Protein AF-0000000082896058 (afdb_homodimer)

Foldseek 3Di:
DDPPPPPVPPDPPPPDVCPDDPVSVVVCVVVVVVVVVVPPPPPDPVNVVVQVVCCPPVNNWAWAACPDCPLVFFGIWIFGDPDPDTDAIWTATPQPRDTHRHSDPVRVVVSVCSPPPVPPVCVVVCVVCCFQQVAQDPVRLLVQLLVLLQCCQQVVDDQVVCPDPVNVVVVQVVVVVVVPGGHRPDPPDDHDHPVSSPVSNVVLLVVLLVLVLVVVVVQLVLLQKEKEWDWDDDPFIKIWIKIWGADPLQWIDIFTQDIFTDDPVDDLAQVRVLVVVQVSVCSSVQHLVSQLSYQYEYAPDPRVQSNRVSHNHYAYFVQQVLQVLLVCLLVPDPPQPDDPLLVVLSVVLVLLLVLLQLLLVLCVPPNLPDDFPDRADHDDPSRNCSSLSSLVSCLVCLVVLVVSCVVPCCSSVDDSVSSVVNNVCSVVSVLSSVLSVLSVVVSVQQLDRGFFRLLCSVVSLVVLLVLLVCQLPDQQVVPDPVSVSSSSNSNSSSSSSNRSSVVCCVVRDDLLSLLLNCLQLVCVVVVVHDPVSVVSNLVVLLVVLVVVQPPPDDDPDPDPPDPPPPVPVVVVVVSSVVSSVLSVVLSVVSNPDDDHDDRRCSLSVLSVCCVVRVSSSSVNSNSRSYGSRSCVNVVLVVVLDVSCDPVNVPDDRVVSRSSSRRHPDDPVSSD/DDDDPPQDDDPPDPPPPCPPDPPVVVVVVVVLVVVVVVPPPCPDPVNVVVQVVCCVPPPNWAWAAPPDCPLVFFGIWIFRDPDPDTDAIWTATPQPRDTHGHSDPVRVVVSVQSPPPVPPPVVVVCVVCCFQQVAQDPVRLLVQLLVLLQCCQQVVDDQVVCPDPVNVVVVQVVVVVVVPDGHRCDPPDDHDHPVSSVVSNVVLLVVLLVLVLVVVVVQLVLLQKEKEWDWDDDVFIKIWIKIWGADPLQWIDIFTQDIFTDDPVDDLAQVRVLVVVQVSVVSSVQHLVSQLSYQYEYAPDPRVQSNRVSHNHYAYFVQQVLQVLLVCLLVPDPPQPDDPLLVVLSVVLVVLLVLLQLLLVQCVPPNLPDDFPDRADHDDPSRNCVSLSSLVVCLVCLVVLVVSCVVPCCSSVDDSVSSVVNNVCSVVSVLSSVLSVLSVVVSVQQLDRGFFRLLCSVVSLVVLLVLLVCQLPDQQVVPDPVSVSSSSNSNSSSSSSNRSSVVCCVVRDALLSLLLNCLQLVCVVVVVHDVVSVVSNLVVLLVVLVVVQPPDDDDPDPDPDDPPPPVPVVVVVVSSVVSSVLSVVLSVVSNPDDDHDDRRCSLSVLSVCCVVRVSSSSVNSNSRSYGSRSCVNVVLVVVLDVSCDPVNVSDDRVVSRSSSRRHPDDPVVSD

Solvent-accessible surface area (backbone atoms only — not comparable to full-atom values): 73096 Å² total; per-residue (Å²): 143,80,84,80,78,80,74,81,72,82,82,74,86,70,87,62,81,81,77,77,65,80,66,66,59,62,69,54,48,61,58,56,50,52,60,56,60,67,52,74,75,80,74,53,70,63,61,53,48,51,52,56,51,43,44,70,69,76,50,46,65,43,73,42,68,53,73,71,80,74,55,84,38,42,38,27,36,26,32,36,37,70,76,91,48,71,37,70,41,16,19,20,31,63,78,80,65,48,75,32,76,38,89,46,71,66,41,53,53,47,42,63,61,57,41,70,80,74,44,59,70,60,42,55,63,44,47,62,57,40,64,55,29,39,71,77,49,69,68,50,48,50,51,49,24,41,41,50,4,48,29,34,35,44,53,62,47,56,64,70,55,61,67,27,66,34,46,46,51,37,51,37,51,41,23,36,67,28,23,80,83,62,42,45,68,52,92,80,58,80,69,74,48,67,65,51,25,51,51,33,28,49,52,52,42,51,52,51,48,56,35,47,33,54,53,49,50,54,33,46,75,66,35,21,29,19,35,24,40,44,76,42,78,70,98,53,46,28,39,31,32,28,41,24,31,56,44,98,79,31,48,34,40,71,46,50,75,40,52,43,70,50,59,81,89,54,65,80,42,27,68,51,48,37,50,52,50,48,58,59,37,40,78,51,71,39,49,81,78,51,29,53,46,23,31,27,24,23,55,85,46,67,33,60,43,57,28,32,57,66,24,51,42,62,45,66,18,45,55,58,49,50,33,51,49,58,51,42,40,41,50,69,56,88,80,58,88,61,52,72,64,40,49,51,50,31,47,50,51,42,51,50,53,52,50,49,50,52,39,41,56,31,41,73,74,70,42,44,93,59,89,62,97,66,80,62,57,81,62,42,84,93,45,41,62,34,47,48,53,28,49,48,39,50,59,70,39,40,68,59,49,54,51,34,40,71,76,33,66,61,40,52,76,50,60,54,68,57,54,50,46,57,66,72,36,51,65,58,49,50,52,48,46,59,61,54,43,58,54,57,55,51,45,63,68,32,50,51,62,58,32,56,21,24,40,49,52,57,57,50,55,51,50,50,47,51,48,18,52,46,34,53,65,58,65,55,82,74,73,39,75,73,37,47,57,53,33,51,49,41,26,32,46,12,52,32,40,40,52,48,49,56,52,42,50,69,73,64,64,49,47,65,40,40,30,28,26,35,70,33,63,93,32,48,77,43,73,95,44,62,66,66,50,48,53,40,16,52,49,46,52,45,56,56,46,62,76,60,58,72,80,63,75,75,69,70,83,73,69,85,73,66,96,76,69,73,65,63,66,55,57,58,51,54,54,52,53,48,48,46,53,51,51,53,51,40,49,54,53,57,62,69,54,84,70,77,73,54,68,69,41,45,48,34,51,32,64,69,33,38,83,80,30,49,69,60,22,55,51,42,42,32,50,40,35,30,57,28,34,38,50,67,34,54,54,51,48,54,49,45,52,69,60,49,34,94,90,38,67,83,60,52,62,69,58,50,27,47,44,66,44,52,31,75,65,62,67,70,78,58,103,146,87,89,87,85,75,87,76,84,87,80,75,79,73,84,64,75,81,67,77,65,84,67,63,63,64,70,60,50,61,60,57,49,53,62,55,60,66,52,74,76,81,74,52,71,63,59,55,46,50,52,54,52,43,44,70,69,62,60,42,66,43,75,42,67,53,74,71,80,74,54,82,41,42,38,27,36,24,33,36,37,72,77,91,49,73,37,72,40,18,20,18,32,60,75,78,65,49,74,32,75,38,87,47,71,65,40,53,53,46,40,62,62,56,39,68,78,79,46,63,70,61,44,55,62,46,46,64,58,39,64,54,28,42,70,78,49,70,68,50,47,50,49,49,24,41,42,50,5,48,30,33,36,43,52,64,47,55,64,71,56,62,68,27,66,35,46,46,52,35,49,39,51,42,23,35,66,27,26,76,84,69,41,45,69,50,92,79,58,80,69,73,48,66,65,50,25,51,51,34,28,49,52,50,42,51,52,50,49,56,34,48,33,53,52,48,50,54,33,46,75,67,36,21,29,19,35,25,41,44,76,43,79,69,96,53,45,29,38,31,33,28,41,24,32,56,44,98,78,30,47,36,41,67,44,48,77,40,52,44,70,51,59,80,88,54,64,80,42,25,68,52,47,38,49,52,49,47,60,58,37,40,75,51,73,40,49,81,77,52,29,54,44,24,31,28,25,23,55,86,46,68,33,61,42,58,27,32,58,66,24,52,42,61,44,66,18,46,55,58,49,50,32,50,48,58,51,42,40,41,51,68,57,89,81,58,88,61,54,71,66,39,50,50,50,31,46,52,51,41,51,50,52,52,49,51,52,51,39,41,54,32,42,74,74,70,40,45,94,58,88,62,96,65,80,61,57,81,62,42,81,93,44,42,64,35,48,49,54,29,50,48,38,50,59,68,40,41,68,59,50,55,51,34,40,71,76,35,65,63,39,52,77,51,59,54,70,56,53,49,48,56,66,70,36,50,66,59,50,51,51,50,44,57,59,53,44,58,54,58,55,51,45,63,67,33,50,49,62,58,32,57,22,24,40,47,52,57,58,48,54,50,49,50,46,51,49,16,52,45,34,54,66,58,65,56,80,74,73,39,76,74,36,49,58,52,34,50,48,41,25,34,42,12,52,32,40,39,53,48,47,56,52,43,50,72,74,65,64,50,48,66,38,40,32,29,26,35,69,33,62,92,32,48,76,44,73,94,47,64,67,68,50,48,53,40,16,50,49,45,52,45,58,57,45,63,74,59,59,72,81,65,76,74,70,72,81,74,70,86,72,68,93,79,68,73,65,63,65,56,58,58,51,52,55,52,53,47,49,47,53,50,49,52,51,39,50,53,53,56,62,69,53,84,68,77,74,53,68,67,40,45,48,35,52,33,64,68,33,39,85,80,30,49,68,60,23,55,50,43,43,31,51,40,34,31,56,30,33,38,50,65,36,53,54,52,47,55,49,44,52,68,59,49,35,94,89,38,68,80,61,53,62,68,60,50,27,47,44,66,44,53,33,75,66,61,69,68,78,56,101

Sequence (1342 aa):
MSDSSDSVEPVNSTAKPRIRTAEDLKLAKPHIHAILTQHPTKWKQQDVDILENNYKECGPILTRHLGGGKASNYDRVVFVFNGKDIKSPRVICKKCSKTFHGSGGHLTRHTDECDPKVSAIDARQTTLTKSLTKTITKNEQSALAEAFGKLALDGVLPFKKLESDAVRDFTRTIFNLGVRHEGVLNEDFKFPGRKSIASSSSKIADSRFEKLRLVIKKAIEMKAVSIAFDYGKSIEDWLAVICHFPSPDGKLHCFPIVFIDWDPSLTKEADEVWRVLLVELETYDITEFDTINISAITDQGGNVLNAARGFGISVVCLGHILHTIAERCTLLYKKNKLTKQANTVLNDAKVLMDQCELLTLHIRTYGIGIDLPFIPRKPCSTRWLTYVDLMKDVNRLMPQLKEAYAQDKDCFGIKTNEGRAILKNEERIKVLCTFYEIFTTSIVSIQADSYPTLQRVLPTFKGFEMTADRLIREKDPLGDKQGSEFDTLRQSLGHSLKAVVAWKELNFLTDVHYLATMLWPKYKSISKFPPHIRTEAEDKLVELAYEYKPTQSSPPPKKPKSMFDFSDDEEETAGSFNVRAAVMREISSYRAMNDKPDEKDLITWWIGQKKILPIMSQIAIKVLSIPATSASAERVFSKLKAVLTSHRRSLHPLTTSRLIQFSNIDSDLLLMSDSSDSVEPVNSTAKPRIRTAEDLKLAKPHIHAILTQHPTKWKQQDVDILENNYKECGPILTRHLGGGKASNYDRVVFVFNGKDIKSPRVICKKCSKTFHGSGGHLTRHTDECDPKVSAIDARQTTLTKSLTKTITKNEQSALAEAFGKLALDGVLPFKKLESDAVRDFTRTIFNLGVRHEGVLNEDFKFPGRKSIASSSSKIADSRFEKLRLVIKKAIEMKAVSIAFDYGKSIEDWLAVICHFPSPDGKLHCFPIVFIDWDPSLTKEADEVWRVLLVELETYDITEFDTINISAITDQGGNVLNAARGFGISVVCLGHILHTIAERCTLLYKKNKLTKQANTVLNDAKVLMDQCELLTLHIRTYGIGIDLPFIPRKPCSTRWLTYVDLMKDVNRLMPQLKEAYAQDKDCFGIKTNEGRAILKNEERIKVLCTFYEIFTTSIVSIQADSYPTLQRVLPTFKGFEMTADRLIREKDPLGDKQGSEFDTLRQSLGHSLKAVVAWKELNFLTDVHYLATMLWPKYKSISKFPPHIRTEAEDKLVELAYEYKPTQSSPPPKKPKSMFDFSDDEEETAGSFNVRAAVMREISSYRAMNDKPDEKDLITWWIGQKKILPIMSQIAIKVLSIPATSASAERVFSKLKAVLTSHRRSLHPLTTSRLIQFSNIDSDLLL

Organism: Panagrellus redivivus (NCBI:txid6233)

InterPro domains:
  IPR008906 HAT, C-terminal dimerisation domain [PF05699] (595-660)
  IPR012337 Ribonuclease H-like superfamily [SSF53098] (216-661)
  IPR059291 Domain of unknown function DUF8247 [PF26742] (215-299)

Structure (mmCIF, N/CA/C/O backbone):
data_AF-0000000082896058-model_v1
#
loop_
_entity.id
_entity.type
_entity.pdbx_description
1 polymer 'Dimer_Tnp_hAT domain-containing protein'
#
loop_
_atom_site.group_PDB
_atom_site.id
_atom_site.type_symbol
_atom_site.label_atom_id
_atom_site.label_alt_id
_atom_site.label_comp_id
_atom_site.label_asym_id
_atom_site.label_entity_id
_atom_site.label_seq_id
_atom_site.pdbx_PDB_ins_code
_atom_site.Cartn_x
_atom_site.Cartn_y
_atom_site.Cartn_z
_atom_site.occupancy
_atom_site.B_iso_or_equiv
_atom_site.auth_seq_id
_atom_site.auth_comp_id
_atom_site.auth_asym_id
_atom_site.auth_atom_id
_atom_site.pdbx_PDB_model_num
ATOM 1 N N . MET A 1 1 ? -55.938 -43.438 -10.906 1 21.2 1 MET A N 1
ATOM 2 C CA . MET A 1 1 ? -54.688 -43.156 -11.625 1 21.2 1 MET A CA 1
ATOM 3 C C . MET A 1 1 ? -54.094 -41.812 -11.203 1 21.2 1 MET A C 1
ATOM 5 O O . MET A 1 1 ? -54.312 -40.812 -11.867 1 21.2 1 MET A O 1
ATOM 9 N N . SER A 1 2 ? -54.094 -41.344 -9.977 1 20.55 2 SER A N 1
ATOM 10 C CA . SER A 1 2 ? -54.406 -40.344 -8.977 1 20.55 2 SER A CA 1
ATOM 11 C C . SER A 1 2 ? -53.25 -39.344 -8.805 1 20.55 2 SER A C 1
ATOM 13 O O . SER A 1 2 ? -52.094 -39.719 -8.883 1 20.55 2 SER A O 1
ATOM 15 N N . ASP A 1 3 ? -53.25 -37.938 -9.102 1 20.47 3 ASP A N 1
ATOM 16 C CA . ASP A 1 3 ? -52.781 -36.625 -9.477 1 20.47 3 ASP A CA 1
ATOM 17 C C . ASP A 1 3 ? -51.844 -36.062 -8.406 1 20.47 3 ASP A C 1
ATOM 19 O O . ASP A 1 3 ? -52.25 -35.188 -7.629 1 20.47 3 ASP A O 1
ATOM 23 N N . SER A 1 4 ? -51.031 -36.938 -7.672 1 21.22 4 SER A N 1
ATOM 24 C CA . SER A 1 4 ? -50.594 -36.719 -6.297 1 21.22 4 SER A CA 1
ATOM 25 C C . SER A 1 4 ? -49.594 -35.594 -6.199 1 21.22 4 SER A C 1
ATOM 27 O O . SER A 1 4 ? -48.562 -35.594 -6.863 1 21.22 4 SER A O 1
ATOM 29 N N . SER A 1 5 ? -49.938 -34.219 -6.051 1 21.12 5 SER A N 1
ATOM 30 C CA . SER A 1 5 ? -49.594 -32.781 -6.168 1 21.12 5 SER A CA 1
ATOM 31 C C . SER A 1 5 ? -48.375 -32.438 -5.297 1 21.12 5 SER A C 1
ATOM 33 O O . SER A 1 5 ? -48.5 -32.438 -4.07 1 21.12 5 SER A O 1
ATOM 35 N N . ASP A 1 6 ? -47.188 -32.938 -5.504 1 20.34 6 ASP A N 1
ATOM 36 C CA . ASP A 1 6 ? -46.031 -33.25 -4.645 1 20.34 6 ASP A CA 1
ATOM 37 C C . ASP A 1 6 ? -45.406 -31.969 -4.109 1 20.34 6 ASP A C 1
ATOM 39 O O . ASP A 1 6 ? -44.906 -31.156 -4.883 1 20.34 6 ASP A O 1
ATOM 43 N N . SER A 1 7 ? -45.938 -31.188 -3.135 1 19.31 7 SER A N 1
ATOM 44 C CA . SER A 1 7 ? -45.875 -29.906 -2.438 1 19.31 7 SER A CA 1
ATOM 45 C C . SER A 1 7 ? -44.469 -29.672 -1.849 1 19.31 7 SER A C 1
ATOM 47 O O . SER A 1 7 ? -44.031 -30.406 -0.97 1 19.31 7 SER A O 1
ATOM 49 N N . VAL A 1 8 ? -43.438 -29.375 -2.572 1 21.41 8 VAL A N 1
ATOM 50 C CA . VAL A 1 8 ? -42 -29.391 -2.375 1 21.41 8 VAL A CA 1
ATOM 51 C C . VAL A 1 8 ? -41.625 -28.453 -1.222 1 21.41 8 VAL A C 1
ATOM 53 O O . VAL A 1 8 ? -41.781 -27.234 -1.317 1 21.41 8 VAL A O 1
ATOM 56 N N . GLU A 1 9 ? -41.969 -28.672 -0.01 1 19.38 9 GLU A N 1
ATOM 57 C CA . GLU A 1 9 ? -42.031 -27.922 1.243 1 19.38 9 GLU A CA 1
ATOM 58 C C . GLU A 1 9 ? -40.656 -27.344 1.601 1 19.38 9 GLU A C 1
ATOM 60 O O . GLU A 1 9 ? -39.656 -28.031 1.497 1 19.38 9 GLU A O 1
ATOM 65 N N . PRO A 1 10 ? -40.406 -25.984 1.623 1 21.25 10 PRO A N 1
ATOM 66 C CA . PRO A 1 10 ? -39.25 -25.094 1.513 1 21.25 10 PRO A CA 1
ATOM 67 C C . PRO A 1 10 ? -38.25 -25.281 2.641 1 21.25 10 PRO A C 1
ATOM 69 O O . PRO A 1 10 ? -38.625 -25.234 3.818 1 21.25 10 PRO A O 1
ATOM 72 N N . VAL A 1 11 ? -37.344 -26.25 2.781 1 19.27 11 VAL A N 1
ATOM 73 C CA . VAL A 1 11 ? -36.719 -27 3.869 1 19.27 11 VAL A CA 1
ATOM 74 C C . VAL A 1 11 ? -35.969 -26.031 4.801 1 19.27 11 VAL A C 1
ATOM 76 O O . VAL A 1 11 ? -35.188 -25.203 4.352 1 19.27 11 VAL A O 1
ATOM 79 N N . ASN A 1 12 ? -36.469 -25.562 6.035 1 19.3 12 ASN A N 1
ATOM 80 C CA . ASN A 1 12 ? -36.281 -24.844 7.289 1 19.3 12 ASN A CA 1
ATOM 81 C C . ASN A 1 12 ? -34.938 -25.172 7.934 1 19.3 12 ASN A C 1
ATOM 83 O O . ASN A 1 12 ? -34.75 -24.922 9.125 1 19.3 12 ASN A O 1
ATOM 87 N N . SER A 1 13 ? -34 -25.828 7.367 1 18.59 13 SER A N 1
ATOM 88 C CA . SER A 1 13 ? -33.031 -26.578 8.156 1 18.59 13 SER A CA 1
ATOM 89 C C . SER A 1 13 ? -32.312 -25.656 9.133 1 18.59 13 SER A C 1
ATOM 91 O O . SER A 1 13 ? -31.734 -24.641 8.734 1 18.59 13 SER A O 1
ATOM 93 N N . THR A 1 14 ? -32.562 -25.516 10.516 1 22.08 14 THR A N 1
ATOM 94 C CA . THR A 1 14 ? -32.344 -25.062 11.891 1 22.08 14 THR A CA 1
ATOM 95 C C . THR A 1 14 ? -30.906 -25.297 12.312 1 22.08 14 THR A C 1
ATOM 97 O O . THR A 1 14 ? -30.562 -25.172 13.492 1 22.08 14 THR A O 1
ATOM 100 N N . ALA A 1 15 ? -29.969 -25.797 11.617 1 20.06 15 ALA A N 1
ATOM 101 C CA . ALA A 1 15 ? -28.828 -26.438 12.281 1 20.06 15 ALA A CA 1
ATOM 102 C C . ALA A 1 15 ? -28.125 -25.453 13.211 1 20.06 15 ALA A C 1
ATOM 104 O O . ALA A 1 15 ? -27.688 -24.391 12.773 1 20.06 15 ALA A O 1
ATOM 105 N N . LYS A 1 16 ? -28.312 -25.484 14.547 1 22.38 16 LYS A N 1
ATOM 106 C CA . LYS A 1 16 ? -27.969 -24.875 15.828 1 22.38 16 LYS A CA 1
ATOM 107 C C . LYS A 1 16 ? -26.453 -24.891 16.062 1 22.38 16 LYS A C 1
ATOM 109 O O . LYS A 1 16 ? -25.812 -25.906 15.836 1 22.38 16 LYS A O 1
ATOM 114 N N . PRO A 1 17 ? -25.75 -23.922 16.031 1 22.34 17 PRO A N 1
ATOM 115 C CA . PRO A 1 17 ? -24.312 -24.219 16.094 1 22.34 17 PRO A CA 1
ATOM 116 C C . PRO A 1 17 ? -23.938 -25.109 17.281 1 22.34 17 PRO A C 1
ATOM 118 O O . PRO A 1 17 ? -24.531 -25 18.344 1 22.34 17 PRO A O 1
ATOM 121 N N . ARG A 1 18 ? -23.656 -26.359 17.281 1 23.05 18 ARG A N 1
ATOM 122 C CA . ARG A 1 18 ? -23.703 -27.344 18.359 1 23.05 18 ARG A CA 1
ATOM 123 C C . ARG A 1 18 ? -22.859 -26.906 19.547 1 23.05 18 ARG A C 1
ATOM 125 O O . ARG A 1 18 ? -21.625 -26.812 19.438 1 23.05 18 ARG A O 1
ATOM 132 N N . ILE A 1 19 ? -23.312 -25.891 20.391 1 25.89 19 ILE A N 1
ATOM 133 C CA . ILE A 1 19 ? -23 -25.781 21.812 1 25.89 19 ILE A CA 1
ATOM 134 C C . ILE A 1 19 ? -23.188 -27.125 22.5 1 25.89 19 ILE A C 1
ATOM 136 O O . ILE A 1 19 ? -24.312 -27.547 22.766 1 25.89 19 ILE A O 1
ATOM 140 N N . ARG A 1 20 ? -22.625 -28.312 22.172 1 25.19 20 ARG A N 1
ATOM 141 C CA . ARG A 1 20 ? -23.188 -29.531 22.781 1 25.19 20 ARG A CA 1
ATOM 142 C C . ARG A 1 20 ? -23.109 -29.469 24.297 1 25.19 20 ARG A C 1
ATOM 144 O O . ARG A 1 20 ? -24.094 -29.75 24.984 1 25.19 20 ARG A O 1
ATOM 151 N N . THR A 1 21 ? -21.922 -29.969 24.953 1 25.83 21 THR A N 1
ATOM 152 C CA . THR A 1 21 ? -21.859 -30.234 26.375 1 25.83 21 THR A CA 1
ATOM 153 C C . THR A 1 21 ? -21.453 -28.984 27.141 1 25.83 21 THR A C 1
ATOM 155 O O . THR A 1 21 ? -21.016 -28 26.547 1 25.83 21 THR A O 1
ATOM 158 N N . ALA A 1 22 ? -21.469 -28.906 28.703 1 25.5 22 ALA A N 1
ATOM 159 C CA . ALA A 1 22 ? -21.109 -28.016 29.797 1 25.5 22 ALA A CA 1
ATOM 160 C C . ALA A 1 22 ? -19.734 -27.391 29.547 1 25.5 22 ALA A C 1
ATOM 162 O O . ALA A 1 22 ? -19.5 -26.219 29.875 1 25.5 22 ALA A O 1
ATOM 163 N N . GLU A 1 23 ? -18.844 -28.172 29.125 1 26.94 23 GLU A N 1
ATOM 164 C CA . GLU A 1 23 ? -17.422 -27.859 29.047 1 26.94 23 GLU A CA 1
ATOM 165 C C . GLU A 1 23 ? -17.141 -26.812 27.969 1 26.94 23 GLU A C 1
ATOM 167 O O . GLU A 1 23 ? -16.266 -25.953 28.141 1 26.94 23 GLU A O 1
ATOM 172 N N . ASP A 1 24 ? -17.812 -26.891 26.922 1 27.2 24 ASP A N 1
ATOM 173 C CA . ASP A 1 24 ? -17.547 -26.031 25.766 1 27.2 24 ASP A CA 1
ATOM 174 C C . ASP A 1 24 ? -17.859 -24.578 26.094 1 27.2 24 ASP A C 1
ATOM 176 O O . ASP A 1 24 ? -17.375 -23.672 25.422 1 27.2 24 ASP A O 1
ATOM 180 N N . LEU A 1 25 ? -18.797 -24.25 26.984 1 27.47 25 LEU A N 1
ATOM 181 C CA . LEU A 1 25 ? -19.188 -23.016 27.641 1 27.47 25 LEU A CA 1
ATOM 182 C C . LEU A 1 25 ? -18 -22.391 28.375 1 27.47 25 LEU A C 1
ATOM 184 O O . LEU A 1 25 ? -17.891 -21.156 28.438 1 27.47 25 LEU A O 1
ATOM 188 N N . LYS A 1 26 ? -17.156 -23.188 29.016 1 29.3 26 LYS A N 1
ATOM 189 C CA . LYS A 1 26 ? -16.016 -22.719 29.797 1 29.3 26 LYS A CA 1
ATOM 190 C C . LYS A 1 26 ? -15.031 -21.953 28.938 1 29.3 26 LYS A C 1
ATOM 192 O O . LYS A 1 26 ? -14.367 -21.031 29.406 1 29.3 26 LYS A O 1
ATOM 197 N N . LEU A 1 27 ? -14.852 -22.422 27.75 1 28.56 27 LEU A N 1
ATOM 198 C CA . LEU A 1 27 ? -13.797 -21.812 26.953 1 28.56 27 LEU A CA 1
ATOM 199 C C . LEU A 1 27 ? -14.25 -20.5 26.359 1 28.56 27 LEU A C 1
ATOM 201 O O . LEU A 1 27 ? -13.445 -19.75 25.797 1 28.56 27 LEU A O 1
ATOM 205 N N . ALA A 1 28 ? -15.523 -20.219 26.141 1 28.02 28 ALA A N 1
ATOM 206 C CA . ALA A 1 28 ? -16.109 -18.984 25.625 1 28.02 28 ALA A CA 1
ATOM 207 C C . ALA A 1 28 ? -15.945 -17.828 26.609 1 28.02 28 ALA A C 1
ATOM 209 O O . ALA A 1 28 ? -16.234 -16.688 26.266 1 28.02 28 ALA A O 1
ATOM 210 N N . LYS A 1 29 ? -15.703 -18.109 27.828 1 29.34 29 LYS A N 1
ATOM 211 C CA . LYS A 1 29 ? -15.617 -17.141 28.922 1 29.34 29 LYS A CA 1
ATOM 212 C C . LYS A 1 29 ? -14.578 -16.062 28.641 1 29.34 29 LYS A C 1
ATOM 214 O O . LYS A 1 29 ? -14.805 -14.891 28.906 1 29.34 29 LYS A O 1
ATOM 219 N N . PRO A 1 30 ? -13.422 -16.594 28.156 1 28.64 30 PRO A N 1
ATOM 220 C CA . PRO A 1 30 ? -12.414 -15.531 28.125 1 28.64 30 PRO A CA 1
ATOM 221 C C . PRO A 1 30 ? -12.711 -14.469 27.078 1 28.64 30 PRO A C 1
ATOM 223 O O . PRO A 1 30 ? -12.383 -13.297 27.266 1 28.64 30 PRO A O 1
ATOM 226 N N . HIS A 1 31 ? -13.414 -14.82 26.078 1 28.7 31 HIS A N 1
ATOM 227 C CA . HIS A 1 31 ? -13.594 -13.836 25.016 1 28.7 31 HIS A CA 1
ATOM 228 C C . HIS A 1 31 ? -14.617 -12.781 25.406 1 28.7 31 HIS A C 1
ATOM 230 O O . HIS A 1 31 ? -14.492 -11.617 25.031 1 28.7 31 HIS A O 1
ATOM 236 N N . ILE A 1 32 ? -15.68 -13.133 26.031 1 30.59 32 ILE A N 1
ATOM 237 C CA . ILE A 1 32 ? -16.625 -12.164 26.578 1 30.59 32 ILE A CA 1
ATOM 238 C C . ILE A 1 32 ? -15.898 -11.203 27.5 1 30.59 32 ILE A C 1
ATOM 240 O O . ILE A 1 32 ? -16.156 -9.992 27.484 1 30.59 32 ILE A O 1
ATOM 244 N N . HIS A 1 33 ? -15.031 -11.797 28.266 1 29.72 33 HIS A N 1
ATOM 245 C CA . HIS A 1 33 ? -14.305 -10.945 29.219 1 29.72 33 HIS A CA 1
ATOM 246 C C . HIS A 1 33 ? -13.461 -9.914 28.484 1 29.72 33 HIS A C 1
ATOM 248 O O . HIS A 1 33 ? -13.375 -8.758 28.906 1 29.72 33 HIS A O 1
ATOM 254 N N . ALA A 1 34 ? -12.945 -10.297 27.359 1 29.92 34 ALA A N 1
ATOM 255 C CA . ALA A 1 34 ? -12.055 -9.359 26.688 1 29.92 34 ALA A CA 1
ATOM 256 C C . ALA A 1 34 ? -12.844 -8.227 26.031 1 29.92 34 ALA A C 1
ATOM 258 O O . ALA A 1 34 ? -12.414 -7.07 26.062 1 29.92 34 ALA A O 1
ATOM 259 N N . ILE A 1 35 ? -13.93 -8.469 25.469 1 30.23 35 ILE A N 1
ATOM 260 C CA . ILE A 1 35 ? -14.766 -7.43 24.875 1 30.23 35 ILE A CA 1
ATOM 261 C C . ILE A 1 35 ? -15.289 -6.5 25.969 1 30.23 35 ILE A C 1
ATOM 263 O O . ILE A 1 35 ? -15.336 -5.281 25.781 1 30.23 35 ILE A O 1
ATOM 267 N N . LEU A 1 36 ? -15.789 -7.059 26.984 1 32.53 36 LEU A N 1
ATOM 268 C CA . LEU A 1 36 ? -16.312 -6.258 28.094 1 32.53 36 LEU A CA 1
ATOM 269 C C . LEU A 1 36 ? -15.211 -5.41 28.719 1 32.53 36 LEU A C 1
ATOM 271 O O . LEU A 1 36 ? -15.484 -4.363 29.297 1 32.53 36 LEU A O 1
ATOM 275 N N . THR A 1 37 ? -14.07 -6.043 28.75 1 31.44 37 THR A N 1
ATOM 276 C CA . THR A 1 37 ? -13.039 -5.305 29.469 1 31.44 37 THR A CA 1
ATOM 277 C C . THR A 1 37 ? -12.531 -4.141 28.625 1 31.44 37 THR A C 1
ATOM 279 O O . THR A 1 37 ? -11.789 -3.283 29.125 1 31.44 37 THR A O 1
ATOM 282 N N . GLN A 1 38 ? -12.75 -4.207 27.344 1 29.08 38 GLN A N 1
ATOM 283 C CA . GLN A 1 38 ? -12.125 -3.113 26.609 1 29.08 38 GLN A CA 1
ATOM 284 C C . GLN A 1 38 ? -12.898 -1.811 26.797 1 29.08 38 GLN A C 1
ATOM 286 O O . GLN A 1 38 ? -12.359 -0.724 26.594 1 29.08 38 GLN A O 1
ATOM 291 N N . HIS A 1 39 ? -14.266 -1.791 26.781 1 27.66 39 HIS A N 1
ATOM 292 C CA . HIS A 1 39 ? -14.906 -0.517 27.094 1 27.66 39 HIS A CA 1
ATOM 293 C C . HIS A 1 39 ? -15.07 -0.337 28.594 1 27.66 39 HIS A C 1
ATOM 295 O O . HIS A 1 39 ? -15.688 -1.17 29.266 1 27.66 39 HIS A O 1
ATOM 301 N N . PRO A 1 40 ? -14.281 0.26 29.344 1 28.86 40 PRO A N 1
ATOM 302 C CA . PRO A 1 40 ? -14.391 0.39 30.797 1 28.86 40 PRO A CA 1
ATOM 303 C C . PRO A 1 40 ? -15.75 0.915 31.234 1 28.86 40 PRO A C 1
ATOM 305 O O . PRO A 1 40 ? -15.898 1.381 32.375 1 28.86 40 PRO A O 1
ATOM 308 N N . THR A 1 41 ? -16.797 1.275 30.516 1 31.22 41 THR A N 1
ATOM 309 C CA . THR A 1 41 ? -17.906 1.638 31.391 1 31.22 41 THR A CA 1
ATOM 310 C C . THR A 1 41 ? -18.328 0.454 32.25 1 31.22 41 THR A C 1
ATOM 312 O O . THR A 1 41 ? -18.344 -0.688 31.797 1 31.22 41 THR A O 1
ATOM 315 N N . LYS A 1 42 ? -18.312 0.597 33.594 1 32.41 42 LYS A N 1
ATOM 316 C CA . LYS A 1 42 ? -18.656 -0.206 34.75 1 32.41 42 LYS A CA 1
ATOM 317 C C . LYS A 1 42 ? -20.031 -0.838 34.594 1 32.41 42 LYS A C 1
ATOM 319 O O . LYS A 1 42 ? -21.047 -0.15 34.719 1 32.41 42 LYS A O 1
ATOM 324 N N . TRP A 1 43 ? -20.219 -1.748 33.781 1 33.09 43 TRP A N 1
ATOM 325 C CA . TRP A 1 43 ? -21.5 -2.439 33.844 1 33.09 43 TRP A CA 1
ATOM 326 C C . TRP A 1 43 ? -21.672 -3.141 35.188 1 33.09 43 TRP A C 1
ATOM 328 O O . TRP A 1 43 ? -20.766 -3.811 35.656 1 33.09 43 TRP A O 1
ATOM 338 N N . LYS A 1 44 ? -22.531 -2.471 36.062 1 35.62 44 LYS A N 1
ATOM 339 C CA . LYS A 1 44 ? -22.844 -3.088 37.344 1 35.62 44 LYS A CA 1
ATOM 340 C C . LYS A 1 44 ? -23.328 -4.523 37.156 1 35.62 44 LYS A C 1
ATOM 342 O O . LYS A 1 44 ? -23.844 -4.883 36.094 1 35.62 44 LYS A O 1
ATOM 347 N N . GLN A 1 45 ? -22.938 -5.41 38.094 1 38.28 45 GLN A N 1
ATOM 348 C CA . GLN A 1 45 ? -23.312 -6.82 38.156 1 38.28 45 GLN A CA 1
ATOM 349 C C . GLN A 1 45 ? -24.797 -7.008 37.875 1 38.28 45 GLN A C 1
ATOM 351 O O . GLN A 1 45 ? -25.188 -7.945 37.156 1 38.28 45 GLN A O 1
ATOM 356 N N . GLN A 1 46 ? -25.609 -6.07 38.438 1 37.59 46 GLN A N 1
ATOM 357 C CA . GLN A 1 46 ? -27.062 -6.184 38.375 1 37.59 46 GLN A CA 1
ATOM 358 C C . GLN A 1 46 ? -27.547 -6.059 36.938 1 37.59 46 GLN A C 1
ATOM 360 O O . GLN A 1 46 ? -28.484 -6.746 36.531 1 37.59 46 GLN A O 1
ATOM 365 N N . ASP A 1 47 ? -26.891 -5.16 36.281 1 37.06 47 ASP A N 1
ATOM 366 C CA . ASP A 1 47 ? -27.328 -4.895 34.906 1 37.06 47 ASP A CA 1
ATOM 367 C C . ASP A 1 47 ? -26.969 -6.062 34 1 37.06 47 ASP A C 1
ATOM 369 O O . ASP A 1 47 ? -27.734 -6.391 33.094 1 37.06 47 ASP A O 1
ATOM 373 N N . VAL A 1 48 ? -25.891 -6.746 34.406 1 41.38 48 VAL A N 1
ATOM 374 C CA . VAL A 1 48 ? -25.484 -7.988 33.75 1 41.38 48 VAL A CA 1
ATOM 375 C C . VAL A 1 48 ? -26.531 -9.07 34.031 1 41.38 48 VAL A C 1
ATOM 377 O O . VAL A 1 48 ? -26.922 -9.812 33.156 1 41.38 48 VAL A O 1
ATOM 380 N N . ASP A 1 49 ? -26.984 -9.078 35.25 1 42.75 49 ASP A N 1
ATOM 381 C CA . ASP A 1 49 ? -27.953 -10.062 35.688 1 42.75 49 ASP A CA 1
ATOM 382 C C . ASP A 1 49 ? -29.312 -9.852 35.031 1 42.75 49 ASP A C 1
ATOM 384 O O . ASP A 1 49 ? -29.969 -10.82 34.625 1 42.75 49 ASP A O 1
ATOM 388 N N . ILE A 1 50 ? -29.781 -8.633 34.969 1 40.66 50 ILE A N 1
ATOM 389 C CA . ILE A 1 50 ? -31.047 -8.305 34.312 1 40.66 50 ILE A CA 1
ATOM 390 C C . ILE A 1 50 ? -30.984 -8.695 32.844 1 40.66 50 ILE A C 1
ATOM 392 O O . ILE A 1 50 ? -31.938 -9.234 32.281 1 40.66 50 ILE A O 1
ATOM 396 N N . LEU A 1 51 ? -29.797 -8.484 32.344 1 39.03 51 LEU A N 1
ATOM 397 C CA . LEU A 1 51 ? -29.625 -8.812 30.953 1 39.03 51 LEU A CA 1
ATOM 398 C C . LEU A 1 51 ? -29.672 -10.32 30.734 1 39.03 51 LEU A C 1
ATOM 400 O O . LEU A 1 51 ? -30.281 -10.797 29.766 1 39.03 51 LEU A O 1
ATOM 404 N N . GLU A 1 52 ? -29.203 -10.984 31.656 1 39.88 52 GLU A N 1
ATOM 405 C CA . GLU A 1 52 ? -29.25 -12.445 31.656 1 39.88 52 GLU A CA 1
ATOM 406 C C . GLU A 1 52 ? -30.688 -12.945 31.781 1 39.88 52 GLU A C 1
ATOM 408 O O . GLU A 1 52 ? -31.094 -13.875 31.078 1 39.88 52 GLU A O 1
ATOM 413 N N . ASN A 1 53 ? -31.469 -12.375 32.688 1 39.12 53 ASN A N 1
ATOM 414 C CA . ASN A 1 53 ? -32.812 -12.828 32.938 1 39.12 53 ASN A CA 1
ATOM 415 C C . ASN A 1 53 ? -33.781 -12.453 31.812 1 39.12 53 ASN A C 1
ATOM 417 O O . ASN A 1 53 ? -34.625 -13.242 31.422 1 39.12 53 ASN A O 1
ATOM 421 N N . ASN A 1 54 ? -33.781 -11.242 31.375 1 34.41 54 ASN A N 1
ATOM 422 C CA . ASN A 1 54 ? -34.719 -10.836 30.312 1 34.41 54 ASN A CA 1
ATOM 423 C C . ASN A 1 54 ? -34.438 -11.578 29.016 1 34.41 54 ASN A C 1
ATOM 425 O O . ASN A 1 54 ? -35.344 -11.867 28.25 1 34.41 54 ASN A O 1
ATOM 429 N N . TYR A 1 55 ? -33.219 -11.883 28.734 1 36.53 55 TYR A N 1
ATOM 430 C CA . TYR A 1 55 ? -32.938 -12.758 27.609 1 36.53 55 TYR A CA 1
ATOM 431 C C . TYR A 1 55 ? -33.719 -14.055 27.703 1 36.53 55 TYR A C 1
ATOM 433 O O . TYR A 1 55 ? -34.188 -14.578 26.688 1 36.53 55 TYR A O 1
ATOM 441 N N . LYS A 1 56 ? -33.844 -14.594 28.766 1 38.78 56 LYS A N 1
ATOM 442 C CA . LYS A 1 56 ? -34.656 -15.781 28.953 1 38.78 56 LYS A CA 1
ATOM 443 C C . LYS A 1 56 ? -36.094 -15.508 28.547 1 38.78 56 LYS A C 1
ATOM 445 O O . LYS A 1 56 ? -36.75 -16.375 27.953 1 38.78 56 LYS A O 1
ATOM 450 N N . GLU A 1 57 ? -36.719 -14.562 29.188 1 33.28 57 GLU A N 1
ATOM 451 C CA . GLU A 1 57 ? -38.156 -14.422 29 1 33.28 57 GLU A CA 1
ATOM 452 C C . GLU A 1 57 ? -38.469 -13.75 27.672 1 33.28 57 GLU A C 1
ATOM 454 O O . GLU A 1 57 ? -39.406 -14.164 26.953 1 33.28 57 GLU A O 1
ATOM 459 N N . CYS A 1 58 ? -38.344 -12.391 27.672 1 34.88 58 CYS A N 1
ATOM 460 C CA . CYS A 1 58 ? -39.031 -11.609 26.641 1 34.88 58 CYS A CA 1
ATOM 461 C C . CYS A 1 58 ? -38.156 -11.438 25.406 1 34.88 58 CYS A C 1
ATOM 463 O O . CYS A 1 58 ? -38.594 -10.836 24.422 1 34.88 58 CYS A O 1
ATOM 465 N N . GLY A 1 59 ? -37.438 -12.398 24.766 1 34.94 59 GLY A N 1
ATOM 466 C CA . GLY A 1 59 ? -36.625 -12.375 23.562 1 34.94 59 GLY A CA 1
ATOM 467 C C . GLY A 1 59 ? -35.625 -11.227 23.531 1 34.94 59 GLY A C 1
ATOM 468 O O . GLY A 1 59 ? -35.656 -10.344 24.391 1 34.94 59 GLY A O 1
ATOM 469 N N . PRO A 1 60 ? -34.406 -11.219 22.859 1 37.38 60 PRO A N 1
ATOM 470 C CA . PRO A 1 60 ? -33.094 -10.641 23.047 1 37.38 60 PRO A CA 1
ATOM 471 C C . PRO A 1 60 ? -33.094 -9.117 22.906 1 37.38 60 PRO A C 1
ATOM 473 O O . PRO A 1 60 ? -32.031 -8.516 22.703 1 37.38 60 PRO A O 1
ATOM 476 N N . ILE A 1 61 ? -34.125 -8.32 22.797 1 40.19 61 ILE A N 1
ATOM 477 C CA . ILE A 1 61 ? -34.094 -6.879 22.562 1 40.19 61 ILE A CA 1
ATOM 478 C C . ILE A 1 61 ? -33.969 -6.145 23.906 1 40.19 61 ILE A C 1
ATOM 480 O O . ILE A 1 61 ? -34.75 -6.352 24.812 1 40.19 61 ILE A O 1
ATOM 484 N N . LEU A 1 62 ? -32.812 -5.699 24.344 1 43.22 62 LEU A N 1
ATOM 485 C CA . LEU A 1 62 ? -32.719 -4.895 25.562 1 43.22 62 LEU A CA 1
ATOM 486 C C . LEU A 1 62 ? -32.781 -3.406 25.234 1 43.22 62 LEU A C 1
ATOM 488 O O . LEU A 1 62 ? -32 -2.93 24.391 1 43.22 62 LEU A O 1
ATOM 492 N N . THR A 1 63 ? -33.938 -2.76 25.5 1 43.66 63 THR A N 1
ATOM 493 C CA . THR A 1 63 ? -34.094 -1.317 25.344 1 43.66 63 THR A CA 1
ATOM 494 C C . THR A 1 63 ? -33.656 -0.584 26.609 1 43.66 63 THR A C 1
ATOM 496 O O . THR A 1 63 ? -34.062 -0.929 27.719 1 43.66 63 THR A O 1
ATOM 499 N N . ARG A 1 64 ? -32.5 0.073 26.75 1 43.81 64 ARG A N 1
ATOM 500 C CA . ARG A 1 64 ? -32.125 0.866 27.906 1 43.81 64 ARG A CA 1
ATOM 501 C C . ARG A 1 64 ? -32.406 2.348 27.672 1 43.81 64 ARG A C 1
ATOM 503 O O . ARG A 1 64 ? -32.094 2.875 26.609 1 43.81 64 ARG A O 1
ATOM 510 N N . HIS A 1 65 ? -33.156 2.99 28.5 1 46.88 65 HIS A N 1
ATOM 511 C CA . HIS A 1 65 ? -33.344 4.434 28.578 1 46.88 65 HIS A CA 1
ATOM 512 C C . HIS A 1 65 ? -32.094 5.148 29.047 1 46.88 65 HIS A C 1
ATOM 514 O O . HIS A 1 65 ? -31.484 4.734 30.047 1 46.88 65 HIS A O 1
ATOM 520 N N . LEU A 1 66 ? -31.391 5.902 28.203 1 42.06 66 LEU A N 1
ATOM 521 C CA . LEU A 1 66 ? -30.281 6.73 28.672 1 42.06 66 LEU A CA 1
ATOM 522 C C . LEU A 1 66 ? -30.781 7.906 29.484 1 42.06 66 LEU A C 1
ATOM 524 O O . LEU A 1 66 ? -31.688 8.625 29.062 1 42.06 66 LEU A O 1
ATOM 528 N N . GLY A 1 67 ? -30.859 7.863 30.688 1 37.66 67 GLY A N 1
ATOM 529 C CA . GLY A 1 67 ? -31.344 8.938 31.547 1 37.66 67 GLY A CA 1
ATOM 530 C C . GLY A 1 67 ? -30.859 10.312 31.094 1 37.66 67 GLY A C 1
ATOM 531 O O . GLY A 1 67 ? -31.609 11.289 31.172 1 37.66 67 GLY A O 1
ATOM 532 N N . GLY A 1 68 ? -29.547 10.586 31.312 1 37.72 68 GLY A N 1
ATOM 533 C CA . GLY A 1 68 ? -29.234 12.008 31.391 1 37.72 68 GLY A CA 1
ATOM 534 C C . GLY A 1 68 ? -29.484 12.742 30.078 1 37.72 68 GLY A C 1
ATOM 535 O O . GLY A 1 68 ? -29.562 12.117 29.016 1 37.72 68 GLY A O 1
ATOM 536 N N . GLY A 1 69 ? -30.109 13.953 30.062 1 37.66 69 GLY A N 1
ATOM 537 C CA . GLY A 1 69 ? -30.484 14.984 29.109 1 37.66 69 GLY A CA 1
ATOM 538 C C . GLY A 1 69 ? -29.5 15.102 27.953 1 37.66 69 GLY A C 1
ATOM 539 O O . GLY A 1 69 ? -29.609 16.016 27.141 1 37.66 69 GLY A O 1
ATOM 540 N N . LYS A 1 70 ? -28.375 14.508 28.125 1 39.22 70 LYS A N 1
ATOM 541 C CA . LYS A 1 70 ? -27.344 15.039 27.25 1 39.22 70 LYS A CA 1
ATOM 542 C C . LYS A 1 70 ? -27.531 14.539 25.812 1 39.22 70 LYS A C 1
ATOM 544 O O . LYS A 1 70 ? -26.875 15.016 24.891 1 39.22 70 LYS A O 1
ATOM 549 N N . ALA A 1 71 ? -28.062 13.25 25.641 1 45.38 71 ALA A N 1
ATOM 550 C CA . ALA A 1 71 ? -28.141 12.922 24.219 1 45.38 71 ALA A CA 1
ATOM 551 C C . ALA A 1 71 ? -29.344 13.602 23.562 1 45.38 71 ALA A C 1
ATOM 553 O O . ALA A 1 71 ? -30.453 13.516 24.078 1 45.38 71 ALA A O 1
ATOM 554 N N . SER A 1 72 ? -29.172 14.664 22.938 1 48.59 72 SER A N 1
ATOM 555 C CA . SER A 1 72 ? -30.25 15.516 22.422 1 48.59 72 SER A CA 1
ATOM 556 C C . SER A 1 72 ? -31.219 14.719 21.562 1 48.59 72 SER A C 1
ATOM 558 O O . SER A 1 72 ? -32.406 15.016 21.547 1 48.59 72 SER A O 1
ATOM 560 N N . ASN A 1 73 ? -30.875 13.555 20.938 1 52.44 73 ASN A N 1
ATOM 561 C CA . ASN A 1 73 ? -31.797 13.094 19.906 1 52.44 73 ASN A CA 1
ATOM 562 C C . ASN A 1 73 ? -32.281 11.688 20.188 1 52.44 73 ASN A C 1
ATOM 564 O O . ASN A 1 73 ? -33.125 11.164 19.453 1 52.44 73 ASN A O 1
ATOM 568 N N . TYR A 1 74 ? -31.609 10.805 21.203 1 55.75 74 TYR A N 1
ATOM 569 C CA . TYR A 1 74 ? -32.219 9.516 21.547 1 55.75 74 TYR A CA 1
ATOM 570 C C . TYR A 1 74 ? -32.281 9.328 23.062 1 55.75 74 TYR A C 1
ATOM 572 O O . TYR A 1 74 ? -31.469 9.914 23.797 1 55.75 74 TYR A O 1
ATOM 580 N N . ASP A 1 75 ? -33.344 8.82 23.625 1 55.72 75 ASP A N 1
ATOM 581 C CA . ASP A 1 75 ? -33.531 8.648 25.062 1 55.72 75 ASP A CA 1
ATOM 582 C C . ASP A 1 75 ? -33.312 7.203 25.484 1 55.72 75 ASP A C 1
ATOM 584 O O . ASP A 1 75 ? -33.281 6.895 26.672 1 55.72 75 ASP A O 1
ATOM 588 N N . ARG A 1 76 ? -33.5 6.203 24.391 1 54.72 76 ARG A N 1
ATOM 589 C CA . ARG A 1 76 ? -33.438 4.793 24.766 1 54.72 76 ARG A CA 1
ATOM 590 C C . ARG A 1 76 ? -32.469 4.031 23.844 1 54.72 76 ARG A C 1
ATOM 592 O O . ARG A 1 76 ? -32.344 4.355 22.672 1 54.72 76 ARG A O 1
ATOM 599 N N . VAL A 1 77 ? -31.578 3.297 24.266 1 54.94 77 VAL A N 1
ATOM 600 C CA . VAL A 1 77 ? -30.688 2.408 23.516 1 54.94 77 VAL A CA 1
ATOM 601 C C . VAL A 1 77 ? -31.203 0.974 23.609 1 54.94 77 VAL A C 1
ATOM 603 O O . VAL A 1 77 ? -31.547 0.495 24.688 1 54.94 77 VAL A O 1
ATOM 606 N N . VAL A 1 78 ? -31.5 0.384 22.359 1 53.31 78 VAL A N 1
ATOM 607 C CA . VAL A 1 78 ? -31.969 -0.994 22.281 1 53.31 78 VAL A CA 1
ATOM 608 C C . VAL A 1 78 ? -30.812 -1.921 21.922 1 53.31 78 VAL A C 1
ATOM 610 O O . VAL A 1 78 ? -30.141 -1.712 20.906 1 53.31 78 VAL A O 1
ATOM 613 N N . PHE A 1 79 ? -30.484 -2.752 22.641 1 51.22 79 PHE A N 1
ATOM 614 C CA . PHE A 1 79 ? -29.5 -3.807 22.422 1 51.22 79 PHE A CA 1
ATOM 615 C C . PHE A 1 79 ? -30.156 -5.059 21.859 1 51.22 79 PHE A C 1
ATOM 617 O O . PHE A 1 79 ? -31.156 -5.539 22.406 1 51.22 79 PHE A O 1
ATOM 624 N N . VAL A 1 80 ? -29.922 -5.324 20.5 1 46.16 80 VAL A N 1
ATOM 625 C CA . VAL A 1 80 ? -30.438 -6.555 19.906 1 46.16 80 VAL A CA 1
ATOM 626 C C . VAL A 1 80 ? -29.391 -7.66 20.016 1 46.16 80 VAL A C 1
ATOM 628 O O . VAL A 1 80 ? -28.234 -7.469 19.641 1 46.16 80 VAL A O 1
ATOM 631 N N . PHE A 1 81 ? -29.609 -8.633 20.609 1 40.81 81 PHE A N 1
ATOM 632 C CA . PHE A 1 81 ? -28.75 -9.773 20.891 1 40.81 81 PHE A CA 1
ATOM 633 C C . PHE A 1 81 ? -29 -10.906 19.891 1 40.81 81 PHE A C 1
ATOM 635 O O . PHE A 1 81 ? -30.156 -11.211 19.578 1 40.81 81 PHE A O 1
ATOM 642 N N . ASN A 1 82 ? -28.234 -11.031 18.734 1 42.97 82 ASN A N 1
ATOM 643 C CA . ASN A 1 82 ? -28.344 -12.328 18.062 1 42.97 82 ASN A CA 1
ATOM 644 C C . ASN A 1 82 ? -27.406 -13.352 18.688 1 42.97 82 ASN A C 1
ATOM 646 O O . ASN A 1 82 ? -26.219 -13.391 18.375 1 42.97 82 ASN A O 1
ATOM 650 N N . GLY A 1 83 ? -27.688 -14.195 19.438 1 38.84 83 GLY A N 1
ATOM 651 C CA . GLY A 1 83 ? -27.047 -15.086 20.391 1 38.84 83 GLY A CA 1
ATOM 652 C C . GLY A 1 83 ? -26.375 -14.352 21.547 1 38.84 83 GLY A C 1
ATOM 653 O O . GLY A 1 83 ? -27.047 -13.602 22.266 1 38.84 83 GLY A O 1
ATOM 654 N N . LYS A 1 84 ? -25.047 -14.703 21.719 1 40.91 84 LYS A N 1
ATOM 655 C CA . LYS A 1 84 ? -24.297 -14.125 22.844 1 40.91 84 LYS A CA 1
ATOM 656 C C . LYS A 1 84 ? -23.781 -12.727 22.5 1 40.91 84 LYS A C 1
ATOM 658 O O . LYS A 1 84 ? -23.281 -12.016 23.359 1 40.91 84 LYS A O 1
ATOM 663 N N . ASP A 1 85 ? -23.641 -12.352 21.266 1 38.56 85 ASP A N 1
ATOM 664 C CA . ASP A 1 85 ? -22.953 -11.133 20.828 1 38.56 85 ASP A CA 1
ATOM 665 C C . ASP A 1 85 ? -23.953 -10 20.625 1 38.56 85 ASP A C 1
ATOM 667 O O . ASP A 1 85 ? -25.094 -10.234 20.203 1 38.56 85 ASP A O 1
ATOM 671 N N . ILE A 1 86 ? -23.859 -9.047 21.406 1 42.19 86 ILE A N 1
ATOM 672 C CA . ILE A 1 86 ? -24.641 -7.824 21.234 1 42.19 86 ILE A CA 1
ATOM 673 C C . ILE A 1 86 ? -24.547 -7.359 19.781 1 42.19 86 ILE A C 1
ATOM 675 O O . ILE A 1 86 ? -23.453 -7.176 19.25 1 42.19 86 ILE A O 1
ATOM 679 N N . LYS A 1 87 ? -25.531 -7.543 19.172 1 43.38 87 LYS A N 1
ATOM 680 C CA . LYS A 1 87 ? -25.625 -6.805 17.922 1 43.38 87 LYS A CA 1
ATOM 681 C C . LYS A 1 87 ? -25.562 -5.297 18.156 1 43.38 87 LYS A C 1
ATOM 683 O O . LYS A 1 87 ? -25.75 -4.836 19.281 1 43.38 87 LYS A O 1
ATOM 688 N N . SER A 1 88 ? -25.328 -4.473 17.344 1 45.53 88 SER A N 1
ATOM 689 C CA . SER A 1 88 ? -25.188 -3.02 17.406 1 45.53 88 SER A CA 1
ATOM 690 C C . SER A 1 88 ? -26.312 -2.396 18.219 1 45.53 88 SER A C 1
ATOM 692 O O . SER A 1 88 ? -27.469 -2.795 18.109 1 45.53 88 SER A O 1
ATOM 694 N N . PRO A 1 89 ? -26.031 -1.759 19.281 1 49.59 89 PRO A N 1
ATOM 695 C CA . PRO A 1 89 ? -27.047 -1.053 20.078 1 49.59 89 PRO A CA 1
ATOM 696 C C . PRO A 1 89 ? -27.953 -0.176 19.219 1 49.59 89 PRO A C 1
ATOM 698 O O . PRO A 1 89 ? -27.516 0.38 18.203 1 49.59 89 PRO A O 1
ATOM 701 N N . ARG A 1 90 ? -29.281 -0.46 19.312 1 56.25 90 ARG A N 1
ATOM 702 C CA . ARG A 1 90 ? -30.281 0.4 18.688 1 56.25 90 ARG A CA 1
ATOM 703 C C . ARG A 1 90 ? -30.703 1.518 19.625 1 56.25 90 ARG A C 1
ATOM 705 O O . ARG A 1 90 ? -30.656 1.358 20.844 1 56.25 90 ARG A O 1
ATOM 712 N N . VAL A 1 91 ? -30.688 2.709 19.141 1 62.41 91 VAL A N 1
ATOM 713 C CA . VAL A 1 91 ? -31.188 3.838 19.922 1 62.41 91 VAL A CA 1
ATOM 714 C C . VAL A 1 91 ? -32.562 4.242 19.438 1 62.41 91 VAL A C 1
ATOM 716 O O . VAL A 1 91 ? -32.906 4.043 18.281 1 62.41 91 VAL A O 1
ATOM 719 N N . ILE A 1 92 ? -33.438 4.641 20.312 1 58.28 92 ILE A N 1
ATOM 720 C CA . ILE A 1 92 ? -34.812 5.062 20.016 1 58.28 92 ILE A CA 1
ATOM 721 C C . ILE A 1 92 ? -34.875 6.586 20.016 1 58.28 92 ILE A C 1
ATOM 723 O O . ILE A 1 92 ? -34.469 7.234 20.969 1 58.28 92 ILE A O 1
ATOM 727 N N . CYS A 1 93 ? -35.219 7.102 18.891 1 59.09 93 CYS A N 1
ATOM 728 C CA . CYS A 1 93 ? -35.469 8.539 18.781 1 59.09 93 CYS A CA 1
ATOM 729 C C . CYS A 1 93 ? -36.375 9.039 19.891 1 59.09 93 CYS A C 1
ATOM 731 O O . CYS A 1 93 ? -37.406 8.438 20.156 1 59.09 93 CYS A O 1
ATOM 733 N N . LYS A 1 94 ? -35.969 10.047 20.469 1 61.81 94 LYS A N 1
ATOM 734 C CA . LYS A 1 94 ? -36.719 10.641 21.562 1 61.81 94 LYS A CA 1
ATOM 735 C C . LYS A 1 94 ? -38.062 11.18 21.078 1 61.81 94 LYS A C 1
ATOM 737 O O . LYS A 1 94 ? -39.031 11.234 21.828 1 61.81 94 LYS A O 1
ATOM 742 N N . LYS A 1 95 ? -38.188 11.555 19.672 1 59.62 95 LYS A N 1
ATOM 743 C CA . LYS A 1 95 ? -39.344 12.258 19.172 1 59.62 95 LYS A CA 1
ATOM 744 C C . LYS A 1 95 ? -40.375 11.273 18.594 1 59.62 95 LYS A C 1
ATOM 746 O O . LYS A 1 95 ? -41.562 11.414 18.844 1 59.62 95 LYS A O 1
ATOM 751 N N . CYS A 1 96 ? -40.062 10.273 17.766 1 54.12 96 CYS A N 1
ATOM 752 C CA . CYS A 1 96 ? -41.062 9.445 17.109 1 54.12 96 CYS A CA 1
ATOM 753 C C . CYS A 1 96 ? -40.969 8.008 17.609 1 54.12 96 CYS A C 1
ATOM 755 O O . CYS A 1 96 ? -41.75 7.145 17.172 1 54.12 96 CYS A O 1
ATOM 757 N N . SER A 1 97 ? -40.125 7.605 18.625 1 55.91 97 SER A N 1
ATOM 758 C CA . SER A 1 97 ? -39.969 6.312 19.281 1 55.91 97 SER A CA 1
ATOM 759 C C . SER A 1 97 ? -39.469 5.246 18.312 1 55.91 97 SER A C 1
ATOM 761 O O . SER A 1 97 ? -39.594 4.051 18.578 1 55.91 97 SER A O 1
ATOM 763 N N . LYS A 1 98 ? -39.125 5.688 17.156 1 57.53 98 LYS A N 1
ATOM 764 C CA . LYS A 1 98 ? -38.562 4.73 16.203 1 57.53 98 LYS A CA 1
ATOM 765 C C . LYS A 1 98 ? -37.156 4.289 16.625 1 57.53 98 LYS A C 1
ATOM 767 O O . LYS A 1 98 ? -36.406 5.074 17.203 1 57.53 98 LYS A O 1
ATOM 772 N N . THR A 1 99 ? -36.75 3.092 16.484 1 60.69 99 THR A N 1
ATOM 773 C CA . THR A 1 99 ? -35.531 2.445 16.938 1 60.69 99 THR A CA 1
ATOM 774 C C . THR A 1 99 ? -34.438 2.553 15.891 1 60.69 99 THR A C 1
ATOM 776 O O . THR A 1 99 ? -34.688 2.377 14.695 1 60.69 99 THR A O 1
ATOM 779 N N . PHE A 1 100 ? -33.375 3.158 16.188 1 56.31 100 PHE A N 1
ATOM 780 C CA . PHE A 1 100 ? -32.25 3.344 15.297 1 56.31 100 PHE A CA 1
ATOM 781 C C . PHE A 1 100 ? -31.047 2.537 15.781 1 56.31 100 PHE A C 1
ATOM 783 O O . PHE A 1 100 ? -30.906 2.273 16.969 1 56.31 100 PHE A O 1
ATOM 790 N N . HIS A 1 101 ? -30.359 2 14.914 1 53.34 101 HIS A N 1
ATOM 791 C CA . HIS A 1 101 ? -29.141 1.271 15.258 1 53.34 101 HIS A CA 1
ATOM 792 C C . HIS A 1 101 ? -28.016 2.225 15.633 1 53.34 101 HIS A C 1
ATOM 794 O O . HIS A 1 101 ? -27.562 3.025 14.805 1 53.34 101 HIS A O 1
ATOM 800 N N . GLY A 1 102 ? -27.484 2.377 16.844 1 51.91 102 GLY A N 1
ATOM 801 C CA . GLY A 1 102 ? -26.406 3.139 17.469 1 51.91 102 GLY A CA 1
ATOM 802 C C . GLY A 1 102 ? -26.703 4.625 17.531 1 51.91 102 GLY A C 1
ATOM 803 O O . GLY A 1 102 ? -27.781 5.07 17.172 1 51.91 102 GLY A O 1
ATOM 804 N N . SER A 1 103 ? -26.047 5.547 18.219 1 50.91 103 SER A N 1
ATOM 805 C CA . SER A 1 103 ? -26.172 6.984 18.438 1 50.91 103 SER A CA 1
ATOM 806 C C . SER A 1 103 ? -25.609 7.773 17.266 1 50.91 103 SER A C 1
ATOM 808 O O . SER A 1 103 ? -25.359 8.977 17.391 1 50.91 103 SER A O 1
ATOM 810 N N . GLY A 1 104 ? -25.453 7.105 16.188 1 45.53 104 GLY A N 1
ATOM 811 C CA . GLY A 1 104 ? -24.703 7.738 15.117 1 45.53 104 GLY A CA 1
ATOM 812 C C . GLY A 1 104 ? -25.5 8.758 14.336 1 45.53 104 GLY A C 1
ATOM 813 O O . GLY A 1 104 ? -26.562 9.18 14.773 1 45.53 104 GLY A O 1
ATOM 814 N N . GLY A 1 105 ? -25.062 9.133 13.078 1 48.09 105 GLY A N 1
ATOM 815 C CA . GLY A 1 105 ? -25.578 10.148 12.164 1 48.09 105 GLY A CA 1
ATOM 816 C C . GLY A 1 105 ? -27.016 9.922 11.758 1 48.09 105 GLY A C 1
ATOM 817 O O . GLY A 1 105 ? -27.781 10.867 11.594 1 48.09 105 GLY A O 1
ATOM 818 N N . HIS A 1 106 ? -27.469 8.648 11.836 1 51.53 106 HIS A N 1
ATOM 819 C CA . HIS A 1 106 ? -28.859 8.398 11.461 1 51.53 106 HIS A CA 1
ATOM 820 C C . HIS A 1 106 ? -29.812 8.984 12.5 1 51.53 106 HIS A C 1
ATOM 822 O O . HIS A 1 106 ? -30.844 9.555 12.148 1 51.53 106 HIS A O 1
ATOM 828 N N . LEU A 1 107 ? -29.453 8.836 13.633 1 55.84 107 LEU A N 1
ATOM 829 C CA . LEU A 1 107 ? -30.328 9.367 14.68 1 55.84 107 LEU A CA 1
ATOM 830 C C . LEU A 1 107 ? -30.344 10.891 14.641 1 55.84 107 LEU A C 1
ATOM 832 O O . LEU A 1 107 ? -31.406 11.5 14.781 1 55.84 107 LEU A O 1
ATOM 836 N N . THR A 1 108 ? -29.297 11.477 14.352 1 53.28 108 THR A N 1
ATOM 837 C CA . THR A 1 108 ? -29.234 12.93 14.312 1 53.28 108 THR A CA 1
ATOM 838 C C . THR A 1 108 ? -30.047 13.469 13.141 1 53.28 108 THR A C 1
ATOM 840 O O . THR A 1 108 ? -30.797 14.445 13.281 1 53.28 108 THR A O 1
ATOM 843 N N . ARG A 1 109 ? -30.031 12.812 12.016 1 54.28 109 ARG A N 1
ATOM 844 C CA . ARG A 1 109 ? -30.844 13.211 10.875 1 54.28 109 ARG A CA 1
ATOM 845 C C . ARG A 1 109 ? -32.344 12.984 11.156 1 54.28 109 ARG A C 1
ATOM 847 O O . ARG A 1 109 ? -33.156 13.828 10.828 1 54.28 109 ARG A O 1
ATOM 854 N N . HIS A 1 110 ? -32.562 11.883 11.719 1 54.62 110 HIS A N 1
ATOM 855 C CA . HIS A 1 110 ? -33.938 11.586 12.047 1 54.62 110 HIS A CA 1
ATOM 856 C C . HIS A 1 110 ? -34.5 12.602 13.039 1 54.62 110 HIS A C 1
ATOM 858 O O . HIS A 1 110 ? -35.625 13.07 12.891 1 54.62 110 HIS A O 1
ATOM 864 N N . THR A 1 111 ? -33.75 12.953 13.953 1 56.62 111 THR A N 1
ATOM 865 C CA . THR A 1 111 ? -34.25 13.867 14.977 1 56.62 111 THR A CA 1
ATOM 866 C C . THR A 1 111 ? -34.531 15.25 14.383 1 56.62 111 THR A C 1
ATOM 868 O O . THR A 1 111 ? -35.438 15.961 14.82 1 56.62 111 THR A O 1
ATOM 871 N N . ASP A 1 112 ? -33.656 15.656 13.461 1 52.31 112 ASP A N 1
ATOM 872 C CA . ASP A 1 112 ? -33.938 16.906 12.766 1 52.31 112 ASP A CA 1
ATOM 873 C C . ASP A 1 112 ? -35.25 16.812 11.969 1 52.31 112 ASP A C 1
ATOM 875 O O . ASP A 1 112 ? -36 17.781 11.883 1 52.31 112 ASP A O 1
ATOM 879 N N . GLU A 1 113 ? -35.5 15.68 11.398 1 50.38 113 GLU A N 1
ATOM 880 C CA . GLU A 1 113 ? -36.719 15.484 10.609 1 50.38 113 GLU A CA 1
ATOM 881 C C . GLU A 1 113 ? -37.938 15.312 11.516 1 50.38 113 GLU A C 1
ATOM 883 O O . GLU A 1 113 ? -39.062 15.672 11.133 1 50.38 113 GLU A O 1
ATOM 888 N N . CYS A 1 114 ? -37.75 14.766 12.609 1 47.31 114 CYS A N 1
ATOM 889 C CA . CYS A 1 114 ? -38.906 14.516 13.477 1 47.31 114 CYS A CA 1
ATOM 890 C C . CYS A 1 114 ? -39.344 15.797 14.172 1 47.31 114 CYS A C 1
ATOM 892 O O . CYS A 1 114 ? -40.281 15.781 14.961 1 47.31 114 CYS A O 1
ATOM 894 N N . ASP A 1 115 ? -38.562 16.922 14.07 1 40.75 115 ASP A N 1
ATOM 895 C CA . ASP A 1 115 ? -39.125 18.156 14.633 1 40.75 115 ASP A CA 1
ATOM 896 C C . ASP A 1 115 ? -40.312 18.641 13.812 1 40.75 115 ASP A C 1
ATOM 898 O O . ASP A 1 115 ? -40.25 18.75 12.594 1 40.75 115 ASP A O 1
ATOM 902 N N . PRO A 1 116 ? -41.562 18.797 14.289 1 38.19 116 PRO A N 1
ATOM 903 C CA . PRO A 1 116 ? -42.781 19.219 13.648 1 38.19 116 PRO A CA 1
ATOM 904 C C . PRO A 1 116 ? -42.625 20.516 12.852 1 38.19 116 PRO A C 1
ATOM 906 O O . PRO A 1 116 ? -43.344 20.734 11.867 1 38.19 116 PRO A O 1
ATOM 909 N N . LYS A 1 117 ? -42.188 21.688 13.477 1 36.28 117 LYS A N 1
ATOM 910 C CA . LYS A 1 117 ? -42.281 22.984 12.82 1 36.28 117 LYS A CA 1
ATOM 911 C C . LYS A 1 117 ? -41.562 22.984 11.469 1 36.28 117 LYS A C 1
ATOM 913 O O . LYS A 1 117 ? -42 23.688 10.539 1 36.28 117 LYS A O 1
ATOM 918 N N . VAL A 1 118 ? -40.406 22.625 11.375 1 33.75 118 VAL A N 1
ATOM 919 C CA . VAL A 1 118 ? -39.656 22.719 10.125 1 33.75 118 VAL A CA 1
ATOM 920 C C . VAL A 1 118 ? -40.156 21.688 9.125 1 33.75 118 VAL A C 1
ATOM 922 O O . VAL A 1 118 ? -39.656 21.594 8.008 1 33.75 118 VAL A O 1
ATOM 925 N N . SER A 1 119 ? -41.125 20.891 9.391 1 32.31 119 SER A N 1
ATOM 926 C CA . SER A 1 119 ? -41.812 19.859 8.602 1 32.31 119 SER A CA 1
ATOM 927 C C . SER A 1 119 ? -42.594 20.469 7.453 1 32.31 119 SER A C 1
ATOM 929 O O . SER A 1 119 ? -42.688 19.891 6.371 1 32.31 119 SER A O 1
ATOM 931 N N . ALA A 1 120 ? -43.438 21.562 7.723 1 31.08 120 ALA A N 1
ATOM 932 C CA . ALA A 1 120 ? -44.438 22.047 6.781 1 31.08 120 ALA A CA 1
ATOM 933 C C . ALA A 1 120 ? -43.812 22.688 5.559 1 31.08 120 ALA A C 1
ATOM 935 O O . ALA A 1 120 ? -44.281 22.531 4.434 1 31.08 120 ALA A O 1
ATOM 936 N N . ILE A 1 121 ? -43 23.812 5.75 1 29.5 121 ILE A N 1
ATOM 937 C CA . ILE A 1 121 ? -42.5 24.547 4.59 1 29.5 121 ILE A CA 1
ATOM 938 C C . ILE A 1 121 ? -41.625 23.625 3.738 1 29.5 121 ILE A C 1
ATOM 940 O O . ILE A 1 121 ? -41.656 23.688 2.508 1 29.5 121 ILE A O 1
ATOM 944 N N . ASP A 1 122 ? -40.812 22.844 4.305 1 30.19 122 ASP A N 1
ATOM 945 C CA . ASP A 1 122 ? -39.906 21.953 3.59 1 30.19 122 ASP A CA 1
ATOM 946 C C . ASP A 1 122 ? -40.656 20.797 2.939 1 30.19 122 ASP A C 1
ATOM 948 O O . ASP A 1 122 ? -40.094 20.031 2.154 1 30.19 122 ASP A O 1
ATOM 952 N N . ALA A 1 123 ? -41.906 20.562 3.207 1 30.66 123 ALA A N 1
ATOM 953 C CA . ALA A 1 123 ? -42.844 19.625 2.619 1 30.66 123 ALA A CA 1
ATOM 954 C C . ALA A 1 123 ? -43.219 20.031 1.2 1 30.66 123 ALA A C 1
ATOM 956 O O . ALA A 1 123 ? -43.375 19.188 0.319 1 30.66 123 ALA A O 1
ATOM 957 N N . ARG A 1 124 ? -43.781 21.359 0.973 1 29.95 124 ARG A N 1
ATOM 958 C CA . ARG A 1 124 ? -44.219 21.812 -0.333 1 29.95 124 ARG A CA 1
ATOM 959 C C . ARG A 1 124 ? -43.094 21.844 -1.34 1 29.95 124 ARG A C 1
ATOM 961 O O . ARG A 1 124 ? -43.281 21.547 -2.52 1 29.95 124 ARG A O 1
ATOM 968 N N . GLN A 1 125 ? -41.969 22.516 -1.041 1 27.38 125 GLN A N 1
ATOM 969 C CA . GLN A 1 125 ? -40.875 22.547 -1.982 1 27.38 125 GLN A CA 1
ATOM 970 C C . GLN A 1 125 ? -40.281 21.156 -2.182 1 27.38 125 GLN A C 1
ATOM 972 O O . GLN A 1 125 ? -39.625 20.875 -3.197 1 27.38 125 GLN A O 1
ATOM 977 N N . THR A 1 126 ? -40.406 20.234 -1.355 1 31.42 126 THR A N 1
ATOM 978 C CA . THR A 1 126 ? -40.156 18.797 -1.434 1 31.42 126 THR A CA 1
ATOM 979 C C . THR A 1 126 ? -41.188 18.125 -2.346 1 31.42 126 THR A C 1
ATOM 981 O O . THR A 1 126 ? -40.875 17.125 -2.998 1 31.42 126 THR A O 1
ATOM 984 N N . THR A 1 127 ? -42.438 18.547 -2.383 1 29.56 127 THR A N 1
ATOM 985 C CA . THR A 1 127 ? -43.469 18.031 -3.295 1 29.56 127 THR A CA 1
ATOM 986 C C . THR A 1 127 ? -43.125 18.391 -4.738 1 29.56 127 THR A C 1
ATOM 988 O O . THR A 1 127 ? -43.312 17.594 -5.652 1 29.56 127 THR A O 1
ATOM 991 N N . LEU A 1 128 ? -43.031 19.734 -5.098 1 27.31 128 LEU A N 1
ATOM 992 C CA . LEU A 1 128 ? -42.75 20.141 -6.469 1 27.31 128 LEU A CA 1
ATOM 993 C C . LEU A 1 128 ? -41.375 19.578 -6.914 1 27.31 128 LEU A C 1
ATOM 995 O O . LEU A 1 128 ? -41.25 19.172 -8.062 1 27.31 128 LEU A O 1
ATOM 999 N N . THR A 1 129 ? -40.281 19.719 -6.113 1 30.28 129 THR A N 1
ATOM 1000 C CA . THR A 1 129 ? -39.031 19.094 -6.477 1 30.28 129 THR A CA 1
ATOM 1001 C C . THR A 1 129 ? -39.125 17.578 -6.348 1 30.28 129 THR A C 1
ATOM 1003 O O . THR A 1 129 ? -38.25 16.859 -6.809 1 30.28 129 THR A O 1
ATOM 1006 N N . LYS A 1 130 ? -40 16.984 -5.715 1 33.28 130 LYS A N 1
ATOM 1007 C CA . LYS A 1 130 ? -40.438 15.586 -5.656 1 33.28 130 LYS A CA 1
ATOM 1008 C C . LYS A 1 130 ? -41.031 15.148 -6.988 1 33.28 130 LYS A C 1
ATOM 1010 O O . LYS A 1 130 ? -40.969 13.969 -7.34 1 33.28 130 LYS A O 1
ATOM 1015 N N . SER A 1 131 ? -41.969 15.844 -7.543 1 31.8 131 SER A N 1
ATOM 1016 C CA . SER A 1 131 ? -42.625 15.453 -8.789 1 31.8 131 SER A CA 1
ATOM 1017 C C . SER A 1 131 ? -41.625 15.211 -9.898 1 31.8 131 SER A C 1
ATOM 1019 O O . SER A 1 131 ? -41.781 14.305 -10.711 1 31.8 131 SER A O 1
ATOM 1021 N N . LEU A 1 132 ? -40.844 16.25 -10.227 1 32.72 132 LEU A N 1
ATOM 1022 C CA . LEU A 1 132 ? -39.875 16.141 -11.312 1 32.72 132 LEU A CA 1
ATOM 1023 C C . LEU A 1 132 ? -38.719 15.203 -10.922 1 32.72 132 LEU A C 1
ATOM 1025 O O . LEU A 1 132 ? -37.844 14.906 -11.742 1 32.72 132 LEU A O 1
ATOM 1029 N N . THR A 1 133 ? -38.25 15.18 -9.633 1 36.94 133 THR A N 1
ATOM 1030 C CA . THR A 1 133 ? -37.188 14.266 -9.227 1 36.94 133 THR A CA 1
ATOM 1031 C C . THR A 1 133 ? -37.75 12.844 -9.062 1 36.94 133 THR A C 1
ATOM 1033 O O . THR A 1 133 ? -38.406 12.539 -8.062 1 36.94 133 THR A O 1
ATOM 1036 N N . LYS A 1 134 ? -38.344 12.312 -9.875 1 41.25 134 LYS A N 1
ATOM 1037 C CA . LYS A 1 134 ? -38.781 10.922 -9.805 1 41.25 134 LYS A CA 1
ATOM 1038 C C . LYS A 1 134 ? -37.781 10.07 -9.047 1 41.25 134 LYS A C 1
ATOM 1040 O O . LYS A 1 134 ? -36.594 10 -9.414 1 41.25 134 LYS A O 1
ATOM 1045 N N . THR A 1 135 ? -37.938 9.891 -7.707 1 48.75 135 THR A N 1
ATOM 1046 C CA . THR A 1 135 ? -37.25 9.125 -6.68 1 48.75 135 THR A CA 1
ATOM 1047 C C . THR A 1 135 ? -37.031 7.684 -7.133 1 48.75 135 THR A C 1
ATOM 1049 O O . THR A 1 135 ? -37.906 7.094 -7.781 1 48.75 135 THR A O 1
ATOM 1052 N N . ILE A 1 136 ? -35.906 7.184 -7.172 1 62.66 136 ILE A N 1
ATOM 1053 C CA . ILE A 1 136 ? -35.531 5.805 -7.438 1 62.66 136 ILE A CA 1
ATOM 1054 C C . ILE A 1 136 ? -36.438 4.855 -6.668 1 62.66 136 ILE A C 1
ATOM 1056 O O . ILE A 1 136 ? -36.781 5.113 -5.512 1 62.66 136 ILE A O 1
ATOM 1060 N N . THR A 1 137 ? -37.25 4.031 -7.402 1 64.5 137 THR A N 1
ATOM 1061 C CA . THR A 1 137 ? -38.094 3 -6.816 1 64.5 137 THR A CA 1
ATOM 1062 C C . THR A 1 137 ? -37.281 2.119 -5.863 1 64.5 137 THR A C 1
ATOM 1064 O O . THR A 1 137 ? -36.062 2.176 -5.848 1 64.5 137 THR A O 1
ATOM 1067 N N . LYS A 1 138 ? -38.031 1.467 -5 1 69.25 138 LYS A N 1
ATOM 1068 C CA . LYS A 1 138 ? -37.406 0.54 -4.062 1 69.25 138 LYS A CA 1
ATOM 1069 C C . LYS A 1 138 ? -36.594 -0.52 -4.801 1 69.25 138 LYS A C 1
ATOM 1071 O O . LYS A 1 138 ? -35.531 -0.919 -4.336 1 69.25 138 LYS A O 1
ATOM 1076 N N . ASN A 1 139 ? -37.188 -0.991 -5.871 1 73.44 139 ASN A N 1
ATOM 1077 C CA . ASN A 1 139 ? -36.469 -1.978 -6.668 1 73.44 139 ASN A CA 1
ATOM 1078 C C . ASN A 1 139 ? -35.156 -1.404 -7.238 1 73.44 139 ASN A C 1
ATOM 1080 O O . ASN A 1 139 ? -34.156 -2.098 -7.301 1 73.44 139 ASN A O 1
ATOM 1084 N N . GLU A 1 140 ? -35.312 -0.198 -7.543 1 74.62 140 GLU A N 1
ATOM 1085 C CA . GLU A 1 140 ? -34.125 0.454 -8.07 1 74.62 140 GLU A CA 1
ATOM 1086 C C . GLU A 1 140 ? -33.094 0.699 -6.977 1 74.62 140 GLU A C 1
ATOM 1088 O O . GLU A 1 140 ? -31.891 0.592 -7.215 1 74.62 140 GLU A O 1
ATOM 1093 N N . GLN A 1 141 ? -33.594 0.963 -5.852 1 78.75 141 GLN A N 1
ATOM 1094 C CA . GLN A 1 141 ? -32.688 1.134 -4.715 1 78.75 141 GLN A CA 1
ATOM 1095 C C . GLN A 1 141 ? -31.984 -0.169 -4.379 1 78.75 141 GLN A C 1
ATOM 1097 O O . GLN A 1 141 ? -30.797 -0.162 -4.055 1 78.75 141 GLN A O 1
ATOM 1102 N N . SER A 1 142 ? -32.781 -1.18 -4.504 1 83.25 142 SER A N 1
ATOM 1103 C CA . SER A 1 142 ? -32.188 -2.486 -4.258 1 83.25 142 SER A CA 1
ATOM 1104 C C . SER A 1 142 ? -31.172 -2.84 -5.336 1 83.25 142 SER A C 1
ATOM 1106 O O . SER A 1 142 ? -30.125 -3.416 -5.043 1 83.25 142 SER A O 1
ATOM 1108 N N . ALA A 1 143 ? -31.531 -2.49 -6.52 1 84.75 143 ALA A N 1
ATOM 1109 C CA . ALA A 1 143 ? -30.609 -2.744 -7.633 1 84.75 143 ALA A CA 1
ATOM 1110 C C . ALA A 1 143 ? -29.328 -1.93 -7.484 1 84.75 143 ALA A C 1
ATOM 1112 O O . ALA A 1 143 ? -28.25 -2.398 -7.836 1 84.75 143 ALA A O 1
ATOM 1113 N N . LEU A 1 144 ? -29.484 -0.771 -6.941 1 87.31 144 LEU A N 1
ATOM 1114 C CA . LEU A 1 144 ? -28.328 0.08 -6.703 1 87.31 144 LEU A CA 1
ATOM 1115 C C . LEU A 1 144 ? -27.438 -0.501 -5.602 1 87.31 144 LEU A C 1
ATOM 1117 O O . LEU A 1 144 ? -26.219 -0.511 -5.727 1 87.31 144 LEU A O 1
ATOM 1121 N N . ALA A 1 145 ? -28.094 -0.95 -4.633 1 90.06 145 ALA A N 1
ATOM 1122 C CA . ALA A 1 145 ? -27.344 -1.567 -3.541 1 90.06 145 ALA A CA 1
ATOM 1123 C C . ALA A 1 145 ? -26.578 -2.801 -4.027 1 90.06 145 ALA A C 1
ATOM 1125 O O . ALA A 1 145 ? -25.438 -3.021 -3.637 1 90.06 145 ALA A O 1
ATOM 1126 N N . GLU A 1 146 ? -27.219 -3.494 -4.867 1 91 146 GLU A N 1
ATOM 1127 C CA . GLU A 1 146 ? -26.578 -4.688 -5.422 1 91 146 GLU A CA 1
ATOM 1128 C C . GLU A 1 146 ? -25.406 -4.324 -6.312 1 91 146 GLU A C 1
ATOM 1130 O O . GLU A 1 146 ? -24.375 -5.008 -6.297 1 91 146 GLU A O 1
ATOM 1135 N N . ALA A 1 147 ? -25.594 -3.311 -7.023 1 91.5 147 ALA A N 1
ATOM 1136 C CA . ALA A 1 147 ? -24.5 -2.857 -7.883 1 91.5 147 ALA A CA 1
ATOM 1137 C C . ALA A 1 147 ? -23.297 -2.428 -7.051 1 91.5 147 ALA A C 1
ATOM 1139 O O . ALA A 1 147 ? -22.156 -2.758 -7.383 1 91.5 147 ALA A O 1
ATOM 1140 N N . PHE A 1 148 ? -23.562 -1.696 -5.984 1 94.44 148 PHE A N 1
ATOM 1141 C CA . PHE A 1 148 ? -22.484 -1.28 -5.086 1 94.44 148 PHE A CA 1
ATOM 1142 C C . PHE A 1 148 ? -21.844 -2.488 -4.406 1 94.44 148 PHE A C 1
ATOM 1144 O O . PHE A 1 148 ? -20.641 -2.523 -4.203 1 94.44 148 PHE A O 1
ATOM 1151 N N . GLY A 1 149 ? -22.703 -3.426 -4.043 1 92.44 149 GLY A N 1
ATOM 1152 C CA . GLY A 1 149 ? -22.188 -4.645 -3.445 1 92.44 149 GLY A CA 1
ATOM 1153 C C . GLY A 1 149 ? -21.266 -5.414 -4.375 1 92.44 149 GLY A C 1
ATOM 1154 O O . GLY A 1 149 ? -20.203 -5.883 -3.955 1 92.44 149 GLY A O 1
ATOM 1155 N N . LYS A 1 150 ? -21.594 -5.52 -5.594 1 91.94 150 LYS A N 1
ATOM 1156 C CA . LYS A 1 150 ? -20.781 -6.195 -6.598 1 91.94 150 LYS A CA 1
ATOM 1157 C C . LYS A 1 150 ? -19.469 -5.453 -6.836 1 91.94 150 LYS A C 1
ATOM 1159 O O . LYS A 1 150 ? -18.422 -6.074 -7.004 1 91.94 150 LYS A O 1
ATOM 1164 N N . LEU A 1 151 ? -19.609 -4.148 -6.836 1 92.81 151 LEU A N 1
ATOM 1165 C CA . LEU A 1 151 ? -18.406 -3.334 -7.016 1 92.81 151 LEU A CA 1
ATOM 1166 C C . LEU A 1 151 ? -17.453 -3.508 -5.844 1 92.81 151 LEU A C 1
ATOM 1168 O O . LEU A 1 151 ? -16.234 -3.529 -6.027 1 92.81 151 LEU A O 1
ATOM 1172 N N . ALA A 1 152 ? -17.969 -3.566 -4.676 1 91.62 152 ALA A N 1
ATOM 1173 C CA . ALA A 1 152 ? -17.156 -3.777 -3.486 1 91.62 152 ALA A CA 1
ATOM 1174 C C . ALA A 1 152 ? -16.422 -5.113 -3.553 1 91.62 152 ALA A C 1
ATOM 1176 O O . ALA A 1 152 ? -15.234 -5.195 -3.238 1 91.62 152 ALA A O 1
ATOM 1177 N N . LEU A 1 153 ? -17.094 -6.074 -4.023 1 90.81 153 LEU A N 1
ATOM 1178 C CA . LEU A 1 153 ? -16.547 -7.426 -4.055 1 90.81 153 LEU A CA 1
ATOM 1179 C C . LEU A 1 153 ? -15.578 -7.598 -5.223 1 90.81 153 LEU A C 1
ATOM 1181 O O . LEU A 1 153 ? -14.43 -7.984 -5.023 1 90.81 153 LEU A O 1
ATOM 1185 N N . ASP A 1 154 ? -15.953 -7.258 -6.371 1 90.31 154 ASP A N 1
ATOM 1186 C CA . ASP A 1 154 ? -15.172 -7.516 -7.578 1 90.31 154 ASP A CA 1
ATOM 1187 C C . ASP A 1 154 ? -14.086 -6.465 -7.762 1 90.31 154 ASP A C 1
ATOM 1189 O O . ASP A 1 154 ? -13.016 -6.754 -8.312 1 90.31 154 ASP A O 1
ATOM 1193 N N . GLY A 1 155 ? -14.414 -5.281 -7.367 1 87.31 155 GLY A N 1
ATOM 1194 C CA . GLY A 1 155 ? -13.422 -4.23 -7.465 1 87.31 155 GLY A CA 1
ATOM 1195 C C . GLY A 1 155 ? -12.5 -4.16 -6.258 1 87.31 155 GLY A C 1
ATOM 1196 O O . GLY A 1 155 ? -11.492 -3.453 -6.273 1 87.31 155 GLY A O 1
ATOM 1197 N N . VAL A 1 156 ? -12.883 -4.855 -5.254 1 87.44 156 VAL A N 1
ATOM 1198 C CA . VAL A 1 156 ? -12.133 -4.895 -4 1 87.44 156 VAL A CA 1
ATOM 1199 C C . VAL A 1 156 ? -11.93 -3.475 -3.477 1 87.44 156 VAL A C 1
ATOM 1201 O O . VAL A 1 156 ? -10.812 -3.086 -3.133 1 87.44 156 VAL A O 1
ATOM 1204 N N . LEU A 1 157 ? -12.938 -2.662 -3.584 1 87.44 157 LEU A N 1
ATOM 1205 C CA . LEU A 1 157 ? -12.867 -1.287 -3.1 1 87.44 157 LEU A CA 1
ATOM 1206 C C . LEU A 1 157 ? -13.367 -1.194 -1.66 1 87.44 157 LEU A C 1
ATOM 1208 O O . LEU A 1 157 ? -14.391 -1.781 -1.312 1 87.44 157 LEU A O 1
ATOM 1212 N N . PRO A 1 158 ? -12.633 -0.444 -0.808 1 85.94 158 PRO A N 1
ATOM 1213 C CA . PRO A 1 158 ? -13.102 -0.256 0.566 1 85.94 158 PRO A CA 1
ATOM 1214 C C . PRO A 1 158 ? -14.406 0.538 0.641 1 85.94 158 PRO A C 1
ATOM 1216 O O . PRO A 1 158 ? -14.672 1.374 -0.226 1 85.94 158 PRO A O 1
ATOM 1219 N N . PHE A 1 159 ? -15.148 0.284 1.675 1 85.94 159 PHE A N 1
ATOM 1220 C CA . PHE A 1 159 ? -16.422 0.961 1.854 1 85.94 159 PHE A CA 1
ATOM 1221 C C . PHE A 1 159 ? -16.234 2.471 1.951 1 85.94 159 PHE A C 1
ATOM 1223 O O . PHE A 1 159 ? -17.062 3.24 1.478 1 85.94 159 PHE A O 1
ATOM 1230 N N . LYS A 1 160 ? -15.109 2.846 2.566 1 83.56 160 LYS A N 1
ATOM 1231 C CA . LYS A 1 160 ? -14.82 4.27 2.678 1 83.56 160 LYS A CA 1
ATOM 1232 C C . LYS A 1 160 ? -14.734 4.926 1.302 1 83.56 160 LYS A C 1
ATOM 1234 O O . LYS A 1 160 ? -15.172 6.066 1.124 1 83.56 160 LYS A O 1
ATOM 1239 N N . LYS A 1 161 ? -14.172 4.234 0.392 1 86.94 161 LYS A N 1
ATOM 1240 C CA . LYS A 1 161 ? -14.062 4.746 -0.972 1 86.94 161 LYS A CA 1
ATOM 1241 C C . LYS A 1 161 ? -15.422 4.754 -1.667 1 86.94 161 LYS A C 1
ATOM 1243 O O . LYS A 1 161 ? -15.742 5.695 -2.396 1 86.94 161 LYS A O 1
ATOM 1248 N N . LEU A 1 162 ? -16.172 3.785 -1.425 1 90.38 162 LEU A N 1
ATOM 1249 C CA . LEU A 1 162 ? -17.484 3.676 -2.061 1 90.38 162 LEU A CA 1
ATOM 1250 C C . LEU A 1 162 ? -18.438 4.734 -1.523 1 90.38 162 LEU A C 1
ATOM 1252 O O . LEU A 1 162 ? -19.344 5.184 -2.236 1 90.38 162 LEU A O 1
ATOM 1256 N N . GLU A 1 163 ? -18.188 5.121 -0.321 1 88.88 163 GLU A N 1
ATOM 1257 C CA . GLU A 1 163 ? -19.031 6.145 0.299 1 88.88 163 GLU A CA 1
ATOM 1258 C C . GLU A 1 163 ? -18.5 7.547 -0.005 1 88.88 163 GLU A C 1
ATOM 1260 O O . GLU A 1 163 ? -19.109 8.539 0.389 1 88.88 163 GLU A O 1
ATOM 1265 N N . SER A 1 164 ? -17.422 7.555 -0.65 1 87.56 164 SER A N 1
ATOM 1266 C CA . SER A 1 164 ? -16.812 8.852 -0.942 1 87.56 164 SER A CA 1
ATOM 1267 C C . SER A 1 164 ? -17.672 9.656 -1.913 1 87.56 164 SER A C 1
ATOM 1269 O O . SER A 1 164 ? -18.438 9.086 -2.693 1 87.56 164 SER A O 1
ATOM 1271 N N . ASP A 1 165 ? -17.484 10.953 -1.9 1 85.88 165 ASP A N 1
ATOM 1272 C CA . ASP A 1 165 ? -18.219 11.844 -2.789 1 85.88 165 ASP A CA 1
ATOM 1273 C C . ASP A 1 165 ? -17.828 11.609 -4.246 1 85.88 165 ASP A C 1
ATOM 1275 O O . ASP A 1 165 ? -18.672 11.742 -5.145 1 85.88 165 ASP A O 1
ATOM 1279 N N . ALA A 1 166 ? -16.688 11.188 -4.477 1 87.75 166 ALA A N 1
ATOM 1280 C CA . ALA A 1 166 ? -16.219 10.961 -5.844 1 87.75 166 ALA A CA 1
ATOM 1281 C C . ALA A 1 166 ? -17.031 9.844 -6.512 1 87.75 166 ALA A C 1
ATOM 1283 O O . ALA A 1 166 ? -17.516 10.008 -7.633 1 87.75 166 ALA A O 1
ATOM 1284 N N . VAL A 1 167 ? -17.203 8.773 -5.797 1 89.69 167 VAL A N 1
ATOM 1285 C CA . VAL A 1 167 ? -17.922 7.637 -6.359 1 89.69 167 VAL A CA 1
ATOM 1286 C C . VAL A 1 167 ? -19.406 7.949 -6.43 1 89.69 167 VAL A C 1
ATOM 1288 O O . VAL A 1 167 ? -20.078 7.602 -7.406 1 89.69 167 VAL A O 1
ATOM 1291 N N . ARG A 1 168 ? -19.922 8.594 -5.461 1 88.06 168 ARG A N 1
ATOM 1292 C CA . ARG A 1 168 ? -21.344 8.938 -5.438 1 88.06 168 ARG A CA 1
ATOM 1293 C C . ARG A 1 168 ? -21.688 9.93 -6.543 1 88.06 168 ARG A C 1
ATOM 1295 O O . ARG A 1 168 ? -22.703 9.781 -7.223 1 88.06 168 ARG A O 1
ATOM 1302 N N . ASP A 1 169 ? -20.828 10.938 -6.699 1 86.88 169 ASP A N 1
ATOM 1303 C CA . ASP A 1 169 ? -21.031 11.891 -7.789 1 86.88 169 ASP A CA 1
ATOM 1304 C C . ASP A 1 169 ? -20.938 11.195 -9.148 1 86.88 169 ASP A C 1
ATOM 1306 O O . ASP A 1 169 ? -21.688 11.523 -10.07 1 86.88 169 ASP A O 1
ATOM 1310 N N . PHE A 1 170 ? -20.078 10.289 -9.25 1 90.75 170 PHE A N 1
ATOM 1311 C CA . PHE A 1 170 ? -19.953 9.484 -10.461 1 90.75 170 PHE A CA 1
ATOM 1312 C C . PHE A 1 170 ? -21.234 8.711 -10.734 1 90.75 170 PHE A C 1
ATOM 1314 O O . PHE A 1 170 ? -21.75 8.734 -11.859 1 90.75 170 PHE A O 1
ATOM 1321 N N . THR A 1 171 ? -21.641 8.07 -9.734 1 88.19 171 THR A N 1
ATOM 1322 C CA . THR A 1 171 ? -22.859 7.277 -9.859 1 88.19 171 THR A CA 1
ATOM 1323 C C . THR A 1 171 ? -24.047 8.156 -10.281 1 88.19 171 THR A C 1
ATOM 1325 O O . THR A 1 171 ? -24.812 7.773 -11.156 1 88.19 171 THR A O 1
ATOM 1328 N N . ARG A 1 172 ? -24.109 9.297 -9.633 1 84.81 172 ARG A N 1
ATOM 1329 C CA . ARG A 1 172 ? -25.172 10.234 -9.969 1 84.81 172 ARG A CA 1
ATOM 1330 C C . ARG A 1 172 ? -25.078 10.672 -11.43 1 84.81 172 ARG A C 1
ATOM 1332 O O . ARG A 1 172 ? -26.078 10.703 -12.133 1 84.81 172 ARG A O 1
ATOM 1339 N N . THR A 1 173 ? -23.906 11 -11.828 1 84 173 THR A N 1
ATOM 1340 C CA . THR A 1 173 ? -23.688 11.453 -13.195 1 84 173 THR A CA 1
ATOM 1341 C C . THR A 1 173 ? -24.062 10.367 -14.195 1 84 173 THR A C 1
ATOM 1343 O O . THR A 1 173 ? -24.75 10.641 -15.188 1 84 173 THR A O 1
ATOM 1346 N N . ILE A 1 174 ? -23.656 9.156 -13.945 1 85.19 174 ILE A N 1
ATOM 1347 C CA . ILE A 1 174 ? -23.922 8.047 -14.859 1 85.19 174 ILE A CA 1
ATOM 1348 C C . ILE A 1 174 ? -25.422 7.75 -14.891 1 85.19 174 ILE A C 1
ATOM 1350 O O . ILE A 1 174 ? -25.984 7.52 -15.961 1 85.19 174 ILE A O 1
ATOM 1354 N N . PHE A 1 175 ? -25.938 7.73 -13.719 1 80.56 175 PHE A N 1
ATOM 1355 C CA . PHE A 1 175 ? -27.375 7.484 -13.633 1 80.56 175 PHE A CA 1
ATOM 1356 C C . PHE A 1 175 ? -28.141 8.523 -14.438 1 80.56 175 PHE A C 1
ATOM 1358 O O . PHE A 1 175 ? -29.062 8.188 -15.18 1 80.56 175 PHE A O 1
ATOM 1365 N N . ASN A 1 176 ? -27.766 9.766 -14.242 1 78.38 176 ASN A N 1
ATOM 1366 C CA . ASN A 1 176 ? -28.469 10.867 -14.891 1 78.38 176 ASN A CA 1
ATOM 1367 C C . ASN A 1 176 ? -28.219 10.891 -16.391 1 78.38 176 ASN A C 1
ATOM 1369 O O . ASN A 1 176 ? -29.031 11.391 -17.156 1 78.38 176 ASN A O 1
ATOM 1373 N N . LEU A 1 177 ? -27.094 10.43 -16.797 1 74.94 177 LEU A N 1
ATOM 1374 C CA . LEU A 1 177 ? -26.797 10.297 -18.219 1 74.94 177 LEU A CA 1
ATOM 1375 C C . LEU A 1 177 ? -27.688 9.234 -18.859 1 74.94 177 LEU A C 1
ATOM 1377 O O . LEU A 1 177 ? -28.047 9.344 -20.031 1 74.94 177 LEU A O 1
ATOM 1381 N N . GLY A 1 178 ? -27.859 8.328 -17.969 1 70.06 178 GLY A N 1
ATOM 1382 C CA . GLY A 1 178 ? -28.719 7.27 -18.469 1 70.06 178 GLY A CA 1
ATOM 1383 C C . GLY A 1 178 ? -30.188 7.656 -18.484 1 70.06 178 GLY A C 1
ATOM 1384 O O . GLY A 1 178 ? -30.984 7.066 -19.219 1 70.06 178 GLY A O 1
ATOM 1385 N N . VAL A 1 179 ? -30.516 8.773 -17.453 1 60 179 VAL A N 1
ATOM 1386 C CA . VAL A 1 179 ? -31.906 9.156 -17.297 1 60 179 VAL A CA 1
ATOM 1387 C C . VAL A 1 179 ? -32.344 10.016 -18.484 1 60 179 VAL A C 1
ATOM 1389 O O . VAL A 1 179 ? -31.734 11.031 -18.797 1 60 179 VAL A O 1
ATOM 1392 N N . ARG A 1 180 ? -32.625 9.633 -19.594 1 46.66 180 ARG A N 1
ATOM 1393 C CA . ARG A 1 180 ? -33.062 10.531 -20.656 1 46.66 180 ARG A CA 1
ATOM 1394 C C . ARG A 1 180 ? -33.938 11.641 -20.094 1 46.66 180 ARG A C 1
ATOM 1396 O O . ARG A 1 180 ? -33.875 12.781 -20.562 1 46.66 180 ARG A O 1
ATOM 1403 N N . HIS A 1 181 ? -35.375 11.523 -19.547 1 39.69 181 HIS A N 1
ATOM 1404 C CA . HIS A 1 181 ? -36.281 12.617 -19.297 1 39.69 181 HIS A CA 1
ATOM 1405 C C . HIS A 1 181 ? -36.562 12.781 -17.797 1 39.69 181 HIS A C 1
ATOM 1407 O O . HIS A 1 181 ? -36.531 13.898 -17.281 1 39.69 181 HIS A O 1
ATOM 1413 N N . GLU A 1 182 ? -37.25 11.906 -17 1 43.72 182 GLU A N 1
ATOM 1414 C CA . GLU A 1 182 ? -38.125 12.383 -15.922 1 43.72 182 GLU A CA 1
ATOM 1415 C C . GLU A 1 182 ? -37.375 12.391 -14.586 1 43.72 182 GLU A C 1
ATOM 1417 O O . GLU A 1 182 ? -37.594 13.273 -13.758 1 43.72 182 GLU A O 1
ATOM 1422 N N . GLY A 1 183 ? -36.594 11.242 -14.023 1 47.91 183 GLY A N 1
ATOM 1423 C CA . GLY A 1 183 ? -36.156 11.164 -12.648 1 47.91 183 GLY A CA 1
ATOM 1424 C C . GLY A 1 183 ? -34.656 11.289 -12.492 1 47.91 183 GLY A C 1
ATOM 1425 O O . GLY A 1 183 ? -33.906 10.547 -13.125 1 47.91 183 GLY A O 1
ATOM 1426 N N . VAL A 1 184 ? -34.094 12.516 -12.133 1 58.31 184 VAL A N 1
ATOM 1427 C CA . VAL A 1 184 ? -32.688 12.82 -11.922 1 58.31 184 VAL A CA 1
ATOM 1428 C C . VAL A 1 184 ? -32.312 12.562 -10.461 1 58.31 184 VAL A C 1
ATOM 1430 O O . VAL A 1 184 ? -33.125 12.789 -9.555 1 58.31 184 VAL A O 1
ATOM 1433 N N . LEU A 1 185 ? -31.297 11.703 -10.258 1 65.94 185 LEU A N 1
ATOM 1434 C CA . LEU A 1 185 ? -30.75 11.641 -8.906 1 65.94 185 LEU A CA 1
ATOM 1435 C C . LEU A 1 185 ? -30.297 13.016 -8.438 1 65.94 185 LEU A C 1
ATOM 1437 O O . LEU A 1 185 ? -29.375 13.602 -9.016 1 65.94 185 LEU A O 1
ATOM 1441 N N . ASN A 1 186 ? -31.156 13.531 -7.582 1 61.12 186 ASN A N 1
ATOM 1442 C CA . ASN A 1 186 ? -30.812 14.852 -7.062 1 61.12 186 ASN A CA 1
ATOM 1443 C C . ASN A 1 186 ? -29.719 14.781 -6.012 1 61.12 186 ASN A C 1
ATOM 1445 O O . ASN A 1 186 ? -29.281 13.688 -5.641 1 61.12 186 ASN A O 1
ATOM 1449 N N . GLU A 1 187 ? -29.203 15.82 -5.684 1 64.12 187 GLU A N 1
ATOM 1450 C CA . GLU A 1 187 ? -28.125 15.945 -4.719 1 64.12 187 GLU A CA 1
ATOM 1451 C C . GLU A 1 187 ? -28.516 15.375 -3.361 1 64.12 187 GLU A C 1
ATOM 1453 O O . GLU A 1 187 ? -27.656 14.922 -2.598 1 64.12 187 GLU A O 1
ATOM 1458 N N . ASP A 1 188 ? -29.828 15.211 -3.195 1 63 188 ASP A N 1
ATOM 1459 C CA . ASP A 1 188 ? -30.312 14.766 -1.887 1 63 188 ASP A CA 1
ATOM 1460 C C . ASP A 1 188 ? -30.5 13.25 -1.859 1 63 188 ASP A C 1
ATOM 1462 O O . ASP A 1 188 ? -30.938 12.695 -0.847 1 63 188 ASP A O 1
ATOM 1466 N N . PHE A 1 189 ? -30.172 12.688 -2.986 1 75.75 189 PHE A N 1
ATOM 1467 C CA . PHE A 1 189 ? -30.359 11.242 -3.037 1 75.75 189 PHE A CA 1
ATOM 1468 C C . PHE A 1 189 ? -29.453 10.547 -2.021 1 75.75 189 PHE A C 1
ATOM 1470 O O . PHE A 1 189 ? -28.281 10.914 -1.871 1 75.75 189 PHE A O 1
ATOM 1477 N N . LYS A 1 190 ? -30.172 9.633 -1.326 1 77.81 190 LYS A N 1
ATOM 1478 C CA . LYS A 1 190 ? -29.406 8.883 -0.334 1 77.81 190 LYS A CA 1
ATOM 1479 C C . LYS A 1 190 ? -28.828 7.605 -0.932 1 77.81 190 LYS A C 1
ATOM 1481 O O . LYS A 1 190 ? -29.578 6.66 -1.218 1 77.81 190 LYS A O 1
ATOM 1486 N N . PHE A 1 191 ? -27.625 7.562 -1.087 1 88.44 191 PHE A N 1
ATOM 1487 C CA . PHE A 1 191 ? -26.922 6.398 -1.602 1 88.44 191 PHE A CA 1
ATOM 1488 C C . PHE A 1 191 ? -26.891 5.281 -0.567 1 88.44 191 PHE A C 1
ATOM 1490 O O . PHE A 1 191 ? -27.094 5.523 0.624 1 88.44 191 PHE A O 1
ATOM 1497 N N . PRO A 1 192 ? -26.734 4.027 -1.07 1 87.69 192 PRO A N 1
ATOM 1498 C CA . PRO A 1 192 ? -26.641 2.936 -0.098 1 87.69 192 PRO A CA 1
ATOM 1499 C C . PRO A 1 192 ? -25.5 3.15 0.911 1 87.69 192 PRO A C 1
ATOM 1501 O O . PRO A 1 192 ? -24.422 3.598 0.541 1 87.69 192 PRO A O 1
ATOM 1504 N N . GLY A 1 193 ? -25.828 2.885 2.127 1 86.12 193 GLY A N 1
ATOM 1505 C CA . GLY A 1 193 ? -24.828 3.01 3.184 1 86.12 193 GLY A CA 1
ATOM 1506 C C . GLY A 1 193 ? -23.938 1.789 3.316 1 86.12 193 GLY A C 1
ATOM 1507 O O . GLY A 1 193 ? -24.109 0.812 2.584 1 86.12 193 GLY A O 1
ATOM 1508 N N . ARG A 1 194 ? -23.125 1.815 4.203 1 88.38 194 ARG A N 1
ATOM 1509 C CA . ARG A 1 194 ? -22.125 0.768 4.422 1 88.38 194 ARG A CA 1
ATOM 1510 C C . ARG A 1 194 ? -22.797 -0.567 4.73 1 88.38 194 ARG A C 1
ATOM 1512 O O . ARG A 1 194 ? -22.391 -1.607 4.211 1 88.38 194 ARG A O 1
ATOM 1519 N N . LYS A 1 195 ? -23.781 -0.55 5.477 1 86.5 195 LYS A N 1
ATOM 1520 C CA . LYS A 1 195 ? -24.453 -1.781 5.879 1 86.5 195 LYS A CA 1
ATOM 1521 C C . LYS A 1 195 ? -25.172 -2.43 4.695 1 86.5 195 LYS A C 1
ATOM 1523 O O . LYS A 1 195 ? -25.125 -3.65 4.523 1 86.5 195 LYS A O 1
ATOM 1528 N N . SER A 1 196 ? -25.797 -1.607 3.938 1 89.56 196 SER A N 1
ATOM 1529 C CA . SER A 1 196 ? -26.484 -2.119 2.76 1 89.56 196 SER A CA 1
ATOM 1530 C C . SER A 1 196 ? -25.5 -2.705 1.75 1 89.56 196 SER A C 1
ATOM 1532 O O . SER A 1 196 ? -25.781 -3.742 1.144 1 89.56 196 SER A O 1
ATOM 1534 N N . ILE A 1 197 ? -24.406 -2.072 1.615 1 91.62 197 ILE A N 1
ATOM 1535 C CA . ILE A 1 197 ? -23.391 -2.545 0.681 1 91.62 197 ILE A CA 1
ATOM 1536 C C . ILE A 1 197 ? -22.797 -3.863 1.181 1 91.62 197 ILE A C 1
ATOM 1538 O O . ILE A 1 197 ? -22.625 -4.809 0.407 1 91.62 197 ILE A O 1
ATOM 1542 N N . ALA A 1 198 ? -22.531 -3.871 2.459 1 90.69 198 ALA A N 1
ATOM 1543 C CA . ALA A 1 198 ? -21.969 -5.074 3.068 1 90.69 198 ALA A CA 1
ATOM 1544 C C . ALA A 1 198 ? -22.938 -6.254 2.938 1 90.69 198 ALA A C 1
ATOM 1546 O O . ALA A 1 198 ? -22.516 -7.371 2.619 1 90.69 198 ALA A O 1
ATOM 1547 N N . SER A 1 199 ? -24.203 -5.996 3.156 1 91.19 199 SER A N 1
ATOM 1548 C CA . SER A 1 199 ? -25.203 -7.047 3.047 1 91.19 199 SER A CA 1
ATOM 1549 C C . SER A 1 199 ? -25.312 -7.555 1.613 1 91.19 199 SER A C 1
ATOM 1551 O O . SER A 1 199 ? -25.391 -8.766 1.383 1 91.19 199 SER A O 1
ATOM 1553 N N . SER A 1 200 ? -25.328 -6.684 0.736 1 92.06 200 SER A N 1
ATOM 1554 C CA . SER A 1 200 ? -25.406 -7.07 -0.668 1 92.06 200 SER A CA 1
ATOM 1555 C C . SER A 1 200 ? -24.172 -7.852 -1.107 1 92.06 200 SER A C 1
ATOM 1557 O O . SER A 1 200 ? -24.281 -8.836 -1.841 1 92.06 200 SER A O 1
ATOM 1559 N N . SER A 1 201 ? -23.031 -7.383 -0.735 1 91.25 201 SER A N 1
ATOM 1560 C CA . SER A 1 201 ? -21.797 -8.078 -1.068 1 91.25 201 SER A CA 1
ATOM 1561 C C . SER A 1 201 ? -21.781 -9.492 -0.497 1 91.25 201 SER A C 1
ATOM 1563 O O . SER A 1 201 ? -21.328 -10.43 -1.153 1 91.25 201 SER A O 1
ATOM 1565 N N . SER A 1 202 ? -22.266 -9.594 0.704 1 90.5 202 SER A N 1
ATOM 1566 C CA . SER A 1 202 ? -22.312 -10.898 1.354 1 90.5 202 SER A CA 1
ATOM 1567 C C . SER A 1 202 ? -23.266 -11.844 0.637 1 90.5 202 SER A C 1
ATOM 1569 O O . SER A 1 202 ? -22.984 -13.031 0.48 1 90.5 202 SER A O 1
ATOM 1571 N N . LYS A 1 203 ? -24.375 -11.32 0.24 1 90.62 203 LYS A N 1
ATOM 1572 C CA . LYS A 1 203 ? -25.344 -12.133 -0.489 1 90.62 203 LYS A CA 1
ATOM 1573 C C . LYS A 1 203 ? -24.75 -12.633 -1.809 1 90.62 203 LYS A C 1
ATOM 1575 O O . LYS A 1 203 ? -24.969 -13.781 -2.189 1 90.62 203 LYS A O 1
ATOM 1580 N N . ILE A 1 204 ? -24.062 -11.797 -2.455 1 91.25 204 ILE A N 1
ATOM 1581 C CA . ILE A 1 204 ? -23.453 -12.172 -3.723 1 91.25 204 ILE A CA 1
ATOM 1582 C C . ILE A 1 204 ? -22.375 -13.234 -3.482 1 91.25 204 ILE A C 1
ATOM 1584 O O . ILE A 1 204 ? -22.297 -14.219 -4.223 1 91.25 204 ILE A O 1
ATOM 1588 N N . ALA A 1 205 ? -21.578 -13.031 -2.49 1 91.31 205 ALA A N 1
ATOM 1589 C CA . ALA A 1 205 ? -20.547 -13.992 -2.15 1 91.31 205 ALA A CA 1
ATOM 1590 C C . ALA A 1 205 ? -21.141 -15.352 -1.816 1 91.31 205 ALA A C 1
ATOM 1592 O O . ALA A 1 205 ? -20.625 -16.391 -2.254 1 91.31 205 ALA A O 1
ATOM 1593 N N . ASP A 1 206 ? -22.25 -15.336 -1.097 1 90 206 ASP A N 1
ATOM 1594 C CA . ASP A 1 206 ? -22.922 -16.578 -0.722 1 90 206 ASP A CA 1
ATOM 1595 C C . ASP A 1 206 ? -23.469 -17.297 -1.95 1 90 206 ASP A C 1
ATOM 1597 O O . ASP A 1 206 ? -23.391 -18.531 -2.053 1 90 206 ASP A O 1
ATOM 1601 N N . SER A 1 207 ? -23.969 -16.531 -2.766 1 88.62 207 SER A N 1
ATOM 1602 C CA . SER A 1 207 ? -24.484 -17.109 -3.998 1 88.62 207 SER A CA 1
ATOM 1603 C C . SER A 1 207 ? -23.375 -17.734 -4.824 1 88.62 207 SER A C 1
ATOM 1605 O O . SER A 1 207 ? -23.531 -18.828 -5.363 1 88.62 207 SER A O 1
ATOM 1607 N N . ARG A 1 208 ? -22.328 -17.078 -4.922 1 90.69 208 ARG A N 1
ATOM 1608 C CA . ARG A 1 208 ? -21.188 -17.594 -5.676 1 90.69 208 ARG A CA 1
ATOM 1609 C C . ARG A 1 208 ? -20.609 -18.828 -5.004 1 90.69 208 ARG A C 1
ATOM 1611 O O . ARG A 1 208 ? -20.156 -19.75 -5.68 1 90.69 208 ARG A O 1
ATOM 1618 N N . PHE A 1 209 ? -20.625 -18.859 -3.719 1 91.31 209 PHE A N 1
ATOM 1619 C CA . PHE A 1 209 ? -20.156 -20.016 -2.969 1 91.31 209 PHE A CA 1
ATOM 1620 C C . PHE A 1 209 ? -20.984 -21.25 -3.295 1 91.31 209 PHE A C 1
ATOM 1622 O O . PHE A 1 209 ? -20.453 -22.328 -3.576 1 91.31 209 PHE A O 1
ATOM 1629 N N . GLU A 1 210 ? -22.25 -21.062 -3.334 1 89 210 GLU A N 1
ATOM 1630 C CA . GLU A 1 210 ? -23.141 -22.188 -3.6 1 89 210 GLU A CA 1
ATOM 1631 C C . GLU A 1 210 ? -22.969 -22.703 -5.023 1 89 210 GLU A C 1
ATOM 1633 O O . GLU A 1 210 ? -22.984 -23.922 -5.254 1 89 210 GLU A O 1
ATOM 1638 N N . LYS A 1 211 ? -22.75 -21.812 -5.867 1 88.19 211 LYS A N 1
ATOM 1639 C CA . LYS A 1 211 ? -22.562 -22.219 -7.258 1 88.19 211 LYS A CA 1
ATOM 1640 C C . LYS A 1 211 ? -21.219 -22.953 -7.434 1 88.19 211 LYS A C 1
ATOM 1642 O O . LYS A 1 211 ? -21.156 -23.969 -8.125 1 88.19 211 LYS A O 1
ATOM 1647 N N . LEU A 1 212 ? -20.25 -22.422 -6.809 1 90.12 212 LEU A N 1
ATOM 1648 C CA . LEU A 1 212 ? -18.938 -23.047 -6.898 1 90.12 212 LEU A CA 1
ATOM 1649 C C . LEU A 1 212 ? -18.938 -24.422 -6.25 1 90.12 212 LEU A C 1
ATOM 1651 O O . LEU A 1 212 ? -18.328 -25.359 -6.762 1 90.12 212 LEU A O 1
ATOM 1655 N N . ARG A 1 213 ? -19.609 -24.531 -5.164 1 90.38 213 ARG A N 1
ATOM 1656 C CA . ARG A 1 213 ? -19.734 -25.797 -4.469 1 90.38 213 ARG A CA 1
ATOM 1657 C C . ARG A 1 213 ? -20.328 -26.875 -5.383 1 90.38 213 ARG A C 1
ATOM 1659 O O . ARG A 1 213 ? -19.828 -28 -5.434 1 90.38 213 ARG A O 1
ATOM 1666 N N . LEU A 1 214 ? -21.281 -26.516 -6.168 1 88.12 214 LEU A N 1
ATOM 1667 C CA . LEU A 1 214 ? -21.953 -27.453 -7.066 1 88.12 214 LEU A CA 1
ATOM 1668 C C . LEU A 1 214 ? -21.047 -27.828 -8.234 1 88.12 214 LEU A C 1
ATOM 1670 O O . LEU A 1 214 ? -21 -28.984 -8.633 1 88.12 214 LEU A O 1
ATOM 1674 N N . VAL A 1 215 ? -20.344 -26.875 -8.719 1 87.12 215 VAL A N 1
ATOM 1675 C CA . VAL A 1 215 ? -19.438 -27.125 -9.844 1 87.12 215 VAL A CA 1
ATOM 1676 C C . VAL A 1 215 ? -18.297 -28.031 -9.422 1 87.12 215 VAL A C 1
ATOM 1678 O O . VAL A 1 215 ? -17.922 -28.953 -10.156 1 87.12 215 VAL A O 1
ATOM 1681 N N . ILE A 1 216 ? -17.797 -27.812 -8.281 1 88.94 216 ILE A N 1
ATOM 1682 C CA . ILE A 1 216 ? -16.672 -28.609 -7.789 1 88.94 216 ILE A CA 1
ATOM 1683 C C . ILE A 1 216 ? -17.141 -30.031 -7.504 1 88.94 216 ILE A C 1
ATOM 1685 O O . ILE A 1 216 ? -16.422 -30.984 -7.785 1 88.94 216 ILE A O 1
ATOM 1689 N N . LYS A 1 217 ? -18.312 -30.172 -7.008 1 87.25 217 LYS A N 1
ATOM 1690 C CA . LYS A 1 217 ? -18.859 -31.5 -6.762 1 87.25 217 LYS A CA 1
ATOM 1691 C C . LYS A 1 217 ? -18.953 -32.312 -8.055 1 87.25 217 LYS A C 1
ATOM 1693 O O . LYS A 1 217 ? -18.578 -33.5 -8.086 1 87.25 217 LYS A O 1
ATOM 1698 N N . LYS A 1 218 ? -19.344 -31.625 -9.039 1 84.31 218 LYS A N 1
ATOM 1699 C CA . LYS A 1 218 ? -19.422 -32.281 -10.344 1 84.31 218 LYS A CA 1
ATOM 1700 C C . LYS A 1 218 ? -18.047 -32.656 -10.867 1 84.31 218 LYS A C 1
ATOM 1702 O O . LYS A 1 218 ? -17.859 -33.719 -11.461 1 84.31 218 LYS A O 1
ATOM 1707 N N . ALA A 1 219 ? -17.156 -31.844 -10.672 1 86.88 219 ALA A N 1
ATOM 1708 C CA . ALA A 1 219 ? -15.789 -32.094 -11.141 1 86.88 219 ALA A CA 1
ATOM 1709 C C . ALA A 1 219 ? -15.148 -33.25 -10.383 1 86.88 219 ALA A C 1
ATOM 1711 O O . ALA A 1 219 ? -14.359 -34 -10.953 1 86.88 219 ALA A O 1
ATOM 1712 N N . ILE A 1 220 ? -15.453 -33.344 -9.172 1 88.56 220 ILE A N 1
ATOM 1713 C CA . ILE A 1 220 ? -14.914 -34.438 -8.359 1 88.56 220 ILE A CA 1
ATOM 1714 C C . ILE A 1 220 ? -15.445 -35.781 -8.875 1 88.56 220 ILE A C 1
ATOM 1716 O O . ILE A 1 220 ? -14.711 -36.75 -8.914 1 88.56 220 ILE A O 1
ATOM 1720 N N . GLU A 1 221 ? -16.641 -35.75 -9.258 1 82.56 221 GLU A N 1
ATOM 1721 C CA . GLU A 1 221 ? -17.234 -36.938 -9.82 1 82.56 221 GLU A CA 1
ATOM 1722 C C . GLU A 1 221 ? -16.484 -37.375 -11.086 1 82.56 221 GLU A C 1
ATOM 1724 O O . GLU A 1 221 ? -16.359 -38.594 -11.359 1 82.56 221 GLU A O 1
ATOM 1729 N N . MET A 1 222 ? -15.945 -36.469 -11.742 1 79.62 222 MET A N 1
ATOM 1730 C CA . MET A 1 222 ? -15.188 -36.75 -12.953 1 79.62 222 MET A CA 1
ATOM 1731 C C . MET A 1 222 ? -13.727 -37.062 -12.617 1 79.62 222 MET A C 1
ATOM 1733 O O . MET A 1 222 ? -12.93 -37.344 -13.508 1 79.62 222 MET A O 1
ATOM 1737 N N . LYS A 1 223 ? -13.336 -36.969 -11.406 1 85.75 223 LYS A N 1
ATOM 1738 C CA . LYS A 1 223 ? -11.984 -37.219 -10.898 1 85.75 223 LYS A CA 1
ATOM 1739 C C . LYS A 1 223 ? -10.969 -36.312 -11.562 1 85.75 223 LYS A C 1
ATOM 1741 O O . LYS A 1 223 ? -9.844 -36.719 -11.844 1 85.75 223 LYS A O 1
ATOM 1746 N N . ALA A 1 224 ? -11.398 -35.188 -11.891 1 88.56 224 ALA A N 1
ATOM 1747 C CA . ALA A 1 224 ? -10.539 -34.25 -12.609 1 88.56 224 ALA A CA 1
ATOM 1748 C C . ALA A 1 224 ? -10.258 -33 -11.766 1 88.56 224 ALA A C 1
ATOM 1750 O O . ALA A 1 224 ? -10.195 -31.891 -12.289 1 88.56 224 ALA A O 1
ATOM 1751 N N . VAL A 1 225 ? -10.18 -33.188 -10.5 1 94.06 225 VAL A N 1
ATOM 1752 C CA . VAL A 1 225 ? -9.953 -32.031 -9.617 1 94.06 225 VAL A CA 1
ATOM 1753 C C . VAL A 1 225 ? -8.562 -32.125 -9 1 94.06 225 VAL A C 1
ATOM 1755 O O . VAL A 1 225 ? -8.109 -33.219 -8.625 1 94.06 225 VAL A O 1
ATOM 1758 N N . SER A 1 226 ? -7.91 -31.047 -9.031 1 95.94 226 SER A N 1
ATOM 1759 C CA . SER A 1 226 ? -6.625 -30.906 -8.352 1 95.94 226 SER A CA 1
ATOM 1760 C C . SER A 1 226 ? -6.602 -29.688 -7.441 1 95.94 226 SER A C 1
ATOM 1762 O O . SER A 1 226 ? -7.234 -28.672 -7.742 1 95.94 226 SER A O 1
ATOM 1764 N N . ILE A 1 227 ? -5.895 -29.812 -6.32 1 95.88 227 ILE A N 1
ATOM 1765 C CA . ILE A 1 227 ? -5.824 -28.703 -5.387 1 95.88 227 ILE A CA 1
ATOM 1766 C C . ILE A 1 227 ? -4.371 -28.281 -5.199 1 95.88 227 ILE A C 1
ATOM 1768 O O . ILE A 1 227 ? -3.477 -29.125 -5.109 1 95.88 227 ILE A O 1
ATOM 1772 N N . ALA A 1 228 ? -4.145 -27.031 -5.246 1 96.06 228 ALA A N 1
ATOM 1773 C CA . ALA A 1 228 ? -2.869 -26.422 -4.867 1 96.06 228 ALA A CA 1
ATOM 1774 C C . ALA A 1 228 ? -2.988 -25.656 -3.551 1 96.06 228 ALA A C 1
ATOM 1776 O O . ALA A 1 228 ? -3.963 -24.938 -3.328 1 96.06 228 ALA A O 1
ATOM 1777 N N . PHE A 1 229 ? -2.133 -25.891 -2.6 1 94.69 229 PHE A N 1
ATOM 1778 C CA . PHE A 1 229 ? -2.234 -25.125 -1.362 1 94.69 229 PHE A CA 1
ATOM 1779 C C . PHE A 1 229 ? -0.855 -24.703 -0.875 1 94.69 229 PHE A C 1
ATOM 1781 O O . PHE A 1 229 ? 0.144 -25.359 -1.165 1 94.69 229 PHE A O 1
ATOM 1788 N N . ASP A 1 230 ? -0.795 -23.594 -0.303 1 92.19 230 ASP A N 1
ATOM 1789 C CA . ASP A 1 230 ? 0.427 -22.969 0.204 1 92.19 230 ASP A CA 1
ATOM 1790 C C . ASP A 1 230 ? 0.116 -21.969 1.318 1 92.19 230 ASP A C 1
ATOM 1792 O O . ASP A 1 230 ? -1.046 -21.625 1.545 1 92.19 230 ASP A O 1
ATOM 1796 N N . TYR A 1 231 ? 1.192 -21.672 2.035 1 90.44 231 TYR A N 1
ATOM 1797 C CA . TYR A 1 231 ? 1.085 -20.656 3.08 1 90.44 231 TYR A CA 1
ATOM 1798 C C . TYR A 1 231 ? 1.639 -19.328 2.604 1 90.44 231 TYR A C 1
ATOM 1800 O O . TYR A 1 231 ? 2.561 -19.281 1.785 1 90.44 231 TYR A O 1
ATOM 1808 N N . GLY A 1 232 ? 0.977 -18.266 3.004 1 84.69 232 GLY A N 1
ATOM 1809 C CA . GLY A 1 232 ? 1.479 -16.922 2.744 1 84.69 232 GLY A CA 1
ATOM 1810 C C . GLY A 1 232 ? 1.508 -16.047 3.98 1 84.69 232 GLY A C 1
ATOM 1811 O O . GLY A 1 232 ? 0.691 -16.219 4.891 1 84.69 232 GLY A O 1
ATOM 1812 N N . LYS A 1 233 ? 2.547 -15.172 3.975 1 73.69 233 LYS A N 1
ATOM 1813 C CA . LYS A 1 233 ? 2.693 -14.32 5.148 1 73.69 233 LYS A CA 1
ATOM 1814 C C . LYS A 1 233 ? 2.34 -12.867 4.824 1 73.69 233 LYS A C 1
ATOM 1816 O O . LYS A 1 233 ? 2.76 -12.336 3.793 1 73.69 233 LYS A O 1
ATOM 1821 N N . SER A 1 234 ? 1.521 -12.305 5.488 1 64.5 234 SER A N 1
ATOM 1822 C CA . SER A 1 234 ? 1.308 -10.859 5.59 1 64.5 234 SER A CA 1
ATOM 1823 C C . SER A 1 234 ? 1.518 -10.367 7.02 1 64.5 234 SER A C 1
ATOM 1825 O O . SER A 1 234 ? 2.514 -10.711 7.66 1 64.5 234 SER A O 1
ATOM 1827 N N . ILE A 1 235 ? 0.59 -9.812 7.68 1 58.75 235 ILE A N 1
ATOM 1828 C CA . ILE A 1 235 ? 0.655 -9.562 9.117 1 58.75 235 ILE A CA 1
ATOM 1829 C C . ILE A 1 235 ? 0.46 -10.875 9.875 1 58.75 235 ILE A C 1
ATOM 1831 O O . ILE A 1 235 ? 1.164 -11.141 10.852 1 58.75 235 ILE A O 1
ATOM 1835 N N . GLU A 1 236 ? -0.365 -11.656 9.312 1 69.75 236 GLU A N 1
ATOM 1836 C CA . GLU A 1 236 ? -0.65 -13.016 9.773 1 69.75 236 GLU A CA 1
ATOM 1837 C C . GLU A 1 236 ? -0.364 -14.039 8.68 1 69.75 236 GLU A C 1
ATOM 1839 O O . GLU A 1 236 ? -0.148 -13.672 7.52 1 69.75 236 GLU A O 1
ATOM 1844 N N . ASP A 1 237 ? -0.269 -15.281 9.188 1 83.38 237 ASP A N 1
ATOM 1845 C CA . ASP A 1 237 ? -0.119 -16.359 8.219 1 83.38 237 ASP A CA 1
ATOM 1846 C C . ASP A 1 237 ? -1.469 -16.766 7.633 1 83.38 237 ASP A C 1
ATOM 1848 O O . ASP A 1 237 ? -2.473 -16.812 8.344 1 83.38 237 ASP A O 1
ATOM 1852 N N . TRP A 1 238 ? -1.465 -16.969 6.367 1 90.5 238 TRP A N 1
ATOM 1853 C CA . TRP A 1 238 ? -2.68 -17.375 5.672 1 90.5 238 TRP A CA 1
ATOM 1854 C C . TRP A 1 238 ? -2.467 -18.688 4.926 1 90.5 238 TRP A C 1
ATOM 1856 O O . TRP A 1 238 ? -1.357 -18.984 4.473 1 90.5 238 TRP A O 1
ATOM 1866 N N . LEU A 1 239 ? -3.453 -19.484 4.906 1 93.62 239 LEU A N 1
ATOM 1867 C CA . LEU A 1 239 ? -3.48 -20.688 4.098 1 93.62 239 LEU A CA 1
ATOM 1868 C C . LEU A 1 239 ? -4.402 -20.516 2.893 1 93.62 239 LEU A C 1
ATOM 1870 O O . LEU A 1 239 ? -5.551 -20.094 3.039 1 93.62 239 LEU A O 1
ATOM 1874 N N . ALA A 1 240 ? -3.863 -20.781 1.739 1 95.44 240 ALA A N 1
ATOM 1875 C CA . ALA A 1 240 ? -4.648 -20.734 0.509 1 95.44 240 ALA A CA 1
ATOM 1876 C C . ALA A 1 240 ? -4.766 -22.109 -0.135 1 95.44 240 ALA A C 1
ATOM 1878 O O . ALA A 1 240 ? -3.775 -22.844 -0.235 1 95.44 240 ALA A O 1
ATOM 1879 N N . VAL A 1 241 ? -5.934 -22.484 -0.447 1 96.25 241 VAL A N 1
ATOM 1880 C CA . VAL A 1 241 ? -6.203 -23.703 -1.197 1 96.25 241 VAL A CA 1
ATOM 1881 C C . VAL A 1 241 ? -6.914 -23.375 -2.504 1 96.25 241 VAL A C 1
ATOM 1883 O O . VAL A 1 241 ? -8.008 -22.797 -2.49 1 96.25 241 VAL A O 1
ATOM 1886 N N . ILE A 1 242 ? -6.297 -23.719 -3.602 1 96.19 242 ILE A N 1
ATOM 1887 C CA . ILE A 1 242 ? -6.828 -23.406 -4.926 1 96.19 242 ILE A CA 1
ATOM 1888 C C . ILE A 1 242 ? -7.289 -24.703 -5.609 1 96.19 242 ILE A C 1
ATOM 1890 O O . ILE A 1 242 ? -6.551 -25.688 -5.645 1 96.19 242 ILE A O 1
ATOM 1894 N N . CYS A 1 243 ? -8.406 -24.641 -6.109 1 95.5 243 CYS A N 1
ATOM 1895 C CA . CYS A 1 243 ? -8.961 -25.797 -6.812 1 95.5 243 CYS A CA 1
ATOM 1896 C C . CYS A 1 243 ? -8.867 -25.609 -8.32 1 95.5 243 CYS A C 1
ATOM 1898 O O . CYS A 1 243 ? -9.258 -24.562 -8.852 1 95.5 243 CYS A O 1
ATOM 1900 N N . HIS A 1 244 ? -8.344 -26.578 -8.977 1 94.81 244 HIS A N 1
ATOM 1901 C CA . HIS A 1 244 ? -8.234 -26.609 -10.43 1 94.81 244 HIS A CA 1
ATOM 1902 C C . HIS A 1 244 ? -9.125 -27.688 -11.031 1 94.81 244 HIS A C 1
ATOM 1904 O O . HIS A 1 244 ? -9.148 -28.828 -10.547 1 94.81 244 HIS A O 1
ATOM 1910 N N . PHE A 1 245 ? -9.867 -27.375 -12.039 1 93 245 PHE A N 1
ATOM 1911 C CA . PHE A 1 245 ? -10.703 -28.375 -12.711 1 93 245 PHE A CA 1
ATOM 1912 C C . PHE A 1 245 ? -11.055 -27.922 -14.125 1 93 245 PHE A C 1
ATOM 1914 O O . PHE A 1 245 ? -11.078 -26.719 -14.406 1 93 245 PHE A O 1
ATOM 1921 N N . PRO A 1 246 ? -11.211 -28.828 -15 1 91.06 246 PRO A N 1
ATOM 1922 C CA . PRO A 1 246 ? -11.602 -28.484 -16.375 1 91.06 246 PRO A CA 1
ATOM 1923 C C . PRO A 1 246 ? -13.109 -28.312 -16.531 1 91.06 246 PRO A C 1
ATOM 1925 O O . PRO A 1 246 ? -13.883 -29.016 -15.875 1 91.06 246 PRO A O 1
ATOM 1928 N N . SER A 1 247 ? -13.516 -27.375 -17.359 1 85.5 247 SER A N 1
ATOM 1929 C CA . SER A 1 247 ? -14.906 -27.266 -17.781 1 85.5 247 SER A CA 1
ATOM 1930 C C . SER A 1 247 ? -15.25 -28.359 -18.797 1 85.5 247 SER A C 1
ATOM 1932 O O . SER A 1 247 ? -14.359 -29.016 -19.344 1 85.5 247 SER A O 1
ATOM 1934 N N . PRO A 1 248 ? -16.531 -28.5 -19.016 1 81.44 248 PRO A N 1
ATOM 1935 C CA . PRO A 1 248 ? -16.922 -29.5 -19.984 1 81.44 248 PRO A CA 1
ATOM 1936 C C . PRO A 1 248 ? -16.359 -29.234 -21.391 1 81.44 248 PRO A C 1
ATOM 1938 O O . PRO A 1 248 ? -16.156 -30.172 -22.172 1 81.44 248 PRO A O 1
ATOM 1941 N N . ASP A 1 249 ? -16 -27.969 -21.594 1 81.81 249 ASP A N 1
ATOM 1942 C CA . ASP A 1 249 ? -15.438 -27.609 -22.891 1 81.81 249 ASP A CA 1
ATOM 1943 C C . ASP A 1 249 ? -13.922 -27.781 -22.891 1 81.81 249 ASP A C 1
ATOM 1945 O O . ASP A 1 249 ? -13.273 -27.578 -23.922 1 81.81 249 ASP A O 1
ATOM 1949 N N . GLY A 1 250 ? -13.344 -28.203 -21.828 1 84.88 250 GLY A N 1
ATOM 1950 C CA . GLY A 1 250 ? -11.93 -28.547 -21.781 1 84.88 250 GLY A CA 1
ATOM 1951 C C . GLY A 1 250 ? -11.055 -27.406 -21.281 1 84.88 250 GLY A C 1
ATOM 1952 O O . GLY A 1 250 ? -9.836 -27.547 -21.219 1 84.88 250 GLY A O 1
ATOM 1953 N N . LYS A 1 251 ? -11.68 -26.328 -20.922 1 87.44 251 LYS A N 1
ATOM 1954 C CA . LYS A 1 251 ? -10.906 -25.203 -20.391 1 87.44 251 LYS A CA 1
ATOM 1955 C C . LYS A 1 251 ? -10.641 -25.375 -18.891 1 87.44 251 LYS A C 1
ATOM 1957 O O . LYS A 1 251 ? -11.547 -25.734 -18.125 1 87.44 251 LYS A O 1
ATOM 1962 N N . LEU A 1 252 ? -9.422 -25.156 -18.562 1 90.88 252 LEU A N 1
ATOM 1963 C CA . LEU A 1 252 ? -9.055 -25.312 -17.156 1 90.88 252 LEU A CA 1
ATOM 1964 C C . LEU A 1 252 ? -9.398 -24.047 -16.375 1 90.88 252 LEU A C 1
ATOM 1966 O O . LEU A 1 252 ? -9.141 -22.938 -16.844 1 90.88 252 LEU A O 1
ATOM 1970 N N . HIS A 1 253 ? -10.008 -24.234 -15.258 1 89.69 253 HIS A N 1
ATOM 1971 C CA . HIS A 1 253 ? -10.352 -23.141 -14.352 1 89.69 253 HIS A CA 1
ATOM 1972 C C . HIS A 1 253 ? -9.695 -23.344 -12.984 1 89.69 253 HIS A C 1
ATOM 1974 O O . HIS A 1 253 ? -9.391 -24.469 -12.594 1 89.69 253 HIS A O 1
ATOM 1980 N N . CYS A 1 254 ? -9.398 -22.281 -12.391 1 92 254 CYS A N 1
ATOM 1981 C CA . CYS A 1 254 ? -8.844 -22.344 -11.039 1 92 254 CYS A CA 1
ATOM 1982 C C . CYS A 1 254 ? -9.484 -21.297 -10.141 1 92 254 CYS A C 1
ATOM 1984 O O . CYS A 1 254 ? -9.672 -20.156 -10.547 1 92 254 CYS A O 1
ATOM 1986 N N . PHE A 1 255 ? -9.883 -21.703 -8.93 1 92 255 PHE A N 1
ATOM 1987 C CA . PHE A 1 255 ? -10.508 -20.797 -7.961 1 92 255 PHE A CA 1
ATOM 1988 C C . PHE A 1 255 ? -9.969 -21.062 -6.559 1 92 255 PHE A C 1
ATOM 1990 O O . PHE A 1 255 ? -9.758 -22.219 -6.176 1 92 255 PHE A O 1
ATOM 1997 N N . PRO A 1 256 ? -9.695 -19.984 -5.867 1 94 256 PRO A N 1
ATOM 1998 C CA . PRO A 1 256 ? -9.43 -20.203 -4.445 1 94 256 PRO A CA 1
ATOM 1999 C C . PRO A 1 256 ? -10.672 -20.656 -3.68 1 94 256 PRO A C 1
ATOM 2001 O O . PRO A 1 256 ? -11.688 -19.969 -3.676 1 94 256 PRO A O 1
ATOM 2004 N N . ILE A 1 257 ? -10.625 -21.797 -3.074 1 93.62 257 ILE A N 1
ATOM 2005 C CA . ILE A 1 257 ? -11.805 -22.312 -2.385 1 93.62 257 ILE A CA 1
ATOM 2006 C C . ILE A 1 257 ? -11.625 -22.172 -0.875 1 93.62 257 ILE A C 1
ATOM 2008 O O . ILE A 1 257 ? -12.602 -22.094 -0.131 1 93.62 257 ILE A O 1
ATOM 2012 N N . VAL A 1 258 ? -10.414 -22.172 -0.487 1 93.75 258 VAL A N 1
ATOM 2013 C CA . VAL A 1 258 ? -10.117 -21.953 0.924 1 93.75 258 VAL A CA 1
ATOM 2014 C C . VAL A 1 258 ? -9.086 -20.844 1.066 1 93.75 258 VAL A C 1
ATOM 2016 O O . VAL A 1 258 ? -8.062 -20.828 0.375 1 93.75 258 VAL A O 1
ATOM 2019 N N . PHE A 1 259 ? -9.414 -19.906 1.828 1 94.06 259 PHE A N 1
ATOM 2020 C CA . PHE A 1 259 ? -8.492 -18.844 2.205 1 94.06 259 PHE A CA 1
ATOM 2021 C C . PHE A 1 259 ? -8.719 -18.422 3.648 1 94.06 259 PHE A C 1
ATOM 2023 O O . PHE A 1 259 ? -9.633 -17.641 3.932 1 94.06 259 PHE A O 1
ATOM 2030 N N . ILE A 1 260 ? -7.832 -18.859 4.547 1 92 260 ILE A N 1
ATOM 2031 C CA . ILE A 1 260 ? -8.086 -18.625 5.965 1 92 260 ILE A CA 1
ATOM 2032 C C . ILE A 1 260 ? -6.801 -18.156 6.645 1 92 260 ILE A C 1
ATOM 2034 O O . ILE A 1 260 ? -5.695 -18.469 6.188 1 92 260 ILE A O 1
ATOM 2038 N N . ASP A 1 261 ? -7.023 -17.359 7.637 1 88 261 ASP A N 1
ATOM 2039 C CA . ASP A 1 261 ? -5.895 -17.016 8.492 1 88 261 ASP A CA 1
ATOM 2040 C C . ASP A 1 261 ? -5.492 -18.203 9.375 1 88 261 ASP A C 1
ATOM 2042 O O . ASP A 1 261 ? -6.344 -18.828 10 1 88 261 ASP A O 1
ATOM 2046 N N . TRP A 1 262 ? -4.258 -18.5 9.289 1 87.62 262 TRP A N 1
ATOM 2047 C CA . TRP A 1 262 ? -3.756 -19.625 10.062 1 87.62 262 TRP A CA 1
ATOM 2048 C C . TRP A 1 262 ? -3.756 -19.312 11.555 1 87.62 262 TRP A C 1
ATOM 2050 O O . TRP A 1 262 ? -3.244 -18.281 11.977 1 87.62 262 TRP A O 1
ATOM 2060 N N . ASP A 1 263 ? -4.395 -20.141 12.281 1 80.44 263 ASP A N 1
ATOM 2061 C CA . ASP A 1 263 ? -4.398 -20.016 13.734 1 80.44 263 ASP A CA 1
ATOM 2062 C C . ASP A 1 263 ? -2.994 -20.188 14.305 1 80.44 263 ASP A C 1
ATOM 2064 O O . ASP A 1 263 ? -2.385 -21.25 14.172 1 80.44 263 ASP A O 1
ATOM 2068 N N . PRO A 1 264 ? -2.529 -19.172 14.914 1 74.56 264 PRO A N 1
ATOM 2069 C CA . PRO A 1 264 ? -1.16 -19.234 15.43 1 74.56 264 PRO A CA 1
ATOM 2070 C C . PRO A 1 264 ? -0.985 -20.328 16.484 1 74.56 264 PRO A C 1
ATOM 2072 O O . PRO A 1 264 ? 0.141 -20.734 16.766 1 74.56 264 PRO A O 1
ATOM 2075 N N . SER A 1 265 ? -2.037 -20.828 17.125 1 71.25 265 SER A N 1
ATOM 2076 C CA . SER A 1 265 ? -1.964 -21.875 18.141 1 71.25 265 SER A CA 1
ATOM 2077 C C . SER A 1 265 ? -1.71 -23.234 17.5 1 71.25 265 SER A C 1
ATOM 2079 O O . SER A 1 265 ? -1.279 -24.172 18.188 1 71.25 265 SER A O 1
ATOM 2081 N N . LEU A 1 266 ? -1.904 -23.281 16.266 1 81.94 266 LEU A N 1
ATOM 2082 C CA . LEU A 1 266 ? -1.706 -24.547 15.562 1 81.94 266 LEU A CA 1
ATOM 2083 C C . LEU A 1 266 ? -0.298 -24.625 14.984 1 81.94 266 LEU A C 1
ATOM 2085 O O . LEU A 1 266 ? 0.267 -23.609 14.562 1 81.94 266 LEU A O 1
ATOM 2089 N N . THR A 1 267 ? 0.237 -25.844 15.109 1 83 267 THR A N 1
ATOM 2090 C CA . THR A 1 267 ? 1.528 -26.062 14.469 1 83 267 THR A CA 1
ATOM 2091 C C . THR A 1 267 ? 1.349 -26.406 12.992 1 83 267 THR A C 1
ATOM 2093 O O . THR A 1 267 ? 0.268 -26.828 12.578 1 83 267 THR A O 1
ATOM 2096 N N . LYS A 1 268 ? 2.279 -26.188 12.227 1 87.5 268 LYS A N 1
ATOM 2097 C CA . LYS A 1 268 ? 2.232 -26.531 10.805 1 87.5 268 LYS A CA 1
ATOM 2098 C C . LYS A 1 268 ? 2.824 -27.922 10.555 1 87.5 268 LYS A C 1
ATOM 2100 O O . LYS A 1 268 ? 3.619 -28.109 9.633 1 87.5 268 LYS A O 1
ATOM 2105 N N . GLU A 1 269 ? 2.49 -28.781 11.445 1 91.12 269 GLU A N 1
ATOM 2106 C CA . GLU A 1 269 ? 2.869 -30.188 11.25 1 91.12 269 GLU A CA 1
ATOM 2107 C C . GLU A 1 269 ? 1.902 -30.891 10.305 1 91.12 269 GLU A C 1
ATOM 2109 O O . GLU A 1 269 ? 0.765 -30.453 10.125 1 91.12 269 GLU A O 1
ATOM 2114 N N . ALA A 1 270 ? 2.334 -32 9.773 1 93.25 270 ALA A N 1
ATOM 2115 C CA . ALA A 1 270 ? 1.61 -32.688 8.703 1 93.25 270 ALA A CA 1
ATOM 2116 C C . ALA A 1 270 ? 0.196 -33.062 9.141 1 93.25 270 ALA A C 1
ATOM 2118 O O . ALA A 1 270 ? -0.77 -32.812 8.414 1 93.25 270 ALA A O 1
ATOM 2119 N N . ASP A 1 271 ? 0.127 -33.594 10.312 1 92.38 271 ASP A N 1
ATOM 2120 C CA . ASP A 1 271 ? -1.173 -34.031 10.789 1 92.38 271 ASP A CA 1
ATOM 2121 C C . ASP A 1 271 ? -2.127 -32.875 11.008 1 92.38 271 ASP A C 1
ATOM 2123 O O . ASP A 1 271 ? -3.318 -32.969 10.703 1 92.38 271 ASP A O 1
ATOM 2127 N N . GLU A 1 272 ? -1.595 -31.859 11.531 1 93.25 272 GLU A N 1
ATOM 2128 C CA . GLU A 1 272 ? -2.418 -30.672 11.789 1 93.25 272 GLU A CA 1
ATOM 2129 C C . GLU A 1 272 ? -2.836 -30 10.484 1 93.25 272 GLU A C 1
ATOM 2131 O O . GLU A 1 272 ? -3.98 -29.562 10.344 1 93.25 272 GLU A O 1
ATOM 2136 N N . VAL A 1 273 ? -1.941 -29.906 9.609 1 94.06 273 VAL A N 1
ATOM 2137 C CA . VAL A 1 273 ? -2.244 -29.328 8.305 1 94.06 273 VAL A CA 1
ATOM 2138 C C . VAL A 1 273 ? -3.338 -30.141 7.617 1 94.06 273 VAL A C 1
ATOM 2140 O O . VAL A 1 273 ? -4.289 -29.562 7.07 1 94.06 273 VAL A O 1
ATOM 2143 N N . TRP A 1 274 ? -3.16 -31.453 7.668 1 95.25 274 TRP A N 1
ATOM 2144 C CA . TRP A 1 274 ? -4.137 -32.344 7.047 1 95.25 274 TRP A CA 1
ATOM 2145 C C . TRP A 1 274 ? -5.512 -32.188 7.68 1 95.25 274 TRP A C 1
ATOM 2147 O O . TRP A 1 274 ? -6.52 -32.094 6.973 1 95.25 274 TRP A O 1
ATOM 2157 N N . ARG A 1 275 ? -5.535 -32.031 8.945 1 93.69 275 ARG A N 1
ATOM 2158 C CA . ARG A 1 275 ? -6.797 -31.859 9.656 1 93.69 275 ARG A CA 1
ATOM 2159 C C . ARG A 1 275 ? -7.496 -30.578 9.242 1 93.69 275 ARG A C 1
ATOM 2161 O O . ARG A 1 275 ? -8.703 -30.562 8.984 1 93.69 275 ARG A O 1
ATOM 2168 N N . VAL A 1 276 ? -6.75 -29.531 9.195 1 94.38 276 VAL A N 1
ATOM 2169 C CA . VAL A 1 276 ? -7.32 -28.234 8.82 1 94.38 276 VAL A CA 1
ATOM 2170 C C . VAL A 1 276 ? -7.832 -28.297 7.383 1 94.38 276 VAL A C 1
ATOM 2172 O O . VAL A 1 276 ? -8.914 -27.781 7.078 1 94.38 276 VAL A O 1
ATOM 2175 N N . LEU A 1 277 ? -7.109 -28.938 6.473 1 95.19 277 LEU A N 1
ATOM 2176 C CA . LEU A 1 277 ? -7.527 -29.078 5.082 1 95.19 277 LEU A CA 1
ATOM 2177 C C . LEU A 1 277 ? -8.859 -29.812 4.984 1 95.19 277 LEU A C 1
ATOM 2179 O O . LEU A 1 277 ? -9.766 -29.375 4.27 1 95.19 277 LEU A O 1
ATOM 2183 N N . LEU A 1 278 ? -8.961 -30.875 5.758 1 94.31 278 LEU A N 1
ATOM 2184 C CA . LEU A 1 278 ? -10.18 -31.672 5.703 1 94.31 278 LEU A CA 1
ATOM 2185 C C . LEU A 1 278 ? -11.383 -30.875 6.199 1 94.31 278 LEU A C 1
ATOM 2187 O O . LEU A 1 278 ? -12.453 -30.922 5.594 1 94.31 278 LEU A O 1
ATOM 2191 N N . VAL A 1 279 ? -11.141 -30.141 7.25 1 93.31 279 VAL A N 1
ATOM 2192 C CA . VAL A 1 279 ? -12.219 -29.344 7.832 1 93.31 279 VAL A CA 1
ATOM 2193 C C . VAL A 1 279 ? -12.688 -28.297 6.828 1 93.31 279 VAL A C 1
ATOM 2195 O O . VAL A 1 279 ? -13.891 -28.109 6.641 1 93.31 279 VAL A O 1
ATOM 2198 N N . GLU A 1 280 ? -11.773 -27.656 6.215 1 93.38 280 GLU A N 1
ATOM 2199 C CA . GLU A 1 280 ? -12.109 -26.578 5.289 1 93.38 280 GLU A CA 1
ATOM 2200 C C . GLU A 1 280 ? -12.727 -27.125 4.008 1 93.38 280 GLU A C 1
ATOM 2202 O O . GLU A 1 280 ? -13.633 -26.516 3.434 1 93.38 280 GLU A O 1
ATOM 2207 N N . LEU A 1 281 ? -12.242 -28.25 3.521 1 94.19 281 LEU A N 1
ATOM 2208 C CA . LEU A 1 281 ? -12.781 -28.859 2.307 1 94.19 281 LEU A CA 1
ATOM 2209 C C . LEU A 1 281 ? -14.195 -29.375 2.533 1 94.19 281 LEU A C 1
ATOM 2211 O O . LEU A 1 281 ? -14.984 -29.469 1.591 1 94.19 281 LEU A O 1
ATOM 2215 N N . GLU A 1 282 ? -14.5 -29.656 3.75 1 93 282 GLU A N 1
ATOM 2216 C CA . GLU A 1 282 ? -15.844 -30.125 4.078 1 93 282 GLU A CA 1
ATOM 2217 C C . GLU A 1 282 ? -16.891 -29.047 3.801 1 93 282 GLU A C 1
ATOM 2219 O O . GLU A 1 282 ? -18.047 -29.359 3.527 1 93 282 GLU A O 1
ATOM 2224 N N . THR A 1 283 ? -16.422 -27.844 3.854 1 90.62 283 THR A N 1
ATOM 2225 C CA . THR A 1 283 ? -17.344 -26.75 3.543 1 90.62 283 THR A CA 1
ATOM 2226 C C . THR A 1 283 ? -17.828 -26.844 2.102 1 90.62 283 THR A C 1
ATOM 2228 O O . THR A 1 283 ? -18.906 -26.344 1.767 1 90.62 283 THR A O 1
ATOM 2231 N N . TYR A 1 284 ? -17.109 -27.484 1.24 1 91.12 284 TYR A N 1
ATOM 2232 C CA . TYR A 1 284 ? -17.484 -27.703 -0.152 1 91.12 284 TYR A CA 1
ATOM 2233 C C . TYR A 1 284 ? -18 -29.125 -0.356 1 91.12 284 TYR A C 1
ATOM 2235 O O . TYR A 1 284 ? -18.016 -29.641 -1.48 1 91.12 284 TYR A O 1
ATOM 2243 N N . ASP A 1 285 ? -18.312 -29.812 0.741 1 88.75 285 ASP A N 1
ATOM 2244 C CA . ASP A 1 285 ? -18.844 -31.172 0.756 1 88.75 285 ASP A CA 1
ATOM 2245 C C . ASP A 1 285 ? -17.812 -32.188 0.267 1 88.75 285 ASP A C 1
ATOM 2247 O O . ASP A 1 285 ? -18.156 -33.156 -0.421 1 88.75 285 ASP A O 1
ATOM 2251 N N . ILE A 1 286 ? -16.594 -31.859 0.386 1 92.38 286 ILE A N 1
ATOM 2252 C CA . ILE A 1 286 ? -15.523 -32.781 0.07 1 92.38 286 ILE A CA 1
ATOM 2253 C C . ILE A 1 286 ? -15.117 -33.562 1.327 1 92.38 286 ILE A C 1
ATOM 2255 O O . ILE A 1 286 ? -14.539 -32.969 2.254 1 92.38 286 ILE A O 1
ATOM 2259 N N . THR A 1 287 ? -15.398 -34.812 1.329 1 90.69 287 THR A N 1
ATOM 2260 C CA . THR A 1 287 ? -15.117 -35.656 2.492 1 90.69 287 THR A CA 1
ATOM 2261 C C . THR A 1 287 ? -13.75 -36.312 2.354 1 90.69 287 THR A C 1
ATOM 2263 O O . THR A 1 287 ? -13.117 -36.25 1.304 1 90.69 287 THR A O 1
ATOM 2266 N N . GLU A 1 288 ? -13.367 -36.969 3.422 1 91 288 GLU A N 1
ATOM 2267 C CA . GLU A 1 288 ? -12.086 -37.656 3.426 1 91 288 GLU A CA 1
ATOM 2268 C C . GLU A 1 288 ? -12.055 -38.75 2.365 1 91 288 GLU A C 1
ATOM 2270 O O . GLU A 1 288 ? -11.016 -39.031 1.768 1 91 288 GLU A O 1
ATOM 2275 N N . PHE A 1 289 ? -13.172 -39.312 2.061 1 89.06 289 PHE A N 1
ATOM 2276 C CA . PHE A 1 289 ? -13.266 -40.375 1.061 1 89.06 289 PHE A CA 1
ATOM 2277 C C . PHE A 1 289 ? -13.039 -39.812 -0.34 1 89.06 289 PHE A C 1
ATOM 2279 O O . PHE A 1 289 ? -12.477 -40.469 -1.201 1 89.06 289 PHE A O 1
ATOM 2286 N N . ASP A 1 290 ? -13.414 -38.562 -0.526 1 90.88 290 ASP A N 1
ATOM 2287 C CA . ASP A 1 290 ? -13.297 -37.906 -1.839 1 90.88 290 ASP A CA 1
ATOM 2288 C C . ASP A 1 290 ? -11.844 -37.562 -2.152 1 90.88 290 ASP A C 1
ATOM 2290 O O . ASP A 1 290 ? -11.484 -37.375 -3.316 1 90.88 290 ASP A O 1
ATOM 2294 N N . THR A 1 291 ? -11.016 -37.469 -1.11 1 92.62 291 THR A N 1
ATOM 2295 C CA . THR A 1 291 ? -9.656 -36.969 -1.283 1 92.62 291 THR A CA 1
ATOM 2296 C C . THR A 1 291 ? -8.836 -37.938 -2.143 1 92.62 291 THR A C 1
ATOM 2298 O O . THR A 1 291 ? -7.867 -37.531 -2.785 1 92.62 291 THR A O 1
ATOM 2301 N N . ILE A 1 292 ? -9.211 -39.188 -2.221 1 88.81 292 ILE A N 1
ATOM 2302 C CA . ILE A 1 292 ? -8.5 -40.188 -3.021 1 88.81 292 ILE A CA 1
ATOM 2303 C C . ILE A 1 292 ? -8.625 -39.812 -4.504 1 88.81 292 ILE A C 1
ATOM 2305 O O . ILE A 1 292 ? -7.746 -40.156 -5.301 1 88.81 292 ILE A O 1
ATOM 2309 N N . ASN A 1 293 ? -9.68 -39.094 -4.793 1 89.12 293 ASN A N 1
ATOM 2310 C CA . ASN A 1 293 ? -9.945 -38.75 -6.184 1 89.12 293 ASN A CA 1
ATOM 2311 C C . ASN A 1 293 ? -9.43 -37.344 -6.508 1 89.12 293 ASN A C 1
ATOM 2313 O O . ASN A 1 293 ? -9.672 -36.812 -7.602 1 89.12 293 ASN A O 1
ATOM 2317 N N . ILE A 1 294 ? -8.805 -36.781 -5.609 1 95 294 ILE A N 1
ATOM 2318 C CA . ILE A 1 294 ? -8.289 -35.438 -5.781 1 95 294 ILE A CA 1
ATOM 2319 C C . ILE A 1 294 ? -6.758 -35.438 -5.777 1 95 294 ILE A C 1
ATOM 2321 O O . ILE A 1 294 ? -6.148 -36.188 -5.008 1 95 294 ILE A O 1
ATOM 2325 N N . SER A 1 295 ? -6.199 -34.719 -6.715 1 95.5 295 SER A N 1
ATOM 2326 C CA . SER A 1 295 ? -4.746 -34.594 -6.742 1 95.5 295 SER A CA 1
ATOM 2327 C C . SER A 1 295 ? -4.312 -33.312 -6.016 1 95.5 295 SER A C 1
ATOM 2329 O O . SER A 1 295 ? -5.098 -32.375 -5.875 1 95.5 295 SER A O 1
ATOM 2331 N N . ALA A 1 296 ? -3.107 -33.281 -5.496 1 96.06 296 ALA A N 1
ATOM 2332 C CA . ALA A 1 296 ? -2.635 -32.125 -4.734 1 96.06 296 ALA A CA 1
ATOM 2333 C C . ALA A 1 296 ? -1.239 -31.703 -5.184 1 96.06 296 ALA A C 1
ATOM 2335 O O . ALA A 1 296 ? -0.415 -32.562 -5.543 1 96.06 296 ALA A O 1
ATOM 2336 N N . ILE A 1 297 ? -1.031 -30.453 -5.219 1 95.88 297 ILE A N 1
ATOM 2337 C CA . ILE A 1 297 ? 0.279 -29.891 -5.508 1 95.88 297 ILE A CA 1
ATOM 2338 C C . ILE A 1 297 ? 0.658 -28.891 -4.418 1 95.88 297 ILE A C 1
ATOM 2340 O O . ILE A 1 297 ? -0.17 -28.078 -3.992 1 95.88 297 ILE A O 1
ATOM 2344 N N . THR A 1 298 ? 1.854 -28.906 -3.881 1 94.12 298 THR A N 1
ATOM 2345 C CA . THR A 1 298 ? 2.316 -27.984 -2.842 1 94.12 298 THR A CA 1
ATOM 2346 C C . THR A 1 298 ? 3.832 -27.828 -2.893 1 94.12 298 THR A C 1
ATOM 2348 O O . THR A 1 298 ? 4.48 -28.328 -3.814 1 94.12 298 THR A O 1
ATOM 2351 N N . ASP A 1 299 ? 4.352 -27.094 -2.016 1 88.75 299 ASP A N 1
ATOM 2352 C CA . ASP A 1 299 ? 5.785 -26.812 -2.004 1 88.75 299 ASP A CA 1
ATOM 2353 C C . ASP A 1 299 ? 6.578 -28.016 -1.494 1 88.75 299 ASP A C 1
ATOM 2355 O O . ASP A 1 299 ? 6.02 -29.094 -1.28 1 88.75 299 ASP A O 1
ATOM 2359 N N . GLN A 1 300 ? 7.879 -27.922 -1.368 1 85.56 300 GLN A N 1
ATOM 2360 C CA . GLN A 1 300 ? 8.773 -29.031 -1.051 1 85.56 300 GLN A CA 1
ATOM 2361 C C . GLN A 1 300 ? 8.938 -29.188 0.457 1 85.56 300 GLN A C 1
ATOM 2363 O O . GLN A 1 300 ? 9.75 -30 0.916 1 85.56 300 GLN A O 1
ATOM 2368 N N . GLY A 1 301 ? 8.164 -28.531 1.181 1 85.56 301 GLY A N 1
ATOM 2369 C CA . GLY A 1 301 ? 8.281 -28.688 2.621 1 85.56 301 GLY A CA 1
ATOM 2370 C C . GLY A 1 301 ? 7.824 -30.062 3.102 1 85.56 301 GLY A C 1
ATOM 2371 O O . GLY A 1 301 ? 6.812 -30.578 2.635 1 85.56 301 GLY A O 1
ATOM 2372 N N . GLY A 1 302 ? 8.594 -30.625 3.951 1 87.38 302 GLY A N 1
ATOM 2373 C CA . GLY A 1 302 ? 8.328 -31.984 4.406 1 87.38 302 GLY A CA 1
ATOM 2374 C C . GLY A 1 302 ? 6.949 -32.156 5.023 1 87.38 302 GLY A C 1
ATOM 2375 O O . GLY A 1 302 ? 6.227 -33.094 4.703 1 87.38 302 GLY A O 1
ATOM 2376 N N . ASN A 1 303 ? 6.535 -31.234 5.801 1 89.31 303 ASN A N 1
ATOM 2377 C CA . ASN A 1 303 ? 5.258 -31.328 6.5 1 89.31 303 ASN A CA 1
ATOM 2378 C C . ASN A 1 303 ? 4.082 -31.172 5.539 1 89.31 303 ASN A C 1
ATOM 2380 O O . ASN A 1 303 ? 3.121 -31.938 5.594 1 89.31 303 ASN A O 1
ATOM 2384 N N . VAL A 1 304 ? 4.191 -30.234 4.672 1 91.06 304 VAL A N 1
ATOM 2385 C CA . VAL A 1 304 ? 3.09 -30 3.746 1 91.06 304 VAL A CA 1
ATOM 2386 C C . VAL A 1 304 ? 2.998 -31.141 2.74 1 91.06 304 VAL A C 1
ATOM 2388 O O . VAL A 1 304 ? 1.902 -31.547 2.336 1 91.06 304 VAL A O 1
ATOM 2391 N N . LEU A 1 305 ? 4.117 -31.688 2.383 1 91.81 305 LEU A N 1
ATOM 2392 C CA . LEU A 1 305 ? 4.133 -32.812 1.459 1 91.81 305 LEU A CA 1
ATOM 2393 C C . LEU A 1 305 ? 3.492 -34.062 2.094 1 91.81 305 LEU A C 1
ATOM 2395 O O . LEU A 1 305 ? 2.754 -34.781 1.431 1 91.81 305 LEU A O 1
ATOM 2399 N N . ASN A 1 306 ? 3.842 -34.188 3.322 1 93.38 306 ASN A N 1
ATOM 2400 C CA . ASN A 1 306 ? 3.248 -35.344 4.023 1 93.38 306 ASN A CA 1
ATOM 2401 C C . ASN A 1 306 ? 1.735 -35.188 4.16 1 93.38 306 ASN A C 1
ATOM 2403 O O . ASN A 1 306 ? 0.996 -36.156 4.098 1 93.38 306 ASN A O 1
ATOM 2407 N N . ALA A 1 307 ? 1.348 -34 4.348 1 94.12 307 ALA A N 1
ATOM 2408 C CA . ALA A 1 307 ? -0.089 -33.75 4.383 1 94.12 307 ALA A CA 1
ATOM 2409 C C . ALA A 1 307 ? -0.727 -34 3.021 1 94.12 307 ALA A C 1
ATOM 2411 O O . ALA A 1 307 ? -1.812 -34.594 2.941 1 94.12 307 ALA A O 1
ATOM 2412 N N . ALA A 1 308 ? -0.038 -33.688 1.946 1 94.12 308 ALA A N 1
ATOM 2413 C CA . ALA A 1 308 ? -0.545 -33.812 0.584 1 94.12 308 ALA A CA 1
ATOM 2414 C C . ALA A 1 308 ? -0.699 -35.281 0.214 1 94.12 308 ALA A C 1
ATOM 2416 O O . ALA A 1 308 ? -1.474 -35.625 -0.683 1 94.12 308 ALA A O 1
ATOM 2417 N N . ARG A 1 309 ? -0.013 -36.156 0.877 1 92.5 309 ARG A N 1
ATOM 2418 C CA . ARG A 1 309 ? -0.058 -37.594 0.583 1 92.5 309 ARG A CA 1
ATOM 2419 C C . ARG A 1 309 ? -1.425 -38.188 0.92 1 92.5 309 ARG A C 1
ATOM 2421 O O . ARG A 1 309 ? -1.753 -39.281 0.495 1 92.5 309 ARG A O 1
ATOM 2428 N N . GLY A 1 310 ? -2.162 -37.406 1.687 1 91.38 310 GLY A N 1
ATOM 2429 C CA . GLY A 1 310 ? -3.529 -37.812 1.953 1 91.38 310 GLY A CA 1
ATOM 2430 C C . GLY A 1 310 ? -4.418 -37.781 0.723 1 91.38 310 GLY A C 1
ATOM 2431 O O . GLY A 1 310 ? -5.48 -38.375 0.698 1 91.38 310 GLY A O 1
ATOM 2432 N N . PHE A 1 311 ? -3.959 -37.188 -0.328 1 94.81 311 PHE A N 1
ATOM 2433 C CA . PHE A 1 311 ? -4.699 -37.125 -1.582 1 94.81 311 PHE A CA 1
ATOM 2434 C C . PHE A 1 311 ? -4.289 -38.25 -2.52 1 94.81 311 PHE A C 1
ATOM 2436 O O . PHE A 1 311 ? -3.314 -38.938 -2.254 1 94.81 311 PHE A O 1
ATOM 2443 N N . GLY A 1 312 ? -5.055 -38.469 -3.555 1 90.69 312 GLY A N 1
ATOM 2444 C CA . GLY A 1 312 ? -4.785 -39.562 -4.473 1 90.69 312 GLY A CA 1
ATOM 2445 C C . GLY A 1 312 ? -3.428 -39.469 -5.141 1 90.69 312 GLY A C 1
ATOM 2446 O O . GLY A 1 312 ? -2.674 -40.438 -5.176 1 90.69 312 GLY A O 1
ATOM 2447 N N . ILE A 1 313 ? -3.17 -38.344 -5.746 1 93.56 313 ILE A N 1
ATOM 2448 C CA . ILE A 1 313 ? -1.887 -38.062 -6.375 1 93.56 313 ILE A CA 1
ATOM 2449 C C . ILE A 1 313 ? -1.287 -36.781 -5.777 1 93.56 313 ILE A C 1
ATOM 2451 O O . ILE A 1 313 ? -1.968 -35.75 -5.668 1 93.56 313 ILE A O 1
ATOM 2455 N N . SER A 1 314 ? -0.121 -36.875 -5.309 1 93.5 314 SER A N 1
ATOM 2456 C CA . SER A 1 314 ? 0.57 -35.719 -4.773 1 93.5 314 SER A CA 1
ATOM 2457 C C . SER A 1 314 ? 1.789 -35.344 -5.617 1 93.5 314 SER A C 1
ATOM 2459 O O . SER A 1 314 ? 2.596 -36.219 -5.953 1 93.5 314 SER A O 1
ATOM 2461 N N . VAL A 1 315 ? 1.838 -34.156 -6.012 1 94.06 315 VAL A N 1
ATOM 2462 C CA . VAL A 1 315 ? 2.941 -33.656 -6.832 1 94.06 315 VAL A CA 1
ATOM 2463 C C . VAL A 1 315 ? 3.615 -32.469 -6.137 1 94.06 315 VAL A C 1
ATOM 2465 O O . VAL A 1 315 ? 2.959 -31.688 -5.441 1 94.06 315 VAL A O 1
ATOM 2468 N N . VAL A 1 316 ? 4.918 -32.406 -6.316 1 94.5 316 VAL A N 1
ATOM 2469 C CA . VAL A 1 316 ? 5.684 -31.281 -5.766 1 94.5 316 VAL A CA 1
ATOM 2470 C C . VAL A 1 316 ? 5.754 -30.141 -6.789 1 94.5 316 VAL A C 1
ATOM 2472 O O . VAL A 1 316 ? 5.906 -30.391 -7.988 1 94.5 316 VAL A O 1
ATOM 2475 N N . CYS A 1 317 ? 5.652 -28.938 -6.285 1 94.06 317 CYS A N 1
ATOM 2476 C CA . CYS A 1 317 ? 5.645 -27.766 -7.145 1 94.06 317 CYS A CA 1
ATOM 2477 C C . CYS A 1 317 ? 6.973 -27.609 -7.875 1 94.06 317 CYS A C 1
ATOM 2479 O O . CYS A 1 317 ? 8.016 -27.422 -7.246 1 94.06 317 CYS A O 1
ATOM 2481 N N . LEU A 1 318 ? 6.91 -27.594 -9.164 1 94.5 318 LEU A N 1
ATOM 2482 C CA . LEU A 1 318 ? 8.109 -27.438 -9.984 1 94.5 318 LEU A CA 1
ATOM 2483 C C . LEU A 1 318 ? 8.695 -26.031 -9.82 1 94.5 318 LEU A C 1
ATOM 2485 O O . LEU A 1 318 ? 9.914 -25.859 -9.906 1 94.5 318 LEU A O 1
ATOM 2489 N N . GLY A 1 319 ? 7.844 -25.062 -9.594 1 91.69 319 GLY A N 1
ATOM 2490 C CA . GLY A 1 319 ? 8.352 -23.719 -9.375 1 91.69 319 GLY A CA 1
ATOM 2491 C C . GLY A 1 319 ? 9.375 -23.641 -8.25 1 91.69 319 GLY A C 1
ATOM 2492 O O . GLY A 1 319 ? 10.445 -23.062 -8.422 1 91.69 319 GLY A O 1
ATOM 2493 N N . HIS A 1 320 ? 9.086 -24.266 -7.172 1 90.38 320 HIS A N 1
ATOM 2494 C CA . HIS A 1 320 ? 9.992 -24.281 -6.035 1 90.38 320 HIS A CA 1
ATOM 2495 C C . HIS A 1 320 ? 11.25 -25.094 -6.344 1 90.38 320 HIS A C 1
ATOM 2497 O O . HIS A 1 320 ? 12.344 -24.734 -5.922 1 90.38 320 HIS A O 1
ATOM 2503 N N . ILE A 1 321 ? 11.07 -26.109 -7.051 1 92.25 321 ILE A N 1
ATOM 2504 C CA . ILE A 1 321 ? 12.188 -26.969 -7.426 1 92.25 321 ILE A CA 1
ATOM 2505 C C . ILE A 1 321 ? 13.172 -26.188 -8.297 1 92.25 321 ILE A C 1
ATOM 2507 O O . ILE A 1 321 ? 14.383 -26.281 -8.109 1 92.25 321 ILE A O 1
ATOM 2511 N N . LEU A 1 322 ? 12.609 -25.438 -9.219 1 92.81 322 LEU A N 1
ATOM 2512 C CA . LEU A 1 322 ? 13.469 -24.688 -10.117 1 92.81 322 LEU A CA 1
ATOM 2513 C C . LEU A 1 322 ? 14.227 -23.594 -9.359 1 92.81 322 LEU A C 1
ATOM 2515 O O . LEU A 1 322 ? 15.391 -23.312 -9.68 1 92.81 322 LEU A O 1
ATOM 2519 N N . HIS A 1 323 ? 13.594 -23.016 -8.391 1 91.31 323 HIS A N 1
ATOM 2520 C CA . HIS A 1 323 ? 14.305 -22.047 -7.551 1 91.31 323 HIS A CA 1
ATOM 2521 C C . HIS A 1 323 ? 15.453 -22.719 -6.801 1 91.31 323 HIS A C 1
ATOM 2523 O O . HIS A 1 323 ? 16.531 -22.156 -6.688 1 91.31 323 HIS A O 1
ATOM 2529 N N . THR A 1 324 ? 15.211 -23.875 -6.293 1 89.31 324 THR A N 1
ATOM 2530 C CA . THR A 1 324 ? 16.234 -24.609 -5.57 1 89.31 324 THR A CA 1
ATOM 2531 C C . THR A 1 324 ? 17.391 -24.984 -6.5 1 89.31 324 THR A C 1
ATOM 2533 O O . THR A 1 324 ? 18.547 -24.906 -6.113 1 89.31 324 THR A O 1
ATOM 2536 N N . ILE A 1 325 ? 17.062 -25.406 -7.68 1 91.12 325 ILE A N 1
ATOM 2537 C CA . ILE A 1 325 ? 18.094 -25.75 -8.641 1 91.12 325 ILE A CA 1
ATOM 2538 C C . ILE A 1 325 ? 18.953 -24.531 -8.961 1 91.12 325 ILE A C 1
ATOM 2540 O O . ILE A 1 325 ? 20.172 -24.594 -8.953 1 91.12 325 ILE A O 1
ATOM 2544 N N . ALA A 1 326 ? 18.25 -23.469 -9.195 1 91.88 326 ALA A N 1
ATOM 2545 C CA . ALA A 1 326 ? 18.969 -22.234 -9.5 1 91.88 326 ALA A CA 1
ATOM 2546 C C . ALA A 1 326 ? 19.906 -21.844 -8.367 1 91.88 326 ALA A C 1
ATOM 2548 O O . ALA A 1 326 ? 21.078 -21.516 -8.602 1 91.88 326 ALA A O 1
ATOM 2549 N N . GLU A 1 327 ? 19.422 -21.922 -7.199 1 90 327 GLU A N 1
ATOM 2550 C CA . GLU A 1 327 ? 20.219 -21.562 -6.027 1 90 327 GLU A CA 1
ATOM 2551 C C . GLU A 1 327 ? 21.422 -22.484 -5.895 1 90 327 GLU A C 1
ATOM 2553 O O . GLU A 1 327 ? 22.531 -22.031 -5.586 1 90 327 GLU A O 1
ATOM 2558 N N . ARG A 1 328 ? 21.25 -23.719 -6.188 1 89.31 328 ARG A N 1
ATOM 2559 C CA . ARG A 1 328 ? 22.266 -24.719 -5.93 1 89.31 328 ARG A CA 1
ATOM 2560 C C . ARG A 1 328 ? 23.312 -24.734 -7.035 1 89.31 328 ARG A C 1
ATOM 2562 O O . ARG A 1 328 ? 24.344 -25.391 -6.914 1 89.31 328 ARG A O 1
ATOM 2569 N N . CYS A 1 329 ? 23.062 -24.031 -8.031 1 89.31 329 CYS A N 1
ATOM 2570 C CA . CYS A 1 329 ? 24.062 -23.953 -9.086 1 89.31 329 CYS A CA 1
ATOM 2571 C C . CYS A 1 329 ? 25.312 -23.203 -8.594 1 89.31 329 CYS A C 1
ATOM 2573 O O . CYS A 1 329 ? 26.422 -23.453 -9.062 1 89.31 329 CYS A O 1
ATOM 2575 N N . THR A 1 330 ? 25.078 -22.234 -7.668 1 85.5 330 THR A N 1
ATOM 2576 C CA . THR A 1 330 ? 26.234 -21.516 -7.141 1 85.5 330 THR A CA 1
ATOM 2577 C C . THR A 1 330 ? 26.484 -21.891 -5.684 1 85.5 330 THR A C 1
ATOM 2579 O O . THR A 1 330 ? 27.578 -21.656 -5.156 1 85.5 330 THR A O 1
ATOM 2582 N N . LEU A 1 331 ? 25.5 -22.344 -5.023 1 76.88 331 LEU A N 1
ATOM 2583 C CA . LEU A 1 331 ? 25.672 -22.812 -3.65 1 76.88 331 LEU A CA 1
ATOM 2584 C C . LEU A 1 331 ? 25.953 -24.312 -3.619 1 76.88 331 LEU A C 1
ATOM 2586 O O . LEU A 1 331 ? 25.016 -25.125 -3.584 1 76.88 331 LEU A O 1
ATOM 2590 N N . LEU A 1 332 ? 27.156 -24.594 -3.711 1 65.12 332 LEU A N 1
ATOM 2591 C CA . LEU A 1 332 ? 27.578 -25.969 -4.02 1 65.12 332 LEU A CA 1
ATOM 2592 C C . LEU A 1 332 ? 27.25 -26.906 -2.867 1 65.12 332 LEU A C 1
ATOM 2594 O O . LEU A 1 332 ? 27.375 -26.531 -1.699 1 65.12 332 LEU A O 1
ATOM 2598 N N . TYR A 1 333 ? 26.578 -27.906 -3.307 1 59.25 333 TYR A N 1
ATOM 2599 C CA . TYR A 1 333 ? 26.438 -29.016 -2.361 1 59.25 333 TYR A CA 1
ATOM 2600 C C . TYR A 1 333 ? 27.781 -29.672 -2.08 1 59.25 333 TYR A C 1
ATOM 2602 O O . TYR A 1 333 ? 28.656 -29.703 -2.945 1 59.25 333 TYR A O 1
ATOM 2610 N N . LYS A 1 334 ? 28.094 -29.875 -0.927 1 55.53 334 LYS A N 1
ATOM 2611 C CA . LYS A 1 334 ? 29.328 -30.547 -0.547 1 55.53 334 LYS A CA 1
ATOM 2612 C C . LYS A 1 334 ? 29.625 -31.719 -1.466 1 55.53 334 LYS A C 1
ATOM 2614 O O . LYS A 1 334 ? 30.781 -32 -1.776 1 55.53 334 LYS A O 1
ATOM 2619 N N . LYS A 1 335 ? 28.625 -32.344 -1.933 1 54.03 335 LYS A N 1
ATOM 2620 C CA . LYS A 1 335 ? 28.828 -33.625 -2.607 1 54.03 335 LYS A CA 1
ATOM 2621 C C . LYS A 1 335 ? 29.062 -33.438 -4.102 1 54.03 335 LYS A C 1
ATOM 2623 O O . LYS A 1 335 ? 29.172 -34.406 -4.855 1 54.03 335 LYS A O 1
ATOM 2628 N N . ASN A 1 336 ? 29.109 -32.219 -4.543 1 58.38 336 ASN A N 1
ATOM 2629 C CA . ASN A 1 336 ? 29.234 -32.062 -5.988 1 58.38 336 ASN A CA 1
ATOM 2630 C C . ASN A 1 336 ? 30.656 -32.375 -6.469 1 58.38 336 ASN A C 1
ATOM 2632 O O . ASN A 1 336 ? 31.625 -31.969 -5.836 1 58.38 336 ASN A O 1
ATOM 2636 N N . LYS A 1 337 ? 30.75 -33.344 -7.273 1 65.19 337 LYS A N 1
ATOM 2637 C CA . LYS A 1 337 ? 32 -33.844 -7.824 1 65.19 337 LYS A CA 1
ATOM 2638 C C . LYS A 1 337 ? 32.594 -32.875 -8.844 1 65.19 337 LYS A C 1
ATOM 2640 O O . LYS A 1 337 ? 33.031 -33.25 -9.922 1 65.19 337 LYS A O 1
ATOM 2645 N N . LEU A 1 338 ? 32.469 -31.594 -8.469 1 77.25 338 LEU A N 1
ATOM 2646 C CA . LEU A 1 338 ? 33.031 -30.625 -9.391 1 77.25 338 LEU A CA 1
ATOM 2647 C C . LEU A 1 338 ? 34.531 -30.469 -9.156 1 77.25 338 LEU A C 1
ATOM 2649 O O . LEU A 1 338 ? 35.062 -30.828 -8.094 1 77.25 338 LEU A O 1
ATOM 2653 N N . THR A 1 339 ? 35.219 -30.094 -10.195 1 80.31 339 THR A N 1
ATOM 2654 C CA . THR A 1 339 ? 36.656 -29.844 -10.078 1 80.31 339 THR A CA 1
ATOM 2655 C C . THR A 1 339 ? 36.938 -28.703 -9.102 1 80.31 339 THR A C 1
ATOM 2657 O O . THR A 1 339 ? 36.031 -27.891 -8.82 1 80.31 339 THR A O 1
ATOM 2660 N N . LYS A 1 340 ? 38.062 -28.734 -8.492 1 81.88 340 LYS A N 1
ATOM 2661 C CA . LYS A 1 340 ? 38.469 -27.688 -7.559 1 81.88 340 LYS A CA 1
ATOM 2662 C C . LYS A 1 340 ? 38.406 -26.312 -8.211 1 81.88 340 LYS A C 1
ATOM 2664 O O . LYS A 1 340 ? 38 -25.328 -7.57 1 81.88 340 LYS A O 1
ATOM 2669 N N . GLN A 1 341 ? 38.75 -26.297 -9.43 1 83.38 341 GLN A N 1
ATOM 2670 C CA . GLN A 1 341 ? 38.719 -25.031 -10.148 1 83.38 341 GLN A CA 1
ATOM 2671 C C . GLN A 1 341 ? 37.281 -24.531 -10.328 1 83.38 341 GLN A C 1
ATOM 2673 O O . GLN A 1 341 ? 37 -23.344 -10.125 1 83.38 341 GLN A O 1
ATOM 2678 N N . ALA A 1 342 ? 36.469 -25.422 -10.703 1 85.5 342 ALA A N 1
ATOM 2679 C CA . ALA A 1 342 ? 35.062 -25.062 -10.898 1 85.5 342 ALA A CA 1
ATOM 2680 C C . ALA A 1 342 ? 34.438 -24.594 -9.586 1 85.5 342 ALA A C 1
ATOM 2682 O O . ALA A 1 342 ? 33.688 -23.609 -9.578 1 85.5 342 ALA A O 1
ATOM 2683 N N . ASN A 1 343 ? 34.875 -25.188 -8.523 1 87 343 ASN A N 1
ATOM 2684 C CA . ASN A 1 343 ? 34.375 -24.812 -7.211 1 87 343 ASN A CA 1
ATOM 2685 C C . ASN A 1 343 ? 34.812 -23.406 -6.812 1 87 343 ASN A C 1
ATOM 2687 O O . ASN A 1 343 ? 34.031 -22.656 -6.215 1 87 343 ASN A O 1
ATOM 2691 N N . THR A 1 344 ? 36 -23.094 -7.145 1 86.88 344 THR A N 1
ATOM 2692 C CA . THR A 1 344 ? 36.5 -21.781 -6.809 1 86.88 344 THR A CA 1
ATOM 2693 C C . THR A 1 344 ? 35.75 -20.703 -7.598 1 86.88 344 THR A C 1
ATOM 2695 O O . THR A 1 344 ? 35.375 -19.672 -7.039 1 86.88 344 THR A O 1
ATOM 2698 N N . VAL A 1 345 ? 35.531 -20.984 -8.812 1 88.38 345 VAL A N 1
ATOM 2699 C CA . VAL A 1 345 ? 34.875 -20.016 -9.695 1 88.38 345 VAL A CA 1
ATOM 2700 C C . VAL A 1 345 ? 33.438 -19.812 -9.25 1 88.38 345 VAL A C 1
ATOM 2702 O O . VAL A 1 345 ? 32.938 -18.672 -9.234 1 88.38 345 VAL A O 1
ATOM 2705 N N . LEU A 1 346 ? 32.812 -20.844 -8.891 1 90.62 346 LEU A N 1
ATOM 2706 C CA . LEU A 1 346 ? 31.406 -20.766 -8.477 1 90.62 346 LEU A CA 1
ATOM 2707 C C . LEU A 1 346 ? 31.281 -20.078 -7.121 1 90.62 346 LEU A C 1
ATOM 2709 O O . LEU A 1 346 ? 30.328 -19.344 -6.879 1 90.62 346 LEU A O 1
ATOM 2713 N N . ASN A 1 347 ? 32.219 -20.344 -6.289 1 88.5 347 ASN A N 1
ATOM 2714 C CA . ASN A 1 347 ? 32.25 -19.641 -5.008 1 88.5 347 ASN A CA 1
ATOM 2715 C C . ASN A 1 347 ? 32.438 -18.141 -5.195 1 88.5 347 ASN A C 1
ATOM 2717 O O . ASN A 1 347 ? 31.828 -17.344 -4.477 1 88.5 347 ASN A O 1
ATOM 2721 N N . ASP A 1 348 ? 33.281 -17.797 -6.102 1 88.5 348 ASP A N 1
ATOM 2722 C CA . ASP A 1 348 ? 33.469 -16.375 -6.406 1 88.5 348 ASP A CA 1
ATOM 2723 C C . ASP A 1 348 ? 32.188 -15.742 -6.918 1 88.5 348 ASP A C 1
ATOM 2725 O O . ASP A 1 348 ? 31.891 -14.594 -6.602 1 88.5 348 ASP A O 1
ATOM 2729 N N . ALA A 1 349 ? 31.516 -16.5 -7.707 1 89.88 349 ALA A N 1
ATOM 2730 C CA . ALA A 1 349 ? 30.25 -16 -8.234 1 89.88 349 ALA A CA 1
ATOM 2731 C C . ALA A 1 349 ? 29.234 -15.789 -7.105 1 89.88 349 ALA A C 1
ATOM 2733 O O . ALA A 1 349 ? 28.516 -14.797 -7.098 1 89.88 349 ALA A O 1
ATOM 2734 N N . LYS A 1 350 ? 29.172 -16.703 -6.188 1 90.62 350 LYS A N 1
ATOM 2735 C CA . LYS A 1 350 ? 28.266 -16.594 -5.047 1 90.62 350 LYS A CA 1
ATOM 2736 C C . LYS A 1 350 ? 28.609 -15.383 -4.191 1 90.62 350 LYS A C 1
ATOM 2738 O O . LYS A 1 350 ? 27.719 -14.648 -3.762 1 90.62 350 LYS A O 1
ATOM 2743 N N . VAL A 1 351 ? 29.875 -15.18 -3.965 1 87.88 351 VAL A N 1
ATOM 2744 C CA . VAL A 1 351 ? 30.328 -14.031 -3.184 1 87.88 351 VAL A CA 1
ATOM 2745 C C . VAL A 1 351 ? 29.922 -12.734 -3.883 1 87.88 351 VAL A C 1
ATOM 2747 O O . VAL A 1 351 ? 29.484 -11.781 -3.234 1 87.88 351 VAL A O 1
ATOM 2750 N N . LEU A 1 352 ? 30.109 -12.766 -5.148 1 90.25 352 LEU A N 1
ATOM 2751 C CA . LEU A 1 352 ? 29.719 -11.594 -5.926 1 90.25 352 LEU A CA 1
ATOM 2752 C C . LEU A 1 352 ? 28.234 -11.305 -5.777 1 90.25 352 LEU A C 1
ATOM 2754 O O . LEU A 1 352 ? 27.828 -10.148 -5.641 1 90.25 352 LEU A O 1
ATOM 2758 N N . MET A 1 353 ? 27.406 -12.336 -5.812 1 89.75 353 MET A N 1
ATOM 2759 C CA . MET A 1 353 ? 25.969 -12.18 -5.652 1 89.75 353 MET A CA 1
ATOM 2760 C C . MET A 1 353 ? 25.625 -11.633 -4.27 1 89.75 353 MET A C 1
ATOM 2762 O O . MET A 1 353 ? 24.75 -10.773 -4.133 1 89.75 353 MET A O 1
ATOM 2766 N N . ASP A 1 354 ? 26.281 -12.117 -3.312 1 87.19 354 ASP A N 1
ATOM 2767 C CA . ASP A 1 354 ? 26.078 -11.633 -1.949 1 87.19 354 ASP A CA 1
ATOM 2768 C C . ASP A 1 354 ? 26.469 -10.164 -1.823 1 87.19 354 ASP A C 1
ATOM 2770 O O . ASP A 1 354 ? 25.797 -9.398 -1.116 1 87.19 354 ASP A O 1
ATOM 2774 N N . GLN A 1 355 ? 27.531 -9.812 -2.457 1 87.94 355 GLN A N 1
ATOM 2775 C CA . GLN A 1 355 ? 27.969 -8.422 -2.447 1 87.94 355 GLN A CA 1
ATOM 2776 C C . GLN A 1 355 ? 26.938 -7.516 -3.121 1 87.94 355 GLN A C 1
ATOM 2778 O O . GLN A 1 355 ? 26.703 -6.398 -2.664 1 87.94 355 GLN A O 1
ATOM 2783 N N . CYS A 1 356 ? 26.359 -8.008 -4.195 1 90.19 356 CYS A N 1
ATOM 2784 C CA . CYS A 1 356 ? 25.328 -7.246 -4.867 1 90.19 356 CYS A CA 1
ATOM 2785 C C . CYS A 1 356 ? 24.109 -7.055 -3.959 1 90.19 356 CYS A C 1
ATOM 2787 O O . CYS A 1 356 ? 23.484 -5.996 -3.977 1 90.19 356 CYS A O 1
ATOM 2789 N N . GLU A 1 357 ? 23.781 -8.078 -3.24 1 87.81 357 GLU A N 1
ATOM 2790 C CA . GLU A 1 357 ? 22.672 -7.98 -2.295 1 87.81 357 GLU A CA 1
ATOM 2791 C C . GLU A 1 357 ? 22.938 -6.918 -1.236 1 87.81 357 GLU A C 1
ATOM 2793 O O . GLU A 1 357 ? 22.047 -6.109 -0.924 1 87.81 357 GLU A O 1
ATOM 2798 N N . LEU A 1 358 ? 24.141 -6.887 -0.713 1 84.5 358 LEU A N 1
ATOM 2799 C CA . LEU A 1 358 ? 24.516 -5.91 0.303 1 84.5 358 LEU A CA 1
ATOM 2800 C C . LEU A 1 358 ? 24.469 -4.496 -0.26 1 84.5 358 LEU A C 1
ATOM 2802 O O . LEU A 1 358 ? 24.016 -3.57 0.415 1 84.5 358 LEU A O 1
ATOM 2806 N N . LEU A 1 359 ? 24.938 -4.387 -1.429 1 87.25 359 LEU A N 1
ATOM 2807 C CA . LEU A 1 359 ? 24.891 -3.084 -2.084 1 87.25 359 LEU A CA 1
ATOM 2808 C C . LEU A 1 359 ? 23.453 -2.596 -2.242 1 87.25 359 LEU A C 1
ATOM 2810 O O . LEU A 1 359 ? 23.156 -1.434 -1.959 1 87.25 359 LEU A O 1
ATOM 2814 N N . THR A 1 360 ? 22.609 -3.498 -2.705 1 86.75 360 THR A N 1
ATOM 2815 C CA . THR A 1 360 ? 21.203 -3.148 -2.93 1 86.75 360 THR A CA 1
ATOM 2816 C C . THR A 1 360 ? 20.531 -2.725 -1.626 1 86.75 360 THR A C 1
ATOM 2818 O O . THR A 1 360 ? 19.766 -1.759 -1.601 1 86.75 360 THR A O 1
ATOM 2821 N N . LEU A 1 361 ? 20.812 -3.426 -0.569 1 77.44 361 LEU A N 1
ATOM 2822 C CA . LEU A 1 361 ? 20.25 -3.086 0.734 1 77.44 361 LEU A CA 1
ATOM 2823 C C . LEU A 1 361 ? 20.719 -1.708 1.186 1 77.44 361 LEU A C 1
ATOM 2825 O O . LEU A 1 361 ? 19.938 -0.937 1.752 1 77.44 361 LEU A O 1
ATOM 2829 N N . HIS A 1 362 ? 21.938 -1.385 0.88 1 78.56 362 HIS A N 1
ATOM 2830 C CA . HIS A 1 362 ? 22.484 -0.081 1.223 1 78.56 362 HIS A CA 1
ATOM 2831 C C . HIS A 1 362 ? 21.812 1.031 0.423 1 78.56 362 HIS A C 1
ATOM 2833 O O . HIS A 1 362 ? 21.453 2.072 0.98 1 78.56 362 HIS A O 1
ATOM 2839 N N . ILE A 1 363 ? 21.703 0.782 -0.819 1 80.81 363 ILE A N 1
ATOM 2840 C CA . ILE A 1 363 ? 21.094 1.771 -1.703 1 80.81 363 ILE A CA 1
ATOM 2841 C C . ILE A 1 363 ? 19.672 2.074 -1.237 1 80.81 363 ILE A C 1
ATOM 2843 O O . ILE A 1 363 ? 19.25 3.236 -1.202 1 80.81 363 ILE A O 1
ATOM 2847 N N . ARG A 1 364 ? 18.938 1.046 -0.868 1 73 364 ARG A N 1
ATOM 2848 C CA . ARG A 1 364 ? 17.547 1.193 -0.481 1 73 364 ARG A CA 1
ATOM 2849 C C . ARG A 1 364 ? 17.422 1.937 0.844 1 73 364 ARG A C 1
ATOM 2851 O O . ARG A 1 364 ? 16.469 2.691 1.05 1 73 364 ARG A O 1
ATOM 2858 N N . THR A 1 365 ? 18.344 1.782 1.706 1 62.53 365 THR A N 1
ATOM 2859 C CA . THR A 1 365 ? 18.266 2.34 3.051 1 62.53 365 THR A CA 1
ATOM 2860 C C . THR A 1 365 ? 18.875 3.734 3.1 1 62.53 365 THR A C 1
ATOM 2862 O O . THR A 1 365 ? 18.328 4.641 3.73 1 62.53 365 THR A O 1
ATOM 2865 N N . TYR A 1 366 ? 20.047 3.926 2.418 1 63.16 366 TYR A N 1
ATOM 2866 C CA . TYR A 1 366 ? 20.828 5.141 2.625 1 63.16 366 TYR A CA 1
ATOM 2867 C C . TYR A 1 366 ? 21 5.91 1.321 1 63.16 366 TYR A C 1
ATOM 2869 O O . TYR A 1 366 ? 21.328 7.098 1.333 1 63.16 366 TYR A O 1
ATOM 2877 N N . GLY A 1 367 ? 20.688 5.305 0.267 1 71.56 367 GLY A N 1
ATOM 2878 C CA . GLY A 1 367 ? 21.016 5.934 -1.002 1 71.56 367 GLY A CA 1
ATOM 2879 C C . GLY A 1 367 ? 22.516 5.973 -1.283 1 71.56 367 GLY A C 1
ATOM 2880 O O . GLY A 1 367 ? 23.312 5.469 -0.492 1 71.56 367 GLY A O 1
ATOM 2881 N N . ILE A 1 368 ? 22.969 6.414 -2.463 1 77.44 368 ILE A N 1
ATOM 2882 C CA . ILE A 1 368 ? 24.391 6.438 -2.807 1 77.44 368 ILE A CA 1
ATOM 2883 C C . ILE A 1 368 ? 24.797 7.852 -3.215 1 77.44 368 ILE A C 1
ATOM 2885 O O . ILE A 1 368 ? 25.797 8.039 -3.914 1 77.44 368 ILE A O 1
ATOM 2889 N N . GLY A 1 369 ? 24.078 8.867 -2.789 1 65.69 369 GLY A N 1
ATOM 2890 C CA . GLY A 1 369 ? 24.453 10.258 -2.973 1 65.69 369 GLY A CA 1
ATOM 2891 C C . GLY A 1 369 ? 24.094 10.789 -4.348 1 65.69 369 GLY A C 1
ATOM 2892 O O . GLY A 1 369 ? 24.297 11.977 -4.629 1 65.69 369 GLY A O 1
ATOM 2893 N N . ILE A 1 370 ? 23.766 9.766 -5.312 1 74.25 370 ILE A N 1
ATOM 2894 C CA . ILE A 1 370 ? 23.344 10.211 -6.641 1 74.25 370 ILE A CA 1
ATOM 2895 C C . ILE A 1 370 ? 21.922 9.758 -6.918 1 74.25 370 ILE A C 1
ATOM 2897 O O . ILE A 1 370 ? 21.422 8.82 -6.285 1 74.25 370 ILE A O 1
ATOM 2901 N N . ASP A 1 371 ? 21.266 10.5 -7.812 1 68.88 371 ASP A N 1
ATOM 2902 C CA . ASP A 1 371 ? 19.922 10.117 -8.219 1 68.88 371 ASP A CA 1
ATOM 2903 C C . ASP A 1 371 ? 19.953 8.867 -9.102 1 68.88 371 ASP A C 1
ATOM 2905 O O . ASP A 1 371 ? 20.703 8.812 -10.078 1 68.88 371 ASP A O 1
ATOM 2909 N N . LEU A 1 372 ? 19.281 7.938 -8.641 1 80.25 372 LEU A N 1
ATOM 2910 C CA . LEU A 1 372 ? 19.156 6.691 -9.391 1 80.25 372 LEU A CA 1
ATOM 2911 C C . LEU A 1 372 ? 17.875 6.672 -10.211 1 80.25 372 LEU A C 1
ATOM 2913 O O . LEU A 1 372 ? 16.844 7.184 -9.773 1 80.25 372 LEU A O 1
ATOM 2917 N N . PRO A 1 373 ? 17.984 6.223 -11.414 1 74.75 373 PRO A N 1
ATOM 2918 C CA . PRO A 1 373 ? 16.781 6.129 -12.242 1 74.75 373 PRO A CA 1
ATOM 2919 C C . PRO A 1 373 ? 15.695 5.254 -11.625 1 74.75 373 PRO A C 1
ATOM 2921 O O . PRO A 1 373 ? 14.516 5.41 -11.945 1 74.75 373 PRO A O 1
ATOM 2924 N N . PHE A 1 374 ? 16.125 4.246 -10.914 1 76.69 374 PHE A N 1
ATOM 2925 C CA . PHE A 1 374 ? 15.211 3.393 -10.18 1 76.69 374 PHE A CA 1
ATOM 2926 C C . PHE A 1 374 ? 15.883 2.803 -8.945 1 76.69 374 PHE A C 1
ATOM 2928 O O . PHE A 1 374 ? 17.109 2.814 -8.836 1 76.69 374 PHE A O 1
ATOM 2935 N N . ILE A 1 375 ? 15.039 2.348 -8.055 1 75.94 375 ILE A N 1
ATOM 2936 C CA . ILE A 1 375 ? 15.547 1.693 -6.855 1 75.94 375 ILE A CA 1
ATOM 2937 C C . ILE A 1 375 ? 15.617 0.185 -7.078 1 75.94 375 ILE A C 1
ATOM 2939 O O . ILE A 1 375 ? 14.625 -0.439 -7.465 1 75.94 375 ILE A O 1
ATOM 2943 N N . PRO A 1 376 ? 16.781 -0.316 -6.891 1 85.62 376 PRO A N 1
ATOM 2944 C CA . PRO A 1 376 ? 16.891 -1.758 -7.117 1 85.62 376 PRO A CA 1
ATOM 2945 C C . PRO A 1 376 ? 15.984 -2.576 -6.207 1 85.62 376 PRO A C 1
ATOM 2947 O O . PRO A 1 376 ? 15.766 -2.209 -5.047 1 85.62 376 PRO A O 1
ATOM 2950 N N . ARG A 1 377 ? 15.508 -3.701 -6.625 1 81.38 377 ARG A N 1
ATOM 2951 C CA . ARG A 1 377 ? 14.57 -4.57 -5.922 1 81.38 377 ARG A CA 1
ATOM 2952 C C . ARG A 1 377 ? 15.266 -5.324 -4.789 1 81.38 377 ARG A C 1
ATOM 2954 O O . ARG A 1 377 ? 16.438 -5.68 -4.906 1 81.38 377 ARG A O 1
ATOM 2961 N N . LYS A 1 378 ? 14.391 -5.539 -3.742 1 79.31 378 LYS A N 1
ATOM 2962 C CA . LYS A 1 378 ? 14.852 -6.379 -2.641 1 79.31 378 LYS A CA 1
ATOM 2963 C C . LYS A 1 378 ? 14.633 -7.855 -2.943 1 79.31 378 LYS A C 1
ATOM 2965 O O . LYS A 1 378 ? 13.586 -8.234 -3.486 1 79.31 378 LYS A O 1
ATOM 2970 N N . PRO A 1 379 ? 15.664 -8.656 -2.672 1 81.25 379 PRO A N 1
ATOM 2971 C CA . PRO A 1 379 ? 15.492 -10.086 -2.926 1 81.25 379 PRO A CA 1
ATOM 2972 C C . PRO A 1 379 ? 14.641 -10.773 -1.861 1 81.25 379 PRO A C 1
ATOM 2974 O O . PRO A 1 379 ? 14.516 -10.273 -0.741 1 81.25 379 PRO A O 1
ATOM 2977 N N . CYS A 1 380 ? 13.938 -11.812 -2.264 1 73.81 380 CYS A N 1
ATOM 2978 C CA . CYS A 1 380 ? 13.18 -12.688 -1.379 1 73.81 380 CYS A CA 1
ATOM 2979 C C . CYS A 1 380 ? 13.797 -14.07 -1.312 1 73.81 380 CYS A C 1
ATOM 2981 O O . CYS A 1 380 ? 13.93 -14.75 -2.334 1 73.81 380 CYS A O 1
ATOM 2983 N N . SER A 1 381 ? 14.102 -14.523 -0.192 1 71.75 381 SER A N 1
ATOM 2984 C CA . SER A 1 381 ? 14.844 -15.766 -0.022 1 71.75 381 SER A CA 1
ATOM 2985 C C . SER A 1 381 ? 14.023 -16.969 -0.486 1 71.75 381 SER A C 1
ATOM 2987 O O . SER A 1 381 ? 14.57 -17.938 -1.004 1 71.75 381 SER A O 1
ATOM 2989 N N . THR A 1 382 ? 12.727 -16.938 -0.335 1 69.38 382 THR A N 1
ATOM 2990 C CA . THR A 1 382 ? 11.883 -18.062 -0.725 1 69.38 382 THR A CA 1
ATOM 2991 C C . THR A 1 382 ? 11.734 -18.125 -2.242 1 69.38 382 THR A C 1
ATOM 2993 O O . THR A 1 382 ? 11.398 -19.172 -2.795 1 69.38 382 THR A O 1
ATOM 2996 N N . ARG A 1 383 ? 11.953 -16.969 -2.852 1 79.38 383 ARG A N 1
ATOM 2997 C CA . ARG A 1 383 ? 11.992 -16.875 -4.309 1 79.38 383 ARG A CA 1
ATOM 2998 C C . ARG A 1 383 ? 13.375 -16.453 -4.789 1 79.38 383 ARG A C 1
ATOM 3000 O O . ARG A 1 383 ? 13.57 -15.312 -5.207 1 79.38 383 ARG A O 1
ATOM 3007 N N . TRP A 1 384 ? 14.156 -17.406 -4.781 1 87.25 384 TRP A N 1
ATOM 3008 C CA . TRP A 1 384 ? 15.586 -17.172 -4.945 1 87.25 384 TRP A CA 1
ATOM 3009 C C . TRP A 1 384 ? 15.859 -16.406 -6.242 1 87.25 384 TRP A C 1
ATOM 3011 O O . TRP A 1 384 ? 16.812 -15.633 -6.328 1 87.25 384 TRP A O 1
ATOM 3021 N N . LEU A 1 385 ? 15.109 -16.625 -7.234 1 89.69 385 LEU A N 1
ATOM 3022 C CA . LEU A 1 385 ? 15.359 -16.016 -8.531 1 89.69 385 LEU A CA 1
ATOM 3023 C C . LEU A 1 385 ? 15.203 -14.5 -8.453 1 89.69 385 LEU A C 1
ATOM 3025 O O . LEU A 1 385 ? 15.586 -13.781 -9.383 1 89.69 385 LEU A O 1
ATOM 3029 N N . THR A 1 386 ? 14.672 -13.992 -7.355 1 87.88 386 THR A N 1
ATOM 3030 C CA . THR A 1 386 ? 14.633 -12.547 -7.148 1 87.88 386 THR A CA 1
ATOM 3031 C C . THR A 1 386 ? 16.047 -11.984 -7.039 1 87.88 386 THR A C 1
ATOM 3033 O O . THR A 1 386 ? 16.266 -10.789 -7.262 1 87.88 386 THR A O 1
ATOM 3036 N N . TYR A 1 387 ? 17 -12.828 -6.715 1 87.31 387 TYR A N 1
ATOM 3037 C CA . TYR A 1 387 ? 18.406 -12.414 -6.691 1 87.31 387 TYR A CA 1
ATOM 3038 C C . TYR A 1 387 ? 18.891 -12.078 -8.094 1 87.31 387 TYR A C 1
ATOM 3040 O O . TYR A 1 387 ? 19.75 -11.211 -8.266 1 87.31 387 TYR A O 1
ATOM 3048 N N . VAL A 1 388 ? 18.312 -12.812 -8.992 1 88.62 388 VAL A N 1
ATOM 3049 C CA . VAL A 1 388 ? 18.672 -12.547 -10.383 1 88.62 388 VAL A CA 1
ATOM 3050 C C . VAL A 1 388 ? 18.125 -11.18 -10.805 1 88.62 388 VAL A C 1
ATOM 3052 O O . VAL A 1 388 ? 18.812 -10.422 -11.5 1 88.62 388 VAL A O 1
ATOM 3055 N N . ASP A 1 389 ? 16.969 -10.906 -10.375 1 89.19 389 ASP A N 1
ATOM 3056 C CA . ASP A 1 389 ? 16.391 -9.594 -10.648 1 89.19 389 ASP A CA 1
ATOM 3057 C C . ASP A 1 389 ? 17.234 -8.477 -10.031 1 89.19 389 ASP A C 1
ATOM 3059 O O . ASP A 1 389 ? 17.422 -7.426 -10.641 1 89.19 389 ASP A O 1
ATOM 3063 N N . LEU A 1 390 ? 17.609 -8.781 -8.875 1 91.44 390 LEU A N 1
ATOM 3064 C CA . LEU A 1 390 ? 18.5 -7.844 -8.195 1 91.44 390 LEU A CA 1
ATOM 3065 C C . LEU A 1 390 ? 19.781 -7.621 -8.984 1 91.44 390 LEU A C 1
ATOM 3067 O O . LEU A 1 390 ? 20.219 -6.484 -9.141 1 91.44 390 LEU A O 1
ATOM 3071 N N . MET A 1 391 ? 20.359 -8.648 -9.508 1 90.94 391 MET A N 1
ATOM 3072 C CA . MET A 1 391 ? 21.594 -8.547 -10.281 1 90.94 391 MET A CA 1
ATOM 3073 C C . MET A 1 391 ? 21.375 -7.789 -11.578 1 90.94 391 MET A C 1
ATOM 3075 O O . MET A 1 391 ? 22.219 -7.004 -12.008 1 90.94 391 MET A O 1
ATOM 3079 N N . LYS A 1 392 ? 20.266 -8.031 -12.109 1 92.69 392 LYS A N 1
ATOM 3080 C CA . LYS A 1 392 ? 19.922 -7.297 -13.32 1 92.69 392 LYS A CA 1
ATOM 3081 C C . LYS A 1 392 ? 19.797 -5.801 -13.047 1 92.69 392 LYS A C 1
ATOM 3083 O O . LYS A 1 392 ? 20.234 -4.98 -13.852 1 92.69 392 LYS A O 1
ATOM 3088 N N . ASP A 1 393 ? 19.188 -5.535 -11.914 1 91.88 393 ASP A N 1
ATOM 3089 C CA . ASP A 1 393 ? 19.047 -4.137 -11.531 1 91.88 393 ASP A CA 1
ATOM 3090 C C . ASP A 1 393 ? 20.406 -3.492 -11.281 1 91.88 393 ASP A C 1
ATOM 3092 O O . ASP A 1 393 ? 20.641 -2.355 -11.695 1 91.88 393 ASP A O 1
ATOM 3096 N N . VAL A 1 394 ? 21.25 -4.219 -10.641 1 92.31 394 VAL A N 1
ATOM 3097 C CA . VAL A 1 394 ? 22.594 -3.73 -10.375 1 92.31 394 VAL A CA 1
ATOM 3098 C C . VAL A 1 394 ? 23.328 -3.496 -11.695 1 92.31 394 VAL A C 1
ATOM 3100 O O . VAL A 1 394 ? 24.016 -2.488 -11.859 1 92.31 394 VAL A O 1
ATOM 3103 N N . ASN A 1 395 ? 23.188 -4.434 -12.562 1 92.25 395 ASN A N 1
ATOM 3104 C CA . ASN A 1 395 ? 23.797 -4.301 -13.875 1 92.25 395 ASN A CA 1
ATOM 3105 C C . ASN A 1 395 ? 23.297 -3.066 -14.609 1 92.25 395 ASN A C 1
ATOM 3107 O O . ASN A 1 395 ? 24.062 -2.361 -15.258 1 92.25 395 ASN A O 1
ATOM 3111 N N . ARG A 1 396 ? 22.078 -2.852 -14.516 1 91.19 396 ARG A N 1
ATOM 3112 C CA . ARG A 1 396 ? 21.484 -1.698 -15.172 1 91.19 396 ARG A CA 1
ATOM 3113 C C . ARG A 1 396 ? 21.969 -0.395 -14.547 1 91.19 396 ARG A C 1
ATOM 3115 O O . ARG A 1 396 ? 22.078 0.623 -15.234 1 91.19 396 ARG A O 1
ATOM 3122 N N . LEU A 1 397 ? 22.25 -0.417 -13.32 1 91.81 397 LEU A N 1
ATOM 3123 C CA . LEU A 1 397 ? 22.656 0.772 -12.586 1 91.81 397 LEU A CA 1
ATOM 3124 C C . LEU A 1 397 ? 24.172 0.954 -12.648 1 91.81 397 LEU A C 1
ATOM 3126 O O . LEU A 1 397 ? 24.719 1.873 -12.031 1 91.81 397 LEU A O 1
ATOM 3130 N N . MET A 1 398 ? 24.844 0.089 -13.43 1 91.88 398 MET A N 1
ATOM 3131 C CA . MET A 1 398 ? 26.297 0.045 -13.422 1 91.88 398 MET A CA 1
ATOM 3132 C C . MET A 1 398 ? 26.891 1.396 -13.812 1 91.88 398 MET A C 1
ATOM 3134 O O . MET A 1 398 ? 27.828 1.868 -13.188 1 91.88 398 MET A O 1
ATOM 3138 N N . PRO A 1 399 ? 26.328 2.109 -14.727 1 89.81 399 PRO A N 1
ATOM 3139 C CA . PRO A 1 399 ? 26.875 3.426 -15.062 1 89.81 399 PRO A CA 1
ATOM 3140 C C . PRO A 1 399 ? 26.781 4.418 -13.906 1 89.81 399 PRO A C 1
ATOM 3142 O O . PRO A 1 399 ? 27.734 5.156 -13.633 1 89.81 399 PRO A O 1
ATOM 3145 N N . GLN A 1 400 ? 25.656 4.41 -13.227 1 88.5 400 GLN A N 1
ATOM 3146 C CA . GLN A 1 400 ? 25.469 5.305 -12.086 1 88.5 400 GLN A CA 1
ATOM 3147 C C . GLN A 1 400 ? 26.344 4.895 -10.906 1 88.5 400 GLN A C 1
ATOM 3149 O O . GLN A 1 400 ? 26.828 5.75 -10.164 1 88.5 400 GLN A O 1
ATOM 3154 N N . LEU A 1 401 ? 26.5 3.639 -10.781 1 90.88 401 LEU A N 1
ATOM 3155 C CA . LEU A 1 401 ? 27.328 3.137 -9.688 1 90.88 401 LEU A CA 1
ATOM 3156 C C . LEU A 1 401 ? 28.781 3.537 -9.883 1 90.88 401 LEU A C 1
ATOM 3158 O O . LEU A 1 401 ? 29.469 3.918 -8.922 1 90.88 401 LEU A O 1
ATOM 3162 N N . LYS A 1 402 ? 29.234 3.453 -11.109 1 90.25 402 LYS A N 1
ATOM 3163 C CA . LYS A 1 402 ? 30.594 3.854 -11.43 1 90.25 402 LYS A CA 1
ATOM 3164 C C . LYS A 1 402 ? 30.797 5.344 -11.188 1 90.25 402 LYS A C 1
ATOM 3166 O O . LYS A 1 402 ? 31.844 5.754 -10.672 1 90.25 402 LYS A O 1
ATOM 3171 N N . GLU A 1 403 ? 29.781 6.055 -11.477 1 88.56 403 GLU A N 1
ATOM 3172 C CA . GLU A 1 403 ? 29.828 7.496 -11.25 1 88.56 403 GLU A CA 1
ATOM 3173 C C . GLU A 1 403 ? 29.859 7.816 -9.758 1 88.56 403 GLU A C 1
ATOM 3175 O O . GLU A 1 403 ? 30.656 8.633 -9.312 1 88.56 403 GLU A O 1
ATOM 3180 N N . ALA A 1 404 ? 29.031 7.227 -9.016 1 86.81 404 ALA A N 1
ATOM 3181 C CA . ALA A 1 404 ? 28.953 7.449 -7.574 1 86.81 404 ALA A CA 1
ATOM 3182 C C . ALA A 1 404 ? 30.266 7.055 -6.898 1 86.81 404 ALA A C 1
ATOM 3184 O O . ALA A 1 404 ? 30.75 7.766 -6.016 1 86.81 404 ALA A O 1
ATOM 3185 N N . TYR A 1 405 ? 30.797 5.984 -7.371 1 87.19 405 TYR A N 1
ATOM 3186 C CA . TYR A 1 405 ? 32.031 5.473 -6.789 1 87.19 405 TYR A CA 1
ATOM 3187 C C . TYR A 1 405 ? 33.188 6.391 -7.102 1 87.19 405 TYR A C 1
ATOM 3189 O O . TYR A 1 405 ? 34.125 6.531 -6.289 1 87.19 405 TYR A O 1
ATOM 3197 N N . ALA A 1 406 ? 33.156 6.973 -8.227 1 85.88 406 ALA A N 1
ATOM 3198 C CA . ALA A 1 406 ? 34.219 7.914 -8.609 1 85.88 406 ALA A CA 1
ATOM 3199 C C . ALA A 1 406 ? 34.188 9.164 -7.73 1 85.88 406 ALA A C 1
ATOM 3201 O O . ALA A 1 406 ? 35.219 9.742 -7.43 1 85.88 406 ALA A O 1
ATOM 3202 N N . GLN A 1 407 ? 33 9.539 -7.305 1 81 407 GLN A N 1
ATOM 3203 C CA . GLN A 1 407 ? 32.812 10.727 -6.473 1 81 407 GLN A CA 1
ATOM 3204 C C . GLN A 1 407 ? 33.156 10.43 -5.016 1 81 407 GLN A C 1
ATOM 3206 O O . GLN A 1 407 ? 33.812 11.227 -4.348 1 81 407 GLN A O 1
ATOM 3211 N N . ASP A 1 408 ? 32.562 9.328 -4.562 1 79.44 408 ASP A N 1
ATOM 3212 C CA . ASP A 1 408 ? 32.781 8.891 -3.186 1 79.44 408 ASP A CA 1
ATOM 3213 C C . ASP A 1 408 ? 32.969 7.383 -3.115 1 79.44 408 ASP A C 1
ATOM 3215 O O . ASP A 1 408 ? 32.031 6.613 -3.293 1 79.44 408 ASP A O 1
ATOM 3219 N N . LYS A 1 409 ? 34.156 6.961 -2.781 1 79.75 409 LYS A N 1
ATOM 3220 C CA . LYS A 1 409 ? 34.5 5.539 -2.77 1 79.75 409 LYS A CA 1
ATOM 3221 C C . LYS A 1 409 ? 33.781 4.809 -1.639 1 79.75 409 LYS A C 1
ATOM 3223 O O . LYS A 1 409 ? 33.656 3.582 -1.658 1 79.75 409 LYS A O 1
ATOM 3228 N N . ASP A 1 410 ? 33.188 5.547 -0.692 1 78.06 410 ASP A N 1
ATOM 3229 C CA . ASP A 1 410 ? 32.531 4.918 0.443 1 78.06 410 ASP A CA 1
ATOM 3230 C C . ASP A 1 410 ? 31 5.004 0.3 1 78.06 410 ASP A C 1
ATOM 3232 O O . ASP A 1 410 ? 30.266 4.672 1.231 1 78.06 410 ASP A O 1
ATOM 3236 N N . CYS A 1 411 ? 30.641 5.316 -0.921 1 78.19 411 CYS A N 1
ATOM 3237 C CA . CYS A 1 411 ? 29.219 5.59 -1.11 1 78.19 411 CYS A CA 1
ATOM 3238 C C . CYS A 1 411 ? 28.406 4.309 -1.001 1 78.19 411 CYS A C 1
ATOM 3240 O O . CYS A 1 411 ? 27.203 4.359 -0.746 1 78.19 411 CYS A O 1
ATOM 3242 N N . PHE A 1 412 ? 29.047 3.127 -1.144 1 79.75 412 PHE A N 1
ATOM 3243 C CA . PHE A 1 412 ? 28.297 1.875 -1.185 1 79.75 412 PHE A CA 1
ATOM 3244 C C . PHE A 1 412 ? 28.078 1.331 0.221 1 79.75 412 PHE A C 1
ATOM 3246 O O . PHE A 1 412 ? 27.266 0.422 0.42 1 79.75 412 PHE A O 1
ATOM 3253 N N . GLY A 1 413 ? 28.578 1.983 1.187 1 69.62 413 GLY A N 1
ATOM 3254 C CA . GLY A 1 413 ? 28.391 1.558 2.566 1 69.62 413 GLY A CA 1
ATOM 3255 C C . GLY A 1 413 ? 29 0.199 2.855 1 69.62 413 GLY A C 1
ATOM 3256 O O . GLY A 1 413 ? 28.641 -0.457 3.832 1 69.62 413 GLY A O 1
ATOM 3257 N N . ILE A 1 414 ? 29.609 -0.479 1.892 1 71.88 414 ILE A N 1
ATOM 3258 C CA . ILE A 1 414 ? 30.312 -1.749 2.061 1 71.88 414 ILE A CA 1
ATOM 3259 C C . ILE A 1 414 ? 31.812 -1.527 1.948 1 71.88 414 ILE A C 1
ATOM 3261 O O . ILE A 1 414 ? 32.25 -0.419 1.647 1 71.88 414 ILE A O 1
ATOM 3265 N N . LYS A 1 415 ? 32.531 -2.564 2.336 1 69.75 415 LYS A N 1
ATOM 3266 C CA . LYS A 1 415 ? 33.969 -2.438 2.258 1 69.75 415 LYS A CA 1
ATOM 3267 C C . LYS A 1 415 ? 34.406 -2 0.864 1 69.75 415 LYS A C 1
ATOM 3269 O O . LYS A 1 415 ? 33.844 -2.449 -0.139 1 69.75 415 LYS A O 1
ATOM 3274 N N . THR A 1 416 ? 35.281 -1.109 0.793 1 72 416 THR A N 1
ATOM 3275 C CA . THR A 1 416 ? 35.75 -0.497 -0.445 1 72 416 THR A CA 1
ATOM 3276 C C . THR A 1 416 ? 36.156 -1.564 -1.459 1 72 416 THR A C 1
ATOM 3278 O O . THR A 1 416 ? 35.875 -1.435 -2.65 1 72 416 THR A O 1
ATOM 3281 N N . ASN A 1 417 ? 36.719 -2.596 -0.947 1 73.44 417 ASN A N 1
ATOM 3282 C CA . ASN A 1 417 ? 37.156 -3.664 -1.841 1 73.44 417 ASN A CA 1
ATOM 3283 C C . ASN A 1 417 ? 35.969 -4.395 -2.455 1 73.44 417 ASN A C 1
ATOM 3285 O O . ASN A 1 417 ? 36 -4.789 -3.621 1 73.44 417 ASN A O 1
ATOM 3289 N N . GLU A 1 418 ? 34.969 -4.441 -1.649 1 77.81 418 GLU A N 1
ATOM 3290 C CA . GLU A 1 418 ? 33.781 -5.125 -2.129 1 77.81 418 GLU A CA 1
ATOM 3291 C C . GLU A 1 418 ? 33.062 -4.285 -3.168 1 77.81 418 GLU A C 1
ATOM 3293 O O . GLU A 1 418 ? 32.562 -4.816 -4.16 1 77.81 418 GLU A O 1
ATOM 3298 N N . GLY A 1 419 ? 33.031 -3.041 -2.961 1 80 419 GLY A N 1
ATOM 3299 C CA . GLY A 1 419 ? 32.438 -2.143 -3.932 1 80 419 GLY A CA 1
ATOM 3300 C C . GLY A 1 419 ? 33.156 -2.125 -5.262 1 80 419 GLY A C 1
ATOM 3301 O O . GLY A 1 419 ? 32.531 -2.174 -6.32 1 80 419 GLY A O 1
ATOM 3302 N N . ARG A 1 420 ? 34.469 -2.133 -5.129 1 83.62 420 ARG A N 1
ATOM 3303 C CA . ARG A 1 420 ? 35.312 -2.162 -6.324 1 83.62 420 ARG A CA 1
ATOM 3304 C C . ARG A 1 420 ? 35.125 -3.469 -7.09 1 83.62 420 ARG A C 1
ATOM 3306 O O . ARG A 1 420 ? 35.125 -3.479 -8.32 1 83.62 420 ARG A O 1
ATOM 3313 N N . ALA A 1 421 ? 34.938 -4.488 -6.297 1 85.19 421 ALA A N 1
ATOM 3314 C CA . ALA A 1 421 ? 34.75 -5.801 -6.91 1 85.19 421 ALA A CA 1
ATOM 3315 C C . ALA A 1 421 ? 33.5 -5.836 -7.758 1 85.19 421 ALA A C 1
ATOM 3317 O O . ALA A 1 421 ? 33.469 -6.41 -8.852 1 85.19 421 ALA A O 1
ATOM 3318 N N . ILE A 1 422 ? 32.469 -5.258 -7.316 1 89.06 422 ILE A N 1
ATOM 3319 C CA . ILE A 1 422 ? 31.188 -5.227 -8.039 1 89.06 422 ILE A CA 1
ATOM 3320 C C . ILE A 1 422 ? 31.359 -4.488 -9.367 1 89.06 422 ILE A C 1
ATOM 3322 O O . ILE A 1 422 ? 30.906 -4.953 -10.406 1 89.06 422 ILE A O 1
ATOM 3326 N N . LEU A 1 423 ? 32.125 -3.416 -9.367 1 90.25 423 LEU A N 1
ATOM 3327 C CA . LEU A 1 423 ? 32.344 -2.592 -10.555 1 90.25 423 LEU A CA 1
ATOM 3328 C C . LEU A 1 423 ? 33.219 -3.303 -11.578 1 90.25 423 LEU A C 1
ATOM 3330 O O . LEU A 1 423 ? 33 -3.195 -12.781 1 90.25 423 LEU A O 1
ATOM 3334 N N . LYS A 1 424 ? 34.156 -4.094 -11.086 1 87 424 LYS A N 1
ATOM 3335 C CA . LYS A 1 424 ? 35.094 -4.797 -11.961 1 87 424 LYS A CA 1
ATOM 3336 C C . LYS A 1 424 ? 34.438 -6.035 -12.57 1 87 424 LYS A C 1
ATOM 3338 O O . LYS A 1 424 ? 34.906 -6.527 -13.609 1 87 424 LYS A O 1
ATOM 3343 N N . ASN A 1 425 ? 33.469 -6.488 -11.938 1 90.12 425 ASN A N 1
ATOM 3344 C CA . ASN A 1 425 ? 32.875 -7.75 -12.344 1 90.12 425 ASN A CA 1
ATOM 3345 C C . ASN A 1 425 ? 31.578 -7.527 -13.141 1 90.12 425 ASN A C 1
ATOM 3347 O O . ASN A 1 425 ? 30.625 -8.305 -13.023 1 90.12 425 ASN A O 1
ATOM 3351 N N . GLU A 1 426 ? 31.531 -6.488 -13.875 1 90.44 426 GLU A N 1
ATOM 3352 C CA . GLU A 1 426 ? 30.344 -6.156 -14.68 1 90.44 426 GLU A CA 1
ATOM 3353 C C . GLU A 1 426 ? 30.031 -7.27 -15.672 1 90.44 426 GLU A C 1
ATOM 3355 O O . GLU A 1 426 ? 28.875 -7.672 -15.812 1 90.44 426 GLU A O 1
ATOM 3360 N N . GLU A 1 427 ? 31.094 -7.758 -16.281 1 87.38 427 GLU A N 1
ATOM 3361 C CA . GLU A 1 427 ? 30.875 -8.805 -17.266 1 87.38 427 GLU A CA 1
ATOM 3362 C C . GLU A 1 427 ? 30.453 -10.109 -16.609 1 87.38 427 GLU A C 1
ATOM 3364 O O . GLU A 1 427 ? 29.641 -10.859 -17.172 1 87.38 427 GLU A O 1
ATOM 3369 N N . ARG A 1 428 ? 31.031 -10.383 -15.484 1 90.12 428 ARG A N 1
ATOM 3370 C CA . ARG A 1 428 ? 30.609 -11.57 -14.75 1 90.12 428 ARG A CA 1
ATOM 3371 C C . ARG A 1 428 ? 29.141 -11.492 -14.359 1 90.12 428 ARG A C 1
ATOM 3373 O O . ARG A 1 428 ? 28.422 -12.492 -14.406 1 90.12 428 ARG A O 1
ATOM 3380 N N . ILE A 1 429 ? 28.719 -10.336 -14.031 1 92.94 429 ILE A N 1
ATOM 3381 C CA . ILE A 1 429 ? 27.328 -10.125 -13.664 1 92.94 429 ILE A CA 1
ATOM 3382 C C . ILE A 1 429 ? 26.438 -10.375 -14.875 1 92.94 429 ILE A C 1
ATOM 3384 O O . ILE A 1 429 ? 25.375 -11.016 -14.758 1 92.94 429 ILE A O 1
ATOM 3388 N N . LYS A 1 430 ? 26.906 -9.992 -16 1 90.94 430 LYS A N 1
ATOM 3389 C CA . LYS A 1 430 ? 26.141 -10.211 -17.234 1 90.94 430 LYS A CA 1
ATOM 3390 C C . LYS A 1 430 ? 26.031 -11.695 -17.547 1 90.94 430 LYS A C 1
ATOM 3392 O O . LYS A 1 430 ? 24.969 -12.172 -17.953 1 90.94 430 LYS A O 1
ATOM 3397 N N . VAL A 1 431 ? 27.125 -12.383 -17.359 1 89.5 431 VAL A N 1
ATOM 3398 C CA . VAL A 1 431 ? 27.141 -13.82 -17.609 1 89.5 431 VAL A CA 1
ATOM 3399 C C . VAL A 1 431 ? 26.188 -14.531 -16.656 1 89.5 431 VAL A C 1
ATOM 3401 O O . VAL A 1 431 ? 25.422 -15.406 -17.078 1 89.5 431 VAL A O 1
ATOM 3404 N N . LEU A 1 432 ? 26.203 -14.117 -15.477 1 92.81 432 LEU A N 1
ATOM 3405 C CA . LEU A 1 432 ? 25.328 -14.727 -14.484 1 92.81 432 LEU A CA 1
ATOM 3406 C C . LEU A 1 432 ? 23.859 -14.438 -14.789 1 92.81 432 LEU A C 1
ATOM 3408 O O . LEU A 1 432 ? 23.016 -15.328 -14.703 1 92.81 432 LEU A O 1
ATOM 3412 N N . CYS A 1 433 ? 23.578 -13.258 -15.156 1 92.94 433 CYS A N 1
ATOM 3413 C CA . CYS A 1 433 ? 22.219 -12.891 -15.508 1 92.94 433 CYS A CA 1
ATOM 3414 C C . CYS A 1 433 ? 21.719 -13.719 -16.688 1 92.94 433 CYS A C 1
ATOM 3416 O O . CYS A 1 433 ? 20.594 -14.219 -16.672 1 92.94 433 CYS A O 1
ATOM 3418 N N . THR A 1 434 ? 22.531 -13.906 -17.625 1 90.06 434 THR A N 1
ATOM 3419 C CA . THR A 1 434 ? 22.156 -14.672 -18.797 1 90.06 434 THR A CA 1
ATOM 3420 C C . THR A 1 434 ? 21.938 -16.141 -18.453 1 90.06 434 THR A C 1
ATOM 3422 O O . THR A 1 434 ? 21 -16.766 -18.938 1 90.06 434 THR A O 1
ATOM 3425 N N . PHE A 1 435 ? 22.859 -16.625 -17.641 1 92.06 435 PHE A N 1
ATOM 3426 C CA . PHE A 1 435 ? 22.75 -18.016 -17.219 1 92.06 435 PHE A CA 1
ATOM 3427 C C . PHE A 1 435 ? 21.438 -18.25 -16.5 1 92.06 435 PHE A C 1
ATOM 3429 O O . PHE A 1 435 ? 20.703 -19.188 -16.828 1 92.06 435 PHE A O 1
ATOM 3436 N N . TYR A 1 436 ? 21.109 -17.391 -15.57 1 93.69 436 TYR A N 1
ATOM 3437 C CA . TYR A 1 436 ? 19.969 -17.641 -14.711 1 93.69 436 TYR A CA 1
ATOM 3438 C C . TYR A 1 436 ? 18.672 -17.297 -15.43 1 93.69 436 TYR A C 1
ATOM 3440 O O . TYR A 1 436 ? 17.578 -17.672 -14.969 1 93.69 436 TYR A O 1
ATOM 3448 N N . GLU A 1 437 ? 18.656 -16.656 -16.5 1 90.31 437 GLU A N 1
ATOM 3449 C CA . GLU A 1 437 ? 17.469 -16.328 -17.297 1 90.31 437 GLU A CA 1
ATOM 3450 C C . GLU A 1 437 ? 16.766 -17.594 -17.766 1 90.31 437 GLU A C 1
ATOM 3452 O O . GLU A 1 437 ? 15.555 -17.578 -18 1 90.31 437 GLU A O 1
ATOM 3457 N N . ILE A 1 438 ? 17.516 -18.656 -17.906 1 91.62 438 ILE A N 1
ATOM 3458 C CA . ILE A 1 438 ? 16.922 -19.906 -18.359 1 91.62 438 ILE A CA 1
ATOM 3459 C C . ILE A 1 438 ? 15.867 -20.375 -17.359 1 91.62 438 ILE A C 1
ATOM 3461 O O . ILE A 1 438 ? 14.844 -20.938 -17.734 1 91.62 438 ILE A O 1
ATOM 3465 N N . PHE A 1 439 ? 16.141 -20.109 -16.109 1 93.5 439 PHE A N 1
ATOM 3466 C CA . PHE A 1 439 ? 15.195 -20.516 -15.078 1 93.5 439 PHE A CA 1
ATOM 3467 C C . PHE A 1 439 ? 13.969 -19.625 -15.07 1 93.5 439 PHE A C 1
ATOM 3469 O O . PHE A 1 439 ? 12.844 -20.109 -14.938 1 93.5 439 PHE A O 1
ATOM 3476 N N . THR A 1 440 ? 14.133 -18.328 -15.227 1 89.31 440 THR A N 1
ATOM 3477 C CA . THR A 1 440 ? 13.023 -17.391 -15.219 1 89.31 440 THR A CA 1
ATOM 3478 C C . THR A 1 440 ? 12.055 -17.688 -16.359 1 89.31 440 THR A C 1
ATOM 3480 O O . THR A 1 440 ? 10.836 -17.688 -16.172 1 89.31 440 THR A O 1
ATOM 3483 N N . THR A 1 441 ? 12.578 -17.984 -17.469 1 88.38 441 THR A N 1
ATOM 3484 C CA . THR A 1 441 ? 11.758 -18.281 -18.641 1 88.38 441 THR A CA 1
ATOM 3485 C C . THR A 1 441 ? 10.992 -19.578 -18.453 1 88.38 441 THR A C 1
ATOM 3487 O O . THR A 1 441 ? 9.82 -19.672 -18.828 1 88.38 441 THR A O 1
ATOM 3490 N N . SER A 1 442 ? 11.664 -20.531 -17.891 1 90.94 442 SER A N 1
ATOM 3491 C CA . SER A 1 442 ? 11.031 -21.828 -17.656 1 90.94 442 SER A CA 1
ATOM 3492 C C . SER A 1 442 ? 9.906 -21.719 -16.641 1 90.94 442 SER A C 1
ATOM 3494 O O . SER A 1 442 ? 8.852 -22.328 -16.797 1 90.94 442 SER A O 1
ATOM 3496 N N . ILE A 1 443 ? 10.117 -20.938 -15.672 1 90.44 443 ILE A N 1
ATOM 3497 C CA . ILE A 1 443 ? 9.125 -20.812 -14.609 1 90.44 443 ILE A CA 1
ATOM 3498 C C . ILE A 1 443 ? 7.871 -20.141 -15.164 1 90.44 443 ILE A C 1
ATOM 3500 O O . ILE A 1 443 ? 6.75 -20.562 -14.867 1 90.44 443 ILE A O 1
ATOM 3504 N N . VAL A 1 444 ? 8.031 -19.141 -15.961 1 87.38 444 VAL A N 1
ATOM 3505 C CA . VAL A 1 444 ? 6.898 -18.422 -16.531 1 87.38 444 VAL A CA 1
ATOM 3506 C C . VAL A 1 444 ? 6.078 -19.359 -17.406 1 87.38 444 VAL A C 1
ATOM 3508 O O . VAL A 1 444 ? 4.844 -19.297 -17.422 1 87.38 444 VAL A O 1
ATOM 3511 N N . SER A 1 445 ? 6.715 -20.25 -18.016 1 86.75 445 SER A N 1
ATOM 3512 C CA . SER A 1 445 ? 6.055 -21.141 -18.953 1 86.75 445 SER A CA 1
ATOM 3513 C C . SER A 1 445 ? 5.234 -22.203 -18.234 1 86.75 445 SER A C 1
ATOM 3515 O O . SER A 1 445 ? 4.285 -22.766 -18.797 1 86.75 445 SER A O 1
ATOM 3517 N N . ILE A 1 446 ? 5.523 -22.5 -17.062 1 92.25 446 ILE A N 1
ATOM 3518 C CA . ILE A 1 446 ? 4.871 -23.625 -16.391 1 92.25 446 ILE A CA 1
ATOM 3519 C C . ILE A 1 446 ? 3.904 -23.094 -15.328 1 92.25 446 ILE A C 1
ATOM 3521 O O . ILE A 1 446 ? 3.281 -23.875 -14.609 1 92.25 446 ILE A O 1
ATOM 3525 N N . GLN A 1 447 ? 3.734 -21.844 -15.242 1 90.69 447 GLN A N 1
ATOM 3526 C CA . GLN A 1 447 ? 2.92 -21.266 -14.172 1 90.69 447 GLN A CA 1
ATOM 3527 C C . GLN A 1 447 ? 1.498 -21 -14.648 1 90.69 447 GLN A C 1
ATOM 3529 O O . GLN A 1 447 ? 0.658 -20.531 -13.883 1 90.69 447 GLN A O 1
ATOM 3534 N N . ALA A 1 448 ? 1.179 -21.344 -15.781 1 87.5 448 ALA A N 1
ATOM 3535 C CA . ALA A 1 448 ? -0.151 -21.062 -16.312 1 87.5 448 ALA A CA 1
ATOM 3536 C C . ALA A 1 448 ? -1.215 -21.891 -15.602 1 87.5 448 ALA A C 1
ATOM 3538 O O . ALA A 1 448 ? -0.968 -23.047 -15.234 1 87.5 448 ALA A O 1
ATOM 3539 N N . ASP A 1 449 ? -2.391 -21.297 -15.453 1 87.5 449 ASP A N 1
ATOM 3540 C CA . ASP A 1 449 ? -3.482 -22 -14.789 1 87.5 449 ASP A CA 1
ATOM 3541 C C . ASP A 1 449 ? -4.641 -22.25 -15.75 1 87.5 449 ASP A C 1
ATOM 3543 O O . ASP A 1 449 ? -5.582 -22.969 -15.414 1 87.5 449 ASP A O 1
ATOM 3547 N N . SER A 1 450 ? -4.559 -21.703 -16.906 1 87.81 450 SER A N 1
ATOM 3548 C CA . SER A 1 450 ? -5.688 -21.797 -17.828 1 87.81 450 SER A CA 1
ATOM 3549 C C . SER A 1 450 ? -5.508 -22.969 -18.797 1 87.81 450 SER A C 1
ATOM 3551 O O . SER A 1 450 ? -6.43 -23.297 -19.547 1 87.81 450 SER A O 1
ATOM 3553 N N . TYR A 1 451 ? -4.383 -23.531 -18.812 1 91.25 451 TYR A N 1
ATOM 3554 C CA . TYR A 1 451 ? -4.125 -24.719 -19.641 1 91.25 451 TYR A CA 1
ATOM 3555 C C . TYR A 1 451 ? -3.178 -25.672 -18.938 1 91.25 451 TYR A C 1
ATOM 3557 O O . TYR A 1 451 ? -2.545 -25.312 -17.938 1 91.25 451 TYR A O 1
ATOM 3565 N N . PRO A 1 452 ? -3.109 -26.875 -19.438 1 95 452 PRO A N 1
ATOM 3566 C CA . PRO A 1 452 ? -2.287 -27.891 -18.75 1 95 452 PRO A CA 1
ATOM 3567 C C . PRO A 1 452 ? -0.795 -27.562 -18.812 1 95 452 PRO A C 1
ATOM 3569 O O . PRO A 1 452 ? -0.307 -27.094 -19.844 1 95 452 PRO A O 1
ATOM 3572 N N . THR A 1 453 ? -0.114 -27.844 -17.703 1 96.44 453 THR A N 1
ATOM 3573 C CA . THR A 1 453 ? 1.308 -27.516 -17.656 1 96.44 453 THR A CA 1
ATOM 3574 C C . THR A 1 453 ? 2.113 -28.703 -17.141 1 96.44 453 THR A C 1
ATOM 3576 O O . THR A 1 453 ? 3.338 -28.734 -17.281 1 96.44 453 THR A O 1
ATOM 3579 N N . LEU A 1 454 ? 1.499 -29.703 -16.578 1 96.81 454 LEU A N 1
ATOM 3580 C CA . LEU A 1 454 ? 2.221 -30.812 -15.953 1 96.81 454 LEU A CA 1
ATOM 3581 C C . LEU A 1 454 ? 3.047 -31.562 -16.984 1 96.81 454 LEU A C 1
ATOM 3583 O O . LEU A 1 454 ? 4.129 -32.062 -16.672 1 96.81 454 LEU A O 1
ATOM 3587 N N . GLN A 1 455 ? 2.586 -31.672 -18.188 1 96.19 455 GLN A N 1
ATOM 3588 C CA . GLN A 1 455 ? 3.254 -32.438 -19.25 1 96.19 455 GLN A CA 1
ATOM 3589 C C . GLN A 1 455 ? 4.59 -31.781 -19.609 1 96.19 455 GLN A C 1
ATOM 3591 O O . GLN A 1 455 ? 5.426 -32.406 -20.266 1 96.19 455 GLN A O 1
ATOM 3596 N N . ARG A 1 456 ? 4.812 -30.594 -19.156 1 95.62 456 ARG A N 1
ATOM 3597 C CA . ARG A 1 456 ? 6.02 -29.859 -19.531 1 95.62 456 ARG A CA 1
ATOM 3598 C C . ARG A 1 456 ? 7.164 -30.172 -18.578 1 95.62 456 ARG A C 1
ATOM 3600 O O . ARG A 1 456 ? 8.312 -29.828 -18.844 1 95.62 456 ARG A O 1
ATOM 3607 N N . VAL A 1 457 ? 6.887 -30.859 -17.516 1 95.94 457 VAL A N 1
ATOM 3608 C CA . VAL A 1 457 ? 7.871 -31.031 -16.453 1 95.94 457 VAL A CA 1
ATOM 3609 C C . VAL A 1 457 ? 9.07 -31.828 -16.984 1 95.94 457 VAL A C 1
ATOM 3611 O O . VAL A 1 457 ? 10.211 -31.359 -16.906 1 95.94 457 VAL A O 1
ATOM 3614 N N . LEU A 1 458 ? 8.852 -32.969 -17.562 1 94.75 458 LEU A N 1
ATOM 3615 C CA . LEU A 1 458 ? 9.938 -33.812 -18.047 1 94.75 458 LEU A CA 1
ATOM 3616 C C . LEU A 1 458 ? 10.719 -33.125 -19.156 1 94.75 458 LEU A C 1
ATOM 3618 O O . LEU A 1 458 ? 11.953 -33.094 -19.125 1 94.75 458 LEU A O 1
ATOM 3622 N N . PRO A 1 459 ? 10.047 -32.531 -20.109 1 93.12 459 PRO A N 1
ATOM 3623 C CA . PRO A 1 459 ? 10.789 -31.797 -21.141 1 93.12 459 PRO A CA 1
ATOM 3624 C C . PRO A 1 459 ? 11.617 -30.641 -20.578 1 93.12 459 PRO A C 1
ATOM 3626 O O . PRO A 1 459 ? 12.68 -30.312 -21.109 1 93.12 459 PRO A O 1
ATOM 3629 N N . THR A 1 460 ? 11.125 -30.031 -19.562 1 94.19 460 THR A N 1
ATOM 3630 C CA . THR A 1 460 ? 11.875 -28.938 -18.938 1 94.19 460 THR A CA 1
ATOM 3631 C C . THR A 1 460 ? 13.195 -29.453 -18.375 1 94.19 460 THR A C 1
ATOM 3633 O O . THR A 1 460 ? 14.242 -28.812 -18.547 1 94.19 460 THR A O 1
ATOM 3636 N N . PHE A 1 461 ? 13.188 -30.578 -17.75 1 94.12 461 PHE A N 1
ATOM 3637 C CA . PHE A 1 461 ? 14.414 -31.156 -17.219 1 94.12 461 PHE A CA 1
ATOM 3638 C C . PHE A 1 461 ? 15.367 -31.547 -18.344 1 94.12 461 PHE A C 1
ATOM 3640 O O . PHE A 1 461 ? 16.578 -31.312 -18.25 1 94.12 461 PHE A O 1
ATOM 3647 N N . LYS A 1 462 ? 14.828 -32.062 -19.359 1 92.5 462 LYS A N 1
ATOM 3648 C CA . LYS A 1 462 ? 15.648 -32.375 -20.516 1 92.5 462 LYS A CA 1
ATOM 3649 C C . LYS A 1 462 ? 16.266 -31.141 -21.125 1 92.5 462 LYS A C 1
ATOM 3651 O O . LYS A 1 462 ? 17.422 -31.156 -21.562 1 92.5 462 LYS A O 1
ATOM 3656 N N . GLY A 1 463 ? 15.445 -30.125 -21.172 1 92.38 463 GLY A N 1
ATOM 3657 C CA . GLY A 1 463 ? 15.953 -28.844 -21.656 1 92.38 463 GLY A CA 1
ATOM 3658 C C . GLY A 1 463 ? 17.125 -28.328 -20.844 1 92.38 463 GLY A C 1
ATOM 3659 O O . GLY A 1 463 ? 18.094 -27.797 -21.406 1 92.38 463 GLY A O 1
ATOM 3660 N N . PHE A 1 464 ? 17.078 -28.516 -19.562 1 94.31 464 PHE A N 1
ATOM 3661 C CA . PHE A 1 464 ? 18.156 -28.078 -18.703 1 94.31 464 PHE A CA 1
ATOM 3662 C C . PHE A 1 464 ? 19.422 -28.906 -18.938 1 94.31 464 PHE A C 1
ATOM 3664 O O . PHE A 1 464 ? 20.531 -28.375 -18.938 1 94.31 464 PHE A O 1
ATOM 3671 N N . GLU A 1 465 ? 19.25 -30.156 -19.172 1 91.81 465 GLU A N 1
ATOM 3672 C CA . GLU A 1 465 ? 20.375 -31.031 -19.484 1 91.81 465 GLU A CA 1
ATOM 3673 C C . GLU A 1 465 ? 21.062 -30.625 -20.781 1 91.81 465 GLU A C 1
ATOM 3675 O O . GLU A 1 465 ? 22.297 -30.562 -20.844 1 91.81 465 GLU A O 1
ATOM 3680 N N . MET A 1 466 ? 20.266 -30.359 -21.703 1 92.19 466 MET A N 1
ATOM 3681 C CA . MET A 1 466 ? 20.812 -29.938 -22.984 1 92.19 466 MET A CA 1
ATOM 3682 C C . MET A 1 466 ? 21.531 -28.609 -22.875 1 92.19 466 MET A C 1
ATOM 3684 O O . MET A 1 466 ? 22.578 -28.406 -23.5 1 92.19 466 MET A O 1
ATOM 3688 N N . THR A 1 467 ? 20.906 -27.781 -22.156 1 92.94 467 THR A N 1
ATOM 3689 C CA . THR A 1 467 ? 21.547 -26.484 -21.953 1 92.94 467 THR A CA 1
ATOM 3690 C C . THR A 1 467 ? 22.875 -26.641 -21.219 1 92.94 467 THR A C 1
ATOM 3692 O O . THR A 1 467 ? 23.844 -25.969 -21.547 1 92.94 467 THR A O 1
ATOM 3695 N N . ALA A 1 468 ? 22.891 -27.438 -20.188 1 92.88 468 ALA A N 1
ATOM 3696 C CA . ALA A 1 468 ? 24.125 -27.703 -19.453 1 92.88 468 ALA A CA 1
ATOM 3697 C C . ALA A 1 468 ? 25.203 -28.219 -20.391 1 92.88 468 ALA A C 1
ATOM 3699 O O . ALA A 1 468 ? 26.344 -27.734 -20.359 1 92.88 468 ALA A O 1
ATOM 3700 N N . ASP A 1 469 ? 24.875 -29.062 -21.297 1 92.44 469 ASP A N 1
ATOM 3701 C CA . ASP A 1 469 ? 25.828 -29.641 -22.234 1 92.44 469 ASP A CA 1
ATOM 3702 C C . ASP A 1 469 ? 26.344 -28.562 -23.203 1 92.44 469 ASP A C 1
ATOM 3704 O O . ASP A 1 469 ? 27.516 -28.562 -23.547 1 92.44 469 ASP A O 1
ATOM 3708 N N . ARG A 1 470 ? 25.453 -27.75 -23.578 1 91.06 470 ARG A N 1
ATOM 3709 C CA . ARG A 1 470 ? 25.828 -26.672 -24.469 1 91.06 470 ARG A CA 1
ATOM 3710 C C . ARG A 1 470 ? 26.812 -25.719 -23.797 1 91.06 470 ARG A C 1
ATOM 3712 O O . ARG A 1 470 ? 27.812 -25.312 -24.406 1 91.06 470 ARG A O 1
ATOM 3719 N N . LEU A 1 471 ? 26.562 -25.406 -22.578 1 89.94 471 LEU A N 1
ATOM 3720 C CA . LEU A 1 471 ? 27.438 -24.5 -21.828 1 89.94 471 LEU A CA 1
ATOM 3721 C C . LEU A 1 471 ? 28.828 -25.109 -21.641 1 89.94 471 LEU A C 1
ATOM 3723 O O . LEU A 1 471 ? 29.828 -24.406 -21.688 1 89.94 471 LEU A O 1
ATOM 3727 N N . ILE A 1 472 ? 28.891 -26.344 -21.484 1 88.38 472 ILE A N 1
ATOM 3728 C CA . ILE A 1 472 ? 30.156 -27.047 -21.25 1 88.38 472 ILE A CA 1
ATOM 3729 C C . ILE A 1 472 ? 30.953 -27.109 -22.547 1 88.38 472 ILE A C 1
ATOM 3731 O O . ILE A 1 472 ? 32.188 -26.938 -22.531 1 88.38 472 ILE A O 1
ATOM 3735 N N . ARG A 1 473 ? 30.266 -27.141 -23.656 1 86.94 473 ARG A N 1
ATOM 3736 C CA . ARG A 1 473 ? 30.953 -27.344 -24.922 1 86.94 473 ARG A CA 1
ATOM 3737 C C . ARG A 1 473 ? 31.297 -26 -25.578 1 86.94 473 ARG A C 1
ATOM 3739 O O . ARG A 1 473 ? 32.344 -25.875 -26.234 1 86.94 473 ARG A O 1
ATOM 3746 N N . GLU A 1 474 ? 30.297 -25.078 -25.453 1 76.62 474 GLU A N 1
ATOM 3747 C CA . GLU A 1 474 ? 30.438 -23.828 -26.203 1 76.62 474 GLU A CA 1
ATOM 3748 C C . GLU A 1 474 ? 31.625 -23.016 -25.688 1 76.62 474 GLU A C 1
ATOM 3750 O O . GLU A 1 474 ? 31.828 -22.906 -24.484 1 76.62 474 GLU A O 1
ATOM 3755 N N . LYS A 1 475 ? 32.562 -22.719 -26.484 1 65.81 475 LYS A N 1
ATOM 3756 C CA . LYS A 1 475 ? 33.688 -21.859 -26.203 1 65.81 475 LYS A CA 1
ATOM 3757 C C . LYS A 1 475 ? 33.5 -20.453 -26.766 1 65.81 475 LYS A C 1
ATOM 3759 O O . LYS A 1 475 ? 32.812 -20.281 -27.781 1 65.81 475 LYS A O 1
ATOM 3764 N N . ASP A 1 476 ? 33.594 -19.344 -25.844 1 59.28 476 ASP A N 1
ATOM 3765 C CA . ASP A 1 476 ? 33.5 -17.984 -26.344 1 59.28 476 ASP A CA 1
ATOM 3766 C C . ASP A 1 476 ? 34.375 -17.797 -27.594 1 59.28 476 ASP A C 1
ATOM 3768 O O . ASP A 1 476 ? 35.562 -18.172 -27.594 1 59.28 476 ASP A O 1
ATOM 3772 N N . PRO A 1 477 ? 33.688 -17.406 -28.703 1 51.03 477 PRO A N 1
ATOM 3773 C CA . PRO A 1 477 ? 34.469 -17.281 -29.953 1 51.03 477 PRO A CA 1
ATOM 3774 C C . PRO A 1 477 ? 35.625 -16.312 -29.828 1 51.03 477 PRO A C 1
ATOM 3776 O O . PRO A 1 477 ? 36.469 -16.25 -30.734 1 51.03 477 PRO A O 1
ATOM 3779 N N . LEU A 1 478 ? 35.438 -15.367 -28.984 1 52.44 478 LEU A N 1
ATOM 3780 C CA . LEU A 1 478 ? 36.438 -14.297 -29.094 1 52.44 478 LEU A CA 1
ATOM 3781 C C . LEU A 1 478 ? 37.812 -14.766 -28.641 1 52.44 478 LEU A C 1
ATOM 3783 O O . LEU A 1 478 ? 38.812 -14.133 -28.953 1 52.44 478 LEU A O 1
ATOM 3787 N N . GLY A 1 479 ? 38.062 -15.852 -28.203 1 50.88 479 GLY A N 1
ATOM 3788 C CA . GLY A 1 479 ? 39.375 -16.5 -28.016 1 50.88 479 GLY A CA 1
ATOM 3789 C C . GLY A 1 479 ? 40.281 -15.719 -27.094 1 50.88 479 GLY A C 1
ATOM 3790 O O . GLY A 1 479 ? 41.469 -16.047 -26.984 1 50.88 479 GLY A O 1
ATOM 3791 N N . ASP A 1 480 ? 39.969 -14.492 -26.641 1 52.97 480 ASP A N 1
ATOM 3792 C CA . ASP A 1 480 ? 40.938 -13.703 -25.875 1 52.97 480 ASP A CA 1
ATOM 3793 C C . ASP A 1 480 ? 40.844 -14.008 -24.375 1 52.97 480 ASP A C 1
ATOM 3795 O O . ASP A 1 480 ? 39.938 -14.758 -23.953 1 52.97 480 ASP A O 1
ATOM 3799 N N . LYS A 1 481 ? 41.938 -13.586 -23.656 1 53.19 481 LYS A N 1
ATOM 3800 C CA . LYS A 1 481 ? 42.125 -13.867 -22.234 1 53.19 481 LYS A CA 1
ATOM 3801 C C . LYS A 1 481 ? 40.844 -13.625 -21.453 1 53.19 481 LYS A C 1
ATOM 3803 O O . LYS A 1 481 ? 40.531 -14.383 -20.547 1 53.19 481 LYS A O 1
ATOM 3808 N N . GLN A 1 482 ? 40.188 -12.508 -21.609 1 53.12 482 GLN A N 1
ATOM 3809 C CA . GLN A 1 482 ? 38.938 -12.156 -20.938 1 53.12 482 GLN A CA 1
ATOM 3810 C C . GLN A 1 482 ? 37.812 -13.133 -21.297 1 53.12 482 GLN A C 1
ATOM 3812 O O . GLN A 1 482 ? 37.031 -13.516 -20.438 1 53.12 482 GLN A O 1
ATOM 3817 N N . GLY A 1 483 ? 37.938 -13.547 -22.453 1 56.69 483 GLY A N 1
ATOM 3818 C CA . GLY A 1 483 ? 37 -14.523 -22.969 1 56.69 483 GLY A CA 1
ATOM 3819 C C . GLY A 1 483 ? 37.125 -15.883 -22.312 1 56.69 483 GLY A C 1
ATOM 3820 O O . GLY A 1 483 ? 36.125 -16.562 -22.078 1 56.69 483 GLY A O 1
ATOM 3821 N N . SER A 1 484 ? 38.438 -16.078 -21.922 1 68.12 484 SER A N 1
ATOM 3822 C CA . SER A 1 484 ? 38.719 -17.359 -21.312 1 68.12 484 SER A CA 1
ATOM 3823 C C . SER A 1 484 ? 38.125 -17.453 -19.906 1 68.12 484 SER A C 1
ATOM 3825 O O . SER A 1 484 ? 37.594 -18.484 -19.516 1 68.12 484 SER A O 1
ATOM 3827 N N . GLU A 1 485 ? 38.188 -16.328 -19.141 1 74.19 485 GLU A N 1
ATOM 3828 C CA . GLU A 1 485 ? 37.656 -16.328 -17.797 1 74.19 485 GLU A CA 1
ATOM 3829 C C . GLU A 1 485 ? 36.125 -16.516 -17.812 1 74.19 485 GLU A C 1
ATOM 3831 O O . GLU A 1 485 ? 35.562 -17.25 -16.984 1 74.19 485 GLU A O 1
ATOM 3836 N N . PHE A 1 486 ? 35.562 -16 -18.781 1 81.62 486 PHE A N 1
ATOM 3837 C CA . PHE A 1 486 ? 34.125 -16.094 -18.859 1 81.62 486 PHE A CA 1
ATOM 3838 C C . PHE A 1 486 ? 33.688 -17.453 -19.391 1 81.62 486 PHE A C 1
ATOM 3840 O O . PHE A 1 486 ? 32.656 -17.969 -19.016 1 81.62 486 PHE A O 1
ATOM 3847 N N . ASP A 1 487 ? 34.688 -18.016 -20.109 1 83.81 487 ASP A N 1
ATOM 3848 C CA . ASP A 1 487 ? 34.438 -19.375 -20.562 1 83.81 487 ASP A CA 1
ATOM 3849 C C . ASP A 1 487 ? 34.5 -20.375 -19.406 1 83.81 487 ASP A C 1
ATOM 3851 O O . ASP A 1 487 ? 33.688 -21.297 -19.312 1 83.81 487 ASP A O 1
ATOM 3855 N N . THR A 1 488 ? 35.406 -20.016 -18.547 1 86.12 488 THR A N 1
ATOM 3856 C CA . THR A 1 488 ? 35.562 -20.891 -17.391 1 86.12 488 THR A CA 1
ATOM 3857 C C . THR A 1 488 ? 34.312 -20.781 -16.469 1 86.12 488 THR A C 1
ATOM 3859 O O . THR A 1 488 ? 33.875 -21.781 -15.922 1 86.12 488 THR A O 1
ATOM 3862 N N . LEU A 1 489 ? 33.844 -19.672 -16.344 1 89.56 489 LEU A N 1
ATOM 3863 C CA . LEU A 1 489 ? 32.656 -19.484 -15.523 1 89.56 489 LEU A CA 1
ATOM 3864 C C . LEU A 1 489 ? 31.438 -20.172 -16.141 1 89.56 489 LEU A C 1
ATOM 3866 O O . LEU A 1 489 ? 30.703 -20.891 -15.461 1 89.56 489 LEU A O 1
ATOM 3870 N N . ARG A 1 490 ? 31.312 -20.031 -17.391 1 90.19 490 ARG A N 1
ATOM 3871 C CA . ARG A 1 490 ? 30.188 -20.656 -18.094 1 90.19 490 ARG A CA 1
ATOM 3872 C C . ARG A 1 490 ? 30.25 -22.172 -18 1 90.19 490 ARG A C 1
ATOM 3874 O O . ARG A 1 490 ? 29.234 -22.828 -17.781 1 90.19 490 ARG A O 1
ATOM 3881 N N . GLN A 1 491 ? 31.453 -22.641 -18.188 1 90.19 491 GLN A N 1
ATOM 3882 C CA . GLN A 1 491 ? 31.641 -24.094 -18.125 1 90.19 491 GLN A CA 1
ATOM 3883 C C . GLN A 1 491 ? 31.375 -24.625 -16.719 1 90.19 491 GLN A C 1
ATOM 3885 O O . GLN A 1 491 ? 30.75 -25.672 -16.562 1 90.19 491 GLN A O 1
ATOM 3890 N N . SER A 1 492 ? 31.844 -23.875 -15.797 1 89.94 492 SER A N 1
ATOM 3891 C CA . SER A 1 492 ? 31.625 -24.281 -14.414 1 89.94 492 SER A CA 1
ATOM 3892 C C . SER A 1 492 ? 30.141 -24.281 -14.062 1 89.94 492 SER A C 1
ATOM 3894 O O . SER A 1 492 ? 29.672 -25.156 -13.352 1 89.94 492 SER A O 1
ATOM 3896 N N . LEU A 1 493 ? 29.469 -23.328 -14.578 1 91.75 493 LEU A N 1
ATOM 3897 C CA . LEU A 1 493 ? 28.016 -23.266 -14.375 1 91.75 493 LEU A CA 1
ATOM 3898 C C . LEU A 1 493 ? 27.312 -24.422 -15.07 1 91.75 493 LEU A C 1
ATOM 3900 O O . LEU A 1 493 ? 26.359 -24.984 -14.531 1 91.75 493 LEU A O 1
ATOM 3904 N N . GLY A 1 494 ? 27.781 -24.734 -16.25 1 90.94 494 GLY A N 1
ATOM 3905 C CA . GLY A 1 494 ? 27.234 -25.875 -16.969 1 90.94 494 GLY A CA 1
ATOM 3906 C C . GLY A 1 494 ? 27.391 -27.188 -16.219 1 90.94 494 GLY A C 1
ATOM 3907 O O . GLY A 1 494 ? 26.453 -27.969 -16.141 1 90.94 494 GLY A O 1
ATOM 3908 N N . HIS A 1 495 ? 28.562 -27.359 -15.68 1 89.88 495 HIS A N 1
ATOM 3909 C CA . HIS A 1 495 ? 28.828 -28.578 -14.914 1 89.88 495 HIS A CA 1
ATOM 3910 C C . HIS A 1 495 ? 27.969 -28.625 -13.664 1 89.88 495 HIS A C 1
ATOM 3912 O O . HIS A 1 495 ? 27.438 -29.688 -13.312 1 89.88 495 HIS A O 1
ATOM 3918 N N . SER A 1 496 ? 27.859 -27.562 -13.055 1 90.56 496 SER A N 1
ATOM 3919 C CA . SER A 1 496 ? 27.062 -27.5 -11.844 1 90.56 496 SER A CA 1
ATOM 3920 C C . SER A 1 496 ? 25.578 -27.766 -12.148 1 90.56 496 SER A C 1
ATOM 3922 O O . SER A 1 496 ? 24.922 -28.531 -11.43 1 90.56 496 SER A O 1
ATOM 3924 N N . LEU A 1 497 ? 25.094 -27.156 -13.164 1 92.12 497 LEU A N 1
ATOM 3925 C CA . LEU A 1 497 ? 23.703 -27.359 -13.57 1 92.12 497 LEU A CA 1
ATOM 3926 C C . LEU A 1 497 ? 23.422 -28.828 -13.867 1 92.12 497 LEU A C 1
ATOM 3928 O O . LEU A 1 497 ? 22.406 -29.375 -13.438 1 92.12 497 LEU A O 1
ATOM 3932 N N . LYS A 1 498 ? 24.312 -29.375 -14.578 1 90 498 LYS A N 1
ATOM 3933 C CA . LYS A 1 498 ? 24.172 -30.781 -14.93 1 90 498 LYS A CA 1
ATOM 3934 C C . LYS A 1 498 ? 24.109 -31.656 -13.688 1 90 498 LYS A C 1
ATOM 3936 O O . LYS A 1 498 ? 23.266 -32.562 -13.602 1 90 498 LYS A O 1
ATOM 3941 N N . ALA A 1 499 ? 24.938 -31.359 -12.773 1 87.88 499 ALA A N 1
ATOM 3942 C CA . ALA A 1 499 ? 24.984 -32.156 -11.547 1 87.88 499 ALA A CA 1
ATOM 3943 C C . ALA A 1 499 ? 23.719 -31.953 -10.727 1 87.88 499 ALA A C 1
ATOM 3945 O O . ALA A 1 499 ? 23.141 -32.938 -10.219 1 87.88 499 ALA A O 1
ATOM 3946 N N . VAL A 1 500 ? 23.266 -30.781 -10.617 1 89.5 500 VAL A N 1
ATOM 3947 C CA . VAL A 1 500 ? 22.109 -30.469 -9.797 1 89.5 500 VAL A CA 1
ATOM 3948 C C . VAL A 1 500 ? 20.844 -31.047 -10.445 1 89.5 500 VAL A C 1
ATOM 3950 O O . VAL A 1 500 ? 19.984 -31.594 -9.758 1 89.5 500 VAL A O 1
ATOM 3953 N N . VAL A 1 501 ? 20.781 -30.906 -11.711 1 90.06 501 VAL A N 1
ATOM 3954 C CA . VAL A 1 501 ? 19.625 -31.406 -12.445 1 90.06 501 VAL A CA 1
ATOM 3955 C C . VAL A 1 501 ? 19.547 -32.938 -12.336 1 90.06 501 VAL A C 1
ATOM 3957 O O . VAL A 1 501 ? 18.469 -33.5 -12.133 1 90.06 501 VAL A O 1
ATOM 3960 N N . ALA A 1 502 ? 20.641 -33.531 -12.469 1 86.44 502 ALA A N 1
ATOM 3961 C CA . ALA A 1 502 ? 20.688 -35 -12.344 1 86.44 502 ALA A CA 1
ATOM 3962 C C . ALA A 1 502 ? 20.203 -35.438 -10.969 1 86.44 502 ALA A C 1
ATOM 3964 O O . ALA A 1 502 ? 19.469 -36.438 -10.852 1 86.44 502 ALA A O 1
ATOM 3965 N N . TRP A 1 503 ? 20.594 -34.75 -10.062 1 81.94 5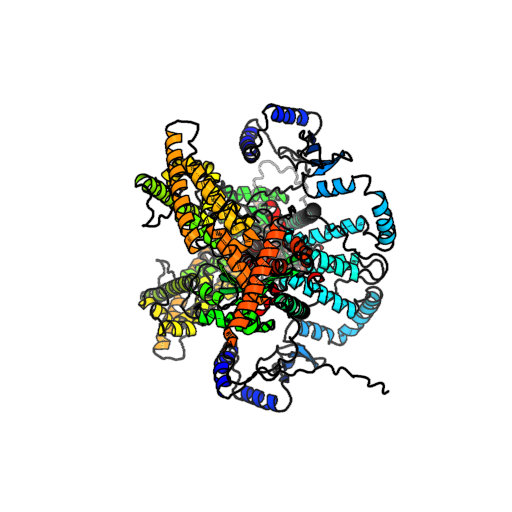03 TRP A N 1
ATOM 3966 C CA . TRP A 1 503 ? 20.203 -35.094 -8.695 1 81.94 503 TRP A CA 1
ATOM 3967 C C . TRP A 1 503 ? 18.703 -34.844 -8.484 1 81.94 503 TRP A C 1
ATOM 3969 O O . TRP A 1 503 ? 18.016 -35.656 -7.875 1 81.94 503 TRP A O 1
ATOM 3979 N N . LYS A 1 504 ? 18.266 -33.812 -8.953 1 82.62 504 LYS A N 1
ATOM 3980 C CA . LYS A 1 504 ? 16.859 -33.438 -8.75 1 82.62 504 LYS A CA 1
ATOM 3981 C C . LYS A 1 504 ? 15.945 -34.344 -9.586 1 82.62 504 LYS A C 1
ATOM 3983 O O . LYS A 1 504 ? 14.82 -34.625 -9.18 1 82.62 504 LYS A O 1
ATOM 3988 N N . GLU A 1 505 ? 16.453 -34.688 -10.695 1 83.56 505 GLU A N 1
ATOM 3989 C CA . GLU A 1 505 ? 15.672 -35.594 -11.516 1 83.56 505 GLU A CA 1
ATOM 3990 C C . GLU A 1 505 ? 15.383 -36.906 -10.758 1 83.56 505 GLU A C 1
ATOM 3992 O O . GLU A 1 505 ? 14.266 -37.406 -10.797 1 83.56 505 GLU A O 1
ATOM 3997 N N . LEU A 1 506 ? 16.297 -37.281 -9.992 1 77.5 506 LEU A N 1
ATOM 3998 C CA . LEU A 1 506 ? 16.188 -38.531 -9.258 1 77.5 506 LEU A CA 1
ATOM 3999 C C . LEU A 1 506 ? 15.234 -38.406 -8.078 1 77.5 506 LEU A C 1
ATOM 4001 O O . LEU A 1 506 ? 14.5 -39.344 -7.754 1 77.5 506 LEU A O 1
ATOM 4005 N N . ASN A 1 507 ? 15.109 -37.219 -7.594 1 80.88 507 ASN A N 1
ATOM 4006 C CA . ASN A 1 507 ? 14.375 -37.094 -6.336 1 80.88 507 ASN A CA 1
ATOM 4007 C C . ASN A 1 507 ? 13.039 -36.406 -6.543 1 80.88 507 ASN A C 1
ATOM 4009 O O . ASN A 1 507 ? 12.172 -36.438 -5.664 1 80.88 507 ASN A O 1
ATOM 4013 N N . PHE A 1 508 ? 12.867 -35.844 -7.66 1 90.19 508 PHE A N 1
ATOM 4014 C CA . PHE A 1 508 ? 11.68 -35.031 -7.879 1 90.19 508 PHE A 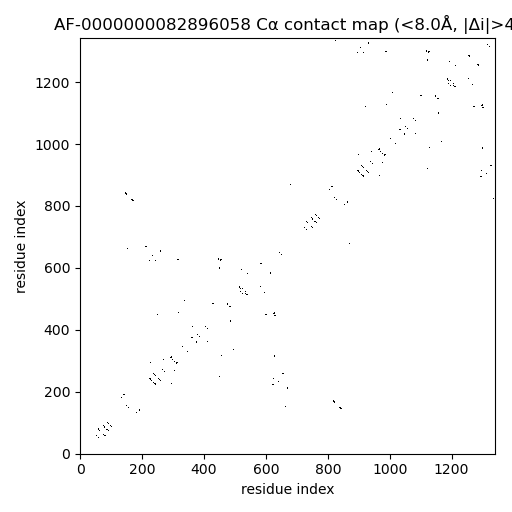CA 1
ATOM 4015 C C . PHE A 1 508 ? 10.742 -35.688 -8.875 1 90.19 508 PHE A C 1
ATOM 4017 O O . PHE A 1 508 ? 9.531 -35.75 -8.648 1 90.19 508 PHE A O 1
ATOM 4024 N N . LEU A 1 509 ? 11.234 -36.25 -9.938 1 93.25 509 LEU A N 1
ATOM 4025 C CA . LEU A 1 509 ? 10.406 -36.812 -11 1 93.25 509 LEU A CA 1
ATOM 4026 C C . LEU A 1 509 ? 9.766 -38.125 -10.562 1 93.25 509 LEU A C 1
ATOM 4028 O O . LEU A 1 509 ? 10.43 -38.969 -9.961 1 93.25 509 LEU A O 1
ATOM 4032 N N . THR A 1 510 ? 8.523 -38.219 -10.828 1 92.69 510 THR A N 1
ATOM 4033 C CA . THR A 1 510 ? 7.762 -39.438 -10.523 1 92.69 510 THR A CA 1
ATOM 4034 C C . THR A 1 510 ? 7.07 -39.969 -11.773 1 92.69 510 THR A C 1
ATOM 4036 O O . THR A 1 510 ? 7.152 -39.344 -12.844 1 92.69 510 THR A O 1
ATOM 4039 N N . ASP A 1 511 ? 6.422 -41.062 -11.609 1 94.88 511 ASP A N 1
ATOM 4040 C CA . ASP A 1 511 ? 5.75 -41.719 -12.727 1 94.88 511 ASP A CA 1
ATOM 4041 C C . ASP A 1 511 ? 4.602 -40.875 -13.258 1 94.88 511 ASP A C 1
ATOM 4043 O O . ASP A 1 511 ? 4.254 -40.938 -14.438 1 94.88 511 ASP A O 1
ATOM 4047 N N . VAL A 1 512 ? 4.078 -40.031 -12.391 1 96.06 512 VAL A N 1
ATOM 4048 C CA . VAL A 1 512 ? 2.984 -39.156 -12.844 1 96.06 512 VAL A CA 1
ATOM 4049 C C . VAL A 1 512 ? 3.506 -38.156 -13.852 1 96.06 512 VAL A C 1
ATOM 4051 O O . VAL A 1 512 ? 2.811 -37.812 -14.812 1 96.06 512 VAL A O 1
ATOM 4054 N N . HIS A 1 513 ? 4.68 -37.688 -13.688 1 97 513 HIS A N 1
ATOM 4055 C CA . HIS A 1 513 ? 5.285 -36.75 -14.625 1 97 513 HIS A CA 1
ATOM 4056 C C . HIS A 1 513 ? 5.531 -37.438 -15.977 1 97 513 HIS A C 1
ATOM 4058 O O . HIS A 1 513 ? 5.305 -36.812 -17.016 1 97 513 HIS A O 1
ATOM 4064 N N . TYR A 1 514 ? 5.988 -38.688 -15.875 1 96.94 514 TYR A N 1
ATOM 4065 C CA . TYR A 1 514 ? 6.238 -39.438 -17.094 1 96.94 514 TYR A CA 1
ATOM 4066 C C . TYR A 1 514 ? 4.949 -39.625 -17.891 1 96.94 514 TYR A C 1
ATOM 4068 O O . TYR A 1 514 ? 4.918 -39.438 -19.094 1 96.94 514 TYR A O 1
ATOM 4076 N N . LEU A 1 515 ? 3.998 -39.969 -17.109 1 97.44 515 LEU A N 1
ATOM 4077 C CA . LEU A 1 515 ? 2.701 -40.188 -17.734 1 97.44 515 LEU A CA 1
ATOM 4078 C C . LEU A 1 515 ? 2.166 -38.906 -18.375 1 97.44 515 LEU A C 1
ATOM 4080 O O . LEU A 1 515 ? 1.661 -38.938 -19.5 1 97.44 515 LEU A O 1
ATOM 4084 N N . ALA A 1 516 ? 2.219 -37.812 -17.672 1 97.62 516 ALA A N 1
ATOM 4085 C CA . ALA A 1 516 ? 1.737 -36.531 -18.188 1 97.62 516 ALA A CA 1
ATOM 4086 C C . ALA A 1 516 ? 2.396 -36.219 -19.516 1 97.62 516 ALA A C 1
ATOM 4088 O O . ALA A 1 516 ? 1.731 -35.75 -20.453 1 97.62 516 ALA A O 1
ATOM 4089 N N . THR A 1 517 ? 3.652 -36.406 -19.609 1 96.81 517 THR A N 1
ATOM 4090 C CA . THR A 1 517 ? 4.387 -36.125 -20.828 1 96.81 517 THR A CA 1
ATOM 4091 C C . THR A 1 517 ? 3.941 -37.062 -21.953 1 96.81 517 THR A C 1
ATOM 4093 O O . THR A 1 517 ? 3.785 -36.656 -23.094 1 96.81 517 THR A O 1
ATOM 4096 N N . MET A 1 518 ? 3.73 -38.312 -21.641 1 96.88 518 MET A N 1
ATOM 4097 C CA . MET A 1 518 ? 3.271 -39.312 -22.625 1 96.88 518 MET A CA 1
ATOM 4098 C C . MET A 1 518 ? 1.91 -38.906 -23.188 1 96.88 518 MET A C 1
ATOM 4100 O O . MET A 1 518 ? 1.607 -39.188 -24.344 1 96.88 518 MET A O 1
ATOM 4104 N N . LEU A 1 519 ? 1.101 -38.281 -22.359 1 96.88 519 LEU A N 1
ATOM 4105 C CA . LEU A 1 519 ? -0.257 -37.906 -22.75 1 96.88 519 LEU A CA 1
ATOM 4106 C C . LEU A 1 519 ? -0.251 -36.656 -23.609 1 96.88 519 LEU A C 1
ATOM 4108 O O . LEU A 1 519 ? -1.312 -36.156 -23.984 1 96.88 519 LEU A O 1
ATOM 4112 N N . TRP A 1 520 ? 0.885 -36.156 -23.859 1 96.06 520 TRP A N 1
ATOM 4113 C CA . TRP A 1 520 ? 1.1 -35.094 -24.844 1 96.06 520 TRP A CA 1
ATOM 4114 C C . TRP A 1 520 ? 1.446 -35.688 -26.203 1 96.06 520 TRP A C 1
ATOM 4116 O O . TRP A 1 520 ? 2.561 -36.188 -26.406 1 96.06 520 TRP A O 1
ATOM 4126 N N . PRO A 1 521 ? 0.521 -35.625 -27.094 1 94.75 521 PRO A N 1
ATOM 4127 C CA . PRO A 1 521 ? 0.699 -36.344 -28.359 1 94.75 521 PRO A CA 1
ATOM 4128 C C . PRO A 1 521 ? 2.057 -36.062 -29.016 1 94.75 521 PRO A C 1
ATOM 4130 O O . PRO A 1 521 ? 2.613 -36.938 -29.688 1 94.75 521 PRO A O 1
ATOM 4133 N N . LYS A 1 522 ? 2.623 -34.938 -28.844 1 91.88 522 LYS A N 1
ATOM 4134 C CA . LYS A 1 522 ? 3.955 -34.625 -29.344 1 91.88 522 LYS A CA 1
ATOM 4135 C C . LYS A 1 522 ? 4.992 -35.625 -28.812 1 91.88 522 LYS A C 1
ATOM 4137 O O . LYS A 1 522 ? 5.984 -35.906 -29.484 1 91.88 522 LYS A O 1
ATOM 4142 N N . TYR A 1 523 ? 4.707 -36.188 -27.594 1 93.69 523 TYR A N 1
ATOM 4143 C CA . TYR A 1 523 ? 5.656 -37.094 -26.938 1 93.69 523 TYR A CA 1
ATOM 4144 C C . TYR A 1 523 ? 5.031 -38.438 -26.656 1 93.69 523 TYR A C 1
ATOM 4146 O O . TYR A 1 523 ? 5.34 -39.094 -25.656 1 93.69 523 TYR A O 1
ATOM 4154 N N . LYS A 1 524 ? 4.109 -38.844 -27.438 1 93.62 524 LYS A N 1
ATOM 4155 C CA . LYS A 1 524 ? 3.35 -40.062 -27.188 1 93.62 524 LYS A CA 1
ATOM 4156 C C . LYS A 1 524 ? 4.262 -41.281 -27.172 1 93.62 524 LYS A C 1
ATOM 4158 O O . LYS A 1 524 ? 3.979 -42.281 -26.469 1 93.62 524 LYS A O 1
ATOM 4163 N N . SER A 1 525 ? 5.445 -41.219 -27.906 1 89.38 525 SER A N 1
ATOM 4164 C CA . SER A 1 525 ? 6.344 -42.375 -28 1 89.38 525 SER A CA 1
ATOM 4165 C C . SER A 1 525 ? 7.43 -42.312 -26.938 1 89.38 525 SER A C 1
ATOM 4167 O O . SER A 1 525 ? 8.086 -43.312 -26.641 1 89.38 525 SER A O 1
ATOM 4169 N N . ILE A 1 526 ? 7.637 -41.156 -26.234 1 89.62 526 ILE A N 1
ATOM 4170 C CA . ILE A 1 526 ? 8.641 -40.938 -25.203 1 89.62 526 ILE A CA 1
ATOM 4171 C C . ILE A 1 526 ? 10 -41.406 -25.703 1 89.62 526 ILE A C 1
ATOM 4173 O O . ILE A 1 526 ? 10.797 -41.969 -24.922 1 89.62 526 ILE A O 1
ATOM 4177 N N . SER A 1 527 ? 10.258 -41.344 -26.984 1 85.94 527 SER A N 1
ATOM 4178 C CA . SER A 1 527 ? 11.461 -41.938 -27.578 1 85.94 527 SER A CA 1
ATOM 4179 C C . SER A 1 527 ? 12.695 -41.125 -27.219 1 85.94 527 SER A C 1
ATOM 4181 O O . SER A 1 527 ? 13.812 -41.625 -27.219 1 85.94 527 SER A O 1
ATOM 4183 N N . LYS A 1 528 ? 12.602 -39.906 -26.875 1 86.12 528 LYS A N 1
ATOM 4184 C CA . LYS A 1 528 ? 13.711 -39.031 -26.594 1 86.12 528 LYS A CA 1
ATOM 4185 C C . LYS A 1 528 ? 14.219 -39.188 -25.172 1 86.12 528 LYS A C 1
ATOM 4187 O O . LYS A 1 528 ? 15.203 -38.562 -24.781 1 86.12 528 LYS A O 1
ATOM 4192 N N . PHE A 1 529 ? 13.508 -40.156 -24.484 1 90.88 529 PHE A N 1
ATOM 4193 C CA . PHE A 1 529 ? 13.844 -40.375 -23.078 1 90.88 529 PHE A CA 1
ATOM 4194 C C . PHE A 1 529 ? 14.266 -41.812 -22.828 1 90.88 529 PHE A C 1
ATOM 4196 O O . PHE A 1 529 ? 14.039 -42.688 -23.672 1 90.88 529 PHE A O 1
ATOM 4203 N N . PRO A 1 530 ? 14.93 -42.062 -21.734 1 88.44 530 PRO A N 1
ATOM 4204 C CA . PRO A 1 530 ? 15.328 -43.438 -21.438 1 88.44 530 PRO A CA 1
ATOM 4205 C C . PRO A 1 530 ? 14.148 -44.375 -21.391 1 88.44 530 PRO A C 1
ATOM 4207 O O . PRO A 1 530 ? 13.055 -44 -20.953 1 88.44 530 PRO A O 1
ATOM 4210 N N . PRO A 1 531 ? 14.359 -45.562 -21.766 1 91.75 531 PRO A N 1
ATOM 4211 C CA . PRO A 1 531 ? 13.281 -46.531 -21.922 1 91.75 531 PRO A CA 1
ATOM 4212 C C . PRO A 1 531 ? 12.547 -46.781 -20.609 1 91.75 531 PRO A C 1
ATOM 4214 O O . PRO A 1 531 ? 11.352 -47.094 -20.609 1 91.75 531 PRO A O 1
ATOM 4217 N N . HIS A 1 532 ? 13.25 -46.688 -19.547 1 92.25 532 HIS A N 1
ATOM 4218 C CA . HIS A 1 532 ? 12.578 -46.969 -18.281 1 92.25 532 HIS A CA 1
ATOM 4219 C C . HIS A 1 532 ? 11.445 -46 -18.016 1 92.25 532 HIS A C 1
ATOM 4221 O O . HIS A 1 532 ? 10.469 -46.312 -17.344 1 92.25 532 HIS A O 1
ATOM 4227 N N . ILE A 1 533 ? 11.547 -44.812 -18.531 1 93.88 533 ILE A N 1
ATOM 4228 C CA . ILE A 1 533 ? 10.531 -43.781 -18.359 1 93.88 533 ILE A CA 1
ATOM 4229 C C . ILE A 1 533 ? 9.242 -44.219 -19.062 1 93.88 533 ILE A C 1
ATOM 4231 O O . ILE A 1 533 ? 8.148 -44.031 -18.531 1 93.88 533 ILE A O 1
ATOM 4235 N N . ARG A 1 534 ? 9.375 -44.812 -20.234 1 94.19 534 ARG A N 1
ATOM 4236 C CA . ARG A 1 534 ? 8.227 -45.312 -20.969 1 94.19 534 ARG A CA 1
ATOM 4237 C C . ARG A 1 534 ? 7.504 -46.406 -20.188 1 94.19 534 ARG A C 1
ATOM 4239 O O . ARG A 1 534 ? 6.277 -46.375 -20.062 1 94.19 534 ARG A O 1
ATOM 4246 N N . THR A 1 535 ? 8.305 -47.281 -19.672 1 94.44 535 THR A N 1
ATOM 4247 C CA . THR A 1 535 ? 7.738 -48.406 -18.922 1 94.44 535 THR A CA 1
ATOM 4248 C C . THR A 1 535 ? 7 -47.906 -17.688 1 94.44 535 THR A C 1
ATOM 4250 O O . THR A 1 535 ? 5.891 -48.375 -17.391 1 94.44 535 THR A O 1
ATOM 4253 N N . GLU A 1 536 ? 7.613 -47 -17.047 1 95.19 536 GLU A N 1
ATOM 4254 C CA . GLU A 1 536 ? 7.008 -46.469 -15.828 1 95.19 536 GLU A CA 1
ATOM 4255 C C . GLU A 1 536 ? 5.742 -45.688 -16.141 1 95.19 536 GLU A C 1
ATOM 4257 O O . GLU A 1 536 ? 4.781 -45.719 -15.375 1 95.19 536 GLU A O 1
ATOM 4262 N N . ALA A 1 537 ? 5.703 -44.938 -17.234 1 96.25 537 ALA A N 1
ATOM 4263 C CA . ALA A 1 537 ? 4.52 -44.219 -17.656 1 96.25 537 ALA A CA 1
ATOM 4264 C C . ALA A 1 537 ? 3.367 -45.156 -17.984 1 96.25 537 ALA A C 1
ATOM 4266 O O . ALA A 1 537 ? 2.229 -44.938 -17.578 1 96.25 537 ALA A O 1
ATOM 4267 N N . GLU A 1 538 ? 3.686 -46.219 -18.672 1 95 538 GLU A N 1
ATOM 4268 C CA . GLU A 1 538 ? 2.678 -47.219 -19.031 1 95 538 GLU A CA 1
ATOM 4269 C C . GLU A 1 538 ? 2.145 -47.938 -17.797 1 95 538 GLU A C 1
ATOM 4271 O O . GLU A 1 538 ? 0.942 -48.188 -17.688 1 95 538 GLU A O 1
ATOM 4276 N N . ASP A 1 539 ? 3.066 -48.219 -16.953 1 94.75 539 ASP A N 1
ATOM 4277 C CA . ASP A 1 539 ? 2.656 -48.875 -15.711 1 94.75 539 ASP A CA 1
ATOM 4278 C C . ASP A 1 539 ? 1.719 -47.969 -14.898 1 94.75 539 ASP A C 1
ATOM 4280 O O . ASP A 1 539 ? 0.753 -48.469 -14.305 1 94.75 539 ASP A O 1
ATOM 4284 N N . LYS A 1 540 ? 2.047 -46.781 -14.875 1 95.19 540 LYS A N 1
ATOM 4285 C CA . LYS A 1 540 ? 1.201 -45.812 -14.148 1 95.19 540 LYS A CA 1
ATOM 4286 C C . LYS A 1 540 ? -0.173 -45.688 -14.797 1 95.19 540 LYS A C 1
ATOM 4288 O O . LYS A 1 540 ? -1.185 -45.562 -14.109 1 95.19 540 LYS A O 1
ATOM 4293 N N . LEU A 1 541 ? -0.185 -45.656 -16.094 1 95.44 541 LEU A N 1
ATOM 4294 C CA . LEU A 1 541 ? -1.444 -45.625 -16.828 1 95.44 541 LEU A CA 1
ATOM 4295 C C . LEU A 1 541 ? -2.309 -46.844 -16.469 1 95.44 541 LEU A C 1
ATOM 4297 O O . LEU A 1 541 ? -3.514 -46.688 -16.266 1 95.44 541 LEU A O 1
ATOM 4301 N N . VAL A 1 542 ? -1.661 -47.969 -16.422 1 93.81 542 VAL A N 1
ATOM 4302 C CA . VAL A 1 542 ? -2.367 -49.188 -16.094 1 93.81 542 VAL A CA 1
ATOM 4303 C C . VAL A 1 542 ? -2.883 -49.125 -14.664 1 93.81 542 VAL A C 1
ATOM 4305 O O . VAL A 1 542 ? -4.02 -49.531 -14.383 1 93.81 542 VAL A O 1
ATOM 4308 N N . GLU A 1 543 ? -2.062 -48.656 -13.836 1 92.44 543 GLU A N 1
ATOM 4309 C CA . GLU A 1 543 ? -2.443 -48.5 -12.43 1 92.44 543 GLU A CA 1
ATOM 4310 C C . GLU A 1 543 ? -3.686 -47.625 -12.289 1 92.44 543 GLU A C 1
ATOM 4312 O O . GLU A 1 543 ? -4.617 -48 -11.562 1 92.44 543 GLU A O 1
ATOM 4317 N N . LEU A 1 544 ? -3.717 -46.531 -12.977 1 91.75 544 LEU A N 1
ATOM 4318 C CA . LEU A 1 544 ? -4.828 -45.594 -12.875 1 91.75 544 LEU A CA 1
ATOM 4319 C C . LEU A 1 544 ? -6.07 -46.125 -13.57 1 91.75 544 LEU A C 1
ATOM 4321 O O . LEU A 1 544 ? -7.195 -45.781 -13.203 1 91.75 544 LEU A O 1
ATOM 4325 N N . ALA A 1 545 ? -5.859 -46.969 -14.523 1 91.38 545 ALA A N 1
ATOM 4326 C CA . ALA A 1 545 ? -6.973 -47.562 -15.273 1 91.38 545 ALA A CA 1
ATOM 4327 C C . ALA A 1 545 ? -7.801 -48.5 -14.383 1 91.38 545 ALA A C 1
ATOM 4329 O O . ALA A 1 545 ? -8.992 -48.688 -14.625 1 91.38 545 ALA A O 1
ATOM 4330 N N . TYR A 1 546 ? -7.098 -49.031 -13.438 1 84.88 546 TYR A N 1
ATOM 4331 C CA . TYR A 1 546 ? -7.805 -49.938 -12.531 1 84.88 546 TYR A CA 1
ATOM 4332 C C . TYR A 1 546 ? -8.883 -49.188 -11.758 1 84.88 546 TYR A C 1
ATOM 4334 O O . TYR A 1 546 ? -9.875 -49.812 -11.328 1 84.88 546 TYR A O 1
ATOM 4342 N N . GLU A 1 547 ? -8.648 -47.938 -11.602 1 76.25 547 GLU A N 1
ATOM 4343 C CA . GLU A 1 547 ? -9.641 -47.156 -10.906 1 76.25 547 GLU A CA 1
ATOM 4344 C C . GLU A 1 547 ? -10.914 -47 -11.734 1 76.25 547 GLU A C 1
ATOM 4346 O O . GLU A 1 547 ? -11.984 -46.688 -11.195 1 76.25 547 GLU A O 1
ATOM 4351 N N . TYR A 1 548 ? -10.773 -47.062 -13.008 1 66.81 548 TYR A N 1
ATOM 4352 C CA . TYR A 1 548 ? -11.906 -46.812 -13.898 1 66.81 548 TYR A CA 1
ATOM 4353 C C . TYR A 1 548 ? -12.516 -48.125 -14.383 1 66.81 548 TYR A C 1
ATOM 4355 O O . TYR A 1 548 ? -13.32 -48.125 -15.32 1 66.81 548 TYR A O 1
ATOM 4363 N N . LYS A 1 549 ? -12.477 -49.281 -13.797 1 55.06 549 LYS A N 1
ATOM 4364 C CA . LYS A 1 549 ? -13.016 -50.531 -14.273 1 55.06 549 LYS A CA 1
ATOM 4365 C C . LYS A 1 549 ? -14.383 -50.344 -14.93 1 55.06 549 LYS A C 1
ATOM 4367 O O . LYS A 1 549 ? -15.258 -49.688 -14.367 1 55.06 549 LYS A O 1
ATOM 4372 N N . PRO A 1 550 ? -14.422 -50.562 -16.172 1 44.22 550 PRO A N 1
ATOM 4373 C CA . PRO A 1 550 ? -15.727 -50.625 -16.812 1 44.22 550 PRO A CA 1
ATOM 4374 C C . PRO A 1 550 ? -16.766 -51.375 -16 1 44.22 550 PRO A C 1
ATOM 4376 O O . PRO A 1 550 ? -16.438 -52.344 -15.328 1 44.22 550 PRO A O 1
ATOM 4379 N N . THR A 1 551 ? -17.797 -50.719 -15.5 1 38.34 551 THR A N 1
ATOM 4380 C CA . THR A 1 551 ? -18.953 -51.469 -15.039 1 38.34 551 THR A CA 1
ATOM 4381 C C . THR A 1 551 ? -19.188 -52.688 -15.93 1 38.34 551 THR A C 1
ATOM 4383 O O . THR A 1 551 ? -19.703 -52.562 -17.047 1 38.34 551 THR A O 1
ATOM 4386 N N . GLN A 1 552 ? -18.328 -53.5 -16.172 1 34.84 552 GLN A N 1
ATOM 4387 C CA . GLN A 1 552 ? -18.828 -54.688 -16.844 1 34.84 552 GLN A CA 1
ATOM 4388 C C . GLN A 1 552 ? -20.156 -55.156 -16.266 1 34.84 552 GLN A C 1
ATOM 4390 O O . GLN A 1 552 ? -20.406 -54.969 -15.07 1 34.84 552 GLN A O 1
ATOM 4395 N N . SER A 1 553 ? -21.188 -55.375 -17.125 1 33.88 553 SER A N 1
ATOM 4396 C CA . SER A 1 553 ? -22.453 -56.031 -16.844 1 33.88 553 SER A CA 1
ATOM 4397 C C . SER A 1 553 ? -22.297 -57.125 -15.797 1 33.88 553 SER A C 1
ATOM 4399 O O . SER A 1 553 ? -21.281 -57.844 -15.781 1 33.88 553 SER A O 1
ATOM 4401 N N . SER A 1 554 ? -22.969 -56.969 -14.695 1 34.81 554 SER A N 1
ATOM 4402 C CA . SER A 1 554 ? -23.156 -58 -13.656 1 34.81 554 SER A CA 1
ATOM 4403 C C . SER A 1 554 ? -23.109 -59.406 -14.242 1 34.81 554 SER A C 1
ATOM 4405 O O . SER A 1 554 ? -23.891 -59.719 -15.133 1 34.81 554 SER A O 1
ATOM 4407 N N . PRO A 1 555 ? -22.016 -60.031 -14.266 1 36.88 555 PRO A N 1
ATOM 4408 C CA . PRO A 1 555 ? -22.219 -61.406 -14.695 1 36.88 555 PRO A CA 1
ATOM 4409 C C . PRO A 1 555 ? -23.453 -62.062 -14.07 1 36.88 555 PRO A C 1
ATOM 4411 O O . PRO A 1 555 ? -23.906 -61.625 -13.008 1 36.88 555 PRO A O 1
ATOM 4414 N N . PRO A 1 556 ? -24.328 -62.719 -14.805 1 35.97 556 PRO A N 1
ATOM 4415 C CA . PRO A 1 556 ? -25.516 -63.312 -14.188 1 35.97 556 PRO A CA 1
ATOM 4416 C C . PRO A 1 556 ? -25.203 -63.938 -12.836 1 35.97 556 PRO A C 1
ATOM 4418 O O . PRO A 1 556 ? -24.047 -64.312 -12.555 1 35.97 556 PRO A O 1
ATOM 4421 N N . PRO A 1 557 ? -26.125 -63.844 -11.93 1 35.88 557 PRO A N 1
ATOM 4422 C CA . PRO A 1 557 ? -25.969 -64.375 -10.586 1 35.88 557 PRO A CA 1
ATOM 4423 C C . PRO A 1 557 ? -25.25 -65.75 -10.578 1 35.88 557 PRO A C 1
ATOM 4425 O O . PRO A 1 557 ? -25.672 -66.688 -11.273 1 35.88 557 PRO A O 1
ATOM 4428 N N . LYS A 1 558 ? -23.969 -65.688 -10.359 1 37.84 558 LYS A N 1
ATOM 4429 C CA . LYS A 1 558 ? -23.25 -66.938 -10.281 1 37.84 558 LYS A CA 1
ATOM 4430 C C . LYS A 1 558 ? -23.969 -67.938 -9.344 1 37.84 558 LYS A C 1
ATOM 4432 O O . LYS A 1 558 ? -24.5 -67.5 -8.305 1 37.84 558 LYS A O 1
ATOM 4437 N N . LYS A 1 559 ? -24.469 -69 -9.891 1 38.53 559 LYS A N 1
ATOM 4438 C CA . LYS A 1 559 ? -24.984 -70.125 -9.086 1 38.53 559 LYS A CA 1
ATOM 4439 C C . LYS A 1 559 ? -24.109 -70.375 -7.867 1 38.53 559 LYS A C 1
ATOM 4441 O O . LYS A 1 559 ? -22.906 -70.062 -7.887 1 38.53 559 LYS A O 1
ATOM 4446 N N . PRO A 1 560 ? -24.703 -70.625 -6.645 1 36.62 560 PRO A N 1
ATOM 4447 C CA . PRO A 1 560 ? -24.047 -70.875 -5.359 1 36.62 560 PRO A CA 1
ATOM 4448 C C . PRO A 1 560 ? -22.797 -71.75 -5.484 1 36.62 560 PRO A C 1
ATOM 4450 O O . PRO A 1 560 ? -22.891 -72.875 -5.957 1 36.62 560 PRO A O 1
ATOM 4453 N N . LYS A 1 561 ? -21.656 -71.062 -5.754 1 37.09 561 LYS A N 1
ATOM 4454 C CA . LYS A 1 561 ? -20.5 -71.938 -5.922 1 37.09 561 LYS A CA 1
ATOM 4455 C C . LYS A 1 561 ? -20.25 -72.812 -4.664 1 37.09 561 LYS A C 1
ATOM 4457 O O . LYS A 1 561 ? -20.562 -72.375 -3.555 1 37.09 561 LYS A O 1
ATOM 4462 N N . SER A 1 562 ? -20.172 -74.062 -4.809 1 34.56 562 SER A N 1
ATOM 4463 C CA . SER A 1 562 ? -19.812 -75 -3.752 1 34.56 562 SER A CA 1
ATOM 4464 C C . SER A 1 562 ? -18.547 -74.562 -3.031 1 34.56 562 SER A C 1
ATOM 4466 O O . SER A 1 562 ? -17.734 -73.812 -3.59 1 34.56 562 SER A O 1
ATOM 4468 N N . MET A 1 563 ? -18.391 -74.875 -1.644 1 39.62 563 MET A N 1
ATOM 4469 C CA . MET A 1 563 ? -17.438 -74.562 -0.581 1 39.62 563 MET A CA 1
ATOM 4470 C C . MET A 1 563 ? -16 -74.625 -1.085 1 39.62 563 MET A C 1
ATOM 4472 O O . MET A 1 563 ? -15.086 -74.062 -0.506 1 39.62 563 MET A O 1
ATOM 4476 N N . PHE A 1 564 ? -15.617 -75.625 -1.931 1 36.31 564 PHE A N 1
ATOM 4477 C CA . PHE A 1 564 ? -14.242 -76.062 -2.168 1 36.31 564 PHE A CA 1
ATOM 4478 C C . PHE A 1 564 ? -13.578 -75.188 -3.225 1 36.31 564 PHE A C 1
ATOM 4480 O O . PHE A 1 564 ? -12.461 -75.5 -3.658 1 36.31 564 PHE A O 1
ATOM 4487 N N . ASP A 1 565 ? -14.391 -74.438 -4.027 1 32.28 565 ASP A N 1
ATOM 4488 C CA . ASP A 1 565 ? -13.703 -73.938 -5.215 1 32.28 565 ASP A CA 1
ATOM 4489 C C . ASP A 1 565 ? -12.859 -72.75 -4.883 1 32.28 565 ASP A C 1
ATOM 4491 O O . ASP A 1 565 ? -13.391 -71.688 -4.613 1 32.28 565 ASP A O 1
ATOM 4495 N N . PHE A 1 566 ? -11.688 -73 -4.266 1 35.16 566 PHE A N 1
ATOM 4496 C CA . PHE A 1 566 ? -10.617 -72.062 -3.904 1 35.16 566 PHE A CA 1
ATOM 4497 C C . PHE A 1 566 ? -10.203 -71.188 -5.102 1 35.16 566 PHE A C 1
ATOM 4499 O O . PHE A 1 566 ? -9.211 -70.5 -5.043 1 35.16 566 PHE A O 1
ATOM 4506 N N . SER A 1 567 ? -10.672 -71.562 -6.363 1 34.31 567 SER A N 1
ATOM 4507 C CA . SER A 1 567 ? -10.016 -70.875 -7.504 1 34.31 567 SER A CA 1
ATOM 4508 C C . SER A 1 567 ? -10.305 -69.375 -7.539 1 34.31 567 SER A C 1
ATOM 4510 O O . SER A 1 567 ? -10.602 -68.875 -8.602 1 34.31 567 SER A O 1
ATOM 4512 N N . ASP A 1 568 ? -10.641 -68.875 -6.473 1 35.88 568 ASP A N 1
ATOM 4513 C CA . ASP A 1 568 ? -11.023 -67.438 -6.547 1 35.88 568 ASP A CA 1
ATOM 4514 C C . ASP A 1 568 ? -9.867 -66.625 -7.059 1 35.88 568 ASP A C 1
ATOM 4516 O O . ASP A 1 568 ? -10.047 -65.438 -7.371 1 35.88 568 ASP A O 1
ATOM 4520 N N . ASP A 1 569 ? -8.641 -67.125 -6.871 1 38.34 569 ASP A N 1
ATOM 4521 C CA . ASP A 1 569 ? -7.523 -66.25 -7.234 1 38.34 569 ASP A CA 1
ATOM 4522 C C . ASP A 1 569 ? -7.445 -66.062 -8.75 1 38.34 569 ASP A C 1
ATOM 4524 O O . ASP A 1 569 ? -6.734 -65.188 -9.234 1 38.34 569 ASP A O 1
ATOM 4528 N N . GLU A 1 570 ? -7.926 -66.938 -9.57 1 37.09 570 GLU A N 1
ATOM 4529 C CA . GLU A 1 570 ? -7.781 -66.875 -11.023 1 37.09 570 GLU A CA 1
ATOM 4530 C C . GLU A 1 570 ? -8.664 -65.812 -11.625 1 37.09 570 GLU A C 1
ATOM 4532 O O . GLU A 1 570 ? -8.352 -65.25 -12.695 1 37.09 570 GLU A O 1
ATOM 4537 N N . GLU A 1 571 ? -9.781 -65.562 -11.109 1 38.78 571 GLU A N 1
ATOM 4538 C CA . GLU A 1 571 ? -10.688 -64.562 -11.688 1 38.78 571 GLU A CA 1
ATOM 4539 C C . GLU A 1 571 ? -10.156 -63.125 -11.492 1 38.78 571 GLU A C 1
ATOM 4541 O O . GLU A 1 571 ? -10.391 -62.25 -12.328 1 38.78 571 GLU A O 1
ATOM 4546 N N . GLU A 1 572 ? -9.625 -62.875 -10.359 1 42.81 572 GLU A N 1
ATOM 4547 C CA . GLU A 1 572 ? -9.031 -61.562 -10.164 1 42.81 572 GLU A CA 1
ATOM 4548 C C . GLU A 1 572 ? -7.887 -61.312 -11.133 1 42.81 572 GLU A C 1
ATOM 4550 O O . GLU A 1 572 ? -7.715 -60.188 -11.633 1 42.81 572 GLU A O 1
ATOM 4555 N N . THR A 1 573 ? -7.047 -62.281 -11.414 1 43.25 573 THR A N 1
ATOM 4556 C CA . THR A 1 573 ? -5.957 -62.219 -12.383 1 43.25 573 THR A CA 1
ATOM 4557 C C . THR A 1 573 ? -6.504 -62.062 -13.797 1 43.25 573 THR A C 1
ATOM 4559 O O . THR A 1 573 ? -5.898 -61.406 -14.633 1 43.25 573 THR A O 1
ATOM 4562 N N . ALA A 1 574 ? -7.543 -62.75 -14.164 1 45.09 574 ALA A N 1
ATOM 4563 C CA . ALA A 1 574 ? -8.148 -62.656 -15.492 1 45.09 574 ALA A CA 1
ATOM 4564 C C . ALA A 1 574 ? -8.734 -61.281 -15.734 1 45.09 574 ALA A C 1
ATOM 4566 O O . ALA A 1 574 ? -8.648 -60.75 -16.844 1 45.09 574 ALA A O 1
ATOM 4567 N N . GLY A 1 575 ? -9.367 -60.688 -14.773 1 45.78 575 GLY A N 1
ATOM 4568 C CA . GLY A 1 575 ? -9.906 -59.344 -14.828 1 45.78 575 GLY A CA 1
ATOM 4569 C C . GLY A 1 575 ? -8.836 -58.281 -14.953 1 45.78 575 GLY A C 1
ATOM 4570 O O . GLY A 1 575 ? -9.008 -57.312 -15.695 1 45.78 575 GLY A O 1
ATOM 4571 N N . SER A 1 576 ? -7.789 -58.406 -14.109 1 54.38 576 SER A N 1
ATOM 4572 C CA . SER A 1 576 ? -6.633 -57.5 -14.156 1 54.38 576 SER A CA 1
ATOM 4573 C C . SER A 1 576 ? -5.914 -57.625 -15.492 1 54.38 576 SER A C 1
ATOM 4575 O O . SER A 1 576 ? -5.473 -56.594 -16.047 1 54.38 576 SER A O 1
ATOM 4577 N N . PHE A 1 577 ? -5.691 -58.844 -15.992 1 55.06 577 PHE A N 1
ATOM 4578 C CA . PHE A 1 577 ? -5.07 -59.094 -17.297 1 55.06 577 PHE A CA 1
ATOM 4579 C C . PHE A 1 577 ? -5.871 -58.438 -18.406 1 55.06 577 PHE A C 1
ATOM 4581 O O . PHE A 1 577 ? -5.297 -57.906 -19.359 1 55.06 577 PHE A O 1
ATOM 4588 N N . ASN A 1 578 ? -7.211 -58.25 -18.109 1 76.06 578 ASN A N 1
ATOM 4589 C CA . ASN A 1 578 ? -8.094 -57.688 -19.125 1 76.06 578 ASN A CA 1
ATOM 4590 C C . ASN A 1 578 ? -7.953 -56.188 -19.203 1 76.06 578 ASN A C 1
ATOM 4592 O O . ASN A 1 578 ? -7.922 -55.625 -20.297 1 76.06 578 ASN A O 1
ATOM 4596 N N . VAL A 1 579 ? -7.5 -55.594 -18.047 1 84.19 579 VAL A N 1
ATOM 4597 C CA . VAL A 1 579 ? -7.383 -54.125 -18.078 1 84.19 579 VAL A CA 1
ATOM 4598 C C . VAL A 1 579 ? -6.078 -53.719 -18.766 1 84.19 579 VAL A C 1
ATOM 4600 O O . VAL A 1 579 ? -6.059 -52.812 -19.594 1 84.19 579 VAL A O 1
ATOM 4603 N N . ARG A 1 580 ? -5.059 -54.438 -18.406 1 88.62 580 ARG A N 1
ATOM 4604 C CA . ARG A 1 580 ? -3.758 -54.156 -19.016 1 88.62 580 ARG A CA 1
ATOM 4605 C C . ARG A 1 580 ? -3.797 -54.312 -20.516 1 88.62 580 ARG A C 1
ATOM 4607 O O . ARG A 1 580 ? -3.271 -53.5 -21.266 1 88.62 580 ARG A O 1
ATOM 4614 N N . ALA A 1 581 ? -4.367 -55.406 -20.938 1 89.56 581 ALA A N 1
ATOM 4615 C CA . ALA A 1 581 ? -4.461 -55.656 -22.375 1 89.56 581 ALA A CA 1
ATOM 4616 C C . ALA A 1 581 ? -5.258 -54.562 -23.062 1 89.56 581 ALA A C 1
ATOM 4618 O O . ALA A 1 581 ? -4.895 -54.125 -24.172 1 89.56 581 ALA A O 1
ATOM 4619 N N . ALA A 1 582 ? -6.289 -54.188 -22.438 1 90.06 582 ALA A N 1
ATOM 4620 C CA . AL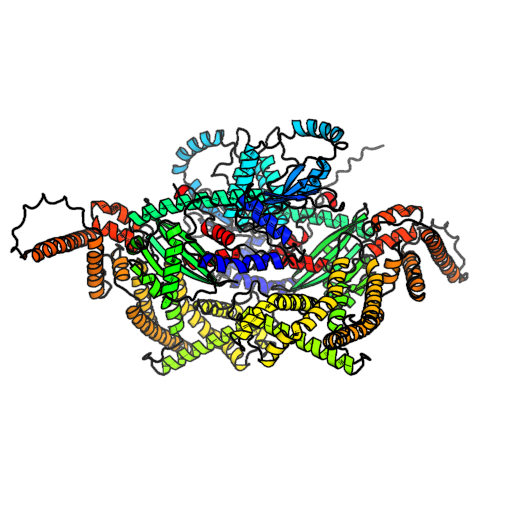A A 1 582 ? -7.117 -53.125 -23 1 90.06 582 ALA A CA 1
ATOM 4621 C C . ALA A 1 582 ? -6.336 -51.812 -23.109 1 90.06 582 ALA A C 1
ATOM 4623 O O . ALA A 1 582 ? -6.426 -51.125 -24.125 1 90.06 582 ALA A O 1
ATOM 4624 N N . VAL A 1 583 ? -5.602 -51.469 -22.062 1 93.25 583 VAL A N 1
ATOM 4625 C CA . VAL A 1 583 ? -4.805 -50.25 -22.031 1 93.25 583 VAL A CA 1
ATOM 4626 C C . VAL A 1 583 ? -3.74 -50.312 -23.125 1 93.25 583 VAL A C 1
ATOM 4628 O O . VAL A 1 583 ? -3.525 -49.312 -23.844 1 93.25 583 VAL A O 1
ATOM 4631 N N . MET A 1 584 ? -3.107 -51.469 -23.266 1 92.88 584 MET A N 1
ATOM 4632 C CA . MET A 1 584 ? -2.039 -51.594 -24.266 1 92.88 584 MET A CA 1
ATOM 4633 C C . MET A 1 584 ? -2.588 -51.438 -25.672 1 92.88 584 MET A C 1
ATOM 4635 O O . MET A 1 584 ? -1.911 -50.906 -26.562 1 92.88 584 MET A O 1
ATOM 4639 N N . ARG A 1 585 ? -3.752 -51.906 -25.891 1 93.19 585 ARG A N 1
ATOM 4640 C CA . ARG A 1 585 ? -4.395 -51.719 -27.188 1 93.19 585 ARG A CA 1
ATOM 4641 C C . ARG A 1 585 ? -4.641 -50.25 -27.469 1 93.19 585 ARG A C 1
ATOM 4643 O O . ARG A 1 585 ? -4.41 -49.781 -28.578 1 93.19 585 ARG A O 1
ATOM 4650 N N . GLU A 1 586 ? -5.137 -49.594 -26.438 1 94.94 586 GLU A N 1
ATOM 4651 C CA . GLU A 1 586 ? -5.387 -48.156 -26.609 1 94.94 586 GLU A CA 1
ATOM 4652 C C . GLU A 1 586 ? -4.082 -47.406 -26.844 1 94.94 586 GLU A C 1
ATOM 4654 O O . GLU A 1 586 ? -4.043 -46.438 -27.641 1 94.94 586 GLU A O 1
ATOM 4659 N N . ILE A 1 587 ? -3.059 -47.812 -26.141 1 94.94 587 ILE A N 1
ATOM 4660 C CA . ILE A 1 587 ? -1.761 -47.188 -26.328 1 94.94 587 ILE A CA 1
ATOM 4661 C C . ILE A 1 587 ? -1.308 -47.344 -27.766 1 94.94 587 ILE A C 1
ATOM 4663 O O . ILE A 1 587 ? -0.81 -46.375 -28.375 1 94.94 587 ILE A O 1
ATOM 4667 N N . SER A 1 588 ? -1.479 -48.5 -28.297 1 93.81 588 SER A N 1
ATOM 4668 C CA . SER A 1 588 ? -1.089 -48.75 -29.688 1 93.81 588 SER A CA 1
ATOM 4669 C C . SER A 1 588 ? -1.88 -47.875 -30.656 1 93.81 588 SER A C 1
ATOM 4671 O O . SER A 1 588 ? -1.315 -47.312 -31.594 1 93.81 588 SER A O 1
ATOM 4673 N N . SER A 1 589 ? -3.152 -47.781 -30.375 1 94.69 589 SER A N 1
ATOM 4674 C CA . SER A 1 589 ? -3.994 -46.906 -31.203 1 94.69 589 SER A CA 1
ATOM 4675 C C . SER A 1 589 ? -3.582 -45.469 -31.078 1 94.69 589 SER A C 1
ATOM 4677 O O . SER A 1 589 ? -3.555 -44.719 -32.062 1 94.69 589 SER A O 1
ATOM 4679 N N . TYR A 1 590 ? -3.363 -45.094 -29.859 1 96.12 590 TYR A N 1
ATOM 4680 C CA . TYR A 1 590 ? -2.926 -43.75 -29.578 1 96.12 590 TYR A CA 1
ATOM 4681 C C . TYR A 1 590 ? -1.636 -43.406 -30.312 1 96.12 590 TYR A C 1
ATOM 4683 O O . TYR A 1 590 ? -1.515 -42.344 -30.922 1 96.12 590 TYR A O 1
ATOM 4691 N N . ARG A 1 591 ? -0.718 -44.219 -30.344 1 93.88 591 ARG A N 1
ATOM 4692 C CA . ARG A 1 591 ? 0.58 -44.031 -30.969 1 93.88 591 ARG A CA 1
ATOM 4693 C C . ARG A 1 591 ? 0.442 -43.969 -32.5 1 93.88 591 ARG A C 1
ATOM 4695 O O . ARG A 1 591 ? 1.253 -43.312 -33.156 1 93.88 591 ARG A O 1
ATOM 4702 N N . ALA A 1 592 ? -0.559 -44.531 -32.969 1 92.38 592 ALA A N 1
ATOM 4703 C CA . ALA A 1 592 ? -0.779 -44.562 -34.406 1 92.38 592 ALA A CA 1
ATOM 4704 C C . ALA A 1 592 ? -1.443 -43.281 -34.875 1 92.38 592 ALA A C 1
ATOM 4706 O O . ALA A 1 592 ? -1.433 -42.969 -36.062 1 92.38 592 ALA A O 1
ATOM 4707 N N . MET A 1 593 ? -1.901 -42.562 -33.969 1 93.06 593 MET A N 1
ATOM 4708 C CA . MET A 1 593 ? -2.588 -41.344 -34.312 1 93.06 593 MET A CA 1
ATOM 4709 C C . MET A 1 593 ? -1.592 -40.25 -34.75 1 93.06 593 MET A C 1
ATOM 4711 O O . MET A 1 593 ? -0.478 -40.188 -34.219 1 93.06 593 MET A O 1
ATOM 4715 N N . ASN A 1 594 ? -1.948 -39.344 -35.719 1 87.69 594 ASN A N 1
ATOM 4716 C CA . ASN A 1 594 ? -1.057 -38.312 -36.219 1 87.69 594 ASN A CA 1
ATOM 4717 C C . ASN A 1 594 ? -1.523 -36.938 -35.812 1 87.69 594 ASN A C 1
ATOM 4719 O O . ASN A 1 594 ? -0.972 -35.938 -36.281 1 87.69 594 ASN A O 1
ATOM 4723 N N . ASP A 1 595 ? -2.383 -36.812 -34.844 1 86.75 595 ASP A N 1
ATOM 4724 C CA . ASP A 1 595 ? -2.896 -35.5 -34.406 1 86.75 595 ASP A CA 1
ATOM 4725 C C . ASP A 1 595 ? -1.837 -34.75 -33.625 1 86.75 595 ASP A C 1
ATOM 4727 O O . ASP A 1 595 ? -1.05 -35.344 -32.875 1 86.75 595 ASP A O 1
ATOM 4731 N N . LYS A 1 596 ? -1.806 -33.469 -33.875 1 86.44 596 LYS A N 1
ATOM 4732 C CA . LYS A 1 596 ? -0.912 -32.562 -33.156 1 86.44 596 LYS A CA 1
ATOM 4733 C C . LYS A 1 596 ? -1.679 -31.375 -32.562 1 86.44 596 LYS A C 1
ATOM 4735 O O . LYS A 1 596 ? -1.551 -30.25 -33.062 1 86.44 596 LYS A O 1
ATOM 4740 N N . PRO A 1 597 ? -2.361 -31.703 -31.484 1 90.31 597 PRO A N 1
ATOM 4741 C CA . PRO A 1 597 ? -3.121 -30.609 -30.891 1 90.31 597 PRO A CA 1
ATOM 4742 C C . PRO A 1 597 ? -2.223 -29.547 -30.25 1 90.31 597 PRO A C 1
ATOM 4744 O O . PRO A 1 597 ? -1.076 -29.828 -29.906 1 90.31 597 PRO A O 1
ATOM 4747 N N . ASP A 1 598 ? -2.814 -28.359 -30.219 1 90.56 598 ASP A N 1
ATOM 4748 C CA . ASP A 1 598 ? -2.141 -27.312 -29.469 1 90.56 598 ASP A CA 1
ATOM 4749 C C . ASP A 1 598 ? -2.045 -27.656 -28 1 90.56 598 ASP A C 1
ATOM 4751 O O . ASP A 1 598 ? -2.979 -28.234 -27.422 1 90.56 598 ASP A O 1
ATOM 4755 N N . GLU A 1 599 ? -0.953 -27.344 -27.438 1 89.06 599 GLU A N 1
ATOM 4756 C CA . GLU A 1 599 ? -0.69 -27.656 -26.031 1 89.06 599 GLU A CA 1
ATOM 4757 C C . GLU A 1 599 ? -1.77 -27.078 -25.125 1 89.06 599 GLU A C 1
ATOM 4759 O O . GLU A 1 599 ? -2.141 -27.688 -24.125 1 89.06 599 GLU A O 1
ATOM 4764 N N . LYS A 1 600 ? -2.326 -25.969 -25.5 1 89 600 LYS A N 1
ATOM 4765 C CA . LYS A 1 600 ? -3.32 -25.281 -24.688 1 89 600 LYS A CA 1
ATOM 4766 C C . LYS A 1 600 ? -4.676 -25.969 -24.766 1 89 600 LYS A C 1
ATOM 4768 O O . LYS A 1 600 ? -5.508 -25.812 -23.875 1 89 600 LYS A O 1
ATOM 4773 N N . ASP A 1 601 ? -4.785 -26.828 -25.766 1 91.69 601 ASP A N 1
ATOM 4774 C CA . ASP A 1 601 ? -6.082 -27.469 -25.984 1 91.69 601 ASP A CA 1
ATOM 4775 C C . ASP A 1 601 ? -6 -28.969 -25.75 1 91.69 601 ASP A C 1
ATOM 4777 O O . ASP A 1 601 ? -6.805 -29.734 -26.297 1 91.69 601 ASP A O 1
ATOM 4781 N N . LEU A 1 602 ? -5.047 -29.344 -25.016 1 95.12 602 LEU A N 1
ATOM 4782 C CA . LEU A 1 602 ? -4.812 -30.766 -24.828 1 95.12 602 LEU A CA 1
ATOM 4783 C C . LEU A 1 602 ? -6.016 -31.438 -24.172 1 95.12 602 LEU A C 1
ATOM 4785 O O . LEU A 1 602 ? -6.422 -32.531 -24.578 1 95.12 602 LEU A O 1
ATOM 4789 N N . ILE A 1 603 ? -6.555 -30.828 -23.188 1 94.5 603 ILE A N 1
ATOM 4790 C CA . ILE A 1 603 ? -7.699 -31.406 -22.484 1 94.5 603 ILE A CA 1
ATOM 4791 C C . ILE A 1 603 ? -8.891 -31.484 -23.438 1 94.5 603 ILE A C 1
ATOM 4793 O O . ILE A 1 603 ? -9.578 -32.5 -23.5 1 94.5 603 ILE A O 1
ATOM 4797 N N . THR A 1 604 ? -9.094 -30.406 -24.172 1 93.81 604 THR A N 1
ATOM 4798 C CA . THR A 1 604 ? -10.172 -30.406 -25.156 1 93.81 604 THR A CA 1
ATOM 4799 C C . THR A 1 604 ? -9.977 -31.516 -26.188 1 93.81 604 THR A C 1
ATOM 4801 O O . THR A 1 604 ? -10.93 -32.188 -26.562 1 93.81 604 THR A O 1
ATOM 4804 N N . TRP A 1 605 ? -8.797 -31.703 -26.641 1 95.88 605 TRP A N 1
ATOM 4805 C CA . TRP A 1 605 ? -8.477 -32.75 -27.609 1 95.88 605 TRP A CA 1
ATOM 4806 C C . TRP A 1 605 ? -8.781 -34.125 -27.031 1 95.88 605 TRP A C 1
ATOM 4808 O O . TRP A 1 605 ? -9.383 -34.969 -27.703 1 95.88 605 TRP A O 1
ATOM 4818 N N . TRP A 1 606 ? -8.406 -34.406 -25.828 1 95.56 606 TRP A N 1
ATOM 4819 C CA . TRP A 1 606 ? -8.609 -35.688 -25.203 1 95.56 606 TRP A CA 1
ATOM 4820 C C . TRP A 1 606 ? -10.102 -35.969 -24.984 1 95.56 606 TRP A C 1
ATOM 4822 O O . TRP A 1 606 ? -10.555 -37.094 -25.094 1 95.56 606 TRP A O 1
ATOM 4832 N N . ILE A 1 607 ? -10.773 -34.938 -24.609 1 92.81 607 ILE A N 1
ATOM 4833 C CA . ILE A 1 607 ? -12.219 -35.094 -24.5 1 92.81 607 ILE A CA 1
ATOM 4834 C C . ILE A 1 607 ? -12.797 -35.562 -25.828 1 92.81 607 ILE A C 1
ATOM 4836 O O . ILE A 1 607 ? -13.711 -36.406 -25.844 1 92.81 607 ILE A O 1
ATOM 4840 N N . GLY A 1 608 ? -12.281 -35.125 -26.844 1 92.44 608 GLY A N 1
ATOM 4841 C CA . GLY A 1 608 ? -12.711 -35.531 -28.172 1 92.44 608 GLY A CA 1
ATOM 4842 C C . GLY A 1 608 ? -12.359 -36.969 -28.5 1 92.44 608 GLY A C 1
ATOM 4843 O O . GLY A 1 608 ? -12.977 -37.594 -29.375 1 92.44 608 GLY A O 1
ATOM 4844 N N . GLN A 1 609 ? -11.359 -37.562 -27.844 1 93.56 609 GLN A N 1
ATOM 4845 C CA . GLN A 1 609 ? -10.883 -38.906 -28.141 1 93.56 609 GLN A CA 1
ATOM 4846 C C . GLN A 1 609 ? -11.617 -39.938 -27.297 1 93.56 609 GLN A C 1
ATOM 4848 O O . GLN A 1 609 ? -11.281 -41.125 -27.344 1 93.56 609 GLN A O 1
ATOM 4853 N N . LYS A 1 610 ? -12.633 -39.625 -26.625 1 91.5 610 LYS A N 1
ATOM 4854 C CA . LYS A 1 610 ? -13.328 -40.5 -25.688 1 91.5 610 LYS A CA 1
ATOM 4855 C C . LYS A 1 610 ? -13.875 -41.75 -26.391 1 91.5 610 LYS A C 1
ATOM 4857 O O . LYS A 1 610 ? -13.953 -42.812 -25.797 1 91.5 610 LYS A O 1
ATOM 4862 N N . LYS A 1 611 ? -14.219 -41.656 -27.562 1 90.81 611 LYS A N 1
ATOM 4863 C CA . LYS A 1 611 ? -14.82 -42.75 -28.297 1 90.81 611 LYS A CA 1
ATOM 4864 C C . LYS A 1 611 ? -13.758 -43.75 -28.734 1 90.81 611 LYS A C 1
ATOM 4866 O O . LYS A 1 611 ? -13.977 -44.969 -28.688 1 90.81 611 LYS A O 1
ATOM 4871 N N . ILE A 1 612 ? -12.641 -43.25 -29.094 1 92 612 ILE A N 1
ATOM 4872 C CA . ILE A 1 612 ? -11.578 -44.094 -29.641 1 92 612 ILE A CA 1
ATOM 4873 C C . ILE A 1 612 ? -10.695 -44.594 -28.516 1 92 612 ILE A C 1
ATOM 4875 O O . ILE A 1 612 ? -10.25 -45.75 -28.547 1 92 612 ILE A O 1
ATOM 4879 N N . LEU A 1 613 ? -10.406 -43.75 -27.547 1 94.88 613 LEU A N 1
ATOM 4880 C CA . LEU A 1 613 ? -9.523 -44.062 -26.438 1 94.88 613 LEU A CA 1
ATOM 4881 C C . LEU A 1 613 ? -10.203 -43.781 -25.109 1 94.88 613 LEU A C 1
ATOM 4883 O O . LEU A 1 613 ? -9.773 -42.906 -24.344 1 94.88 613 LEU A O 1
ATOM 4887 N N . PRO A 1 614 ? -11.172 -44.531 -24.719 1 92.88 614 PRO A N 1
ATOM 4888 C CA . PRO A 1 614 ? -11.992 -44.188 -23.547 1 92.88 614 PRO A CA 1
ATOM 4889 C C . PRO A 1 614 ? -11.195 -44.219 -22.25 1 92.88 614 PRO A C 1
ATOM 4891 O O . PRO A 1 614 ? -11.359 -43.312 -21.406 1 92.88 614 PRO A O 1
ATOM 4894 N N . ILE A 1 615 ? -10.328 -45.188 -22.078 1 93.06 615 ILE A N 1
ATOM 4895 C CA . ILE A 1 615 ? -9.578 -45.312 -20.828 1 93.06 615 ILE A CA 1
ATOM 4896 C C . ILE A 1 615 ? -8.523 -44.219 -20.75 1 93.06 615 ILE A C 1
ATOM 4898 O O . ILE A 1 615 ? -8.43 -43.5 -19.75 1 93.06 615 ILE A O 1
ATOM 4902 N N . MET A 1 616 ? -7.805 -44.031 -21.812 1 95.31 616 MET A N 1
ATOM 4903 C CA . MET A 1 616 ? -6.727 -43.062 -21.828 1 95.31 616 MET A CA 1
ATOM 4904 C C . MET A 1 616 ? -7.281 -41.625 -21.734 1 95.31 616 MET A C 1
ATOM 4906 O O . MET A 1 616 ? -6.676 -40.781 -21.094 1 95.31 616 MET A O 1
ATOM 4910 N N . SER A 1 617 ? -8.398 -41.438 -22.359 1 94.56 617 SER A N 1
ATOM 4911 C CA . SER A 1 617 ? -9.016 -40.094 -22.328 1 94.56 617 SER A CA 1
ATOM 4912 C C . SER A 1 617 ? -9.375 -39.688 -20.906 1 94.56 617 SER A C 1
ATOM 4914 O O . SER A 1 617 ? -9.086 -38.594 -20.484 1 94.56 617 SER A O 1
ATOM 4916 N N . GLN A 1 618 ? -9.953 -40.562 -20.172 1 92.31 618 GLN A N 1
ATOM 4917 C CA . GLN A 1 618 ? -10.352 -40.281 -18.797 1 92.31 618 GLN A CA 1
ATOM 4918 C C . GLN A 1 618 ? -9.133 -40 -17.922 1 92.31 618 GLN A C 1
ATOM 4920 O O . GLN A 1 618 ? -9.141 -39.062 -17.125 1 92.31 618 GLN A O 1
ATOM 4925 N N . ILE A 1 619 ? -8.172 -40.781 -18.094 1 94.5 619 ILE A N 1
ATOM 4926 C CA . ILE A 1 619 ? -6.969 -40.625 -17.281 1 94.5 619 ILE A CA 1
ATOM 4927 C C . ILE A 1 619 ? -6.23 -39.375 -17.688 1 94.5 619 ILE A C 1
ATOM 4929 O O . ILE A 1 619 ? -5.68 -38.656 -16.844 1 94.5 619 ILE A O 1
ATOM 4933 N N . ALA A 1 620 ? -6.23 -39.062 -19.016 1 96.19 620 ALA A N 1
ATOM 4934 C CA . ALA A 1 620 ? -5.574 -37.875 -19.516 1 96.19 620 ALA A CA 1
ATOM 4935 C C . ALA A 1 620 ? -6.195 -36.625 -18.906 1 96.19 620 ALA A C 1
ATOM 4937 O O . ALA A 1 620 ? -5.48 -35.688 -18.516 1 96.19 620 ALA A O 1
ATOM 4938 N N . ILE A 1 621 ? -7.457 -36.594 -18.781 1 93.81 621 ILE A N 1
ATOM 4939 C CA . ILE A 1 621 ? -8.148 -35.438 -18.219 1 93.81 621 ILE A CA 1
ATOM 4940 C C . ILE A 1 621 ? -7.762 -35.281 -16.75 1 93.81 621 ILE A C 1
ATOM 4942 O O . ILE A 1 621 ? -7.469 -34.156 -16.297 1 93.81 621 ILE A O 1
ATOM 4946 N N . LYS A 1 622 ? -7.652 -36.344 -16.062 1 93.94 622 LYS A N 1
ATOM 4947 C CA . LYS A 1 622 ? -7.273 -36.312 -14.648 1 93.94 622 LYS A CA 1
ATOM 4948 C C . LYS A 1 622 ? -5.844 -35.812 -14.469 1 93.94 622 LYS A C 1
ATOM 4950 O O . LYS A 1 622 ? -5.602 -34.875 -13.688 1 93.94 622 LYS A O 1
ATOM 4955 N N . VAL A 1 623 ? -4.988 -36.312 -15.211 1 96.31 623 VAL A N 1
ATOM 4956 C CA . VAL A 1 623 ? -3.564 -36.062 -15.023 1 96.31 623 VAL A CA 1
ATOM 4957 C C . VAL A 1 623 ? -3.213 -34.656 -15.547 1 96.31 623 VAL A C 1
ATOM 4959 O O . VAL A 1 623 ? -2.461 -33.938 -14.906 1 96.31 623 VAL A O 1
ATOM 4962 N N . LEU A 1 624 ? -3.781 -34.312 -16.688 1 96.31 624 LEU A N 1
ATOM 4963 C CA . LEU A 1 624 ? -3.443 -33.031 -17.312 1 96.31 624 LEU A CA 1
ATOM 4964 C C . LEU A 1 624 ? -4.125 -31.875 -16.594 1 96.31 624 LEU A C 1
ATOM 4966 O O . LEU A 1 624 ? -3.771 -30.719 -16.812 1 96.31 624 LEU A O 1
ATOM 4970 N N . SER A 1 625 ? -5.023 -32.125 -15.711 1 94.88 625 SER A N 1
ATOM 4971 C CA . SER A 1 625 ? -5.66 -31.094 -14.914 1 94.88 625 SER A CA 1
ATOM 4972 C C . SER A 1 625 ? -4.805 -30.719 -13.703 1 94.88 625 SER A C 1
ATOM 4974 O O . SER A 1 625 ? -5.098 -29.75 -13.008 1 94.88 625 SER A O 1
ATOM 4976 N N . ILE A 1 626 ? -3.76 -31.453 -13.469 1 95.94 626 ILE A N 1
ATOM 4977 C CA . ILE A 1 626 ? -2.834 -31.156 -12.383 1 95.94 626 ILE A CA 1
ATOM 4978 C C . ILE A 1 626 ? -1.855 -30.062 -12.82 1 95.94 626 ILE A C 1
ATOM 4980 O O . ILE A 1 626 ? -1.136 -30.234 -13.812 1 95.94 626 ILE A O 1
ATOM 4984 N N . PRO A 1 627 ? -1.849 -28.969 -12.117 1 95.69 627 PRO A N 1
ATOM 4985 C CA . PRO A 1 627 ? -0.858 -27.953 -12.477 1 95.69 627 PRO A CA 1
ATOM 4986 C C . PRO A 1 627 ? 0.564 -28.359 -12.094 1 95.69 627 PRO A C 1
ATOM 4988 O O . PRO A 1 627 ? 0.761 -29.125 -11.148 1 95.69 627 PRO A O 1
ATOM 4991 N N . ALA A 1 628 ? 1.492 -27.812 -12.812 1 96.25 628 ALA A N 1
ATOM 4992 C CA . ALA A 1 628 ? 2.891 -28.125 -12.531 1 96.25 628 ALA A CA 1
ATOM 4993 C C . ALA A 1 628 ? 3.4 -27.359 -11.32 1 96.25 628 ALA A C 1
ATOM 4995 O O . ALA A 1 628 ? 4.441 -27.688 -10.758 1 96.25 628 ALA A O 1
ATOM 4996 N N . THR A 1 629 ? 2.662 -26.297 -11.031 1 95.06 629 THR A N 1
ATOM 4997 C CA . THR A 1 629 ? 3.137 -25.438 -9.961 1 95.06 629 THR A CA 1
ATOM 4998 C C . THR A 1 629 ? 1.988 -25.047 -9.039 1 95.06 629 THR A C 1
ATOM 5000 O O . THR A 1 629 ? 0.818 -25.203 -9.383 1 95.06 629 THR A O 1
ATOM 5003 N N . SER A 1 630 ? 2.367 -24.594 -7.844 1 92.81 630 SER A N 1
ATOM 5004 C CA . SER A 1 630 ? 1.404 -24.016 -6.906 1 92.81 630 SER A CA 1
ATOM 5005 C C . SER A 1 630 ? 1.383 -22.5 -7 1 92.81 630 SER A C 1
ATOM 5007 O O . SER A 1 630 ? 1.136 -21.812 -6.004 1 92.81 630 SER A O 1
ATOM 5009 N N . ALA A 1 631 ? 1.731 -21.922 -8.148 1 91.12 631 ALA A N 1
ATOM 5010 C CA . ALA A 1 631 ? 1.833 -20.484 -8.367 1 91.12 631 ALA A CA 1
ATOM 5011 C C . ALA A 1 631 ? 0.481 -19.797 -8.172 1 91.12 631 ALA A C 1
ATOM 5013 O O . ALA A 1 631 ? 0.418 -18.609 -7.863 1 91.12 631 ALA A O 1
ATOM 5014 N N . SER A 1 632 ? -0.566 -20.547 -8.375 1 92.06 632 SER A N 1
ATOM 5015 C CA . SER A 1 632 ? -1.902 -20 -8.18 1 92.06 632 SER A CA 1
ATOM 5016 C C . SER A 1 632 ? -2.078 -19.484 -6.754 1 92.06 632 SER A C 1
ATOM 5018 O O . SER A 1 632 ? -2.732 -18.453 -6.535 1 92.06 632 SER A O 1
ATOM 5020 N N . ALA A 1 633 ? -1.498 -20.172 -5.82 1 90.88 633 ALA A N 1
ATOM 5021 C CA . ALA A 1 633 ? -1.562 -19.719 -4.434 1 90.88 633 ALA A CA 1
ATOM 5022 C C . ALA A 1 633 ? -0.826 -18.391 -4.258 1 90.88 633 ALA A C 1
ATOM 5024 O O . ALA A 1 633 ? -1.284 -17.516 -3.521 1 90.88 633 ALA A O 1
ATOM 5025 N N . GLU A 1 634 ? 0.244 -18.219 -4.906 1 84.56 634 GLU A N 1
ATOM 5026 C CA . GLU A 1 634 ? 1.016 -16.969 -4.844 1 84.56 634 GLU A CA 1
ATOM 5027 C C . GLU A 1 634 ? 0.219 -15.797 -5.406 1 84.56 634 GLU A C 1
ATOM 5029 O O . GLU A 1 634 ? 0.316 -14.68 -4.898 1 84.56 634 GLU A O 1
ATOM 5034 N N . ARG A 1 635 ? -0.449 -16.078 -6.445 1 86.94 635 ARG A N 1
ATOM 5035 C CA . ARG A 1 635 ? -1.287 -15.039 -7.035 1 86.94 635 ARG A CA 1
ATOM 5036 C C . ARG A 1 635 ? -2.363 -14.586 -6.059 1 86.94 635 ARG A C 1
ATOM 5038 O O . ARG A 1 635 ? -2.707 -13.398 -6.012 1 86.94 635 ARG A O 1
ATOM 5045 N N . VAL A 1 636 ? -2.854 -15.523 -5.336 1 90.81 636 VAL A N 1
ATOM 5046 C CA . VAL A 1 636 ? -3.861 -15.211 -4.332 1 90.81 636 VAL A CA 1
ATOM 5047 C C . VAL A 1 636 ? -3.238 -14.359 -3.225 1 90.81 636 VAL A C 1
ATOM 5049 O O . VAL A 1 636 ? -3.863 -13.422 -2.729 1 90.81 636 VAL A O 1
ATOM 5052 N N . PHE A 1 637 ? -2.072 -14.664 -2.896 1 88.94 637 PHE A N 1
ATOM 5053 C CA . PHE A 1 637 ? -1.396 -13.883 -1.863 1 88.94 637 PHE A CA 1
ATOM 5054 C C . PHE A 1 637 ? -1.068 -12.484 -2.363 1 88.94 637 PHE A C 1
ATOM 5056 O O . PHE A 1 637 ? -1.086 -11.523 -1.592 1 88.94 637 PHE A O 1
ATOM 5063 N N . SER A 1 638 ? -0.771 -12.352 -3.605 1 83.69 638 SER A N 1
ATOM 5064 C CA . SER A 1 638 ? -0.577 -11.031 -4.195 1 83.69 638 SER A CA 1
ATOM 5065 C C . SER A 1 638 ? -1.851 -10.195 -4.113 1 83.69 638 SER A C 1
ATOM 5067 O O . SER A 1 638 ? -1.794 -8.984 -3.865 1 83.69 638 SER A O 1
ATOM 5069 N N . LYS A 1 639 ? -2.908 -10.852 -4.348 1 85.19 639 LYS A N 1
ATOM 5070 C CA . LYS A 1 639 ? -4.199 -10.188 -4.207 1 85.19 639 LYS A CA 1
ATOM 5071 C C . LYS A 1 639 ? -4.445 -9.766 -2.762 1 85.19 639 LYS A C 1
ATOM 5073 O O . LYS A 1 639 ? -5.027 -8.703 -2.512 1 85.19 639 LYS A O 1
ATOM 5078 N N . LEU A 1 640 ? -4.055 -10.609 -1.883 1 86.88 640 LEU A N 1
ATOM 5079 C CA . LEU A 1 640 ? -4.199 -10.312 -0.462 1 86.88 640 LEU A CA 1
ATOM 5080 C C . LEU A 1 640 ? -3.488 -9.008 -0.107 1 86.88 640 LEU A C 1
ATOM 5082 O O . LEU A 1 640 ? -4.02 -8.195 0.653 1 86.88 640 LEU A O 1
ATOM 5086 N N . LYS A 1 641 ? -2.387 -8.812 -0.687 1 80.69 641 LYS A N 1
ATOM 5087 C CA . LYS A 1 641 ? -1.607 -7.609 -0.42 1 80.69 641 LYS A CA 1
ATOM 5088 C C . LYS A 1 641 ? -2.332 -6.363 -0.92 1 80.69 641 LYS A C 1
ATOM 5090 O O . LYS A 1 641 ? -2.199 -5.285 -0.338 1 80.69 641 LYS A O 1
ATOM 5095 N N . ALA A 1 642 ? -3.045 -6.559 -1.929 1 77.44 642 ALA A N 1
ATOM 5096 C CA . ALA A 1 642 ? -3.811 -5.449 -2.488 1 77.44 642 ALA A CA 1
ATOM 5097 C C . ALA A 1 642 ? -5.047 -5.152 -1.641 1 77.44 642 ALA A C 1
ATOM 5099 O O . ALA A 1 642 ? -5.535 -4.02 -1.617 1 77.44 642 ALA A O 1
ATOM 5100 N N . VAL A 1 643 ? -5.461 -6.195 -1.025 1 83.44 643 VAL A N 1
ATOM 5101 C CA . VAL A 1 643 ? -6.656 -6.062 -0.199 1 83.44 643 VAL A CA 1
ATOM 5102 C C . VAL A 1 643 ? -6.281 -5.492 1.166 1 83.44 643 VAL A C 1
ATOM 5104 O O . VAL A 1 643 ? -6.938 -4.57 1.662 1 83.44 643 VAL A O 1
ATOM 5107 N N . LEU A 1 644 ? -5.238 -6.074 1.729 1 79.56 644 LEU A N 1
ATOM 5108 C CA . LEU A 1 644 ? -4.809 -5.645 3.053 1 79.56 644 LEU A CA 1
ATOM 5109 C C . LEU A 1 644 ? -3.742 -4.559 2.949 1 79.56 644 LEU A C 1
ATOM 5111 O O . LEU A 1 644 ? -2.547 -4.855 2.908 1 79.56 644 LEU A O 1
ATOM 5115 N N . THR A 1 645 ? -4.195 -3.375 2.887 1 72 645 THR A N 1
ATOM 5116 C CA . THR A 1 645 ? -3.285 -2.236 2.84 1 72 645 THR A CA 1
ATOM 5117 C C . THR A 1 645 ? -3.082 -1.649 4.234 1 72 645 THR A C 1
ATOM 5119 O O . THR A 1 645 ? -3.701 -2.1 5.199 1 72 645 THR A O 1
ATOM 5122 N N . SER A 1 646 ? -2.191 -0.645 4.336 1 64.69 646 SER A N 1
ATOM 5123 C CA . SER A 1 646 ? -1.924 -0.002 5.617 1 64.69 646 SER A CA 1
ATOM 5124 C C . SER A 1 646 ? -3.188 0.624 6.199 1 64.69 646 SER A C 1
ATOM 5126 O O . SER A 1 646 ? -3.332 0.729 7.418 1 64.69 646 SER A O 1
ATOM 5128 N N . HIS A 1 647 ? -4.109 0.93 5.281 1 64 647 HIS A N 1
ATOM 5129 C CA . HIS A 1 647 ? -5.332 1.593 5.727 1 64 647 HIS A CA 1
ATOM 5130 C C . HIS A 1 647 ? -6.457 0.586 5.945 1 64 647 HIS A C 1
ATOM 5132 O O . HIS A 1 647 ? -7.547 0.955 6.387 1 64 647 HIS A O 1
ATOM 5138 N N . ARG A 1 648 ? -6.184 -0.685 5.574 1 73.44 648 ARG A N 1
ATOM 5139 C CA . ARG A 1 648 ? -7.211 -1.715 5.695 1 73.44 648 ARG A CA 1
ATOM 5140 C C . ARG A 1 648 ? -6.688 -2.918 6.473 1 73.44 648 ARG A C 1
ATOM 5142 O O . ARG A 1 648 ? -6.934 -4.066 6.09 1 73.44 648 ARG A O 1
ATOM 5149 N N . ARG A 1 649 ? -5.945 -2.637 7.469 1 64.38 649 ARG A N 1
ATOM 5150 C CA . ARG A 1 649 ? -5.285 -3.715 8.195 1 64.38 649 ARG A CA 1
ATOM 5151 C C . ARG A 1 649 ? -6.238 -4.371 9.188 1 64.38 649 ARG A C 1
ATOM 5153 O O . ARG A 1 649 ? -6 -5.492 9.641 1 64.38 649 ARG A O 1
ATOM 5160 N N . SER A 1 650 ? -7.359 -3.67 9.461 1 67.06 650 SER A N 1
ATOM 5161 C CA . SER A 1 650 ? -8.242 -4.176 10.508 1 67.06 650 SER A CA 1
ATOM 5162 C C . SER A 1 650 ? -9.422 -4.938 9.914 1 67.06 650 SER A C 1
ATOM 5164 O O . SER A 1 650 ? -10.422 -5.184 10.594 1 67.06 650 SER A O 1
ATOM 5166 N N . LEU A 1 651 ? -9.297 -5.316 8.672 1 77.25 651 LEU A N 1
ATOM 5167 C CA . LEU A 1 651 ? -10.375 -6.055 8.016 1 77.25 651 LEU A CA 1
ATOM 5168 C C . LEU A 1 651 ? -10.539 -7.438 8.633 1 77.25 651 LEU A C 1
ATOM 5170 O O . LEU A 1 651 ? -9.547 -8.141 8.875 1 77.25 651 LEU A O 1
ATOM 5174 N N . HIS A 1 652 ? -11.789 -7.738 8.93 1 79.69 652 HIS A N 1
ATOM 5175 C CA . HIS A 1 652 ? -12.062 -9.055 9.484 1 79.69 652 HIS A CA 1
ATOM 5176 C C . HIS A 1 652 ? -11.602 -10.164 8.547 1 79.69 652 HIS A C 1
ATOM 5178 O O . HIS A 1 652 ? -11.773 -10.062 7.328 1 79.69 652 HIS A O 1
ATOM 5184 N N . PRO A 1 653 ? -11.031 -11.266 9.109 1 81.19 653 PRO A N 1
ATOM 5185 C CA . PRO A 1 653 ? -10.5 -12.352 8.281 1 81.19 653 PRO A CA 1
ATOM 5186 C C . PRO A 1 653 ? -11.562 -12.969 7.375 1 81.19 653 PRO A C 1
ATOM 5188 O O . PRO A 1 653 ? -11.266 -13.344 6.238 1 81.19 653 PRO A O 1
ATOM 5191 N N . LEU A 1 654 ? -12.781 -13.039 7.867 1 83.5 654 LEU A N 1
ATOM 5192 C CA . LEU A 1 654 ? -13.852 -13.609 7.059 1 83.5 654 LEU A CA 1
ATOM 5193 C C . LEU A 1 654 ? -14.141 -12.742 5.84 1 83.5 654 LEU A C 1
ATOM 5195 O O . LEU A 1 654 ? -14.383 -13.258 4.75 1 83.5 654 LEU A O 1
ATOM 5199 N N . THR A 1 655 ? -14.125 -11.461 6.059 1 86.38 655 THR A N 1
ATOM 5200 C CA . THR A 1 655 ? -14.344 -10.539 4.949 1 86.38 655 THR A CA 1
ATOM 5201 C C . THR A 1 655 ? -13.195 -10.625 3.947 1 86.38 655 THR A C 1
ATOM 5203 O O . THR A 1 655 ? -13.414 -10.602 2.734 1 86.38 655 THR A O 1
ATOM 5206 N N . THR A 1 656 ? -12.055 -10.766 4.512 1 88 656 THR A N 1
ATOM 5207 C CA . THR A 1 656 ? -10.883 -10.906 3.66 1 88 656 THR A CA 1
ATOM 5208 C C . THR A 1 656 ? -10.984 -12.172 2.805 1 88 656 THR A C 1
ATOM 5210 O O . THR A 1 656 ? -10.734 -12.133 1.599 1 88 656 THR A O 1
ATOM 5213 N N . SER A 1 657 ? -11.352 -13.195 3.443 1 90.62 657 SER A N 1
ATOM 5214 C CA . SER A 1 657 ? -11.492 -14.469 2.742 1 90.62 657 SER A CA 1
ATOM 5215 C C . SER A 1 657 ? -12.523 -14.367 1.62 1 90.62 657 SER A C 1
ATOM 5217 O O . SER A 1 657 ? -12.289 -14.844 0.51 1 90.62 657 SER A O 1
ATOM 5219 N N . ARG A 1 658 ? -13.594 -13.734 1.882 1 89.12 658 ARG A N 1
ATOM 5220 C CA . ARG A 1 658 ? -14.656 -13.609 0.895 1 89.12 658 ARG A CA 1
ATOM 5221 C C . ARG A 1 658 ? -14.211 -12.766 -0.294 1 89.12 658 ARG A C 1
ATOM 5223 O O . ARG A 1 658 ? -14.539 -13.078 -1.44 1 89.12 658 ARG A O 1
ATOM 5230 N N . LEU A 1 659 ? -13.508 -11.758 0.005 1 90.06 659 LEU A N 1
ATOM 5231 C CA . LEU A 1 659 ? -13.016 -10.875 -1.047 1 90.06 659 LEU A CA 1
ATOM 5232 C C . LEU A 1 659 ? -12.031 -11.609 -1.95 1 90.06 659 LEU A C 1
ATOM 5234 O O . LEU A 1 659 ? -11.992 -11.375 -3.16 1 90.06 659 LEU A O 1
ATOM 5238 N N . ILE A 1 660 ? -11.289 -12.469 -1.392 1 91.06 660 ILE A N 1
ATOM 5239 C CA . ILE A 1 660 ? -10.273 -13.195 -2.145 1 91.06 660 ILE A CA 1
ATOM 5240 C C . ILE A 1 660 ? -10.922 -14.336 -2.928 1 91.06 660 ILE A C 1
ATOM 5242 O O . ILE A 1 660 ? -10.617 -14.531 -4.105 1 91.06 660 ILE A O 1
ATOM 5246 N N . GLN A 1 661 ? -11.797 -14.984 -2.338 1 91.69 661 GLN A N 1
ATOM 5247 C CA . GLN A 1 661 ? -12.352 -16.203 -2.902 1 91.69 661 GLN A CA 1
ATOM 5248 C C . GLN A 1 661 ? -13.414 -15.898 -3.957 1 91.69 661 GLN A C 1
ATOM 5250 O O . GLN A 1 661 ? -13.531 -16.609 -4.957 1 91.69 661 GLN A O 1
ATOM 5255 N N . PHE A 1 662 ? -14.109 -14.875 -3.779 1 90 662 PHE A N 1
ATOM 5256 C CA . PHE A 1 662 ? -15.328 -14.773 -4.57 1 90 662 PHE A CA 1
ATOM 5257 C C . PHE A 1 662 ? -15.32 -13.508 -5.422 1 90 662 PHE A C 1
ATOM 5259 O O . PHE A 1 662 ? -16.359 -13.086 -5.922 1 90 662 PHE A O 1
ATOM 5266 N N . SER A 1 663 ? -14.156 -12.906 -5.512 1 87.19 663 SER A N 1
ATOM 5267 C CA . SER A 1 663 ? -14.062 -11.75 -6.406 1 87.19 663 SER A CA 1
ATOM 5268 C C . SER A 1 663 ? -13.898 -12.195 -7.859 1 87.19 663 SER A C 1
ATOM 5270 O O . SER A 1 663 ? -13.211 -13.172 -8.141 1 87.19 663 SER A O 1
ATOM 5272 N N . ASN A 1 664 ? -14.523 -11.531 -8.828 1 76.56 664 ASN A N 1
ATOM 5273 C CA . ASN A 1 664 ? -14.359 -11.648 -10.273 1 76.56 664 ASN A CA 1
ATOM 5274 C C . ASN A 1 664 ? -14.688 -13.055 -10.766 1 76.56 664 ASN A C 1
ATOM 5276 O O . ASN A 1 664 ? -13.922 -13.641 -11.539 1 76.56 664 ASN A O 1
ATOM 5280 N N . ILE A 1 665 ? -15.609 -13.648 -10.164 1 77.44 665 ILE A N 1
ATOM 5281 C CA . ILE A 1 665 ? -16.062 -14.945 -10.648 1 77.44 665 ILE A CA 1
ATOM 5282 C C . ILE A 1 665 ? -17.125 -14.758 -11.727 1 77.44 665 ILE A C 1
ATOM 5284 O O . ILE A 1 665 ? -18.109 -14.047 -11.508 1 77.44 665 ILE A O 1
ATOM 5288 N N . ASP A 1 666 ? -16.719 -15.172 -12.969 1 61.56 666 ASP A N 1
ATOM 5289 C CA . ASP A 1 666 ? -17.641 -15.086 -14.102 1 61.56 666 ASP A CA 1
ATOM 5290 C C . ASP A 1 666 ? -18.875 -15.953 -13.875 1 61.56 666 ASP A C 1
ATOM 5292 O O . ASP A 1 666 ? -18.75 -17.109 -13.477 1 61.56 666 ASP A O 1
ATOM 5296 N N . SER A 1 667 ? -19.969 -15.32 -13.93 1 56.34 667 SER A N 1
ATOM 5297 C CA . SER A 1 667 ? -21.25 -15.984 -13.695 1 56.34 667 SER A CA 1
ATOM 5298 C C . SER A 1 667 ? -21.438 -17.156 -14.656 1 56.34 667 SER A C 1
ATOM 5300 O O . SER A 1 667 ? -22.125 -18.125 -14.336 1 56.34 667 SER A O 1
ATOM 5302 N N . ASP A 1 668 ? -20.844 -17.047 -15.852 1 52 668 ASP A N 1
ATOM 5303 C CA . ASP A 1 668 ? -21.094 -18.094 -16.844 1 52 668 ASP A CA 1
ATOM 5304 C C . ASP A 1 668 ? -20.391 -19.391 -16.453 1 52 668 ASP A C 1
ATOM 5306 O O . ASP A 1 668 ? -20.828 -20.484 -16.844 1 52 668 ASP A O 1
ATOM 5310 N N . LEU A 1 669 ? -19.344 -19.25 -15.898 1 54.09 669 LEU A N 1
ATOM 5311 C CA . LEU A 1 669 ? -18.594 -20.438 -15.5 1 54.09 669 LEU A CA 1
ATOM 5312 C C . LEU A 1 669 ? -19.375 -21.234 -14.453 1 54.09 669 LEU A C 1
ATOM 5314 O O . LEU A 1 669 ? -19.188 -22.453 -14.336 1 54.09 669 LEU A O 1
ATOM 5318 N N . LEU A 1 670 ? -20.266 -20.453 -13.727 1 54.66 670 LEU A N 1
ATOM 5319 C CA . LEU A 1 670 ? -20.969 -21.109 -12.617 1 54.66 670 LEU A CA 1
ATOM 5320 C C . LEU A 1 670 ? -22.281 -21.734 -13.094 1 54.66 670 LEU A C 1
ATOM 5322 O O . LEU A 1 670 ? -23 -22.344 -12.297 1 54.66 670 LEU A O 1
ATOM 5326 N N . LEU A 1 671 ? -22.672 -21.547 -14.391 1 43.91 671 LEU A N 1
ATOM 5327 C CA . LEU A 1 671 ? -23.812 -22.25 -14.945 1 43.91 671 LEU A CA 1
ATOM 5328 C C . LEU A 1 671 ? -23.406 -23.594 -15.523 1 43.91 671 LEU A C 1
ATOM 5330 O O . LEU A 1 671 ? -22.344 -23.719 -16.141 1 43.91 671 LEU A O 1
ATOM 5334 N N . MET B 1 1 ? 8.758 -6.379 -16.609 1 16.56 1 MET B N 1
ATOM 5335 C CA . MET B 1 1 ? 9.367 -5.727 -15.453 1 16.56 1 MET B CA 1
ATOM 5336 C C . MET B 1 1 ? 9.633 -4.25 -15.734 1 16.56 1 MET B C 1
ATOM 5338 O O . MET B 1 1 ? 9.859 -3.465 -14.82 1 16.56 1 MET B O 1
ATOM 5342 N N . SER B 1 2 ? 9.508 -3.762 -17.156 1 14.54 2 SER B N 1
ATOM 5343 C CA . SER B 1 2 ? 9.477 -2.623 -18.062 1 14.54 2 SER B CA 1
ATOM 5344 C C . SER B 1 2 ? 8.141 -1.888 -17.984 1 14.54 2 SER B C 1
ATOM 5346 O O . SER B 1 2 ? 7.156 -2.43 -17.484 1 14.54 2 SER B O 1
ATOM 5348 N N . ASP B 1 3 ? 7.246 -1.094 -19.297 1 16.52 3 ASP B N 1
ATOM 5349 C CA . ASP B 1 3 ? 7.785 0.141 -19.859 1 16.52 3 ASP B CA 1
ATOM 5350 C C . ASP B 1 3 ? 6.766 1.274 -19.766 1 16.52 3 ASP B C 1
ATOM 5352 O O . ASP B 1 3 ? 5.633 1.132 -20.234 1 16.52 3 ASP B O 1
ATOM 5356 N N . SER B 1 4 ? 6.656 2.342 -18.906 1 17.22 4 SER B N 1
ATOM 5357 C CA . SER B 1 4 ? 6.148 3.592 -18.359 1 17.22 4 SER B CA 1
ATOM 5358 C C . SER B 1 4 ? 6.09 4.684 -19.422 1 17.22 4 SER B C 1
ATOM 5360 O O . SER B 1 4 ? 6.555 5.805 -19.188 1 17.22 4 SER B O 1
ATOM 5362 N N . SER B 1 5 ? 5.469 4.57 -20.578 1 18.19 5 SER B N 1
ATOM 5363 C CA . SER B 1 5 ? 5.328 5.703 -21.484 1 18.19 5 SER B CA 1
ATOM 5364 C C . SER B 1 5 ? 4.105 6.547 -21.141 1 18.19 5 SER B C 1
ATOM 5366 O O . SER B 1 5 ? 2.973 6.066 -21.219 1 18.19 5 SER B O 1
ATOM 5368 N N . ASP B 1 6 ? 4.074 7.629 -20.328 1 19.61 6 ASP B N 1
ATOM 5369 C CA . ASP B 1 6 ? 3.33 8.703 -19.672 1 19.61 6 ASP B CA 1
ATOM 5370 C C . ASP B 1 6 ? 2.895 9.766 -20.688 1 19.61 6 ASP B C 1
ATOM 5372 O O . ASP B 1 6 ? 3.596 10.75 -20.891 1 19.61 6 ASP B O 1
ATOM 5376 N N . SER B 1 7 ? 2.123 9.734 -21.719 1 21.08 7 SER B N 1
ATOM 5377 C CA . SER B 1 7 ? 2.125 10.75 -22.766 1 21.08 7 SER B CA 1
ATOM 5378 C C . SER B 1 7 ? 1.256 11.945 -22.375 1 21.08 7 SER B C 1
ATOM 5380 O O . SER B 1 7 ? 0.034 11.82 -22.266 1 21.08 7 SER B O 1
ATOM 5382 N N . VAL B 1 8 ? 1.604 12.953 -21.578 1 21.03 8 VAL B N 1
ATOM 5383 C CA . VAL B 1 8 ? 1.005 14.211 -21.141 1 21.03 8 VAL B CA 1
ATOM 5384 C C . VAL B 1 8 ? 0.94 15.18 -22.328 1 21.03 8 VAL B C 1
ATOM 5386 O O . VAL B 1 8 ? 1.928 15.359 -23.047 1 21.03 8 VAL B O 1
ATOM 5389 N N . GLU B 1 9 ? -0.162 15.453 -22.859 1 20.59 9 GLU B N 1
ATOM 5390 C CA . GLU B 1 9 ? -0.282 16.422 -23.938 1 20.59 9 GLU B CA 1
ATOM 5391 C C . GLU B 1 9 ? 0.194 17.812 -23.5 1 20.59 9 GLU B C 1
ATOM 5393 O O . GLU B 1 9 ? 0.162 18.125 -22.312 1 20.59 9 GLU B O 1
ATOM 5398 N N . PRO B 1 10 ? 0.593 18.906 -24.547 1 22.94 10 PRO B N 1
ATOM 5399 C CA . PRO B 1 10 ? 1.316 20.172 -24.594 1 22.94 10 PRO B CA 1
ATOM 5400 C C . PRO B 1 10 ? 0.465 21.344 -24.125 1 22.94 10 PRO B C 1
ATOM 5402 O O . PRO B 1 10 ? -0.718 21.438 -24.453 1 22.94 10 PRO B O 1
ATOM 5405 N N . VAL B 1 11 ? 0.52 21.953 -23.031 1 20.27 11 VAL B N 1
ATOM 5406 C CA . VAL B 1 11 ? 0.109 23.297 -22.625 1 20.27 11 VAL B CA 1
ATOM 5407 C C . VAL B 1 11 ? 0.75 24.344 -23.531 1 20.27 11 VAL B C 1
ATOM 5409 O O . VAL B 1 11 ? 1.976 24.391 -23.656 1 20.27 11 VAL B O 1
ATOM 5412 N N . ASN B 1 12 ? 0.134 24.953 -24.562 1 21.88 12 ASN B N 1
ATOM 5413 C CA . ASN B 1 12 ? 0.581 25.969 -25.516 1 21.88 12 ASN B CA 1
ATOM 5414 C C . ASN B 1 12 ? 0.942 27.281 -24.828 1 21.88 12 ASN B C 1
ATOM 5416 O O . ASN B 1 12 ? 1.029 28.312 -25.484 1 21.88 12 ASN B O 1
ATOM 5420 N N . SER B 1 13 ? 0.867 27.672 -23.688 1 21.12 13 SER B N 1
ATOM 5421 C CA . SER B 1 13 ? 1.216 29.062 -23.453 1 21.12 13 SER B CA 1
ATOM 5422 C C . SER B 1 13 ? 2.58 29.406 -24.062 1 21.12 13 SER B C 1
ATOM 5424 O O . SER B 1 13 ? 3.48 28.562 -24.062 1 21.12 13 SER B O 1
ATOM 5426 N N . THR B 1 14 ? 2.908 30.438 -24.938 1 23.61 14 THR B N 1
ATOM 5427 C CA . THR B 1 14 ? 4.004 31.109 -25.625 1 23.61 14 THR B CA 1
ATOM 5428 C C . THR B 1 14 ? 5.172 31.359 -24.672 1 23.61 14 THR B C 1
ATOM 5430 O O . THR B 1 14 ? 6.215 31.875 -25.078 1 23.61 14 THR B O 1
ATOM 5433 N N . ALA B 1 15 ? 5.086 31.672 -23.484 1 21.48 15 ALA B N 1
ATOM 5434 C CA . ALA B 1 15 ? 6.344 32.188 -22.938 1 21.48 15 ALA B CA 1
ATOM 5435 C C . ALA B 1 15 ? 7.492 31.219 -23.219 1 21.48 15 ALA B C 1
ATOM 5437 O O . ALA B 1 15 ? 7.383 30.016 -22.922 1 21.48 15 ALA B O 1
ATOM 5438 N N . LYS B 1 16 ? 8.5 31.516 -24.109 1 23 16 LYS B N 1
ATOM 5439 C CA . LYS B 1 16 ? 9.688 30.922 -24.719 1 23 16 LYS B CA 1
ATOM 5440 C C . LYS B 1 16 ? 10.57 30.25 -23.656 1 23 16 LYS B C 1
ATOM 5442 O O . LYS B 1 16 ? 10.852 30.844 -22.609 1 23 16 LYS B O 1
ATOM 5447 N N . PRO B 1 17 ? 10.625 29.094 -23.547 1 22.91 17 PRO B N 1
ATOM 5448 C CA . PRO B 1 17 ? 11.586 28.75 -22.5 1 22.91 17 PRO B CA 1
ATOM 5449 C C . PRO B 1 17 ? 12.906 29.5 -22.641 1 22.91 17 PRO B C 1
ATOM 5451 O O . PRO B 1 17 ? 13.398 29.703 -23.75 1 22.91 17 PRO B O 1
ATOM 5454 N N . ARG B 1 18 ? 13.203 30.562 -21.922 1 23.09 18 ARG B N 1
ATOM 5455 C CA . ARG B 1 18 ? 14.406 31.344 -22.156 1 23.09 18 ARG B CA 1
ATOM 5456 C C . ARG B 1 18 ? 15.617 30.438 -22.375 1 23.09 18 ARG B C 1
ATOM 5458 O O . ARG B 1 18 ? 16.109 29.812 -21.422 1 23.09 18 ARG B O 1
ATOM 5465 N N . ILE B 1 19 ? 15.609 29.641 -23.5 1 25.14 19 ILE B N 1
ATOM 5466 C CA . ILE B 1 19 ? 16.859 29.219 -24.141 1 25.14 19 ILE B CA 1
ATOM 5467 C C . ILE B 1 19 ? 17.75 30.422 -24.375 1 25.14 19 ILE B C 1
ATOM 5469 O O . ILE B 1 19 ? 17.531 31.219 -25.297 1 25.14 19 ILE B O 1
ATOM 5473 N N . ARG B 1 20 ? 18.125 31.344 -23.375 1 25.66 20 ARG B N 1
ATOM 5474 C CA . ARG B 1 20 ? 18.797 32.531 -23.875 1 25.66 20 ARG B CA 1
ATOM 5475 C C . ARG B 1 20 ? 19.984 32.156 -24.75 1 25.66 20 ARG B C 1
ATOM 5477 O O . ARG B 1 20 ? 20.188 32.75 -25.828 1 25.66 20 ARG B O 1
ATOM 5484 N N . THR B 1 21 ? 21.219 31.812 -24.062 1 25 21 THR B N 1
ATOM 5485 C CA . THR B 1 21 ? 22.469 31.656 -24.797 1 25 21 THR B CA 1
ATOM 5486 C C . THR B 1 21 ? 22.641 30.219 -25.281 1 25 21 THR B C 1
ATOM 5488 O O . THR B 1 21 ? 21.906 29.328 -24.859 1 25 21 THR B O 1
ATOM 5491 N N . ALA B 1 22 ? 23.734 29.734 -26.203 1 25.75 22 ALA B N 1
ATOM 5492 C CA . ALA B 1 22 ? 24.391 28.562 -26.797 1 25.75 22 ALA B CA 1
ATOM 5493 C C . ALA B 1 22 ? 24.516 27.438 -25.781 1 25.75 22 ALA B C 1
ATOM 5495 O O . ALA B 1 22 ? 24.391 26.266 -26.125 1 25.75 22 ALA B O 1
ATOM 5496 N N . GLU B 1 23 ? 24.703 27.734 -24.578 1 26.91 23 GLU B N 1
ATOM 5497 C CA . GLU B 1 23 ? 25.141 26.828 -23.516 1 26.91 23 GLU B CA 1
ATOM 5498 C C . GLU B 1 23 ? 23.984 25.953 -23.031 1 26.91 23 GLU B C 1
ATOM 5500 O O . GLU B 1 23 ? 24.203 24.797 -22.641 1 26.91 23 GLU B O 1
ATOM 5505 N N . ASP B 1 24 ? 22.859 26.438 -23.031 1 27.94 24 ASP B N 1
ATOM 5506 C CA . ASP B 1 24 ? 21.719 25.75 -22.453 1 27.94 24 ASP B CA 1
ATOM 5507 C C . ASP B 1 24 ? 21.359 24.516 -23.266 1 27.94 24 ASP B C 1
ATOM 5509 O O . ASP B 1 24 ? 20.766 23.562 -22.734 1 27.94 24 ASP B O 1
ATOM 5513 N N . LEU B 1 25 ? 21.594 24.438 -24.562 1 27.34 25 LEU B N 1
ATOM 5514 C CA . LEU B 1 25 ? 21.484 23.375 -25.547 1 27.34 25 LEU B CA 1
ATOM 5515 C C . LEU B 1 25 ? 22.375 22.203 -25.172 1 27.34 25 LEU B C 1
ATOM 5517 O O . LEU B 1 25 ? 22.031 21.047 -25.422 1 27.34 25 LEU B O 1
ATOM 5521 N N . LYS B 1 26 ? 23.562 22.406 -24.641 1 29.09 26 LYS B N 1
ATOM 5522 C CA . LYS B 1 26 ? 24.547 21.375 -24.297 1 29.09 26 LYS B CA 1
ATOM 5523 C C . LYS B 1 26 ? 24 20.406 -23.266 1 29.09 26 LYS B C 1
ATOM 5525 O O . LYS B 1 26 ? 24.375 19.234 -23.25 1 29.09 26 LYS B O 1
ATOM 5530 N N . LEU B 1 27 ? 23.234 20.906 -22.375 1 28.75 27 LEU B N 1
ATOM 5531 C CA . LEU B 1 27 ? 22.859 20.062 -21.234 1 28.75 27 LEU B CA 1
ATOM 5532 C C . LEU B 1 27 ? 21.719 19.125 -21.609 1 28.75 27 LEU B C 1
ATOM 5534 O O . LEU B 1 27 ? 21.422 18.188 -20.859 1 28.75 27 LEU B O 1
ATOM 5538 N N . ALA B 1 28 ? 20.859 19.375 -22.578 1 28.19 28 ALA B N 1
ATOM 5539 C CA . ALA B 1 28 ? 19.75 18.562 -23.047 1 28.19 28 ALA B CA 1
ATOM 5540 C C . ALA B 1 28 ? 20.234 17.297 -23.75 1 28.19 28 ALA B C 1
ATOM 5542 O O . ALA B 1 28 ? 19.453 16.406 -24.047 1 28.19 28 ALA B O 1
ATOM 5543 N N . LYS B 1 29 ? 21.453 17.234 -24.172 1 29.19 29 LYS B N 1
ATOM 5544 C CA . LYS B 1 29 ? 22.047 16.156 -24.969 1 29.19 29 LYS B CA 1
ATOM 5545 C C . LYS B 1 29 ? 21.984 14.828 -24.234 1 29.19 29 LYS B C 1
ATOM 5547 O O . LYS B 1 29 ? 21.688 13.797 -24.828 1 29.19 29 LYS B O 1
ATOM 5552 N N . PRO B 1 30 ? 22.344 14.891 -22.953 1 28.55 30 PRO B N 1
ATOM 5553 C CA . PRO B 1 30 ? 22.484 13.547 -22.375 1 28.55 30 PRO B CA 1
ATOM 5554 C C . PRO B 1 30 ? 21.141 12.82 -22.234 1 28.55 30 PRO B C 1
ATOM 5556 O O . PRO B 1 30 ? 21.078 11.594 -22.359 1 28.55 30 PRO B O 1
ATOM 5559 N N . HIS B 1 31 ? 20.078 13.531 -22.141 1 28.66 31 HIS B N 1
ATOM 5560 C CA . HIS B 1 31 ? 18.812 12.844 -21.891 1 28.66 31 HIS B CA 1
ATOM 5561 C C . HIS B 1 31 ? 18.312 12.164 -23.156 1 28.66 31 HIS B C 1
ATOM 5563 O O . HIS B 1 31 ? 17.703 11.094 -23.094 1 28.66 31 HIS B O 1
ATOM 5569 N N . ILE B 1 32 ? 18.453 12.727 -24.281 1 30.66 32 ILE B N 1
ATOM 5570 C CA . ILE B 1 32 ? 18.141 12.086 -25.547 1 30.66 32 ILE B CA 1
ATOM 5571 C C . ILE B 1 32 ? 18.938 10.797 -25.703 1 30.66 32 ILE B C 1
ATOM 5573 O O . ILE B 1 32 ? 18.406 9.773 -26.141 1 30.66 32 ILE B O 1
ATOM 5577 N N . HIS B 1 33 ? 20.172 10.914 -25.297 1 29.3 33 HIS B N 1
ATOM 5578 C CA . HIS B 1 33 ? 21.031 9.742 -25.438 1 29.3 33 HIS B CA 1
ATOM 5579 C C . HIS B 1 33 ? 20.516 8.586 -24.578 1 29.3 33 HIS B C 1
ATOM 5581 O O . HIS B 1 33 ? 20.531 7.434 -25.016 1 29.3 33 HIS B O 1
ATOM 5587 N N . ALA B 1 34 ? 20 8.883 -23.453 1 29.61 34 ALA B N 1
ATOM 5588 C CA . ALA B 1 34 ? 19.594 7.809 -22.547 1 29.61 34 ALA B CA 1
ATOM 5589 C C . ALA B 1 34 ? 18.328 7.125 -23.047 1 29.61 34 ALA B C 1
ATOM 5591 O O . ALA B 1 34 ? 18.188 5.902 -22.953 1 29.61 34 ALA B O 1
ATOM 5592 N N . ILE B 1 35 ? 17.391 7.793 -23.562 1 30.25 35 ILE B N 1
ATOM 5593 C CA . ILE B 1 35 ? 16.172 7.215 -24.109 1 30.25 35 ILE B CA 1
ATOM 5594 C C . ILE B 1 35 ? 16.5 6.352 -25.328 1 30.25 35 ILE B C 1
ATOM 5596 O O . ILE B 1 35 ? 15.938 5.273 -25.5 1 30.25 35 ILE B O 1
ATOM 5600 N N . LEU B 1 36 ? 17.297 6.859 -26.172 1 31.92 36 LEU B N 1
ATOM 5601 C CA . LEU B 1 36 ? 17.688 6.129 -27.359 1 31.92 36 LEU B CA 1
ATOM 5602 C C . LEU B 1 36 ? 18.453 4.859 -27 1 31.92 36 LEU B C 1
ATOM 5604 O O . LEU B 1 36 ? 18.453 3.891 -27.766 1 31.92 36 LEU B O 1
ATOM 5608 N N . THR B 1 37 ? 19.234 5.008 -25.984 1 30.67 37 THR B N 1
ATOM 5609 C CA . THR B 1 37 ? 20.094 3.85 -25.719 1 30.67 37 THR B CA 1
ATOM 5610 C C . THR B 1 37 ? 19.281 2.707 -25.109 1 30.67 37 THR B C 1
ATOM 5612 O O . THR B 1 37 ? 19.781 1.59 -24.984 1 30.67 37 THR B O 1
ATOM 5615 N N . GLN B 1 38 ? 18.156 3.021 -24.562 1 28.94 38 GLN B N 1
ATOM 5616 C CA . GLN B 1 38 ? 17.516 1.888 -23.906 1 28.94 38 GLN B CA 1
ATOM 5617 C C . GLN B 1 38 ? 16.906 0.927 -24.922 1 28.94 38 GLN B C 1
ATOM 5619 O O . GLN B 1 38 ? 16.656 -0.241 -24.609 1 28.94 38 GLN B O 1
ATOM 5624 N N . HIS B 1 39 ? 16.266 1.375 -26.016 1 27.92 39 HIS B N 1
ATOM 5625 C CA . HIS B 1 39 ? 15.812 0.377 -26.984 1 27.92 39 HIS B CA 1
ATOM 5626 C C . HIS B 1 39 ? 16.938 -0.003 -27.938 1 27.92 39 HIS B C 1
ATOM 5628 O O . HIS B 1 39 ? 17.531 0.867 -28.578 1 27.92 39 HIS B O 1
ATOM 5634 N N . PRO B 1 40 ? 17.641 -1.022 -27.844 1 28.8 40 PRO B N 1
ATOM 5635 C CA . PRO B 1 40 ? 18.75 -1.378 -28.719 1 28.8 40 PRO B CA 1
ATOM 5636 C C . PRO B 1 40 ? 18.375 -1.344 -30.203 1 28.8 40 PRO B C 1
ATOM 5638 O O . PRO B 1 40 ? 19.094 -1.875 -31.031 1 28.8 40 PRO B O 1
ATOM 5641 N N . THR B 1 41 ? 17.188 -1.171 -30.781 1 31.58 41 THR B N 1
ATOM 5642 C CA . THR B 1 41 ? 17.297 -1.178 -32.25 1 31.58 41 THR B CA 1
ATOM 5643 C C . THR B 1 41 ? 18.219 -0.048 -32.719 1 31.58 41 THR B C 1
ATOM 5645 O O . THR B 1 41 ? 18.172 1.058 -32.156 1 31.58 41 THR B O 1
ATOM 5648 N N . LYS B 1 42 ? 19.297 -0.348 -33.469 1 32.22 42 LYS B N 1
ATOM 5649 C CA . LYS B 1 42 ? 20.359 0.388 -34.125 1 32.22 42 LYS B CA 1
ATOM 5650 C C . LYS B 1 42 ? 19.781 1.514 -35 1 32.22 42 LYS B C 1
ATOM 5652 O O . LYS B 1 42 ? 19.172 1.261 -36.031 1 32.22 42 LYS B O 1
ATOM 5657 N N . TRP B 1 43 ? 19.266 2.518 -34.469 1 32.72 43 TRP B N 1
ATOM 5658 C CA . TRP B 1 43 ? 18.906 3.631 -35.312 1 32.72 43 TRP B CA 1
ATOM 5659 C C . TRP B 1 43 ? 20.141 4.195 -36.031 1 32.72 43 TRP B C 1
ATOM 5661 O O . TRP B 1 43 ? 21.188 4.41 -35.406 1 32.72 43 TRP B O 1
ATOM 5671 N N . LYS B 1 44 ? 20.281 3.785 -37.375 1 35.34 44 LYS B N 1
ATOM 5672 C CA . LYS B 1 44 ? 21.375 4.328 -38.156 1 35.34 44 LYS B CA 1
ATOM 5673 C C . LYS B 1 44 ? 21.422 5.852 -38.062 1 35.34 44 LYS B C 1
ATOM 5675 O O . LYS B 1 44 ? 20.391 6.488 -37.812 1 35.34 44 LYS B O 1
ATOM 5680 N N . GLN B 1 45 ? 22.641 6.414 -38.094 1 38.16 45 GLN B N 1
ATOM 5681 C CA . GLN B 1 45 ? 22.922 7.848 -38.062 1 38.16 45 GLN B CA 1
ATOM 5682 C C . GLN B 1 45 ? 22.016 8.602 -39.031 1 38.16 45 GLN B C 1
ATOM 5684 O O . GLN B 1 45 ? 21.531 9.695 -38.688 1 38.16 45 GLN B O 1
ATOM 5689 N N . GLN B 1 46 ? 21.828 7.973 -40.219 1 37.78 46 GLN B N 1
ATOM 5690 C CA . GLN B 1 46 ? 21.094 8.625 -41.312 1 37.78 46 GLN B CA 1
ATOM 5691 C C . GLN B 1 46 ? 19.641 8.852 -40.938 1 37.78 46 GLN B C 1
ATOM 5693 O O . GLN B 1 46 ? 19.047 9.883 -41.281 1 37.78 46 GLN B O 1
ATOM 5698 N N . ASP B 1 47 ? 19.156 7.867 -40.25 1 36.84 47 ASP B N 1
ATOM 5699 C CA . ASP B 1 47 ? 17.734 7.938 -39.906 1 36.84 47 ASP B CA 1
ATOM 5700 C C . ASP B 1 47 ? 17.5 8.984 -38.844 1 36.84 47 ASP B C 1
ATOM 5702 O O . ASP B 1 47 ? 16.469 9.672 -38.844 1 36.84 47 ASP B O 1
ATOM 5706 N N . VAL B 1 48 ? 18.562 9.164 -38.031 1 41.75 48 VAL B N 1
ATOM 5707 C CA . VAL B 1 48 ? 18.578 10.234 -37.031 1 41.75 48 VAL B CA 1
ATOM 5708 C C . VAL B 1 48 ? 18.641 11.594 -37.75 1 41.75 48 VAL B C 1
ATOM 5710 O O . VAL B 1 48 ? 17.922 12.523 -37.375 1 41.75 48 VAL B O 1
ATOM 5713 N N . ASP B 1 49 ? 19.406 11.633 -38.75 1 42.31 49 ASP B N 1
ATOM 5714 C CA . ASP B 1 49 ? 19.594 12.844 -39.531 1 42.31 49 ASP B CA 1
ATOM 5715 C C . ASP B 1 49 ? 18.328 13.219 -40.281 1 42.31 49 ASP B C 1
ATOM 5717 O O . ASP B 1 49 ? 17.969 14.398 -40.375 1 42.31 49 ASP B O 1
ATOM 5721 N N . ILE B 1 50 ? 17.703 12.281 -40.938 1 39.88 50 ILE B N 1
ATOM 5722 C CA . ILE B 1 50 ? 16.453 12.523 -41.656 1 39.88 50 ILE B CA 1
ATOM 5723 C C . ILE B 1 50 ? 15.391 13.023 -40.719 1 39.88 50 ILE B C 1
ATOM 5725 O O . ILE B 1 50 ? 14.641 13.945 -41.031 1 39.88 50 ILE B O 1
ATOM 5729 N N . LEU B 1 51 ? 15.484 12.453 -39.562 1 38.91 51 LEU B N 1
ATOM 5730 C CA . LEU B 1 51 ? 14.492 12.867 -38.562 1 38.91 51 LEU B CA 1
ATOM 5731 C C . LEU B 1 51 ? 14.75 14.297 -38.125 1 38.91 51 LEU B C 1
ATOM 5733 O O . LEU B 1 51 ? 13.812 15.07 -37.938 1 38.91 51 LEU B O 1
ATOM 5737 N N . GLU B 1 52 ? 15.938 14.625 -38.062 1 39.31 52 GLU B N 1
ATOM 5738 C CA . GLU B 1 52 ? 16.359 15.984 -37.75 1 39.31 52 GLU B CA 1
ATOM 5739 C C . GLU B 1 52 ? 15.922 16.969 -38.844 1 39.31 52 GLU B C 1
ATOM 5741 O O . GLU B 1 52 ? 15.438 18.062 -38.531 1 39.31 52 GLU B O 1
ATOM 5746 N N . ASN B 1 53 ? 16.156 16.609 -40.094 1 38.75 53 ASN B N 1
ATOM 5747 C CA . ASN B 1 53 ? 15.852 17.5 -41.219 1 38.75 53 ASN B CA 1
ATOM 5748 C C . ASN B 1 53 ? 14.352 17.625 -41.438 1 38.75 53 ASN B C 1
ATOM 5750 O O . ASN B 1 53 ? 13.852 18.719 -41.719 1 38.75 53 ASN B O 1
ATOM 5754 N N . ASN B 1 54 ? 13.641 16.562 -41.531 1 33.81 54 ASN B N 1
ATOM 5755 C CA . ASN B 1 54 ? 12.203 16.672 -41.781 1 33.81 54 ASN B CA 1
ATOM 5756 C C . ASN B 1 54 ? 11.484 17.391 -40.656 1 33.81 54 ASN B C 1
ATOM 5758 O O . ASN B 1 54 ? 10.5 18.094 -40.906 1 33.81 54 ASN B O 1
ATOM 5762 N N . TYR B 1 55 ? 11.953 17.266 -39.469 1 35.91 55 TYR B N 1
ATOM 5763 C CA . TYR B 1 55 ? 11.414 18.078 -38.406 1 35.91 55 TYR B CA 1
ATOM 5764 C C . TYR B 1 55 ? 11.508 19.562 -38.75 1 35.91 55 TYR B C 1
ATOM 5766 O O . TYR B 1 55 ? 10.609 20.344 -38.406 1 35.91 55 TYR B O 1
ATOM 5774 N N . LYS B 1 56 ? 12.5 19.984 -39.281 1 37.72 56 LYS B N 1
ATOM 5775 C CA . LYS B 1 56 ? 12.609 21.359 -39.75 1 37.72 56 LYS B CA 1
ATOM 5776 C C . LYS B 1 56 ? 11.5 21.703 -40.719 1 37.72 56 LYS B C 1
ATOM 5778 O O . LYS B 1 56 ? 10.953 22.812 -40.688 1 37.72 56 LYS B O 1
ATOM 5783 N N . GLU B 1 57 ? 11.469 21 -41.844 1 32.91 57 GLU B N 1
ATOM 5784 C CA . GLU B 1 57 ? 10.562 21.422 -42.906 1 32.91 57 GLU B CA 1
ATOM 5785 C C . GLU B 1 57 ? 9.117 21.047 -42.562 1 32.91 57 GLU B C 1
ATOM 5787 O O . GLU B 1 57 ? 8.203 21.844 -42.781 1 32.91 57 GLU B O 1
ATOM 5792 N N . CYS B 1 58 ? 8.805 19.734 -42.875 1 33.56 58 CYS B N 1
ATOM 5793 C CA . CYS B 1 58 ? 7.395 19.375 -43 1 33.56 58 CYS B CA 1
ATOM 5794 C C . CYS B 1 58 ? 6.809 18.984 -41.656 1 33.56 58 CYS B C 1
ATOM 5796 O O . CYS B 1 58 ? 7.336 18.094 -41 1 33.56 58 CYS B O 1
ATOM 5798 N N . GLY B 1 59 ? 6.625 19.672 -40.562 1 34.12 59 GLY B N 1
ATOM 5799 C CA . GLY B 1 59 ? 5.988 19.484 -39.25 1 34.12 59 GLY B CA 1
ATOM 5800 C C . GLY B 1 59 ? 6.094 18.062 -38.75 1 34.12 59 GLY B C 1
ATOM 5801 O O . GLY B 1 59 ? 6.504 17.156 -39.469 1 34.12 59 GLY B O 1
ATOM 5802 N N . PRO B 1 60 ? 6.262 17.703 -37.438 1 36.69 60 PRO B N 1
ATOM 5803 C CA . PRO B 1 60 ? 6.914 16.672 -36.656 1 36.69 60 PRO B CA 1
ATOM 5804 C C . PRO B 1 60 ? 6.352 15.273 -36.906 1 36.69 60 PRO B C 1
ATOM 5806 O O . PRO B 1 60 ? 6.555 14.359 -36.094 1 36.69 60 PRO B O 1
ATOM 5809 N N . ILE B 1 61 ? 5.527 14.906 -37.844 1 39.31 61 ILE B N 1
ATOM 5810 C CA . ILE B 1 61 ? 4.93 13.594 -38.062 1 39.31 61 ILE B CA 1
ATOM 5811 C C . ILE B 1 61 ? 5.898 12.703 -38.844 1 39.31 61 ILE B C 1
ATOM 5813 O O . ILE B 1 61 ? 6.34 13.07 -39.938 1 39.31 61 ILE B O 1
ATOM 5817 N N . LEU B 1 62 ? 6.727 11.844 -38.219 1 42.53 62 LEU B N 1
ATOM 5818 C CA . LEU B 1 62 ? 7.547 10.93 -39 1 42.53 62 LEU B CA 1
ATOM 5819 C C . LEU B 1 62 ? 6.828 9.602 -39.219 1 42.53 62 LEU B C 1
ATOM 5821 O O . LEU B 1 62 ? 6.359 8.984 -38.25 1 42.53 62 LEU B O 1
ATOM 5825 N N . THR B 1 63 ? 6.328 9.375 -40.469 1 42.88 63 THR B N 1
ATOM 5826 C CA . THR B 1 63 ? 5.699 8.125 -40.875 1 42.88 63 THR B CA 1
ATOM 5827 C C . THR B 1 63 ? 6.742 7.125 -41.344 1 42.88 63 THR B C 1
ATOM 5829 O O . THR B 1 63 ? 7.57 7.453 -42.219 1 42.88 63 THR B O 1
ATOM 5832 N N . ARG B 1 64 ? 7.215 6.078 -40.625 1 43.22 64 ARG B N 1
ATOM 5833 C CA . ARG B 1 64 ? 8.133 5.066 -41.156 1 43.22 64 ARG B CA 1
ATOM 5834 C C . ARG B 1 64 ? 7.379 3.818 -41.594 1 43.22 64 ARG B C 1
ATOM 5836 O O . ARG B 1 64 ? 6.461 3.361 -40.906 1 43.22 64 ARG B O 1
ATOM 5843 N N . HIS B 1 65 ? 7.555 3.381 -42.781 1 46.12 65 HIS B N 1
ATOM 5844 C CA . HIS B 1 65 ? 7.098 2.109 -43.312 1 46.12 65 HIS B CA 1
ATOM 5845 C C . HIS B 1 65 ? 7.879 0.941 -42.719 1 46.12 65 HIS B C 1
ATOM 5847 O O . HIS B 1 65 ? 9.109 0.983 -42.656 1 46.12 65 HIS B O 1
ATOM 5853 N N . LEU B 1 66 ? 7.289 0.109 -41.844 1 41.94 66 LEU B N 1
ATOM 5854 C CA . LEU B 1 66 ? 7.953 -1.109 -41.406 1 41.94 66 LEU B CA 1
ATOM 5855 C C . LEU B 1 66 ? 8.07 -2.115 -42.531 1 41.94 66 LEU B C 1
ATOM 5857 O O . LEU B 1 66 ? 7.094 -2.391 -43.25 1 41.94 66 LEU B O 1
ATOM 5861 N N . GLY B 1 67 ? 9.094 -2.189 -43.219 1 37.38 67 GLY B N 1
ATOM 5862 C CA . GLY B 1 67 ? 9.281 -3.121 -44.312 1 37.38 67 GLY B CA 1
ATOM 5863 C C . GLY B 1 67 ? 8.734 -4.504 -44.031 1 37.38 67 GLY B C 1
ATOM 5864 O O . GLY B 1 67 ? 8.148 -5.145 -44.906 1 37.38 67 GLY B O 1
ATOM 5865 N N . GLY B 1 68 ? 9.43 -5.258 -43.125 1 37.53 68 GLY B N 1
ATOM 5866 C CA . GLY B 1 68 ? 9.219 -6.684 -43.281 1 37.53 68 GLY B CA 1
ATOM 5867 C C . GLY B 1 68 ? 7.801 -7.117 -42.969 1 37.53 68 GLY B C 1
ATOM 5868 O O . GLY B 1 68 ? 7.062 -6.387 -42.312 1 37.53 68 GLY B O 1
ATOM 5869 N N . GLY B 1 69 ? 7.156 -8.023 -43.75 1 38.03 69 GLY B N 1
ATOM 5870 C CA . GLY B 1 69 ? 5.895 -8.742 -43.781 1 38.03 69 GLY B CA 1
ATOM 5871 C C . GLY B 1 69 ? 5.344 -9.062 -42.406 1 38.03 69 GLY B C 1
ATOM 5872 O O . GLY B 1 69 ? 4.344 -9.773 -42.281 1 38.03 69 GLY B O 1
ATOM 5873 N N . LYS B 1 70 ? 6.188 -8.922 -41.438 1 39.09 70 LYS B N 1
ATOM 5874 C CA . LYS B 1 70 ? 5.762 -9.656 -40.25 1 39.09 70 LYS B CA 1
ATOM 5875 C C . LYS B 1 70 ? 4.613 -8.953 -39.562 1 39.09 70 LYS B C 1
ATOM 5877 O O . LYS B 1 70 ? 3.98 -9.523 -38.656 1 39.09 70 LYS B O 1
ATOM 5882 N N . ALA B 1 71 ? 4.633 -7.559 -39.562 1 45.53 71 ALA B N 1
ATOM 5883 C CA . ALA B 1 71 ? 3.488 -7.051 -38.812 1 45.53 71 ALA B CA 1
ATOM 5884 C C . ALA B 1 71 ? 2.201 -7.176 -39.594 1 45.53 71 ALA B C 1
ATOM 5886 O O . ALA B 1 71 ? 2.145 -6.746 -40.75 1 45.53 71 ALA B O 1
ATOM 5887 N N . SER B 1 72 ? 1.442 -8.156 -39.438 1 48.5 72 SER B N 1
ATOM 5888 C CA . SER B 1 72 ? 0.289 -8.516 -40.25 1 48.5 72 SER B CA 1
ATOM 5889 C C . SER B 1 72 ? -0.669 -7.336 -40.406 1 48.5 72 SER B C 1
ATOM 5891 O O . SER B 1 72 ? -1.318 -7.188 -41.438 1 48.5 72 SER B O 1
ATOM 5893 N N . ASN B 1 73 ? -0.735 -6.312 -39.5 1 52.16 73 ASN B N 1
ATOM 5894 C CA . ASN B 1 73 ? -1.902 -5.441 -39.594 1 52.16 73 ASN B CA 1
ATOM 5895 C C . ASN B 1 73 ? -1.5 -3.986 -39.812 1 52.16 73 ASN B C 1
ATOM 5897 O O . ASN B 1 73 ? -2.359 -3.117 -39.969 1 52.16 73 ASN B O 1
ATOM 5901 N N . TYR B 1 74 ? -0.072 -3.523 -39.594 1 55.25 74 TYR B N 1
ATOM 5902 C CA . TYR B 1 74 ? 0.306 -2.16 -39.938 1 55.25 74 TYR B CA 1
ATOM 5903 C C . TYR B 1 74 ? 1.6 -2.143 -40.75 1 55.25 74 TYR B C 1
ATOM 5905 O O . TYR B 1 74 ? 2.418 -3.059 -40.625 1 55.25 74 TYR B O 1
ATOM 5913 N N . ASP B 1 75 ? 1.706 -1.352 -41.812 1 55.66 75 ASP B N 1
ATOM 5914 C CA . ASP B 1 75 ? 2.859 -1.291 -42.688 1 55.66 75 ASP B CA 1
ATOM 5915 C C . ASP B 1 75 ? 3.744 -0.089 -42.375 1 55.66 75 ASP B C 1
ATOM 5917 O O . ASP B 1 75 ? 4.859 0.025 -42.875 1 55.66 75 ASP B O 1
ATOM 5921 N N . ARG B 1 76 ? 3.049 1.028 -41.719 1 53.38 76 ARG B N 1
ATOM 5922 C CA . ARG B 1 76 ? 3.803 2.262 -41.5 1 53.38 76 ARG B CA 1
ATOM 5923 C C . ARG B 1 76 ? 3.721 2.727 -40.062 1 53.38 76 ARG B C 1
ATOM 5925 O O . ARG B 1 76 ? 2.701 2.525 -39.406 1 53.38 76 ARG B O 1
ATOM 5932 N N . VAL B 1 77 ? 4.695 3.037 -39.375 1 54.59 77 VAL B N 1
ATOM 5933 C CA . VAL B 1 77 ? 4.762 3.619 -38.062 1 54.59 77 VAL B CA 1
ATOM 5934 C C . VAL B 1 77 ? 5.016 5.121 -38.156 1 54.59 77 VAL B C 1
ATOM 5936 O O . VAL B 1 77 ? 5.895 5.559 -38.906 1 54.59 77 VAL B O 1
ATOM 5939 N N . VAL B 1 78 ? 4.035 5.926 -37.594 1 52.28 78 VAL B N 1
ATOM 5940 C CA . VAL B 1 78 ? 4.164 7.379 -37.594 1 52.28 78 VAL B CA 1
ATOM 5941 C C . VAL B 1 78 ? 4.672 7.859 -36.25 1 52.28 78 VAL B C 1
ATOM 5943 O O . VAL B 1 78 ? 4.074 7.562 -35.219 1 52.28 78 VAL B O 1
ATOM 5946 N N . PHE B 1 79 ? 5.699 8.406 -36.188 1 50.84 79 PHE B N 1
ATOM 5947 C CA . PHE B 1 79 ? 6.297 9.055 -35 1 50.84 79 PHE B CA 1
ATOM 5948 C C . PHE B 1 79 ? 5.891 10.516 -34.938 1 50.84 79 PHE B C 1
ATOM 5950 O O . PHE B 1 79 ? 6.012 11.258 -35.906 1 50.84 79 PHE B O 1
ATOM 5957 N N . VAL B 1 80 ? 4.941 10.852 -33.969 1 45.34 80 VAL B N 1
ATOM 5958 C CA . VAL B 1 80 ? 4.574 12.25 -33.781 1 45.34 80 VAL B CA 1
ATOM 5959 C C . VAL B 1 80 ? 5.484 12.883 -32.719 1 45.34 80 VAL B C 1
ATOM 5961 O O . VAL B 1 80 ? 5.648 12.344 -31.625 1 45.34 80 VAL B O 1
ATOM 5964 N N . PHE B 1 81 ? 6.203 13.766 -32.969 1 40.66 81 PHE B N 1
ATOM 5965 C CA . PHE B 1 81 ? 7.184 14.484 -32.188 1 40.66 81 PHE B CA 1
ATOM 5966 C C . PHE B 1 81 ? 6.578 15.75 -31.578 1 40.66 81 PHE B C 1
ATOM 5968 O O . PHE B 1 81 ? 5.863 16.484 -32.25 1 40.66 81 PHE B O 1
ATOM 5975 N N . ASN B 1 82 ? 6 15.758 -30.312 1 42.5 82 ASN B N 1
ATOM 5976 C CA . ASN B 1 82 ? 5.781 17.078 -29.75 1 42.5 82 ASN B CA 1
ATOM 5977 C C . ASN B 1 82 ? 7.043 17.625 -29.078 1 42.5 82 ASN B C 1
ATOM 5979 O O . ASN B 1 82 ? 7.336 17.281 -27.938 1 42.5 82 ASN B O 1
ATOM 5983 N N . GLY B 1 83 ? 7.824 18.391 -29.484 1 38.06 83 GLY B N 1
ATOM 5984 C CA . GLY B 1 83 ? 9.188 18.859 -29.281 1 38.06 83 GLY B CA 1
ATOM 5985 C C . GLY B 1 83 ? 10.227 17.781 -29.516 1 38.06 83 GLY B C 1
ATOM 5986 O O . GLY B 1 83 ? 10.297 17.203 -30.609 1 38.06 83 GLY B O 1
ATOM 5987 N N . LYS B 1 84 ? 11.125 17.609 -28.438 1 40.28 84 LYS B N 1
ATOM 5988 C CA . LYS B 1 84 ? 12.242 16.672 -28.562 1 40.28 84 LYS B CA 1
ATOM 5989 C C . LYS B 1 84 ? 11.781 15.242 -28.312 1 40.28 84 LYS B C 1
ATOM 5991 O O . LYS B 1 84 ? 12.531 14.289 -28.547 1 40.28 84 LYS B O 1
ATOM 5996 N N . ASP B 1 85 ? 10.727 14.992 -27.625 1 38.16 85 ASP B N 1
ATOM 5997 C CA . ASP B 1 85 ? 10.352 13.664 -27.141 1 38.16 85 ASP B CA 1
ATOM 5998 C C . ASP B 1 85 ? 9.352 13 -28.078 1 38.16 85 ASP B C 1
ATOM 6000 O O . ASP B 1 85 ? 8.523 13.672 -28.703 1 38.16 85 ASP B O 1
ATOM 6004 N N . ILE B 1 86 ? 9.742 11.984 -28.656 1 41.72 86 ILE B N 1
ATOM 6005 C CA . ILE B 1 86 ? 8.891 11.148 -29.484 1 41.72 86 ILE B CA 1
ATOM 6006 C C . ILE B 1 86 ? 7.586 10.844 -28.766 1 41.72 86 ILE B C 1
ATOM 6008 O O . ILE B 1 86 ? 7.598 10.344 -27.641 1 41.72 86 ILE B O 1
ATOM 6012 N N . LYS B 1 87 ? 6.645 11.453 -29.172 1 42.84 87 LYS B N 1
ATOM 6013 C CA . LYS B 1 87 ? 5.332 10.969 -28.75 1 42.84 87 LYS B CA 1
ATOM 6014 C C . LYS B 1 87 ? 5.105 9.523 -29.188 1 42.84 87 LYS B C 1
ATOM 6016 O O . LYS B 1 87 ? 5.816 9.016 -30.047 1 42.84 87 LYS B O 1
ATOM 6021 N N . SER B 1 88 ? 4.266 8.781 -28.734 1 45.06 88 SER B N 1
ATOM 6022 C CA . SER B 1 88 ? 3.951 7.383 -29.016 1 45.06 88 SER B CA 1
ATOM 6023 C C . SER B 1 88 ? 3.902 7.121 -30.516 1 45.06 88 SER B C 1
ATOM 6025 O O . SER B 1 88 ? 3.371 7.93 -31.281 1 45.06 88 SER B O 1
ATOM 6027 N N . PRO B 1 89 ? 4.703 6.293 -31.031 1 48.94 89 PRO B N 1
ATOM 6028 C CA . PRO B 1 89 ? 4.664 5.906 -32.438 1 48.94 89 PRO B CA 1
ATOM 6029 C C . PRO B 1 89 ? 3.258 5.543 -32.906 1 48.94 89 PRO B C 1
ATOM 6031 O O . PRO B 1 89 ? 2.459 5.008 -32.125 1 48.94 89 PRO B O 1
ATOM 6034 N N . ARG B 1 90 ? 2.809 6.273 -33.938 1 55.47 90 ARG B N 1
ATOM 6035 C CA . ARG B 1 90 ? 1.562 5.926 -34.625 1 55.47 90 ARG B CA 1
ATOM 6036 C C . ARG B 1 90 ? 1.809 4.926 -35.75 1 55.47 90 ARG B C 1
ATOM 6038 O O . ARG B 1 90 ? 2.896 4.895 -36.312 1 55.47 90 ARG B O 1
ATOM 6045 N N . VAL B 1 91 ? 1.044 3.871 -35.75 1 61.34 91 VAL B N 1
ATOM 6046 C CA . VAL B 1 91 ? 1.134 2.906 -36.844 1 61.34 91 VAL B CA 1
ATOM 6047 C C . VAL B 1 91 ? -0.04 3.098 -37.781 1 61.34 91 VAL B C 1
ATOM 6049 O O . VAL B 1 91 ? -1.112 3.555 -37.375 1 61.34 91 VAL B O 1
ATOM 6052 N N . ILE B 1 92 ? 0.164 2.957 -39.031 1 57 92 ILE B N 1
ATOM 6053 C CA . ILE B 1 92 ? -0.842 3.094 -40.094 1 57 92 ILE B CA 1
ATOM 6054 C C . ILE B 1 92 ? -1.315 1.712 -40.531 1 57 92 ILE B C 1
ATOM 6056 O O . ILE B 1 92 ? -0.501 0.844 -40.844 1 57 92 ILE B O 1
ATOM 6060 N N . CYS B 1 93 ? -2.559 1.472 -40.312 1 58.22 93 CYS B N 1
ATOM 6061 C CA . CYS B 1 93 ? -3.178 0.24 -40.781 1 58.22 93 CYS B CA 1
ATOM 6062 C C . CYS B 1 93 ? -2.814 -0.023 -42.25 1 58.22 93 CYS B C 1
ATOM 6064 O O . CYS B 1 93 ? -2.895 0.878 -43.062 1 58.22 93 CYS B O 1
ATOM 6066 N N . LYS B 1 94 ? -2.422 -1.164 -42.469 1 61.38 94 LYS B N 1
ATOM 6067 C CA . LYS B 1 94 ? -2.027 -1.567 -43.812 1 61.38 94 LYS B CA 1
ATOM 6068 C C . LYS B 1 94 ? -3.217 -1.531 -44.75 1 61.38 94 LYS B C 1
ATOM 6070 O O . LYS B 1 94 ? -3.049 -1.32 -45.969 1 61.38 94 LYS B O 1
ATOM 6075 N N . LYS B 1 95 ? -4.555 -1.671 -44.219 1 58.75 95 LYS B N 1
ATOM 6076 C CA . LYS B 1 95 ? -5.73 -1.836 -45.062 1 58.75 95 LYS B CA 1
ATOM 6077 C C . LYS B 1 95 ? -6.398 -0.493 -45.344 1 58.75 95 LYS B C 1
ATOM 6079 O O . LYS B 1 95 ? -6.797 -0.219 -46.469 1 58.75 95 LYS B O 1
ATOM 6084 N N . CYS B 1 96 ? -6.66 0.42 -44.406 1 53.25 96 CYS B N 1
ATOM 6085 C CA . CYS B 1 96 ? -7.43 1.631 -44.656 1 53.25 96 CYS B CA 1
ATOM 6086 C C . CYS B 1 96 ? -6.559 2.873 -44.5 1 53.25 96 CYS B C 1
ATOM 6088 O O . CYS B 1 96 ? -7.039 3.996 -44.656 1 53.25 96 CYS B O 1
ATOM 6090 N N . SER B 1 97 ? -5.176 2.812 -44.25 1 54.94 97 SER B N 1
ATOM 6091 C CA . SER B 1 97 ? -4.176 3.873 -44.156 1 54.94 97 SER B CA 1
ATOM 6092 C C . SER B 1 97 ? -4.457 4.801 -43 1 54.94 97 SER B C 1
ATOM 6094 O O . SER B 1 97 ? -3.938 5.918 -42.938 1 54.94 97 SER B O 1
ATOM 6096 N N . LYS B 1 98 ? -5.383 4.406 -42.188 1 56.72 98 LYS B N 1
ATOM 6097 C CA . LYS B 1 98 ? -5.645 5.203 -41 1 56.72 98 LYS B CA 1
ATOM 6098 C C . LYS B 1 98 ? -4.512 5.055 -39.969 1 56.72 98 LYS B C 1
ATOM 6100 O O . LYS B 1 98 ? -3.908 3.986 -39.875 1 56.72 98 LYS B O 1
ATOM 6105 N N . THR B 1 99 ? -4.078 6.043 -39.281 1 59.84 99 THR B N 1
ATOM 6106 C CA . THR B 1 99 ? -2.936 6.145 -38.375 1 59.84 99 THR B CA 1
ATOM 6107 C C . THR B 1 99 ? -3.334 5.785 -36.938 1 59.84 99 THR B C 1
ATOM 6109 O O . THR B 1 99 ? -4.395 6.199 -36.469 1 59.84 99 THR B O 1
ATOM 6112 N N . PHE B 1 100 ? -2.789 4.797 -36.438 1 55.31 100 PHE B N 1
ATOM 6113 C CA . PHE B 1 100 ? -3.055 4.32 -35.094 1 55.31 100 PHE B CA 1
ATOM 6114 C C . PHE B 1 100 ? -1.859 4.574 -34.188 1 55.31 100 PHE B C 1
ATOM 6116 O O . PHE B 1 100 ? -0.719 4.625 -34.656 1 55.31 100 PHE B O 1
ATOM 6123 N N . HIS B 1 101 ? -2.092 4.918 -33.031 1 51.97 101 HIS B N 1
ATOM 6124 C CA . HIS B 1 101 ? -1.024 5.105 -32.062 1 51.97 101 HIS B CA 1
ATOM 6125 C C . HIS B 1 101 ? -0.49 3.764 -31.562 1 51.97 101 HIS B C 1
ATOM 6127 O O . HIS B 1 101 ? -1.226 2.982 -30.953 1 51.97 101 HIS B O 1
ATOM 6133 N N . GLY B 1 102 ? 0.728 3.273 -31.766 1 51.44 102 GLY B N 1
ATOM 6134 C CA . GLY B 1 102 ? 1.509 2.102 -31.406 1 51.44 102 GLY B CA 1
ATOM 6135 C C . GLY B 1 102 ? 0.994 0.822 -32.031 1 51.44 102 GLY B C 1
ATOM 6136 O O . GLY B 1 102 ? 0.054 0.85 -32.844 1 51.44 102 GLY B O 1
ATOM 6137 N N . SER B 1 103 ? 1.602 -0.351 -32.094 1 50.25 103 SER B N 1
ATOM 6138 C CA . SER B 1 103 ? 1.29 -1.657 -32.656 1 50.25 103 SER B CA 1
ATOM 6139 C C . SER B 1 103 ? 0.336 -2.439 -31.766 1 50.25 103 SER B C 1
ATOM 6141 O O . SER B 1 103 ? 0.154 -3.645 -31.938 1 50.25 103 SER B O 1
ATOM 6143 N N . GLY B 1 104 ? -0.29 -1.735 -30.875 1 44.84 104 GLY B N 1
ATOM 6144 C CA . 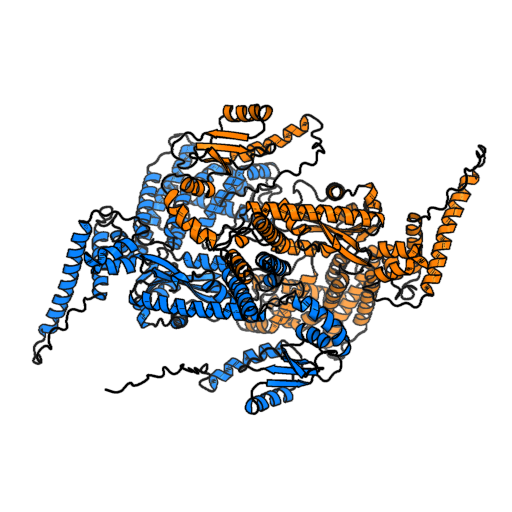GLY B 1 104 ? -1.008 -2.477 -29.859 1 44.84 104 GLY B CA 1
ATOM 6145 C C . GLY B 1 104 ? -2.332 -3.035 -30.344 1 44.84 104 GLY B C 1
ATOM 6146 O O . GLY B 1 104 ? -2.586 -3.084 -31.547 1 44.84 104 GLY B O 1
ATOM 6147 N N . GLY B 1 105 ? -3.309 -3.393 -29.406 1 47 105 GLY B N 1
ATOM 6148 C CA . GLY B 1 105 ? -4.598 -4.039 -29.594 1 47 105 GLY B CA 1
ATOM 6149 C C . GLY B 1 105 ? -5.543 -3.25 -30.484 1 47 105 GLY B C 1
ATOM 6150 O O . GLY B 1 105 ? -6.309 -3.832 -31.25 1 47 105 GLY B O 1
ATOM 6151 N N . HIS B 1 106 ? -5.293 -1.921 -30.578 1 50.25 106 HIS B N 1
ATOM 6152 C CA . HIS B 1 106 ? -6.168 -1.141 -31.438 1 50.25 106 HIS B CA 1
ATOM 6153 C C . HIS B 1 106 ? -5.922 -1.463 -32.906 1 50.25 106 HIS B C 1
ATOM 6155 O O . HIS B 1 106 ? -6.871 -1.568 -33.688 1 50.25 106 HIS B O 1
ATOM 6161 N N . LEU B 1 107 ? -4.758 -1.604 -33.188 1 54.25 107 LEU B N 1
ATOM 6162 C CA . LEU B 1 107 ? -4.449 -1.914 -34.562 1 54.25 107 LEU B CA 1
ATOM 6163 C C . LEU B 1 107 ? -4.938 -3.311 -34.938 1 54.25 107 LEU B C 1
ATOM 6165 O O . LEU B 1 107 ? -5.496 -3.512 -36.031 1 54.25 107 LEU B O 1
ATOM 6169 N N . THR B 1 108 ? -4.859 -4.176 -34.094 1 52.34 108 THR B N 1
ATOM 6170 C CA . THR B 1 108 ? -5.293 -5.539 -34.375 1 52.34 108 THR B CA 1
ATOM 6171 C C . THR B 1 108 ? -6.809 -5.605 -34.531 1 52.34 108 THR B C 1
ATOM 6173 O O . THR B 1 108 ? -7.316 -6.25 -35.438 1 52.34 108 THR B O 1
ATOM 6176 N N . ARG B 1 109 ? -7.539 -4.855 -33.75 1 52.91 109 ARG B N 1
ATOM 6177 C CA . ARG B 1 109 ? -8.992 -4.793 -33.906 1 52.91 109 ARG B CA 1
ATOM 6178 C C . ARG B 1 109 ? -9.383 -4.086 -35.188 1 52.91 109 ARG B C 1
ATOM 6180 O O . ARG B 1 109 ? -10.297 -4.527 -35.906 1 52.91 109 ARG B O 1
ATOM 6187 N N . HIS B 1 110 ? -8.672 -3.047 -35.406 1 53.59 110 HIS B N 1
ATOM 6188 C CA . HIS B 1 110 ? -8.961 -2.316 -36.625 1 53.59 110 HIS B CA 1
ATOM 6189 C C . HIS B 1 110 ? -8.68 -3.174 -37.844 1 53.59 110 HIS B C 1
ATOM 6191 O O . HIS B 1 110 ? -9.469 -3.188 -38.812 1 53.59 110 HIS B O 1
ATOM 6197 N N . THR B 1 111 ? -7.648 -3.885 -37.812 1 55.38 111 THR B N 1
ATOM 6198 C CA . THR B 1 111 ? -7.293 -4.68 -38.969 1 55.38 111 THR B CA 1
ATOM 6199 C C . THR B 1 111 ? -8.312 -5.793 -39.219 1 55.38 111 THR B C 1
ATOM 6201 O O . THR B 1 111 ? -8.57 -6.18 -40.344 1 55.38 111 THR B O 1
ATOM 6204 N N . ASP B 1 112 ? -8.82 -6.355 -38.094 1 51.62 112 ASP B N 1
ATOM 6205 C CA . ASP B 1 112 ? -9.898 -7.32 -38.25 1 51.62 112 ASP B CA 1
ATOM 6206 C C . ASP B 1 112 ? -11.133 -6.66 -38.875 1 51.62 112 ASP B C 1
ATOM 6208 O O . ASP B 1 112 ? -11.836 -7.266 -39.688 1 51.62 112 ASP B O 1
ATOM 6212 N N . GLU B 1 113 ? -11.383 -5.43 -38.469 1 49.66 113 GLU B N 1
ATOM 6213 C CA . GLU B 1 113 ? -12.539 -4.711 -39 1 49.66 113 GLU B CA 1
ATOM 6214 C C . GLU B 1 113 ? -12.281 -4.215 -40.406 1 49.66 113 GLU B C 1
ATOM 6216 O O . GLU B 1 113 ? -13.219 -4.086 -41.219 1 49.66 113 GLU B O 1
ATOM 6221 N N . CYS B 1 114 ? -11.062 -3.924 -40.656 1 46.5 114 CYS B N 1
ATOM 6222 C CA . CYS B 1 114 ? -10.789 -3.377 -41.969 1 46.5 114 CYS B CA 1
ATOM 6223 C C . CYS B 1 114 ? -10.766 -4.48 -43.031 1 46.5 114 CYS B C 1
ATOM 6225 O O . CYS B 1 114 ? -10.531 -4.211 -44.219 1 46.5 114 CYS B O 1
ATOM 6227 N N . ASP B 1 115 ? -10.812 -5.793 -42.594 1 40.41 115 ASP B N 1
ATOM 6228 C CA . ASP B 1 115 ? -10.953 -6.801 -43.625 1 40.41 115 ASP B CA 1
ATOM 6229 C C . ASP B 1 115 ? -12.328 -6.719 -44.281 1 40.41 115 ASP B C 1
ATOM 6231 O O . ASP B 1 115 ? -13.352 -6.707 -43.594 1 40.41 115 ASP B O 1
ATOM 6235 N N . PRO B 1 116 ? -12.523 -6.484 -45.562 1 37.56 116 PRO B N 1
ATOM 6236 C CA . PRO B 1 116 ? -13.758 -6.363 -46.312 1 37.56 116 PRO B CA 1
ATOM 6237 C C . PRO B 1 116 ? -14.719 -7.523 -46.094 1 37.56 116 PRO B C 1
ATOM 6239 O O . PRO B 1 116 ? -15.938 -7.355 -46.188 1 37.56 116 PRO B O 1
ATOM 6242 N N . LYS B 1 117 ? -14.352 -8.852 -46.25 1 35.47 117 LYS B N 1
ATOM 6243 C CA . LYS B 1 117 ? -15.336 -9.938 -46.281 1 35.47 117 LYS B CA 1
ATOM 6244 C C . LYS B 1 117 ? -16.109 -10.016 -44.969 1 35.47 117 LYS B C 1
ATOM 6246 O O . LYS B 1 117 ? -17.266 -10.445 -44.969 1 35.47 117 LYS B O 1
ATOM 6251 N N . VAL B 1 118 ? -15.602 -10.086 -43.812 1 33.72 118 VAL B N 1
ATOM 6252 C CA . VAL B 1 118 ? -16.344 -10.258 -42.562 1 33.72 118 VAL B CA 1
ATOM 6253 C C . VAL B 1 118 ? -17.109 -8.977 -42.25 1 33.72 118 VAL B C 1
ATOM 6255 O O . VAL B 1 118 ? -17.75 -8.875 -41.219 1 33.72 118 VAL B O 1
ATOM 6258 N N . SER B 1 119 ? -17.25 -7.918 -43.062 1 32.62 119 SER B N 1
ATOM 6259 C CA . SER B 1 119 ? -17.906 -6.621 -43.219 1 32.62 119 SER B CA 1
ATOM 6260 C C . SER B 1 119 ? -19.422 -6.766 -43.281 1 32.62 119 SER B C 1
ATOM 6262 O O . SER B 1 119 ? -20.156 -5.957 -42.719 1 32.62 119 SER B O 1
ATOM 6264 N N . ALA B 1 120 ? -20 -7.566 -44.375 1 30.92 120 ALA B N 1
ATOM 6265 C CA . ALA B 1 120 ? -21.406 -7.531 -44.781 1 30.92 120 ALA B CA 1
ATOM 6266 C C . ALA B 1 120 ? -22.297 -8.164 -43.719 1 30.92 120 ALA B C 1
ATOM 6268 O O . ALA B 1 120 ? -23.406 -7.684 -43.469 1 30.92 120 ALA B O 1
ATOM 6269 N N . ILE B 1 121 ? -22.094 -9.484 -43.406 1 29.36 121 ILE B N 1
ATOM 6270 C CA . ILE B 1 121 ? -23.047 -10.18 -42.531 1 29.36 121 ILE B CA 1
ATOM 6271 C C . ILE B 1 121 ? -23.094 -9.523 -41.156 1 29.36 121 ILE B C 1
ATOM 6273 O O . ILE B 1 121 ? -24.156 -9.398 -40.562 1 29.36 121 ILE B O 1
ATOM 6277 N N . ASP B 1 122 ? -22 -9.156 -40.594 1 29.88 122 ASP B N 1
ATOM 6278 C CA . ASP B 1 122 ? -21.938 -8.578 -39.25 1 29.88 122 ASP B CA 1
ATOM 6279 C C . ASP B 1 122 ? -22.5 -7.16 -39.219 1 29.88 122 ASP B C 1
ATOM 6281 O O . ASP B 1 122 ? -22.703 -6.578 -38.156 1 29.88 122 ASP B O 1
ATOM 6285 N N . ALA B 1 123 ? -22.812 -6.535 -40.312 1 31.56 123 ALA B N 1
ATOM 6286 C CA . ALA B 1 123 ? -23.516 -5.27 -40.531 1 31.56 123 ALA B CA 1
ATOM 6287 C C . ALA B 1 123 ? -25 -5.395 -40.188 1 31.56 123 ALA B C 1
ATOM 6289 O O . ALA B 1 123 ? -25.609 -4.449 -39.688 1 31.56 123 ALA B O 1
ATOM 6290 N N . ARG B 1 124 ? -25.75 -6.41 -40.781 1 29.83 124 ARG B N 1
ATOM 6291 C CA . ARG B 1 124 ? -27.188 -6.539 -40.562 1 29.83 124 ARG B CA 1
ATOM 6292 C C . ARG B 1 124 ? -27.5 -6.789 -39.094 1 29.83 124 ARG B C 1
ATOM 6294 O O . ARG B 1 124 ? -28.469 -6.258 -38.562 1 29.83 124 ARG B O 1
ATOM 6301 N N . GLN B 1 125 ? -26.891 -7.84 -38.469 1 28.34 125 GLN B N 1
ATOM 6302 C CA . GLN B 1 125 ? -27.203 -8.078 -37.062 1 28.34 125 GLN B CA 1
ATOM 6303 C C . GLN B 1 125 ? -26.734 -6.914 -36.188 1 28.34 125 GLN B C 1
ATOM 6305 O O . GLN B 1 125 ? -27.219 -6.723 -35.062 1 28.34 125 GLN B O 1
ATOM 6310 N N . THR B 1 126 ? -25.797 -6.117 -36.562 1 31.5 126 THR B N 1
ATOM 6311 C CA . THR B 1 126 ? -25.375 -4.852 -35.969 1 31.5 126 THR B CA 1
ATOM 6312 C C . THR B 1 126 ? -26.453 -3.785 -36.156 1 31.5 126 THR B C 1
ATOM 6314 O O . THR B 1 126 ? -26.578 -2.887 -35.312 1 31.5 126 THR B O 1
ATOM 6317 N N . THR B 1 127 ? -27.188 -3.746 -37.25 1 29.55 127 THR B N 1
ATOM 6318 C CA . THR B 1 127 ? -28.266 -2.781 -37.469 1 29.55 127 THR B CA 1
ATOM 6319 C C . THR B 1 127 ? -29.422 -3.041 -36.531 1 29.55 127 THR B C 1
ATOM 6321 O O . THR B 1 127 ? -30.031 -2.102 -36 1 29.55 127 THR B O 1
ATOM 6324 N N . LEU B 1 128 ? -30.094 -4.273 -36.594 1 27.5 128 LEU B N 1
ATOM 6325 C CA . LEU B 1 128 ? -31.234 -4.559 -35.719 1 27.5 128 LEU B CA 1
ATOM 6326 C C . LEU B 1 128 ? -30.828 -4.434 -34.25 1 27.5 128 LEU B C 1
ATOM 6328 O O . LEU B 1 128 ? -31.609 -3.932 -33.406 1 27.5 128 LEU B O 1
ATOM 6332 N N . THR B 1 129 ? -29.703 -5.082 -33.781 1 30.59 129 THR B N 1
ATOM 6333 C CA . THR B 1 129 ? -29.266 -4.863 -32.406 1 30.59 129 THR B CA 1
ATOM 6334 C C . THR B 1 129 ? -28.766 -3.436 -32.25 1 30.59 129 THR B C 1
ATOM 6336 O O . THR B 1 129 ? -28.531 -2.994 -31.109 1 30.59 129 THR B O 1
ATOM 6339 N N . LYS B 1 130 ? -28.453 -2.668 -33.188 1 33.34 130 LYS B N 1
ATOM 6340 C CA . LYS B 1 130 ? -28.203 -1.232 -33.25 1 33.34 130 LYS B CA 1
ATOM 6341 C C . LYS B 1 130 ? -29.469 -0.435 -32.938 1 33.34 130 LYS B C 1
ATOM 6343 O O . LYS B 1 130 ? -29.391 0.682 -32.406 1 33.34 130 LYS B O 1
ATOM 6348 N N . SER B 1 131 ? -30.562 -0.684 -33.594 1 32.09 131 SER B N 1
ATOM 6349 C CA . SER B 1 131 ? -31.781 0.091 -33.375 1 32.09 131 SER B CA 1
ATOM 6350 C C . SER B 1 131 ? -32.188 0.123 -31.906 1 32.09 131 SER B C 1
ATOM 6352 O O . SER B 1 131 ? -32.656 1.146 -31.406 1 32.09 131 SER B O 1
ATOM 6354 N N . LEU B 1 132 ? -32.469 -1.071 -31.328 1 32.75 132 LEU B N 1
ATOM 6355 C CA . LEU B 1 132 ? -32.906 -1.126 -29.938 1 32.75 132 LEU B CA 1
ATOM 6356 C C . LEU B 1 132 ? -31.781 -0.705 -29 1 32.75 132 LEU B C 1
ATOM 6358 O O . LEU B 1 132 ? -32 -0.586 -27.781 1 32.75 132 LEU B O 1
ATOM 6362 N N . THR B 1 133 ? -30.5 -1.026 -29.297 1 37.44 133 THR B N 1
ATOM 6363 C CA . THR B 1 133 ? -29.406 -0.586 -28.422 1 37.44 133 THR B CA 1
ATOM 6364 C C . THR B 1 133 ? -29.094 0.89 -28.656 1 37.44 133 THR B C 1
ATOM 6366 O O . THR B 1 133 ? -28.484 1.25 -29.672 1 37.44 133 THR B O 1
ATOM 6369 N N . LYS B 1 134 ? -29.938 1.713 -28.594 1 41.88 134 LYS B N 1
ATOM 6370 C CA . LYS B 1 134 ? -29.688 3.148 -28.688 1 41.88 134 LYS B CA 1
ATOM 6371 C C . LYS B 1 134 ? -28.297 3.5 -28.156 1 41.88 134 LYS B C 1
ATOM 6373 O O . LYS B 1 134 ? -27.984 3.24 -26.984 1 41.88 134 LYS B O 1
ATOM 6378 N N . THR B 1 135 ? -27.25 3.48 -29 1 49.09 135 THR B N 1
ATOM 6379 C CA . THR B 1 135 ? -25.828 3.803 -28.859 1 49.09 135 THR B CA 1
ATOM 6380 C C . THR B 1 135 ? -25.656 5.16 -28.172 1 49.09 135 THR B C 1
ATOM 6382 O O . THR B 1 135 ? -26.422 6.09 -28.438 1 49.09 135 THR B O 1
ATOM 6385 N N . ILE B 1 136 ? -24.984 5.285 -27.141 1 63.09 136 ILE B N 1
ATOM 6386 C CA . ILE B 1 136 ? -24.594 6.504 -26.438 1 63.09 136 ILE B CA 1
ATOM 6387 C C . ILE B 1 136 ? -24.094 7.543 -27.438 1 63.09 136 ILE B C 1
ATOM 6389 O O . ILE B 1 136 ? -23.375 7.211 -28.375 1 63.09 136 ILE B O 1
ATOM 6393 N N . THR B 1 137 ? -24.828 8.695 -27.531 1 64.81 137 THR B N 1
ATOM 6394 C CA . THR B 1 137 ? -24.422 9.828 -28.359 1 64.81 137 THR B CA 1
ATOM 6395 C C . THR B 1 137 ? -22.984 10.234 -28.047 1 64.81 137 THR B C 1
ATOM 6397 O O . THR B 1 137 ? -22.406 9.797 -27.047 1 64.81 137 THR B O 1
ATOM 6400 N N . LYS B 1 138 ? -22.422 10.914 -29.016 1 69.38 138 LYS B N 1
ATOM 6401 C CA . LYS B 1 138 ? -21.062 11.422 -28.828 1 69.38 138 LYS B CA 1
ATOM 6402 C C . LYS B 1 138 ? -20.969 12.289 -27.578 1 69.38 138 LYS B C 1
ATOM 6404 O O . LYS B 1 138 ? -19.969 12.25 -26.859 1 69.38 138 LYS B O 1
ATOM 6409 N N . ASN B 1 139 ? -21.984 13.102 -27.406 1 74 139 ASN B N 1
ATOM 6410 C CA . ASN B 1 139 ? -22.016 13.945 -26.219 1 74 139 ASN B CA 1
ATOM 6411 C C . ASN B 1 139 ? -22.062 13.117 -24.938 1 74 139 ASN B C 1
ATOM 6413 O O . ASN B 1 139 ? -21.438 13.461 -23.938 1 74 139 ASN B O 1
ATOM 6417 N N . GLU B 1 140 ? -22.766 12.102 -25.109 1 74.75 140 GLU B N 1
ATOM 6418 C CA . GLU B 1 140 ? -22.859 11.219 -23.953 1 74.75 140 GLU B CA 1
ATOM 6419 C C . GLU B 1 140 ? -21.547 10.477 -23.719 1 74.75 140 GLU B C 1
ATOM 6421 O O . GLU B 1 140 ? -21.156 10.25 -22.578 1 74.75 140 GLU B O 1
ATOM 6426 N N . GLN B 1 141 ? -20.922 10.195 -24.781 1 79 141 GLN B N 1
ATOM 6427 C CA . GLN B 1 141 ? -19.609 9.562 -24.672 1 79 141 GLN B CA 1
ATOM 6428 C C . GLN B 1 141 ? -18.609 10.508 -24.016 1 79 141 GLN B C 1
ATOM 6430 O O . GLN B 1 141 ? -17.781 10.078 -23.203 1 79 141 GLN B O 1
ATOM 6435 N N . SER B 1 142 ? -18.766 11.711 -24.453 1 83.12 142 SER B N 1
ATOM 6436 C CA . SER B 1 142 ? -17.875 12.703 -23.859 1 83.12 142 SER B CA 1
ATOM 6437 C C . SER B 1 142 ? -18.203 12.914 -22.391 1 83.12 142 SER B C 1
ATOM 6439 O O . SER B 1 142 ? -17.297 13.086 -21.562 1 83.12 142 SER B O 1
ATOM 6441 N N . ALA B 1 143 ? -19.453 12.891 -22.109 1 84.81 143 ALA B N 1
ATOM 6442 C CA . ALA B 1 143 ? -19.875 13.047 -20.719 1 84.81 143 ALA B CA 1
ATOM 6443 C C . ALA B 1 143 ? -19.406 11.867 -19.875 1 84.81 143 ALA B C 1
ATOM 6445 O O . ALA B 1 143 ? -19.047 12.031 -18.703 1 84.81 143 ALA B O 1
ATOM 6446 N N . LEU B 1 144 ? -19.391 10.734 -20.484 1 87.5 144 LEU B N 1
ATOM 6447 C CA . LEU B 1 144 ? -18.906 9.539 -19.797 1 87.5 144 LEU B CA 1
ATOM 6448 C C . LEU B 1 144 ? -17.406 9.625 -19.531 1 87.5 144 LEU B C 1
ATOM 6450 O O . LEU B 1 144 ? -16.938 9.281 -18.453 1 87.5 144 LEU B O 1
ATOM 6454 N N . ALA B 1 145 ? -16.766 10.07 -20.516 1 90.25 145 ALA B N 1
ATOM 6455 C CA . ALA B 1 145 ? -15.32 10.227 -20.359 1 90.25 145 ALA B CA 1
ATOM 6456 C C . ALA B 1 145 ? -15 11.242 -19.266 1 90.25 145 ALA B C 1
ATOM 6458 O O . ALA B 1 145 ? -14.07 11.031 -18.469 1 90.25 145 ALA B O 1
ATOM 6459 N N . GLU B 1 146 ? -15.773 12.219 -19.219 1 91.06 146 GLU B N 1
ATOM 6460 C CA . GLU B 1 146 ? -15.586 13.242 -18.203 1 91.06 146 GLU B CA 1
ATOM 6461 C C . GLU B 1 146 ? -15.883 12.695 -16.797 1 91.06 146 GLU B C 1
ATOM 6463 O O . GLU B 1 146 ? -15.188 13.023 -15.836 1 91.06 146 GLU B O 1
ATOM 6468 N N . ALA B 1 147 ? -16.875 11.93 -16.766 1 91.62 147 ALA B N 1
ATOM 6469 C CA . ALA B 1 147 ? -17.219 11.32 -15.484 1 91.62 147 ALA B CA 1
ATOM 6470 C C . ALA B 1 147 ? -16.094 10.406 -14.992 1 91.62 147 ALA B C 1
ATOM 6472 O O . ALA B 1 147 ? -15.742 10.43 -13.805 1 91.62 147 ALA B O 1
ATOM 6473 N N . PHE B 1 148 ? -15.555 9.625 -15.891 1 94.44 148 PHE B N 1
ATOM 6474 C CA . PHE B 1 148 ? -14.438 8.758 -15.539 1 94.44 148 PHE B CA 1
ATOM 6475 C C . PHE B 1 148 ? -13.211 9.578 -15.156 1 94.44 148 PHE B C 1
ATOM 6477 O O . PHE B 1 148 ? -12.469 9.203 -14.25 1 94.44 148 PHE B O 1
ATOM 6484 N N . GLY B 1 149 ? -13.008 10.641 -15.898 1 92.62 149 GLY B N 1
ATOM 6485 C CA . GLY B 1 149 ? -11.906 11.523 -15.562 1 92.62 149 GLY B CA 1
ATOM 6486 C C . GLY B 1 149 ? -12.023 12.125 -14.18 1 92.62 149 GLY B C 1
ATOM 6487 O O . GLY B 1 149 ? -11.039 12.18 -13.43 1 92.62 149 GLY B O 1
ATOM 6488 N N . LYS B 1 150 ? -13.172 12.531 -13.805 1 91.94 150 LYS B N 1
ATOM 6489 C CA . LYS B 1 150 ? -13.422 13.094 -12.484 1 91.94 150 LYS B CA 1
ATOM 6490 C C . LYS B 1 150 ? -13.242 12.039 -11.398 1 91.94 150 LYS B C 1
ATOM 6492 O O . LYS B 1 150 ? -12.711 12.336 -10.32 1 91.94 150 LYS B O 1
ATOM 6497 N N . LEU B 1 151 ? -13.695 10.859 -11.734 1 92.75 151 LEU B N 1
ATOM 6498 C CA . LEU B 1 151 ? -13.539 9.766 -10.789 1 92.75 151 LEU B CA 1
ATOM 6499 C C . LEU B 1 151 ? -12.062 9.445 -10.57 1 92.75 151 LEU B C 1
ATOM 6501 O O . LEU B 1 151 ? -11.648 9.117 -9.453 1 92.75 151 LEU B O 1
ATOM 6505 N N . ALA B 1 152 ? -11.312 9.469 -11.609 1 91.81 152 ALA B N 1
ATOM 6506 C CA . ALA B 1 152 ? -9.875 9.219 -11.516 1 91.81 152 ALA B CA 1
ATOM 6507 C C . ALA B 1 152 ? -9.188 10.266 -10.641 1 91.81 152 ALA B C 1
ATOM 6509 O O . ALA B 1 152 ? -8.359 9.922 -9.789 1 91.81 152 ALA B O 1
ATOM 6510 N N . LEU B 1 153 ? -9.594 11.438 -10.781 1 91 153 LEU B N 1
ATOM 6511 C CA . LEU B 1 153 ? -8.961 12.547 -10.078 1 91 153 LEU B CA 1
ATOM 6512 C C . LEU B 1 153 ? -9.438 12.617 -8.625 1 91 153 LEU B C 1
ATOM 6514 O O . LEU B 1 153 ? -8.625 12.602 -7.703 1 91 153 LEU B O 1
ATOM 6518 N N . ASP B 1 154 ? -10.68 12.609 -8.398 1 90.5 154 ASP B N 1
ATOM 6519 C CA . ASP B 1 154 ? -11.25 12.82 -7.07 1 90.5 154 ASP B CA 1
ATOM 6520 C C . ASP B 1 154 ? -11.219 11.531 -6.25 1 90.5 154 ASP B C 1
ATOM 6522 O O . ASP B 1 154 ? -11.102 11.57 -5.023 1 90.5 154 ASP B O 1
ATOM 6526 N N . GLY B 1 155 ? -11.414 10.461 -6.938 1 87.44 155 GLY B N 1
ATOM 6527 C CA . GLY B 1 155 ? -11.359 9.188 -6.238 1 87.44 155 GLY B CA 1
ATOM 6528 C C . GLY B 1 155 ? -9.953 8.633 -6.117 1 87.44 155 GLY B C 1
ATOM 6529 O O . GLY B 1 155 ? -9.719 7.672 -5.383 1 87.44 155 GLY B O 1
ATOM 6530 N N . VAL B 1 156 ? -9.07 9.227 -6.84 1 87.44 156 VAL B N 1
ATOM 6531 C CA . VAL B 1 156 ? -7.672 8.82 -6.863 1 87.44 156 VAL B CA 1
ATOM 6532 C C . VAL B 1 156 ? -7.57 7.336 -7.211 1 87.44 156 VAL B C 1
ATOM 6534 O O . VAL B 1 156 ? -6.887 6.574 -6.52 1 87.44 156 VAL B O 1
ATOM 6537 N N . LEU B 1 157 ? -8.359 6.898 -8.148 1 87.75 157 LEU B N 1
ATOM 6538 C CA . LEU B 1 157 ? -8.336 5.504 -8.578 1 87.75 157 LEU B CA 1
ATOM 6539 C C . LEU B 1 157 ? -7.398 5.32 -9.773 1 87.75 157 LEU B C 1
ATOM 6541 O O . LEU B 1 157 ? -7.418 6.117 -10.711 1 87.75 157 LEU B O 1
ATOM 6545 N N . PRO B 1 158 ? -6.574 4.246 -9.734 1 86.12 158 PRO B N 1
ATOM 6546 C CA . PRO B 1 158 ? -5.707 3.975 -10.883 1 86.12 158 PRO B CA 1
ATOM 6547 C C . PRO B 1 158 ? -6.488 3.609 -12.141 1 86.12 158 PRO B C 1
ATOM 6549 O O . PRO B 1 158 ? -7.59 3.061 -12.047 1 86.12 158 PRO B O 1
ATOM 6552 N N . PHE B 1 159 ? -5.895 3.904 -13.258 1 86.06 159 PHE B N 1
ATOM 6553 C CA . PHE B 1 159 ? -6.543 3.617 -14.531 1 86.06 159 PHE B CA 1
ATOM 6554 C C . PHE B 1 159 ? -6.828 2.127 -14.672 1 86.06 159 PHE B C 1
ATOM 6556 O O . PHE B 1 159 ? -7.844 1.734 -15.25 1 86.06 159 PHE B O 1
ATOM 6563 N N . LYS B 1 160 ? -5.902 1.325 -14.125 1 83.69 160 LYS B N 1
ATOM 6564 C CA . LYS B 1 160 ? -6.102 -0.12 -14.18 1 83.69 160 LYS B CA 1
ATOM 6565 C C . LYS B 1 160 ? -7.41 -0.521 -13.508 1 83.69 160 LYS B C 1
ATOM 6567 O O . LYS B 1 160 ? -8.102 -1.434 -13.969 1 83.69 160 LYS B O 1
ATOM 6572 N N . LYS B 1 161 ? -7.715 0.125 -12.453 1 87.06 161 LYS B N 1
ATOM 6573 C CA . LYS B 1 161 ? -8.953 -0.153 -11.734 1 87.06 161 LYS B CA 1
ATOM 6574 C C . LYS B 1 161 ? -10.164 0.374 -12.5 1 87.06 161 LYS B C 1
ATOM 6576 O O . LYS B 1 161 ? -11.211 -0.28 -12.547 1 87.06 161 LYS B O 1
ATOM 6581 N N . LEU B 1 162 ? -10.023 1.469 -13.086 1 90.56 162 LEU B N 1
ATOM 6582 C CA . LEU B 1 162 ? -11.125 2.078 -13.82 1 90.56 162 LEU B CA 1
ATOM 6583 C C . LEU B 1 162 ? -11.445 1.278 -15.086 1 90.56 162 LEU B C 1
ATOM 6585 O O . LEU B 1 162 ? -12.594 1.246 -15.531 1 90.56 162 LEU B O 1
ATOM 6589 N N . GLU B 1 163 ? -10.43 0.639 -15.578 1 89.25 163 GLU B N 1
ATOM 6590 C CA . GLU B 1 163 ? -10.617 -0.172 -16.781 1 89.25 163 GLU B CA 1
ATOM 6591 C C . GLU B 1 163 ? -11.047 -1.592 -16.422 1 89.25 163 GLU B C 1
ATOM 6593 O O . GLU B 1 163 ? -11.297 -2.41 -17.312 1 89.25 163 GLU B O 1
ATOM 6598 N N . SER B 1 164 ? -11.086 -1.814 -15.188 1 87.69 164 SER B N 1
ATOM 6599 C CA . SER B 1 164 ? -11.445 -3.162 -14.758 1 87.69 164 SER B CA 1
ATOM 6600 C C . SER B 1 164 ? -12.891 -3.492 -15.102 1 87.69 164 SER B C 1
ATOM 6602 O O . SER B 1 164 ? -13.727 -2.592 -15.234 1 87.69 164 SER B O 1
ATOM 6604 N N . ASP B 1 165 ? -13.188 -4.766 -15.18 1 86.12 165 ASP B N 1
ATOM 6605 C CA . ASP B 1 165 ? -14.539 -5.23 -15.484 1 86.12 165 ASP B CA 1
ATOM 6606 C C . ASP B 1 165 ? -15.508 -4.871 -14.367 1 86.12 165 ASP B C 1
ATOM 6608 O O . ASP B 1 165 ? -16.672 -4.582 -14.617 1 86.12 165 ASP B O 1
ATOM 6612 N N . ALA B 1 166 ? -15.031 -4.809 -13.203 1 87.81 166 ALA B N 1
ATOM 6613 C CA . ALA B 1 166 ? -15.891 -4.5 -12.062 1 87.81 166 ALA B CA 1
ATOM 6614 C C . ALA B 1 166 ? -16.484 -3.1 -12.18 1 87.81 166 ALA B C 1
ATOM 6616 O O . ALA B 1 166 ? -17.688 -2.912 -12.031 1 87.81 166 ALA B O 1
ATOM 6617 N N . VAL B 1 167 ? -15.641 -2.164 -12.508 1 90 167 VAL B N 1
ATOM 6618 C CA . VAL B 1 167 ? -16.094 -0.78 -12.609 1 90 167 VAL B CA 1
ATOM 6619 C C . VAL B 1 167 ? -16.938 -0.603 -13.875 1 90 167 VAL B C 1
ATOM 6621 O O . VAL B 1 167 ? -17.953 0.097 -13.852 1 90 167 VAL B O 1
ATOM 6624 N N . ARG B 1 168 ? -16.562 -1.222 -14.922 1 88.25 168 ARG B N 1
ATOM 6625 C CA . ARG B 1 168 ? -17.312 -1.11 -16.172 1 88.25 168 ARG B CA 1
ATOM 6626 C C . ARG B 1 168 ? -18.688 -1.749 -16.047 1 88.25 168 ARG B C 1
ATOM 6628 O O . ARG B 1 168 ? -19.688 -1.188 -16.516 1 88.25 168 ARG B O 1
ATOM 6635 N N . ASP B 1 169 ? -18.719 -2.926 -15.43 1 87.25 169 ASP B N 1
ATOM 6636 C CA . ASP B 1 169 ? -20.016 -3.57 -15.18 1 87.25 169 ASP B CA 1
ATOM 6637 C C . ASP B 1 169 ? -20.891 -2.715 -14.273 1 87.25 169 ASP B C 1
ATOM 6639 O O . ASP B 1 169 ? -22.109 -2.629 -14.477 1 87.25 169 ASP B O 1
ATOM 6643 N N . PHE B 1 170 ? -20.312 -2.109 -13.359 1 91 170 PHE B N 1
ATOM 6644 C CA . PHE B 1 170 ? -21.031 -1.188 -12.477 1 91 170 PHE B CA 1
ATOM 6645 C C . PHE B 1 170 ? -21.609 -0.024 -13.266 1 91 170 PHE B C 1
ATOM 6647 O O . PHE B 1 170 ? -22.781 0.309 -13.109 1 91 170 PHE B O 1
ATOM 6654 N N . THR B 1 171 ? -20.766 0.539 -14.016 1 88.31 171 THR B N 1
ATOM 6655 C CA . THR B 1 171 ? -21.188 1.675 -14.828 1 88.31 171 THR B CA 1
ATOM 6656 C C . THR B 1 171 ? -22.359 1.289 -15.742 1 88.31 171 THR B C 1
ATOM 6658 O O . THR B 1 171 ? -23.328 2.033 -15.867 1 88.31 171 THR B O 1
ATOM 6661 N N . ARG B 1 172 ? -22.188 0.136 -16.328 1 85.19 172 ARG B N 1
ATOM 6662 C CA . ARG B 1 172 ? -23.234 -0.36 -17.203 1 85.19 172 ARG B CA 1
ATOM 6663 C C . ARG B 1 172 ? -24.547 -0.552 -16.438 1 85.19 172 ARG B C 1
ATOM 6665 O O . ARG B 1 172 ? -25.609 -0.154 -16.922 1 85.19 172 ARG B O 1
ATOM 6672 N N . THR B 1 173 ? -24.438 -1.15 -15.312 1 83.94 173 THR B N 1
ATOM 6673 C CA . THR B 1 173 ? -25.609 -1.409 -14.492 1 83.94 173 THR B CA 1
ATOM 6674 C C . THR B 1 173 ? -26.297 -0.102 -14.094 1 83.94 173 THR B C 1
ATOM 6676 O O . THR B 1 173 ? -27.516 0.025 -14.188 1 83.94 173 THR B O 1
ATOM 6679 N N . ILE B 1 174 ? -25.531 0.866 -13.672 1 85.25 174 ILE B N 1
ATOM 6680 C CA . ILE B 1 174 ? -26.078 2.141 -13.219 1 85.25 174 ILE B CA 1
ATOM 6681 C C . ILE B 1 174 ? -26.703 2.883 -14.398 1 85.25 174 ILE B C 1
ATOM 6683 O O . ILE B 1 174 ? -27.797 3.453 -14.281 1 85.25 174 ILE B O 1
ATOM 6687 N N . PHE B 1 175 ? -25.969 2.869 -15.461 1 80.88 175 PHE B N 1
ATOM 6688 C CA . PHE B 1 175 ? -26.469 3.525 -16.656 1 80.88 175 PHE B CA 1
ATOM 6689 C C . PHE B 1 175 ? -27.812 2.93 -17.078 1 80.88 175 PHE B C 1
ATOM 6691 O O . PHE B 1 175 ? -28.75 3.662 -17.391 1 80.88 175 PHE B O 1
ATOM 6698 N N . ASN B 1 176 ? -27.844 1.611 -17.047 1 78.56 176 ASN B N 1
ATOM 6699 C CA . ASN B 1 176 ? -29.047 0.915 -17.484 1 78.56 176 ASN B CA 1
ATOM 6700 C C . ASN B 1 176 ? -30.188 1.068 -16.484 1 78.56 176 ASN B C 1
ATOM 6702 O O . ASN B 1 176 ? -31.359 0.941 -16.844 1 78.56 176 ASN B O 1
ATOM 6706 N N . LEU B 1 177 ? -29.875 1.225 -15.25 1 74.75 177 LEU B N 1
ATOM 6707 C CA . LEU B 1 177 ? -30.891 1.503 -14.234 1 74.75 177 LEU B CA 1
ATOM 6708 C C . LEU B 1 177 ? -31.516 2.869 -14.461 1 74.75 177 LEU B C 1
ATOM 6710 O O . LEU B 1 177 ? -32.688 3.07 -14.148 1 74.75 177 LEU B O 1
ATOM 6714 N N . GLY B 1 178 ? -30.609 3.646 -14.898 1 69.31 178 GLY B N 1
ATOM 6715 C CA . GLY B 1 178 ? -31.141 4.957 -15.227 1 69.31 178 GLY B CA 1
ATOM 6716 C C . GLY B 1 178 ? -32.031 4.945 -16.453 1 69.31 178 GLY B C 1
ATOM 6717 O O . GLY B 1 178 ? -32.906 5.797 -16.609 1 69.31 178 GLY B O 1
ATOM 6718 N N . VAL B 1 179 ? -31.703 3.861 -17.469 1 58.66 179 VAL B N 1
ATOM 6719 C CA . VAL B 1 179 ? -32.375 3.801 -18.766 1 58.66 179 VAL B CA 1
ATOM 6720 C C . VAL B 1 179 ? -33.781 3.215 -18.578 1 58.66 179 VAL B C 1
ATOM 6722 O O . VAL B 1 179 ? -33.938 2.055 -18.188 1 58.66 179 VAL B O 1
ATOM 6725 N N . ARG B 1 180 ? -34.688 3.82 -18.016 1 46.5 180 ARG B N 1
ATOM 6726 C CA . ARG B 1 180 ? -36 3.166 -18.094 1 46.5 180 ARG B CA 1
ATOM 6727 C C . ARG B 1 180 ? -36.156 2.441 -19.422 1 46.5 180 ARG B C 1
ATOM 6729 O O . ARG B 1 180 ? -36.719 1.346 -19.469 1 46.5 180 ARG B O 1
ATOM 6736 N N . HIS B 1 181 ? -36.625 2.969 -20.672 1 39.62 181 HIS B N 1
ATOM 6737 C CA . HIS B 1 181 ? -37.125 2.303 -21.859 1 39.62 181 HIS B CA 1
ATOM 6738 C C . HIS B 1 181 ? -36 1.884 -22.797 1 39.62 181 HIS B C 1
ATOM 6740 O O . HIS B 1 181 ? -35.875 0.7 -23.109 1 39.62 181 HIS B O 1
ATOM 6746 N N . GLU B 1 182 ? -35.531 2.771 -23.875 1 43.53 182 GLU B N 1
ATOM 6747 C CA . GLU B 1 182 ? -35.156 2.271 -25.203 1 43.53 182 GLU B CA 1
ATOM 6748 C C . GLU B 1 182 ? -33.719 1.783 -25.234 1 43.53 182 GLU B C 1
ATOM 6750 O O . GLU B 1 182 ? -33.406 0.758 -25.844 1 43.53 182 GLU B O 1
ATOM 6755 N N . GLY B 1 183 ? -32.5 2.639 -24.781 1 47.16 183 GLY B N 1
ATOM 6756 C CA . GLY B 1 183 ? -31.141 2.297 -25.172 1 47.16 183 GLY B CA 1
ATOM 6757 C C . GLY B 1 183 ? -30.328 1.728 -24.031 1 47.16 183 GLY B C 1
ATOM 6758 O O . GLY B 1 183 ? -30.391 2.236 -22.906 1 47.16 183 GLY B O 1
ATOM 6759 N N . VAL B 1 184 ? -30.031 0.357 -23.922 1 57.28 184 VAL B N 1
ATOM 6760 C CA . VAL B 1 184 ? -29.25 -0.363 -22.938 1 57.28 184 VAL B CA 1
ATOM 6761 C C . VAL B 1 184 ? -27.781 -0.398 -23.375 1 57.28 184 VAL B C 1
ATOM 6763 O O . VAL B 1 184 ? -27.484 -0.495 -24.562 1 57.28 184 VAL B O 1
ATOM 6766 N N . LEU B 1 185 ? -26.828 0.119 -22.438 1 64.94 185 LEU B N 1
ATOM 6767 C CA . LEU B 1 185 ? -25.422 -0.176 -22.719 1 64.94 185 LEU B CA 1
ATOM 6768 C C . LEU B 1 185 ? -25.203 -1.679 -22.859 1 64.94 185 LEU B C 1
ATOM 6770 O O . LEU B 1 185 ? -25.391 -2.43 -21.906 1 64.94 185 LEU B O 1
ATOM 6774 N N . ASN B 1 186 ? -25.062 -2.023 -24.109 1 61.25 186 ASN B N 1
ATOM 6775 C CA . ASN B 1 186 ? -24.875 -3.445 -24.359 1 61.25 186 ASN B CA 1
ATOM 6776 C C . ASN B 1 186 ? -23.453 -3.893 -23.984 1 61.25 186 ASN B C 1
ATOM 6778 O O . ASN B 1 186 ? -22.625 -3.068 -23.609 1 61.25 186 ASN B O 1
ATOM 6782 N N . GLU B 1 187 ? -23.266 -5.086 -23.922 1 63.91 187 GLU B N 1
ATOM 6783 C CA . GLU B 1 187 ? -22 -5.707 -23.547 1 63.91 187 GLU B CA 1
ATOM 6784 C C . GLU B 1 187 ? -20.875 -5.277 -24.484 1 63.91 187 GLU B C 1
ATOM 6786 O O . GLU B 1 187 ? -19.703 -5.258 -24.094 1 63.91 187 GLU B O 1
ATOM 6791 N N . ASP B 1 188 ? -21.297 -4.707 -25.625 1 63.28 188 ASP B N 1
ATOM 6792 C CA . ASP B 1 188 ? -20.297 -4.359 -26.641 1 63.28 188 ASP B CA 1
ATOM 6793 C C . ASP B 1 188 ? -19.891 -2.891 -26.531 1 63.28 188 ASP B C 1
ATOM 6795 O O . ASP B 1 188 ? -19.094 -2.4 -27.328 1 63.28 188 ASP B O 1
ATOM 6799 N N . PHE B 1 189 ? -20.5 -2.307 -25.547 1 76.12 189 PHE B N 1
ATOM 6800 C CA . PHE B 1 189 ? -20.188 -0.894 -25.391 1 76.12 189 PHE B CA 1
ATOM 6801 C C . PHE B 1 189 ? -18.703 -0.71 -25.047 1 76.12 189 PHE B C 1
ATOM 6803 O O . PHE B 1 189 ? -18.156 -1.449 -24.234 1 76.12 189 PHE B O 1
ATOM 6810 N N . LYS B 1 190 ? -18.172 0.257 -25.859 1 78.06 190 LYS B N 1
ATOM 6811 C CA . LYS B 1 190 ? -16.766 0.538 -25.609 1 78.06 190 LYS B CA 1
ATOM 6812 C C . LYS B 1 190 ? -16.609 1.658 -24.578 1 78.06 190 LYS B C 1
ATOM 6814 O O . LYS B 1 190 ? -16.891 2.82 -24.875 1 78.06 190 LYS B O 1
ATOM 6819 N N . PHE B 1 191 ? -16.172 1.359 -23.484 1 88.69 191 PHE B N 1
ATOM 6820 C CA . PHE B 1 191 ? -15.922 2.314 -22.422 1 88.69 191 PHE B CA 1
ATOM 6821 C C . PHE B 1 191 ? -14.703 3.178 -22.75 1 88.69 191 PHE B C 1
ATOM 6823 O O . PHE B 1 191 ? -13.883 2.809 -23.594 1 88.69 191 PHE B O 1
ATOM 6830 N N . PRO B 1 192 ? -14.68 4.395 -22.141 1 87.75 192 PRO B N 1
ATOM 6831 C CA . PRO B 1 192 ? -13.492 5.223 -22.375 1 87.75 192 PRO B CA 1
ATOM 6832 C C . PRO B 1 192 ? -12.195 4.508 -22.016 1 87.75 192 PRO B C 1
ATOM 6834 O O . PRO B 1 192 ? -12.133 3.82 -21 1 87.75 192 PRO B O 1
ATOM 6837 N N . GLY B 1 193 ? -11.266 4.641 -22.859 1 86.44 193 GLY B N 1
ATOM 6838 C CA . GLY B 1 193 ? -9.961 4.043 -22.625 1 86.44 193 GLY B CA 1
ATOM 6839 C C . GLY B 1 193 ? -9.07 4.891 -21.734 1 86.44 193 GLY B C 1
ATOM 6840 O O . GLY B 1 193 ? -9.461 5.98 -21.312 1 86.44 193 GLY B O 1
ATOM 6841 N N . ARG B 1 194 ? -7.961 4.465 -21.531 1 88.56 194 ARG B N 1
ATOM 6842 C CA . ARG B 1 194 ? -7 5.102 -20.625 1 88.56 194 ARG B CA 1
ATOM 6843 C C . ARG B 1 194 ? -6.648 6.504 -21.109 1 88.56 194 ARG B C 1
ATOM 6845 O O . ARG B 1 194 ? -6.562 7.441 -20.312 1 88.56 194 ARG B O 1
ATOM 6852 N N . LYS B 1 195 ? -6.488 6.664 -22.344 1 86.62 195 LYS B N 1
ATOM 6853 C CA . LYS B 1 195 ? -6.09 7.953 -22.891 1 86.62 195 LYS B CA 1
ATOM 6854 C C . LYS B 1 195 ? -7.203 8.984 -22.75 1 86.62 195 LYS B C 1
ATOM 6856 O O . LYS B 1 195 ? -6.949 10.141 -22.406 1 86.62 195 LYS B O 1
ATOM 6861 N N . SER B 1 196 ? -8.375 8.539 -23 1 89.5 196 SER B N 1
ATOM 6862 C CA . SER B 1 196 ? -9.516 9.43 -22.875 1 89.5 196 SER B CA 1
ATOM 6863 C C . SER B 1 196 ? -9.727 9.852 -21.422 1 89.5 196 SER B C 1
ATOM 6865 O O . SER B 1 196 ? -10.047 11.008 -21.141 1 89.5 196 SER B O 1
ATOM 6867 N N . ILE B 1 197 ? -9.531 8.945 -20.531 1 91.75 197 ILE B N 1
ATOM 6868 C CA . ILE B 1 197 ? -9.695 9.242 -19.109 1 91.75 197 ILE B CA 1
ATOM 6869 C C . ILE B 1 197 ? -8.609 10.211 -18.656 1 91.75 197 ILE B C 1
ATOM 6871 O O . ILE B 1 197 ? -8.891 11.18 -17.953 1 91.75 197 ILE B O 1
ATOM 6875 N N . ALA B 1 198 ? -7.406 9.93 -19.109 1 90.94 198 ALA B N 1
ATOM 6876 C CA . ALA B 1 198 ? -6.273 10.781 -18.766 1 90.94 198 ALA B CA 1
ATOM 6877 C C . ALA B 1 198 ? -6.469 12.195 -19.281 1 90.94 198 ALA B C 1
ATOM 6879 O O . ALA B 1 198 ? -6.203 13.172 -18.578 1 90.94 198 ALA B O 1
ATOM 6880 N N . SER B 1 199 ? -6.949 12.305 -20.5 1 91 199 SER B N 1
ATOM 6881 C CA . SER B 1 199 ? -7.184 13.617 -21.094 1 91 199 SER B CA 1
ATOM 6882 C C . SER B 1 199 ? -8.273 14.375 -20.344 1 91 199 SER B C 1
ATOM 6884 O O . SER B 1 199 ? -8.141 15.57 -20.078 1 91 199 SER B O 1
ATOM 6886 N N . SER B 1 200 ? -9.273 13.703 -20.031 1 92.12 200 SER B N 1
ATOM 6887 C CA . SER B 1 200 ? -10.367 14.336 -19.297 1 92.12 200 SER B CA 1
ATOM 6888 C C . SER B 1 200 ? -9.922 14.766 -17.906 1 92.12 200 SER B C 1
ATOM 6890 O O . SER B 1 200 ? -10.289 15.844 -17.438 1 92.12 200 SER B O 1
ATOM 6892 N N . SER B 1 201 ? -9.227 13.914 -17.234 1 91.5 201 SER B N 1
ATOM 6893 C CA . SER B 1 201 ? -8.727 14.25 -15.898 1 91.5 201 SER B CA 1
ATOM 6894 C C . SER B 1 201 ? -7.816 15.469 -15.945 1 91.5 201 SER B C 1
ATOM 6896 O O . SER B 1 201 ? -7.867 16.328 -15.055 1 91.5 201 SER B O 1
ATOM 6898 N N . SER B 1 202 ? -7.012 15.516 -16.969 1 90.62 202 SER B N 1
ATOM 6899 C CA . SER B 1 202 ? -6.094 16.641 -17.125 1 90.62 202 SER B CA 1
ATOM 6900 C C . SER B 1 202 ? -6.852 17.938 -17.375 1 90.62 202 SER B C 1
ATOM 6902 O O . SER B 1 202 ? -6.484 19 -16.844 1 90.62 202 SER B O 1
ATOM 6904 N N . LYS B 1 203 ? -7.84 17.844 -18.156 1 90.69 203 LYS B N 1
ATOM 6905 C CA . LYS B 1 203 ? -8.648 19.031 -18.453 1 90.69 203 LYS B CA 1
ATOM 6906 C C . LYS B 1 203 ? -9.328 19.547 -17.188 1 90.69 203 LYS B C 1
ATOM 6908 O O . LYS B 1 203 ? -9.398 20.75 -16.953 1 90.69 203 LYS B O 1
ATOM 6913 N N . ILE B 1 204 ? -9.805 18.656 -16.406 1 91.25 204 ILE B N 1
ATOM 6914 C CA . ILE B 1 204 ? -10.461 19.031 -15.156 1 91.25 204 ILE B CA 1
ATOM 6915 C C . ILE B 1 204 ? -9.438 19.672 -14.211 1 91.25 204 ILE B C 1
ATOM 6917 O O . ILE B 1 204 ? -9.719 20.688 -13.586 1 91.25 204 ILE B O 1
ATOM 6921 N N . ALA B 1 205 ? -8.305 19.062 -14.109 1 91.44 205 ALA B N 1
ATOM 6922 C CA . ALA B 1 205 ? -7.246 19.594 -13.258 1 91.44 205 ALA B CA 1
ATOM 6923 C C . ALA B 1 205 ? -6.828 21 -13.695 1 91.44 205 ALA B C 1
ATOM 6925 O O . ALA B 1 205 ? -6.633 21.891 -12.867 1 91.44 205 ALA B O 1
ATOM 6926 N N . ASP B 1 206 ? -6.762 21.203 -15 1 90.06 206 ASP B N 1
ATOM 6927 C CA . ASP B 1 206 ? -6.379 22.516 -15.531 1 90.06 206 ASP B CA 1
ATOM 6928 C C . ASP B 1 206 ? -7.438 23.562 -15.227 1 90.06 206 ASP B C 1
ATOM 6930 O O . ASP B 1 206 ? -7.109 24.703 -14.891 1 90.06 206 ASP B O 1
ATOM 6934 N N . SER B 1 207 ? -8.578 23.125 -15.344 1 88.69 207 SER B N 1
ATOM 6935 C CA . SER B 1 207 ? -9.664 24.047 -15.023 1 88.69 207 SER B CA 1
ATOM 6936 C C . SER B 1 207 ? -9.641 24.438 -13.555 1 88.69 207 SER B C 1
ATOM 6938 O O . SER B 1 207 ? -9.836 25.609 -13.211 1 88.69 207 SER B O 1
ATOM 6940 N N . ARG B 1 208 ? -9.445 23.5 -12.75 1 90.62 208 ARG B N 1
ATOM 6941 C CA . ARG B 1 208 ? -9.383 23.766 -11.312 1 90.62 208 ARG B CA 1
ATOM 6942 C C . ARG B 1 208 ? -8.172 24.625 -10.961 1 90.62 208 ARG B C 1
ATOM 6944 O O . ARG B 1 208 ? -8.25 25.484 -10.078 1 90.62 208 ARG B O 1
ATOM 6951 N N . PHE B 1 209 ? -7.094 24.469 -11.664 1 91.31 209 PHE B N 1
ATOM 6952 C CA . PHE B 1 209 ? -5.895 25.281 -11.469 1 91.31 209 PHE B CA 1
ATOM 6953 C C . PHE B 1 209 ? -6.18 26.734 -11.773 1 91.31 209 PHE B C 1
ATOM 6955 O O . PHE B 1 209 ? -5.832 27.625 -10.992 1 91.31 209 PHE B O 1
ATOM 6962 N N . GLU B 1 210 ? -6.863 26.953 -12.836 1 89.25 210 GLU B N 1
ATOM 6963 C CA . GLU B 1 210 ? -7.16 28.328 -13.25 1 89.25 210 GLU B CA 1
ATOM 6964 C C . GLU B 1 210 ? -8.109 29 -12.266 1 89.25 210 GLU B C 1
ATOM 6966 O O . GLU B 1 210 ? -7.93 30.188 -11.938 1 89.25 210 GLU B O 1
ATOM 6971 N N . LYS B 1 211 ? -8.977 28.25 -11.789 1 88.19 211 LYS B N 1
ATOM 6972 C CA . LYS B 1 211 ? -9.922 28.812 -10.828 1 88.19 211 LYS B CA 1
ATOM 6973 C C . LYS B 1 211 ? -9.227 29.125 -9.5 1 88.19 211 LYS B C 1
ATOM 6975 O O . LYS B 1 211 ? -9.469 30.172 -8.898 1 88.19 211 LYS B O 1
ATOM 6980 N N . LEU B 1 212 ? -8.422 28.219 -9.109 1 90.06 212 LEU B N 1
ATOM 6981 C CA . LEU B 1 212 ? -7.695 28.422 -7.855 1 90.06 212 LEU B CA 1
ATOM 6982 C C . LEU B 1 212 ? -6.738 29.609 -7.969 1 90.06 212 LEU B C 1
ATOM 6984 O O . LEU B 1 212 ? -6.586 30.375 -7.023 1 90.06 212 LEU B O 1
ATOM 6988 N N . ARG B 1 213 ? -6.098 29.719 -9.078 1 90.5 213 ARG B N 1
ATOM 6989 C CA . ARG B 1 213 ? -5.184 30.828 -9.328 1 90.5 213 ARG B CA 1
ATOM 6990 C C . ARG B 1 213 ? -5.891 32.156 -9.156 1 90.5 213 ARG B C 1
ATOM 6992 O O . ARG B 1 213 ? -5.359 33.094 -8.523 1 90.5 213 ARG B O 1
ATOM 6999 N N . LEU B 1 214 ? -7.098 32.25 -9.625 1 88.19 214 LEU B N 1
ATOM 7000 C CA . LEU B 1 214 ? -7.867 33.5 -9.547 1 88.19 214 LEU B CA 1
ATOM 7001 C C . LEU B 1 214 ? -8.305 33.781 -8.117 1 88.19 214 LEU B C 1
ATOM 7003 O O . LEU B 1 214 ? -8.258 34.938 -7.664 1 88.19 214 LEU B O 1
ATOM 7007 N N . VAL B 1 215 ? -8.68 32.75 -7.43 1 87.12 215 VAL B N 1
ATOM 7008 C CA . VAL B 1 215 ? -9.141 32.906 -6.051 1 87.12 215 VAL B CA 1
ATOM 7009 C C . VAL B 1 215 ? -7.973 33.344 -5.168 1 87.12 215 VAL B C 1
ATOM 7011 O O . VAL B 1 215 ? -8.133 34.219 -4.305 1 87.12 215 VAL B O 1
ATOM 7014 N N . ILE B 1 216 ? -6.859 32.781 -5.371 1 89 216 ILE B N 1
ATOM 7015 C CA . ILE B 1 216 ? -5.691 33.094 -4.559 1 89 216 ILE B CA 1
ATOM 7016 C C . ILE B 1 216 ? -5.227 34.531 -4.852 1 89 216 ILE B C 1
ATOM 7018 O O . ILE B 1 216 ? -4.832 35.25 -3.939 1 89 216 ILE B O 1
ATOM 7022 N N . LYS B 1 217 ? -5.312 34.938 -6.066 1 87.5 217 LYS B N 1
ATOM 7023 C CA . LYS B 1 217 ? -4.949 36.281 -6.426 1 87.5 217 LYS B CA 1
ATOM 7024 C C . LYS B 1 217 ? -5.82 37.312 -5.684 1 87.5 217 LYS B C 1
ATOM 7026 O O . LYS B 1 217 ? -5.316 38.312 -5.164 1 87.5 217 LYS B O 1
ATOM 7031 N N . LYS B 1 218 ? -7.02 36.969 -5.613 1 84.25 218 LYS B N 1
ATOM 7032 C CA . LYS B 1 218 ? -7.945 37.844 -4.895 1 84.25 218 LYS B CA 1
ATOM 7033 C C . LYS B 1 218 ? -7.637 37.875 -3.4 1 84.25 218 LYS B C 1
ATOM 7035 O O . LYS B 1 218 ? -7.719 38.906 -2.756 1 84.25 218 LYS B O 1
ATOM 7040 N N . ALA B 1 219 ? -7.324 36.781 -2.902 1 87 219 ALA B N 1
ATOM 7041 C CA . ALA B 1 219 ? -7.016 36.688 -1.479 1 87 219 ALA B CA 1
ATOM 7042 C C . ALA B 1 219 ? -5.73 37.438 -1.14 1 87 219 ALA B C 1
ATOM 7044 O O . ALA B 1 219 ? -5.605 38 -0.05 1 87 219 ALA B O 1
ATOM 7045 N N . ILE B 1 220 ? -4.82 37.438 -2.01 1 88.88 220 ILE B N 1
ATOM 7046 C CA . ILE B 1 220 ? -3.561 38.125 -1.797 1 88.88 220 ILE B CA 1
ATOM 7047 C C . ILE B 1 220 ? -3.816 39.625 -1.734 1 88.88 220 ILE B C 1
ATOM 7049 O O . ILE B 1 220 ? -3.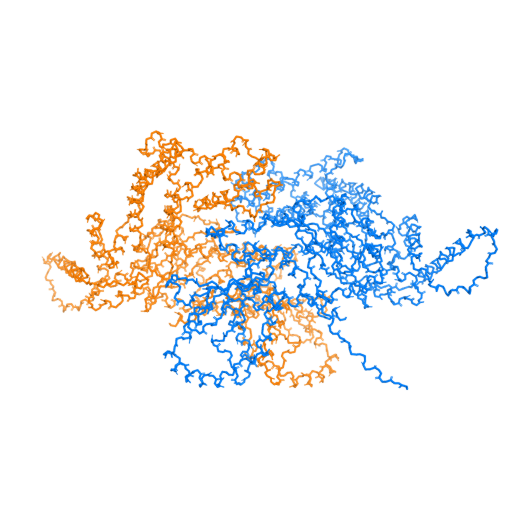199 40.344 -0.938 1 88.88 220 ILE B O 1
ATOM 7053 N N . GLU B 1 221 ? -4.707 40.062 -2.535 1 82.62 221 GLU B N 1
ATOM 7054 C CA . GLU B 1 221 ? -5.074 41.469 -2.518 1 82.62 221 GLU B CA 1
ATOM 7055 C C . GLU B 1 221 ? -5.652 41.875 -1.164 1 82.62 221 GLU B C 1
ATOM 7057 O O . GLU B 1 221 ? -5.453 43 -0.708 1 82.62 221 GLU B O 1
ATOM 7062 N N . MET B 1 222 ? -6.234 40.938 -0.532 1 79.69 222 MET B N 1
ATOM 7063 C CA . MET B 1 222 ? -6.809 41.188 0.788 1 79.69 222 MET B CA 1
ATOM 7064 C C . MET B 1 222 ? -5.77 40.969 1.883 1 79.69 222 MET B C 1
ATOM 7066 O O . MET B 1 222 ? -6.051 41.188 3.062 1 79.69 222 MET B O 1
ATOM 7070 N N . LYS B 1 223 ? -4.602 40.562 1.563 1 85.94 223 LYS B N 1
ATOM 7071 C CA . LYS B 1 223 ? -3.48 40.312 2.463 1 85.94 223 LYS B CA 1
ATOM 7072 C C . LYS B 1 223 ? -3.84 39.25 3.504 1 85.94 223 LYS B C 1
ATOM 7074 O O . LYS B 1 223 ? -3.438 39.344 4.664 1 85.94 223 LYS B O 1
ATOM 7079 N N . ALA B 1 224 ? -4.66 38.375 3.133 1 88.62 224 ALA B N 1
ATOM 7080 C CA . ALA B 1 224 ? -5.145 37.344 4.066 1 88.62 224 ALA B CA 1
ATOM 7081 C C . ALA B 1 224 ? -4.695 35.969 3.643 1 88.62 224 ALA B C 1
ATOM 7083 O O . ALA B 1 224 ? -5.434 35 3.807 1 88.62 224 ALA B O 1
ATOM 7084 N N . VAL B 1 225 ? -3.566 35.875 3.047 1 94.19 225 VAL B N 1
ATOM 7085 C CA . VAL B 1 225 ? -3.078 34.594 2.574 1 94.19 225 VAL B CA 1
ATOM 7086 C C . VAL B 1 225 ? -1.899 34.156 3.434 1 94.19 225 VAL B C 1
ATOM 7088 O O . VAL B 1 225 ? -1.054 34.969 3.816 1 94.19 225 VAL B O 1
ATOM 7091 N N . SER B 1 226 ? -1.951 32.938 3.812 1 95.94 226 SER B N 1
ATOM 7092 C CA . SER B 1 226 ? -0.834 32.312 4.504 1 95.94 226 SER B CA 1
ATOM 7093 C C . SER B 1 226 ? -0.439 31 3.834 1 95.94 226 SER B C 1
ATOM 7095 O O . SER B 1 226 ? -1.289 30.297 3.285 1 95.94 226 SER B O 1
ATOM 7097 N N . ILE B 1 227 ? 0.859 30.703 3.863 1 95.94 227 ILE B N 1
ATOM 7098 C CA . ILE B 1 227 ? 1.331 29.469 3.24 1 95.94 227 ILE B CA 1
ATOM 7099 C C . ILE B 1 227 ? 2.027 28.609 4.281 1 95.94 227 ILE B C 1
ATOM 7101 O O . ILE B 1 227 ? 2.771 29.109 5.125 1 95.94 227 ILE B O 1
ATOM 7105 N N . ALA B 1 228 ? 1.706 27.375 4.277 1 96.19 228 ALA B N 1
ATOM 7106 C CA . ALA B 1 228 ? 2.426 26.359 5.039 1 96.19 228 ALA B CA 1
ATOM 7107 C C . ALA B 1 228 ? 3.238 25.453 4.117 1 96.19 228 ALA B C 1
ATOM 7109 O O . ALA B 1 228 ? 2.756 25.031 3.061 1 96.19 228 ALA B O 1
ATOM 7110 N N . PHE B 1 229 ? 4.5 25.25 4.367 1 94.81 229 PHE B N 1
ATOM 7111 C CA . PHE B 1 229 ? 5.254 24.344 3.508 1 94.81 229 PHE B CA 1
ATOM 7112 C C . PHE B 1 229 ? 6.16 23.438 4.332 1 94.81 229 PHE B C 1
ATOM 7114 O O . PHE B 1 229 ? 6.582 23.812 5.43 1 94.81 229 PHE B O 1
ATOM 7121 N N . ASP B 1 230 ? 6.332 22.281 3.893 1 92.38 230 ASP B N 1
ATOM 7122 C CA . ASP B 1 230 ? 7.129 21.234 4.543 1 92.38 230 ASP B CA 1
ATOM 7123 C C . ASP B 1 230 ? 7.613 20.203 3.527 1 92.38 230 ASP B C 1
ATOM 7125 O O . ASP B 1 230 ? 7.176 20.203 2.375 1 92.38 230 ASP B O 1
ATOM 7129 N N . TYR B 1 231 ? 8.625 19.469 4.008 1 90.62 231 TYR B N 1
ATOM 7130 C CA . TYR B 1 231 ? 9.141 18.375 3.195 1 90.62 231 TYR B CA 1
ATOM 7131 C C . TYR B 1 231 ? 8.602 17.031 3.678 1 90.62 231 TYR B C 1
ATOM 7133 O O . TYR B 1 231 ? 8.344 16.859 4.871 1 90.62 231 TYR B O 1
ATOM 7141 N N . GLY B 1 232 ? 8.297 16.172 2.725 1 84.94 232 GLY B N 1
ATOM 7142 C CA . GLY B 1 232 ? 7.898 14.812 3.047 1 84.94 232 GLY B CA 1
ATOM 7143 C C . GLY B 1 232 ? 8.68 13.766 2.277 1 84.94 232 GLY B C 1
ATOM 7144 O O . GLY B 1 232 ? 9.125 14.016 1.156 1 84.94 232 GLY B O 1
ATOM 7145 N N . LYS B 1 233 ? 8.891 12.633 3.008 1 73.44 233 LYS B N 1
ATOM 7146 C CA . LYS B 1 233 ? 9.672 11.578 2.373 1 73.44 233 LYS B CA 1
ATOM 7147 C C . LYS B 1 233 ? 8.797 10.383 1.995 1 73.44 233 LYS B C 1
ATOM 7149 O O . LYS B 1 233 ? 7.949 9.961 2.783 1 73.44 233 LYS B O 1
ATOM 7154 N N . SER B 1 234 ? 8.805 9.992 0.863 1 64 234 SER B N 1
ATOM 7155 C CA . SER B 1 234 ? 8.352 8.695 0.384 1 64 234 SER B CA 1
ATOM 7156 C C . SER B 1 234 ? 9.492 7.918 -0.277 1 64 234 SER B C 1
ATOM 7158 O O . SER B 1 234 ? 10.602 7.859 0.257 1 64 234 SER B O 1
ATOM 7160 N N . ILE B 1 235 ? 9.438 7.527 -1.479 1 58.47 235 ILE B N 1
ATOM 7161 C CA . ILE B 1 235 ? 10.586 7.02 -2.221 1 58.47 235 ILE B CA 1
ATOM 7162 C C . ILE B 1 235 ? 11.531 8.172 -2.57 1 58.47 235 ILE B C 1
ATOM 7164 O O . ILE B 1 235 ? 12.75 8.047 -2.455 1 58.47 235 ILE B O 1
ATOM 7168 N N . GLU B 1 236 ? 10.914 9.258 -2.816 1 69.75 236 GLU B N 1
ATOM 7169 C CA . GLU B 1 236 ? 11.57 10.531 -3.072 1 69.75 236 GLU B CA 1
ATOM 7170 C C . GLU B 1 236 ? 11.109 11.602 -2.086 1 69.75 236 GLU B C 1
ATOM 7172 O O . GLU B 1 236 ? 10.148 11.391 -1.344 1 69.75 236 GLU B O 1
ATOM 7177 N N . ASP B 1 237 ? 11.945 12.656 -2.074 1 83.56 237 ASP B N 1
ATOM 7178 C CA . ASP B 1 237 ? 11.555 13.797 -1.258 1 83.56 237 ASP B CA 1
ATOM 7179 C C . ASP B 1 237 ? 10.562 14.688 -2.004 1 83.56 237 ASP B C 1
ATOM 7181 O O . ASP B 1 237 ? 10.703 14.906 -3.211 1 83.56 237 ASP B O 1
ATOM 7185 N N . TRP B 1 238 ? 9.57 15.109 -1.297 1 90.75 238 TRP B N 1
ATOM 7186 C CA . TRP B 1 238 ? 8.555 15.977 -1.874 1 90.75 238 TRP B CA 1
ATOM 7187 C C . TRP B 1 238 ? 8.438 17.281 -1.081 1 90.75 238 TRP B C 1
ATOM 7189 O O . TRP B 1 238 ? 8.664 17.297 0.131 1 90.75 238 TRP B O 1
ATOM 7199 N N . LEU B 1 239 ? 8.195 18.312 -1.764 1 93.69 239 LEU B N 1
ATOM 7200 C CA . LEU B 1 239 ? 7.879 19.594 -1.153 1 93.69 239 LEU B CA 1
ATOM 7201 C C . LEU B 1 239 ? 6.398 19.938 -1.316 1 93.69 239 LEU B C 1
ATOM 7203 O O . LEU B 1 239 ? 5.855 19.844 -2.422 1 93.69 239 LEU B O 1
ATOM 7207 N N . ALA B 1 240 ? 5.766 20.219 -0.217 1 95.56 240 ALA B N 1
ATOM 7208 C CA . ALA B 1 240 ? 4.359 20.625 -0.235 1 95.56 240 ALA B CA 1
ATOM 7209 C C . ALA B 1 240 ? 4.191 22.062 0.24 1 95.56 240 ALA B C 1
ATOM 7211 O O . ALA B 1 240 ? 4.793 22.469 1.239 1 95.56 240 ALA B O 1
ATOM 7212 N N . VAL B 1 241 ? 3.51 22.844 -0.498 1 96.38 241 VAL B N 1
ATOM 7213 C CA . VAL B 1 241 ? 3.133 24.188 -0.117 1 96.38 241 VAL B CA 1
ATOM 7214 C C . VAL B 1 241 ? 1.611 24.312 -0.085 1 96.38 241 VAL B C 1
ATOM 7216 O O . VAL B 1 241 ? 0.944 24.125 -1.103 1 96.38 241 VAL B O 1
ATOM 7219 N N . ILE B 1 242 ? 1.081 24.641 1.06 1 96.38 242 ILE B N 1
ATOM 7220 C CA . ILE B 1 242 ? -0.36 24.75 1.259 1 96.38 242 ILE B CA 1
ATOM 7221 C C . ILE B 1 242 ? -0.75 26.203 1.449 1 96.38 242 ILE B C 1
ATOM 7223 O O . ILE B 1 242 ? -0.144 26.922 2.256 1 96.38 242 ILE B O 1
ATOM 7227 N N . CYS B 1 243 ? -1.69 26.594 0.766 1 95.62 243 CYS B N 1
ATOM 7228 C CA . CYS B 1 243 ? -2.18 27.953 0.863 1 95.62 243 CYS B CA 1
ATOM 7229 C C . CYS B 1 243 ? -3.449 28.031 1.702 1 95.62 243 CYS B C 1
ATOM 7231 O O . CYS B 1 243 ? -4.391 27.266 1.478 1 95.62 243 CYS B O 1
ATOM 7233 N N . HIS B 1 244 ? -3.461 28.891 2.646 1 95 244 HIS B N 1
ATOM 7234 C CA . HIS B 1 244 ? -4.609 29.141 3.51 1 95 244 HIS B CA 1
ATOM 7235 C C . HIS B 1 244 ? -5.191 30.531 3.268 1 95 244 HIS B C 1
ATOM 7237 O O . HIS B 1 244 ? -4.453 31.516 3.191 1 95 244 HIS B O 1
ATOM 7243 N N . PHE B 1 245 ? -6.477 30.641 3.125 1 93.06 245 PHE B N 1
ATOM 7244 C CA . PHE B 1 245 ? -7.113 31.953 2.957 1 93.06 245 PHE B CA 1
ATOM 7245 C C . PHE B 1 245 ? -8.594 31.875 3.326 1 93.06 245 PHE B C 1
ATOM 7247 O O . PHE B 1 245 ? -9.203 30.812 3.246 1 93.06 245 PHE B O 1
ATOM 7254 N N . PRO B 1 246 ? -9.109 32.938 3.811 1 91.12 246 PRO B N 1
ATOM 7255 C CA . PRO B 1 246 ? -10.539 32.969 4.141 1 91.12 246 PRO B CA 1
ATOM 7256 C C . PRO B 1 246 ? -11.414 33.312 2.932 1 91.12 246 PRO B C 1
ATOM 7258 O O . PRO B 1 246 ? -11.008 34.094 2.068 1 91.12 246 PRO B O 1
ATOM 7261 N N . SER B 1 247 ? -12.586 32.688 2.869 1 85.56 247 SER B N 1
ATOM 7262 C CA . SER B 1 247 ? -13.617 33.125 1.916 1 85.56 247 SER B CA 1
ATOM 7263 C C . SER B 1 247 ? -14.281 34.406 2.35 1 85.56 247 SER B C 1
ATOM 7265 O O . SER B 1 247 ? -14.125 34.844 3.49 1 85.56 247 SER B O 1
ATOM 7267 N N . PRO B 1 248 ? -15.008 34.969 1.422 1 81.44 248 PRO B N 1
ATOM 7268 C CA . PRO B 1 248 ? -15.695 36.188 1.779 1 81.44 248 PRO B CA 1
ATOM 7269 C C . PRO B 1 248 ? -16.688 36.031 2.932 1 81.44 248 PRO B C 1
ATOM 7271 O O . PRO B 1 248 ? -16.953 36.969 3.67 1 81.44 248 PRO B O 1
ATOM 7274 N N . ASP B 1 249 ? -17.078 34.75 3.113 1 81.62 249 ASP B N 1
ATOM 7275 C CA . ASP B 1 249 ? -18.016 34.469 4.195 1 81.62 249 ASP B CA 1
ATOM 7276 C C . ASP B 1 249 ? -17.266 34.188 5.496 1 81.62 249 ASP B C 1
ATOM 7278 O O . ASP B 1 249 ? -17.891 33.969 6.539 1 81.62 249 ASP B O 1
ATOM 7282 N N . GLY B 1 250 ? -15.984 34.219 5.492 1 84.62 250 GLY B N 1
ATOM 7283 C CA . GLY B 1 250 ? -15.188 34.094 6.703 1 84.62 250 GLY B CA 1
ATOM 7284 C C . GLY B 1 250 ? -14.727 32.656 6.969 1 84.62 250 GLY B C 1
ATOM 7285 O O . GLY B 1 250 ? -14.078 32.406 7.98 1 84.62 250 GLY B O 1
ATOM 7286 N N . LYS B 1 251 ? -15.039 31.766 6.07 1 87.44 251 LYS B N 1
ATOM 7287 C CA . LYS B 1 251 ? -14.594 30.391 6.234 1 87.44 251 LYS B CA 1
ATOM 7288 C C . LYS B 1 251 ? -13.172 30.203 5.715 1 87.44 251 LYS B C 1
ATOM 7290 O O . LYS B 1 251 ? -12.836 30.672 4.625 1 87.44 251 LYS B O 1
ATOM 7295 N N . LEU B 1 252 ? -12.398 29.578 6.531 1 91 252 LEU B N 1
ATOM 7296 C CA . LEU B 1 252 ? -11.016 29.344 6.137 1 91 252 LEU B CA 1
ATOM 7297 C C . LEU B 1 252 ? -10.898 28.125 5.223 1 91 252 LEU B C 1
ATOM 7299 O O . LEU B 1 252 ? -11.516 27.094 5.484 1 91 252 LEU B O 1
ATOM 7303 N N . HIS B 1 253 ? -10.195 28.297 4.16 1 89.69 253 HIS B N 1
ATOM 7304 C CA . HIS B 1 253 ? -9.922 27.219 3.205 1 89.69 253 HIS B CA 1
ATOM 7305 C C . HIS B 1 253 ? -8.422 26.969 3.072 1 89.69 253 HIS B C 1
ATOM 7307 O O . HIS B 1 253 ? -7.613 27.859 3.334 1 89.69 253 HIS B O 1
ATOM 7313 N N . CYS B 1 254 ? -8.102 25.781 2.83 1 92.19 254 CYS B N 1
ATOM 7314 C CA . CYS B 1 254 ? -6.707 25.453 2.59 1 92.19 254 CYS B CA 1
ATOM 7315 C C . CYS B 1 254 ? -6.57 24.5 1.408 1 92.19 254 CYS B C 1
ATOM 7317 O O . CYS B 1 254 ? -7.352 23.562 1.271 1 92.19 254 CYS B O 1
ATOM 7319 N N . PHE B 1 255 ? -5.617 24.781 0.519 1 92.12 255 PHE B N 1
ATOM 7320 C CA . PHE B 1 255 ? -5.371 23.953 -0.663 1 92.12 255 PHE B CA 1
ATOM 7321 C C . PHE B 1 255 ? -3.877 23.781 -0.903 1 92.12 255 PHE B C 1
ATOM 7323 O O . PHE B 1 255 ? -3.104 24.734 -0.729 1 92.12 255 PHE B O 1
ATOM 7330 N N . PRO B 1 256 ? -3.502 22.562 -1.229 1 94.25 256 PRO B N 1
ATOM 7331 C CA . PRO B 1 256 ? -2.127 22.438 -1.718 1 94.25 256 PRO B CA 1
ATOM 7332 C C . PRO B 1 256 ? -1.92 23.109 -3.076 1 94.25 256 PRO B C 1
ATOM 7334 O O . PRO B 1 256 ? -2.584 22.75 -4.051 1 94.25 256 PRO B O 1
ATOM 7337 N N . ILE B 1 257 ? -1.056 24.062 -3.16 1 93.81 257 ILE B N 1
ATOM 7338 C CA . ILE B 1 257 ? -0.864 24.781 -4.414 1 93.81 257 ILE B CA 1
ATOM 7339 C C . ILE B 1 257 ? 0.431 24.328 -5.078 1 93.81 257 ILE B C 1
ATOM 7341 O O . ILE B 1 257 ? 0.578 24.422 -6.301 1 93.81 257 ILE B O 1
ATOM 7345 N N . VAL B 1 258 ? 1.317 23.891 -4.281 1 94.12 258 VAL B N 1
ATOM 7346 C CA . VAL B 1 258 ? 2.562 23.359 -4.812 1 94.12 258 VAL B CA 1
ATOM 7347 C C . VAL B 1 258 ? 2.814 21.969 -4.219 1 94.12 258 VAL B C 1
ATOM 7349 O O . VAL B 1 258 ? 2.703 21.781 -3.006 1 94.12 258 VAL B O 1
ATOM 7352 N N . PHE B 1 259 ? 3.031 21.062 -5.047 1 94.12 259 PHE B N 1
ATOM 7353 C CA . PHE B 1 259 ? 3.455 19.719 -4.656 1 94.12 259 PHE B CA 1
ATOM 7354 C C . PHE B 1 259 ? 4.418 19.141 -5.684 1 94.12 259 PHE B C 1
ATOM 7356 O O . PHE B 1 259 ? 3.992 18.656 -6.734 1 94.12 259 PHE B O 1
ATOM 7363 N N . ILE B 1 260 ? 5.699 19.125 -5.336 1 92.12 260 ILE B N 1
ATOM 7364 C CA . ILE B 1 260 ? 6.695 18.719 -6.328 1 92.12 260 ILE B CA 1
ATOM 7365 C C . ILE B 1 260 ? 7.703 17.766 -5.695 1 92.12 260 ILE B C 1
ATOM 7367 O O . ILE B 1 260 ? 7.926 17.812 -4.484 1 92.12 260 ILE B O 1
ATOM 7371 N N . ASP B 1 261 ? 8.18 16.906 -6.535 1 88 261 ASP B N 1
ATOM 7372 C CA . ASP B 1 261 ? 9.312 16.094 -6.105 1 88 261 ASP B CA 1
ATOM 7373 C C . ASP B 1 261 ? 10.594 16.922 -6.023 1 88 261 ASP B C 1
ATOM 7375 O O . ASP B 1 261 ? 10.914 17.656 -6.949 1 88 261 ASP B O 1
ATOM 7379 N N . TRP B 1 262 ? 11.172 16.859 -4.898 1 87.69 262 TRP B N 1
ATOM 7380 C CA . TRP B 1 262 ? 12.391 17.625 -4.691 1 87.69 262 TRP B CA 1
ATOM 7381 C C . TRP B 1 262 ? 13.539 17.078 -5.531 1 87.69 262 TRP B C 1
ATOM 7383 O O . TRP B 1 262 ? 13.812 15.875 -5.508 1 87.69 262 TRP B O 1
ATOM 7393 N N . ASP B 1 263 ? 14.109 17.922 -6.297 1 80.44 263 ASP B N 1
ATOM 7394 C CA . ASP B 1 263 ? 15.281 17.547 -7.09 1 80.44 263 ASP B CA 1
ATOM 7395 C C . ASP B 1 263 ? 16.453 17.172 -6.188 1 80.44 263 ASP B C 1
ATOM 7397 O O . ASP B 1 263 ? 16.953 18 -5.434 1 80.44 263 ASP B O 1
ATOM 7401 N N . PRO B 1 264 ? 16.859 15.961 -6.297 1 74.44 264 PRO B N 1
ATOM 7402 C CA . PRO B 1 264 ? 17.953 15.516 -5.414 1 74.44 264 PRO B CA 1
ATOM 7403 C C . PRO B 1 264 ? 19.25 16.281 -5.637 1 74.44 264 PRO B C 1
ATOM 7405 O O . PRO B 1 264 ? 20.125 16.281 -4.773 1 74.44 264 PRO B O 1
ATOM 7408 N N . SER B 1 265 ? 19.422 16.953 -6.742 1 70.56 265 SER B N 1
ATOM 7409 C CA . SER B 1 265 ? 20.625 17.734 -7.035 1 70.56 265 SER B CA 1
ATOM 7410 C C . SER B 1 265 ? 20.641 19.047 -6.262 1 70.56 265 SER B C 1
ATOM 7412 O O . SER B 1 265 ? 21.703 19.656 -6.098 1 70.56 265 SER B O 1
ATOM 7414 N N . LEU B 1 266 ? 19.547 19.359 -5.77 1 81.69 266 LEU B N 1
ATOM 7415 C CA . LEU B 1 266 ? 19.438 20.609 -5.023 1 81.69 266 LEU B CA 1
ATOM 7416 C C . LEU B 1 266 ? 19.641 20.375 -3.531 1 81.69 266 LEU B C 1
ATOM 7418 O O . LEU B 1 266 ? 19.25 19.312 -3.014 1 81.69 266 LEU B O 1
ATOM 7422 N N . THR B 1 267 ? 20.328 21.344 -2.953 1 82.75 267 THR B N 1
ATOM 7423 C CA . THR B 1 267 ? 20.469 21.281 -1.502 1 82.75 267 THR B CA 1
ATOM 7424 C C . THR B 1 267 ? 19.266 21.906 -0.818 1 82.75 267 THR B C 1
ATOM 7426 O O . THR B 1 267 ? 18.547 22.719 -1.427 1 82.75 267 THR B O 1
ATOM 7429 N N . LYS B 1 268 ? 18.984 21.562 0.325 1 87.5 268 LYS B N 1
ATOM 7430 C CA . LYS B 1 268 ? 17.875 22.156 1.087 1 87.5 268 LYS B CA 1
ATOM 7431 C C . LYS B 1 268 ? 18.359 23.312 1.948 1 87.5 268 LYS B C 1
ATOM 7433 O O . LYS B 1 268 ? 18.016 23.422 3.125 1 87.5 268 LYS B O 1
ATOM 7438 N N . GLU B 1 269 ? 19.234 24.078 1.344 1 91.06 269 GLU B N 1
ATOM 7439 C CA . GLU B 1 269 ? 19.672 25.312 2.006 1 91.06 269 GLU B CA 1
ATOM 7440 C C . GLU B 1 269 ? 18.641 26.422 1.815 1 91.06 269 GLU B C 1
ATOM 7442 O O . GLU B 1 269 ? 17.844 26.391 0.882 1 91.06 269 GLU B O 1
ATOM 7447 N N . ALA B 1 270 ? 18.734 27.422 2.643 1 93.31 270 ALA B N 1
ATOM 7448 C CA . ALA B 1 270 ? 17.719 28.469 2.721 1 93.31 270 ALA B CA 1
ATOM 7449 C C . ALA B 1 270 ? 17.547 29.172 1.374 1 93.31 270 ALA B C 1
ATOM 7451 O O . ALA B 1 270 ? 16.422 29.359 0.911 1 93.31 270 ALA B O 1
ATOM 7452 N N . ASP B 1 271 ? 18.656 29.484 0.793 1 92.12 271 ASP B N 1
ATOM 7453 C CA . ASP B 1 271 ? 18.594 30.234 -0.46 1 92.12 271 ASP B CA 1
ATOM 7454 C C . ASP B 1 271 ? 17.969 29.391 -1.573 1 92.12 271 ASP B C 1
ATOM 7456 O O . ASP B 1 271 ? 17.203 29.891 -2.393 1 92.12 271 ASP B O 1
ATOM 7460 N N . GLU B 1 272 ? 18.344 28.188 -1.579 1 93.06 272 GLU B N 1
ATOM 7461 C CA . GLU B 1 272 ? 17.812 27.281 -2.604 1 93.06 272 GLU B CA 1
ATOM 7462 C C . GLU B 1 272 ? 16.328 27 -2.383 1 93.06 272 GLU B C 1
ATOM 7464 O O . GLU B 1 272 ? 15.555 26.969 -3.336 1 93.06 272 GLU B O 1
ATOM 7469 N N . VAL B 1 273 ? 15.992 26.797 -1.196 1 94.06 273 VAL B N 1
ATOM 7470 C CA . VAL B 1 273 ? 14.594 26.562 -0.866 1 94.06 273 VAL B CA 1
ATOM 7471 C C . VAL B 1 273 ? 13.758 27.781 -1.272 1 94.06 273 VAL B C 1
ATOM 7473 O O . VAL B 1 273 ? 12.688 27.625 -1.874 1 94.06 273 VAL B O 1
ATOM 7476 N N . TRP B 1 274 ? 14.281 28.953 -0.928 1 95.31 274 TRP B N 1
ATOM 7477 C CA . TRP B 1 274 ? 13.586 30.188 -1.261 1 95.31 274 TRP B CA 1
ATOM 7478 C C . TRP B 1 274 ? 13.422 30.328 -2.77 1 95.31 274 TRP B C 1
ATOM 7480 O O . TRP B 1 274 ? 12.352 30.688 -3.252 1 95.31 274 TRP B O 1
ATOM 7490 N N . ARG B 1 275 ? 14.43 29.969 -3.473 1 93.62 275 ARG B N 1
ATOM 7491 C CA . ARG B 1 275 ? 14.383 30.078 -4.93 1 93.62 275 ARG B CA 1
ATOM 7492 C C . ARG B 1 275 ? 13.32 29.156 -5.516 1 93.62 275 ARG B C 1
ATOM 7494 O O . ARG B 1 275 ? 12.555 29.562 -6.387 1 93.62 275 ARG B O 1
ATOM 7501 N N . VAL B 1 276 ? 13.312 27.953 -5.051 1 94.25 276 VAL B N 1
ATOM 7502 C CA . VAL B 1 276 ? 12.344 26.984 -5.551 1 94.25 276 VAL B CA 1
ATOM 7503 C C . VAL B 1 276 ? 10.93 27.453 -5.211 1 94.25 276 VAL B C 1
ATOM 7505 O O . VAL B 1 276 ? 10.023 27.344 -6.035 1 94.25 276 VAL B O 1
ATOM 7508 N N . LEU B 1 277 ? 10.695 28 -4.016 1 95.19 277 LEU B N 1
ATOM 7509 C CA . LEU B 1 277 ? 9.391 28.5 -3.609 1 95.19 277 LEU B CA 1
ATOM 7510 C C . LEU B 1 277 ? 8.922 29.609 -4.539 1 95.19 277 LEU B C 1
ATOM 7512 O O . LEU B 1 277 ? 7.77 29.609 -4.988 1 95.19 277 LEU B O 1
ATOM 7516 N N . LEU B 1 278 ? 9.844 30.484 -4.855 1 94.31 278 LEU B N 1
ATOM 7517 C CA . LEU B 1 278 ? 9.484 31.625 -5.699 1 94.31 278 LEU B CA 1
ATOM 7518 C C . LEU B 1 278 ? 9.102 31.156 -7.102 1 94.31 278 LEU B C 1
ATOM 7520 O O . LEU B 1 278 ? 8.117 31.625 -7.668 1 94.31 278 LEU B O 1
ATOM 7524 N N . VAL B 1 279 ? 9.875 30.203 -7.574 1 93.31 279 VAL B N 1
ATOM 7525 C CA . VAL B 1 279 ? 9.617 29.688 -8.914 1 93.31 279 VAL B CA 1
ATOM 7526 C C . VAL B 1 279 ? 8.25 29.031 -8.961 1 93.31 279 VAL B C 1
ATOM 7528 O O . VAL B 1 279 ? 7.477 29.234 -9.906 1 93.31 279 VAL B O 1
ATOM 7531 N N . GLU B 1 280 ? 7.949 28.266 -7.988 1 93.44 280 GLU B N 1
ATOM 7532 C CA . GLU B 1 280 ? 6.691 27.516 -7.965 1 93.44 280 GLU B CA 1
ATOM 7533 C C . GLU B 1 280 ? 5.508 28.453 -7.719 1 93.44 280 GLU B C 1
ATOM 7535 O O . GLU B 1 280 ? 4.426 28.25 -8.273 1 93.44 280 GLU B O 1
ATOM 7540 N N . LEU B 1 281 ? 5.676 29.438 -6.859 1 94.31 281 LEU B N 1
ATOM 7541 C CA . LEU B 1 281 ? 4.605 30.391 -6.562 1 94.31 281 LEU B CA 1
ATOM 7542 C C . LEU B 1 281 ? 4.297 31.266 -7.777 1 94.31 281 LEU B C 1
ATOM 7544 O O . LEU B 1 281 ? 3.174 31.75 -7.93 1 94.31 281 LEU B O 1
ATOM 7548 N N . GLU B 1 282 ? 5.27 31.422 -8.617 1 93.06 282 GLU B N 1
ATOM 7549 C CA . GLU B 1 282 ? 5.07 32.219 -9.828 1 93.06 282 GLU B CA 1
ATOM 7550 C C . GLU B 1 282 ? 4.027 31.562 -10.742 1 93.06 282 GLU B C 1
ATOM 7552 O O . GLU B 1 282 ? 3.359 32.25 -11.516 1 93.06 282 GLU B O 1
ATOM 7557 N N . THR B 1 283 ? 3.908 30.266 -10.594 1 90.62 283 THR B N 1
ATOM 7558 C CA . THR B 1 283 ? 2.895 29.578 -11.383 1 90.62 283 THR B CA 1
ATOM 7559 C C . THR B 1 283 ? 1.497 30.078 -11.023 1 90.62 283 THR B C 1
ATOM 7561 O O . THR B 1 283 ? 0.571 29.984 -11.828 1 90.62 283 THR B O 1
ATOM 7564 N N . TYR B 1 284 ? 1.309 30.609 -9.867 1 91.5 284 TYR B N 1
ATOM 7565 C CA . TYR B 1 284 ? 0.044 31.172 -9.414 1 91.5 284 TYR B CA 1
ATOM 7566 C C . TYR B 1 284 ? 0.068 32.688 -9.492 1 91.5 284 TYR B C 1
ATOM 7568 O O . TYR B 1 284 ? -0.73 33.375 -8.836 1 91.5 284 TYR B O 1
ATOM 7576 N N . ASP B 1 285 ? 1.048 33.25 -10.211 1 89.06 285 ASP B N 1
ATOM 7577 C CA . ASP B 1 285 ? 1.226 34.688 -10.43 1 89.06 285 ASP B CA 1
ATOM 7578 C C . ASP B 1 285 ? 1.601 35.375 -9.133 1 89.06 285 ASP B C 1
ATOM 7580 O O . ASP B 1 285 ? 1.162 36.5 -8.891 1 89.06 285 ASP B O 1
ATOM 7584 N N . ILE B 1 286 ? 2.168 34.688 -8.242 1 92.62 286 ILE B N 1
ATOM 7585 C CA . ILE B 1 286 ? 2.682 35.281 -7.016 1 92.62 286 ILE B CA 1
ATOM 7586 C C . ILE B 1 286 ? 4.148 35.656 -7.203 1 92.62 286 ILE B C 1
ATOM 7588 O O . ILE B 1 286 ? 5.016 34.781 -7.285 1 92.62 286 ILE B O 1
ATOM 7592 N N . THR B 1 287 ? 4.395 36.938 -7.227 1 90.81 287 THR B N 1
ATOM 7593 C CA . THR B 1 287 ? 5.75 37.438 -7.453 1 90.81 287 THR B CA 1
ATOM 7594 C C . THR B 1 287 ? 6.469 37.656 -6.129 1 90.81 287 THR B C 1
ATOM 7596 O O . THR B 1 287 ? 5.859 37.562 -5.062 1 90.81 287 THR B O 1
ATOM 7599 N N . GLU B 1 288 ? 7.738 37.938 -6.258 1 91.06 288 GLU B N 1
ATOM 7600 C CA . GLU B 1 288 ? 8.539 38.188 -5.066 1 91.06 288 GLU B CA 1
ATOM 7601 C C . GLU B 1 288 ? 8.016 39.406 -4.293 1 91.06 288 GLU B C 1
ATOM 7603 O O . GLU B 1 288 ? 8.078 39.438 -3.062 1 91.06 288 GLU B O 1
ATOM 7608 N N . PHE B 1 289 ? 7.426 40.312 -4.984 1 89.31 289 PHE B N 1
ATOM 7609 C CA . PHE B 1 289 ? 6.875 41.5 -4.355 1 89.31 289 PHE B CA 1
ATOM 7610 C C . PHE B 1 289 ? 5.641 41.156 -3.533 1 89.31 289 PHE B C 1
ATOM 7612 O O . PHE B 1 289 ? 5.391 41.75 -2.492 1 89.31 289 PHE B O 1
ATOM 7619 N N . ASP B 1 290 ? 4.918 40.125 -3.965 1 90.94 290 ASP B N 1
ATOM 7620 C CA . ASP B 1 290 ? 3.686 39.75 -3.291 1 90.94 290 ASP B CA 1
ATOM 7621 C C . ASP B 1 290 ? 3.98 39.031 -1.976 1 90.94 290 ASP B C 1
ATOM 7623 O O . ASP B 1 290 ? 3.123 38.969 -1.094 1 90.94 290 ASP B O 1
ATOM 7627 N N . THR B 1 291 ? 5.191 38.5 -1.837 1 92.69 291 THR B N 1
ATOM 7628 C CA . THR B 1 291 ? 5.52 37.656 -0.697 1 92.69 291 THR B CA 1
ATOM 7629 C C . THR B 1 291 ? 5.473 38.469 0.603 1 92.69 291 THR B C 1
ATOM 7631 O O . THR B 1 291 ? 5.25 37.906 1.677 1 92.69 291 THR B O 1
ATOM 7634 N N . ILE B 1 292 ? 5.617 39.75 0.54 1 88.81 292 ILE B N 1
ATOM 7635 C CA . ILE B 1 292 ? 5.582 40.594 1.725 1 88.81 292 ILE B CA 1
ATOM 7636 C C . ILE B 1 292 ? 4.18 40.562 2.332 1 88.81 292 ILE B C 1
ATOM 7638 O O . ILE B 1 292 ? 4.02 40.75 3.541 1 88.81 292 ILE B O 1
ATOM 7642 N N . ASN B 1 293 ? 3.229 40.281 1.496 1 89.38 293 ASN B N 1
ATOM 7643 C CA . ASN B 1 293 ? 1.838 40.25 1.939 1 89.38 293 ASN B CA 1
ATOM 7644 C C . ASN B 1 293 ? 1.371 38.844 2.297 1 89.38 293 ASN B C 1
ATOM 7646 O O . ASN B 1 293 ? 0.191 38.625 2.582 1 89.38 293 ASN B O 1
ATOM 7650 N N . ILE B 1 294 ? 2.236 37.969 2.254 1 95.12 294 ILE B N 1
ATOM 7651 C CA . ILE B 1 294 ? 1.911 36.562 2.543 1 95.12 294 ILE B CA 1
ATOM 7652 C C . ILE B 1 294 ? 2.629 36.125 3.816 1 95.12 294 ILE B C 1
ATOM 7654 O O . ILE B 1 294 ? 3.783 36.5 4.047 1 95.12 294 ILE B O 1
ATOM 7658 N N . SER B 1 295 ? 1.895 35.469 4.668 1 95.62 295 SER B N 1
ATOM 7659 C CA . SER B 1 295 ? 2.498 34.906 5.859 1 95.62 295 SER B CA 1
ATOM 7660 C C . SER B 1 295 ? 2.916 33.438 5.621 1 95.62 295 SER B C 1
ATOM 7662 O O . SER B 1 295 ? 2.381 32.781 4.734 1 95.62 295 SER B O 1
ATOM 7664 N N . ALA B 1 296 ? 3.895 32.969 6.348 1 96.19 296 ALA B N 1
ATOM 7665 C CA . ALA B 1 296 ? 4.398 31.609 6.145 1 96.19 296 ALA B CA 1
ATOM 7666 C C . ALA B 1 296 ? 4.539 30.859 7.473 1 96.19 296 ALA B C 1
ATOM 7668 O O . ALA B 1 296 ? 4.879 31.469 8.492 1 96.19 296 ALA B O 1
ATOM 7669 N N . ILE B 1 297 ? 4.223 29.641 7.438 1 95.94 297 ILE B N 1
ATOM 7670 C CA . ILE B 1 297 ? 4.41 28.75 8.578 1 95.94 297 ILE B CA 1
ATOM 7671 C C . ILE B 1 297 ? 5.195 27.516 8.156 1 95.94 297 ILE B C 1
ATOM 7673 O O . ILE B 1 297 ? 4.918 26.938 7.102 1 95.94 297 ILE B O 1
ATOM 7677 N N . THR B 1 298 ? 6.191 27.078 8.875 1 94.31 298 THR B N 1
ATOM 7678 C CA . THR B 1 298 ? 6.988 25.891 8.57 1 94.31 298 THR B CA 1
ATOM 7679 C C . THR B 1 298 ? 7.598 25.312 9.836 1 94.31 298 THR B C 1
ATOM 7681 O O . THR B 1 298 ? 7.281 25.75 10.945 1 94.31 298 THR B O 1
ATOM 7684 N N . ASP B 1 299 ? 8.352 24.297 9.68 1 89 299 ASP B N 1
ATOM 7685 C CA . ASP B 1 299 ? 8.93 23.609 10.828 1 89 299 ASP B CA 1
ATOM 7686 C C . ASP B 1 299 ? 10.086 24.406 11.43 1 89 299 ASP B C 1
ATOM 7688 O O . ASP B 1 299 ? 10.336 25.547 11.031 1 89 299 ASP B O 1
ATOM 7692 N N . GLN B 1 300 ? 10.766 23.922 12.422 1 85.69 300 GLN B N 1
ATOM 7693 C CA . GLN B 1 300 ? 11.773 24.641 13.188 1 85.69 300 GLN B CA 1
ATOM 7694 C C . GLN B 1 300 ? 13.156 24.469 12.57 1 85.69 300 GLN B C 1
ATOM 7696 O O . GLN B 1 300 ? 14.156 24.891 13.148 1 85.69 300 GLN B O 1
ATOM 7701 N N . GLY B 1 301 ? 13.203 23.938 11.438 1 85.94 301 GLY B N 1
ATOM 7702 C CA . GLY B 1 301 ? 14.508 23.812 10.805 1 85.94 301 GLY B CA 1
ATOM 7703 C C . GLY B 1 301 ? 15.117 25.141 10.406 1 85.94 301 GLY B C 1
ATOM 7704 O O . GLY B 1 301 ? 14.422 26.016 9.898 1 85.94 301 GLY B O 1
ATOM 7705 N N . GLY B 1 302 ? 16.359 25.281 10.695 1 87.69 302 GLY B N 1
ATOM 7706 C CA . GLY B 1 302 ? 17.031 26.547 10.461 1 87.69 302 GLY B CA 1
ATOM 7707 C C . GLY B 1 302 ? 16.953 27 9.016 1 87.69 302 GLY B C 1
ATOM 7708 O O . GLY B 1 302 ? 16.656 28.172 8.734 1 87.69 302 GLY B O 1
ATOM 7709 N N . ASN B 1 303 ? 17.125 26.141 8.109 1 89.44 303 ASN B N 1
ATOM 7710 C CA . ASN B 1 303 ? 17.156 26.484 6.695 1 89.44 303 ASN B CA 1
ATOM 7711 C C . ASN B 1 303 ? 15.758 26.859 6.188 1 89.44 303 ASN B C 1
ATOM 7713 O O . ASN B 1 303 ? 15.602 27.859 5.484 1 89.44 303 ASN B O 1
ATOM 7717 N N . VAL B 1 304 ? 14.812 26.109 6.566 1 91.25 304 VAL B N 1
ATOM 7718 C CA . VAL B 1 304 ? 13.461 26.375 6.09 1 91.25 304 VAL B CA 1
ATOM 7719 C C . VAL B 1 304 ? 12.93 27.656 6.738 1 91.25 304 VAL B C 1
ATOM 7721 O O . VAL B 1 304 ? 12.195 28.422 6.102 1 91.25 304 VAL B O 1
ATOM 7724 N N . LEU B 1 305 ? 13.312 27.891 7.961 1 91.88 305 LEU B N 1
ATOM 7725 C CA . LEU B 1 305 ? 12.891 29.109 8.648 1 91.88 305 LEU B CA 1
ATOM 7726 C C . LEU B 1 305 ? 13.5 30.344 7.996 1 91.88 305 LEU B C 1
ATOM 7728 O O . LEU B 1 305 ? 12.836 31.375 7.855 1 91.88 305 LEU B O 1
ATOM 7732 N N . ASN B 1 306 ? 14.734 30.172 7.676 1 93.44 306 ASN B N 1
ATOM 7733 C CA . ASN B 1 306 ? 15.398 31.297 7.012 1 93.44 306 ASN B CA 1
ATOM 7734 C C . ASN B 1 306 ? 14.773 31.578 5.648 1 93.44 306 ASN B C 1
ATOM 7736 O O . ASN B 1 306 ? 14.68 32.75 5.234 1 93.44 306 ASN B O 1
ATOM 7740 N N . ALA B 1 307 ? 14.383 30.562 5.027 1 94.25 307 ALA B N 1
ATOM 7741 C CA . ALA B 1 307 ? 13.672 30.75 3.766 1 94.25 307 ALA B CA 1
ATOM 7742 C C . ALA B 1 307 ? 12.328 31.438 3.99 1 94.25 307 ALA B C 1
ATOM 7744 O O . ALA B 1 307 ? 11.938 32.312 3.223 1 94.25 307 ALA B O 1
ATOM 7745 N N . ALA B 1 308 ? 11.641 31.109 5.066 1 94.19 308 ALA B N 1
ATOM 7746 C CA . ALA B 1 308 ? 10.312 31.641 5.379 1 94.19 308 ALA B CA 1
ATOM 7747 C C . ALA B 1 308 ? 10.383 33.125 5.703 1 94.19 308 ALA B C 1
ATOM 7749 O O . ALA B 1 308 ? 9.383 33.844 5.582 1 94.19 308 ALA B O 1
ATOM 7750 N N . ARG B 1 309 ? 11.523 33.625 6.074 1 92.62 309 ARG B N 1
ATOM 7751 C CA . ARG B 1 309 ? 11.695 35.031 6.441 1 92.62 309 ARG B CA 1
ATOM 7752 C C . ARG B 1 309 ? 11.523 35.938 5.227 1 92.62 309 ARG B C 1
ATOM 7754 O O . ARG B 1 309 ? 11.344 37.125 5.371 1 92.62 309 ARG B O 1
ATOM 7761 N N . GLY B 1 310 ? 11.57 35.281 4.078 1 91.44 310 GLY B N 1
ATOM 7762 C CA . GLY B 1 310 ? 11.289 36.031 2.871 1 91.44 310 GLY B CA 1
ATOM 7763 C C . GLY B 1 310 ? 9.844 36.469 2.768 1 91.44 310 GLY B C 1
ATOM 7764 O O . GLY B 1 310 ? 9.516 37.406 2.004 1 91.44 310 GLY B O 1
ATOM 7765 N N . PHE B 1 311 ? 9 35.969 3.598 1 94.94 311 PHE B N 1
ATOM 7766 C CA . PHE B 1 311 ? 7.59 36.344 3.623 1 94.94 311 PHE B CA 1
ATOM 7767 C C . PHE B 1 311 ? 7.34 37.438 4.648 1 94.94 311 PHE B C 1
ATOM 7769 O O . PHE B 1 311 ? 8.227 37.781 5.438 1 94.94 311 PHE B O 1
ATOM 7776 N N . GLY B 1 312 ? 6.188 38.062 4.586 1 90.69 312 GLY B N 1
ATOM 7777 C CA . GLY B 1 312 ? 5.875 39.188 5.477 1 90.69 312 GLY B CA 1
ATOM 7778 C C . GLY B 1 312 ? 5.914 38.781 6.941 1 90.69 312 GLY B C 1
ATOM 7779 O O . GLY B 1 312 ? 6.508 39.5 7.762 1 90.69 312 GLY B O 1
ATOM 7780 N N . ILE B 1 313 ? 5.199 37.75 7.285 1 93.62 313 ILE B N 1
ATOM 7781 C CA . ILE B 1 313 ? 5.18 37.219 8.641 1 93.62 313 ILE B CA 1
ATOM 7782 C C . ILE B 1 313 ? 5.57 35.75 8.609 1 93.62 313 ILE B C 1
ATOM 7784 O O . ILE B 1 313 ? 5.043 34.969 7.801 1 93.62 313 ILE B O 1
ATOM 7788 N N . SER B 1 314 ? 6.527 35.375 9.352 1 93.62 314 SER B N 1
ATOM 7789 C CA . SER B 1 314 ? 6.938 34 9.453 1 93.62 314 SER B CA 1
ATOM 7790 C C . SER B 1 314 ? 6.684 33.438 10.852 1 93.62 314 SER B C 1
ATOM 7792 O O . SER B 1 314 ? 7.051 34.062 11.844 1 93.62 314 SER B O 1
ATOM 7794 N N . VAL B 1 315 ? 6.012 32.344 10.883 1 94.25 315 VAL B N 1
ATOM 7795 C CA . VAL B 1 315 ? 5.684 31.703 12.148 1 94.25 315 VAL B CA 1
ATOM 7796 C C . VAL B 1 315 ? 6.211 30.266 12.148 1 94.25 315 VAL B C 1
ATOM 7798 O O . VAL B 1 315 ? 6.234 29.609 11.102 1 94.25 315 VAL B O 1
ATOM 7801 N N . VAL B 1 316 ? 6.652 29.844 13.312 1 94.69 316 VAL B N 1
ATOM 7802 C CA . VAL B 1 316 ? 7.121 28.469 13.477 1 94.69 316 VAL B CA 1
ATOM 7803 C C . VAL B 1 316 ? 5.953 27.578 13.875 1 94.69 316 VAL B C 1
ATOM 7805 O O . VAL B 1 316 ? 5.094 27.969 14.664 1 94.69 316 VAL B O 1
ATOM 7808 N N . CYS B 1 317 ? 5.957 26.391 13.328 1 94.25 317 CYS B N 1
ATOM 7809 C CA . CYS B 1 317 ? 4.879 25.438 13.57 1 94.25 317 CYS B CA 1
ATOM 7810 C C . CYS B 1 317 ? 4.84 25.016 15.039 1 94.25 317 CYS B C 1
ATOM 7812 O O . CYS B 1 317 ? 5.793 24.422 15.547 1 94.25 317 CYS B O 1
ATOM 7814 N N . LEU B 1 318 ? 3.732 25.25 15.664 1 94.56 318 LEU B N 1
ATOM 7815 C CA . LEU B 1 318 ? 3.562 24.875 17.062 1 94.56 318 LEU B CA 1
ATOM 7816 C C . LEU B 1 318 ? 3.553 23.359 17.219 1 94.56 318 LEU B C 1
ATOM 7818 O O . LEU B 1 318 ? 4 22.844 18.25 1 94.56 318 LEU B O 1
ATOM 7822 N N . GLY B 1 319 ? 3.053 22.688 16.219 1 91.88 319 GLY B N 1
ATOM 7823 C CA . GLY B 1 319 ? 3.061 21.234 16.297 1 91.88 319 GLY B CA 1
ATOM 7824 C C . GLY B 1 319 ? 4.441 20.656 16.547 1 91.88 319 GLY B C 1
ATOM 7825 O O . GLY B 1 319 ? 4.617 19.812 17.438 1 91.88 319 GLY B O 1
ATOM 7826 N N . HIS B 1 320 ? 5.398 21.125 15.844 1 90.56 320 HIS B N 1
ATOM 7827 C CA . HIS B 1 320 ? 6.773 20.672 16.016 1 90.56 320 HIS B CA 1
ATOM 7828 C C . HIS B 1 320 ? 7.34 21.094 17.359 1 90.56 320 HIS B C 1
ATOM 7830 O O . HIS B 1 320 ? 8.094 20.359 18 1 90.56 320 HIS B O 1
ATOM 7836 N N . ILE B 1 321 ? 6.973 22.234 17.766 1 92.31 321 ILE B N 1
ATOM 7837 C CA . ILE B 1 321 ? 7.438 22.75 19.047 1 92.31 321 ILE B CA 1
ATOM 7838 C C . ILE B 1 321 ? 6.918 21.875 20.172 1 92.31 321 ILE B C 1
ATOM 7840 O O . ILE B 1 321 ? 7.66 21.562 21.109 1 92.31 321 ILE B O 1
ATOM 7844 N N . LEU B 1 322 ? 5.676 21.516 20.062 1 92.88 322 LEU B N 1
ATOM 7845 C CA . LEU B 1 322 ? 5.086 20.688 21.125 1 92.88 322 LEU B CA 1
ATOM 7846 C C . LEU B 1 322 ? 5.738 19.312 21.172 1 92.88 322 LEU B C 1
ATOM 7848 O O . LEU B 1 322 ? 5.922 18.75 22.25 1 92.88 322 LEU B O 1
ATOM 7852 N N . HIS B 1 323 ? 6.062 18.797 20.031 1 91.38 323 HIS B N 1
ATOM 7853 C CA . HIS B 1 323 ? 6.801 17.531 20 1 91.38 323 HIS B CA 1
ATOM 7854 C C . HIS B 1 323 ? 8.156 17.672 20.688 1 91.38 323 HIS B C 1
ATOM 7856 O O . HIS B 1 323 ? 8.578 16.797 21.438 1 91.38 323 HIS B O 1
ATOM 7862 N N . THR B 1 324 ? 8.828 18.734 20.422 1 89.38 324 THR B N 1
ATOM 7863 C CA . THR B 1 324 ? 10.125 18.984 21.031 1 89.38 324 THR B CA 1
ATOM 7864 C C . THR B 1 324 ? 10 19.156 22.547 1 89.38 324 THR B C 1
ATOM 7866 O O . THR B 1 324 ? 10.828 18.641 23.297 1 89.38 324 THR B O 1
ATOM 7869 N N . ILE B 1 325 ? 8.977 19.859 22.969 1 91.19 325 ILE B N 1
ATOM 7870 C CA . ILE B 1 325 ? 8.758 20.031 24.391 1 91.19 325 ILE B CA 1
ATOM 7871 C C . ILE B 1 325 ? 8.516 18.672 25.047 1 91.19 325 ILE B C 1
ATOM 7873 O O . ILE B 1 325 ? 9.102 18.375 26.094 1 91.19 325 ILE B O 1
ATOM 7877 N N . ALA B 1 326 ? 7.688 17.938 24.422 1 91.94 326 ALA B N 1
ATOM 7878 C CA . ALA B 1 326 ? 7.383 16.625 24.953 1 91.94 326 ALA B CA 1
ATOM 7879 C C . ALA B 1 326 ? 8.648 15.773 25.062 1 91.94 326 ALA B C 1
ATOM 7881 O O . ALA B 1 326 ? 8.883 15.133 26.094 1 91.94 326 ALA B O 1
ATOM 7882 N N . GLU B 1 327 ? 9.406 15.781 24.062 1 90.06 327 GLU B N 1
ATOM 7883 C CA . GLU B 1 327 ? 10.648 15 24.062 1 90.06 327 GLU B CA 1
ATOM 7884 C C . GLU B 1 327 ? 11.602 15.461 25.156 1 90.06 327 GLU B C 1
ATOM 7886 O O . GLU B 1 327 ? 12.219 14.641 25.828 1 90.06 327 GLU B O 1
ATOM 7891 N N . ARG B 1 328 ? 11.664 16.719 25.375 1 89.44 328 ARG B N 1
ATOM 7892 C CA . ARG B 1 328 ? 12.656 17.312 26.266 1 89.44 328 ARG B CA 1
ATOM 7893 C C . ARG B 1 328 ? 12.219 17.203 27.719 1 89.44 328 ARG B C 1
ATOM 7895 O O . ARG B 1 328 ? 13 17.484 28.625 1 89.44 328 ARG B O 1
ATOM 7902 N N . CYS B 1 329 ? 11.055 16.797 27.906 1 89.5 329 CYS B N 1
ATOM 7903 C CA . CYS B 1 329 ? 10.617 16.578 29.281 1 89.5 329 CYS B CA 1
ATOM 7904 C C . CYS B 1 329 ? 11.367 15.422 29.922 1 89.5 329 CYS B C 1
ATOM 7906 O O . CYS B 1 329 ? 11.57 15.406 31.141 1 89.5 329 CYS B O 1
ATOM 7908 N N . THR B 1 330 ? 11.75 14.43 29.078 1 85.81 330 THR B N 1
ATOM 7909 C CA . THR B 1 330 ? 12.492 13.312 29.641 1 85.81 330 THR B CA 1
ATOM 7910 C C . THR B 1 330 ? 13.938 13.32 29.141 1 85.81 330 THR B C 1
ATOM 7912 O O . THR B 1 330 ? 14.805 12.672 29.719 1 85.81 330 THR B O 1
ATOM 7915 N N . LEU B 1 331 ? 14.18 13.953 28.062 1 77.81 331 LEU B N 1
ATOM 7916 C CA . LEU B 1 331 ? 15.539 14.102 27.562 1 77.81 331 LEU B CA 1
ATOM 7917 C C . LEU B 1 331 ? 16.141 15.422 28.031 1 77.81 331 LEU B C 1
ATOM 7919 O O . LEU B 1 331 ? 16.031 16.438 27.344 1 77.81 331 LEU B O 1
ATOM 7923 N N . LEU B 1 332 ? 16.703 15.344 29.125 1 65.94 332 LEU B N 1
ATOM 7924 C CA . LEU B 1 332 ? 17.047 16.562 29.859 1 65.94 332 LEU B CA 1
ATOM 7925 C C . LEU B 1 332 ? 18.188 17.312 29.172 1 65.94 332 LEU B C 1
ATOM 7927 O O . LEU B 1 332 ? 19.094 16.688 28.625 1 65.94 332 LEU B O 1
ATOM 7931 N N . TYR B 1 333 ? 17.844 18.547 29.016 1 60.06 333 TYR B N 1
ATOM 7932 C CA . TYR B 1 333 ? 18.922 19.438 28.594 1 60.06 333 TYR B CA 1
ATOM 7933 C C . TYR B 1 333 ? 19.953 19.594 29.688 1 60.06 333 TYR B C 1
ATOM 7935 O O . TYR B 1 333 ? 19.625 19.516 30.875 1 60.06 333 TYR B O 1
ATOM 7943 N N . LYS B 1 334 ? 21.125 19.484 29.406 1 56.25 334 LYS B N 1
ATOM 7944 C CA . LYS B 1 334 ? 22.203 19.656 30.359 1 56.25 334 LYS B CA 1
ATOM 7945 C C . LYS B 1 334 ? 21.938 20.844 31.281 1 56.25 334 LYS B C 1
ATOM 7947 O O . LYS B 1 334 ? 22.297 20.828 32.469 1 56.25 334 LYS B O 1
ATOM 7952 N N . LYS B 1 335 ? 21.281 21.812 30.812 1 54.75 335 LYS B N 1
ATOM 7953 C CA . LYS B 1 335 ? 21.188 23.062 31.547 1 54.75 335 LYS B CA 1
ATOM 7954 C C . LYS B 1 335 ? 19.984 23.078 32.469 1 54.75 335 LYS B C 1
ATOM 7956 O O . LYS B 1 335 ? 19.703 24.078 33.156 1 54.75 335 LYS B O 1
ATOM 7961 N N . ASN B 1 336 ? 19.281 21.984 32.562 1 58.91 336 ASN B N 1
ATOM 7962 C CA . ASN B 1 336 ? 18.078 22.047 33.375 1 58.91 336 ASN B CA 1
ATOM 7963 C C . ASN B 1 336 ? 18.406 22 34.875 1 58.91 336 ASN B C 1
ATOM 7965 O O . ASN B 1 336 ? 19.266 21.219 35.281 1 58.91 336 ASN B O 1
ATOM 7969 N N . LYS B 1 337 ? 18.062 23.031 35.531 1 65.5 337 LYS B N 1
ATOM 7970 C CA . LYS B 1 337 ? 18.328 23.203 36.938 1 65.5 337 LYS B CA 1
ATOM 7971 C C . LYS B 1 337 ? 17.422 22.297 37.781 1 65.5 337 LYS B C 1
ATOM 7973 O O . LYS B 1 337 ? 16.797 22.766 38.75 1 65.5 337 LYS B O 1
ATOM 7978 N N . LEU B 1 338 ? 17.312 21.094 37.281 1 77.69 338 LEU B N 1
ATOM 7979 C CA . LEU B 1 338 ? 16.516 20.172 38.094 1 77.69 338 LEU B CA 1
ATOM 7980 C C . LEU B 1 338 ? 17.344 19.531 39.188 1 77.69 338 LEU B C 1
ATOM 7982 O O . LEU B 1 338 ? 18.578 19.531 39.125 1 77.69 338 LEU B O 1
ATOM 7986 N N . THR B 1 339 ? 16.672 19.156 40.219 1 80.19 339 THR B N 1
ATOM 7987 C CA . THR B 1 339 ? 17.359 18.469 41.312 1 80.19 339 THR B CA 1
ATOM 7988 C C . THR B 1 339 ? 17.953 17.141 40.844 1 80.19 339 THR B C 1
ATOM 7990 O O . THR B 1 339 ? 17.516 16.594 39.812 1 80.19 339 THR B O 1
ATOM 7993 N N . LYS B 1 340 ? 19 16.719 41.469 1 81.81 340 LYS B N 1
ATOM 7994 C CA . LYS B 1 340 ? 19.641 15.445 41.156 1 81.81 340 LYS B CA 1
ATOM 7995 C C . LYS B 1 340 ? 18.641 14.297 41.188 1 81.81 340 LYS B C 1
ATOM 7997 O O . LYS B 1 340 ? 18.703 13.383 40.375 1 81.81 340 LYS B O 1
ATOM 8002 N N . GLN B 1 341 ? 17.781 14.391 42.125 1 83.31 341 GLN B N 1
ATOM 8003 C CA . GLN B 1 341 ? 16.781 13.336 42.25 1 83.31 341 GLN B CA 1
ATOM 8004 C C . GLN B 1 341 ? 15.828 13.328 41.062 1 83.31 341 GLN B C 1
ATOM 8006 O O . GLN B 1 341 ? 15.516 12.266 40.531 1 83.31 341 GLN B O 1
ATOM 8011 N N . ALA B 1 342 ? 15.414 14.484 40.75 1 85.44 342 ALA B N 1
ATOM 8012 C CA . ALA B 1 342 ? 14.5 14.602 39.594 1 85.44 342 ALA B CA 1
ATOM 8013 C C . ALA B 1 342 ? 15.156 14.109 38.312 1 85.44 342 ALA B C 1
ATOM 8015 O O . ALA B 1 342 ? 14.523 13.438 37.5 1 85.44 342 ALA B O 1
ATOM 8016 N N . ASN B 1 343 ? 16.422 14.359 38.219 1 87.12 343 ASN B N 1
ATOM 8017 C CA . ASN B 1 343 ? 17.172 13.945 37.031 1 87.12 343 ASN B CA 1
ATOM 8018 C C . ASN B 1 343 ? 17.281 12.422 36.938 1 87.12 343 ASN B C 1
ATOM 8020 O O . ASN B 1 343 ? 17.203 11.859 35.875 1 87.12 343 ASN B O 1
ATOM 8024 N N . THR B 1 344 ? 17.438 11.844 38.062 1 87.06 344 THR B N 1
ATOM 8025 C CA . THR B 1 344 ? 17.562 10.391 38.062 1 87.06 344 THR B CA 1
ATOM 8026 C C . THR B 1 344 ? 16.234 9.734 37.688 1 87.06 344 THR B C 1
ATOM 8028 O O . THR B 1 344 ? 16.219 8.789 36.875 1 87.06 344 THR B O 1
ATOM 8031 N N . VAL B 1 345 ? 15.203 10.281 38.188 1 88.44 345 VAL B N 1
ATOM 8032 C CA . VAL B 1 345 ? 13.875 9.727 37.938 1 88.44 345 VAL B CA 1
ATOM 8033 C C . VAL B 1 345 ? 13.516 9.891 36.469 1 88.44 345 VAL B C 1
ATOM 8035 O O . VAL B 1 345 ? 12.961 8.977 35.844 1 88.44 345 VAL B O 1
ATOM 8038 N N . LEU B 1 346 ? 13.836 10.992 35.938 1 90.88 346 LEU B N 1
ATOM 8039 C CA . LEU B 1 346 ? 13.523 11.273 34.531 1 90.88 346 LEU B CA 1
ATOM 8040 C C . LEU B 1 346 ? 14.391 10.43 33.594 1 90.88 346 LEU B C 1
ATOM 8042 O O . LEU B 1 346 ? 13.922 9.984 32.562 1 90.88 346 LEU B O 1
ATOM 8046 N N . ASN B 1 347 ? 15.594 10.242 34 1 88.75 347 ASN B N 1
ATOM 8047 C CA . ASN B 1 347 ? 16.453 9.359 33.219 1 88.75 347 ASN B CA 1
ATOM 8048 C C . ASN B 1 347 ? 15.938 7.926 33.219 1 88.75 347 ASN B C 1
ATOM 8050 O O . ASN B 1 347 ? 16.016 7.234 32.219 1 88.75 347 ASN B O 1
ATOM 8054 N N . ASP B 1 348 ? 15.461 7.512 34.344 1 88.62 348 ASP B N 1
ATOM 8055 C CA . ASP B 1 348 ? 14.867 6.18 34.406 1 88.62 348 ASP B CA 1
ATOM 8056 C C . ASP B 1 348 ? 13.656 6.059 33.5 1 88.62 348 ASP B C 1
ATOM 8058 O O . ASP B 1 348 ? 13.43 5.012 32.875 1 88.62 348 ASP B O 1
ATOM 8062 N N . ALA B 1 349 ? 12.906 7.113 33.469 1 90.12 349 ALA B N 1
ATOM 8063 C CA . ALA B 1 349 ? 11.742 7.125 32.594 1 90.12 349 ALA B CA 1
ATOM 8064 C C . ALA B 1 349 ? 12.148 7.039 31.125 1 90.12 349 ALA B C 1
ATOM 8066 O O . ALA B 1 349 ? 11.516 6.324 30.344 1 90.12 349 ALA B O 1
ATOM 8067 N N . LYS B 1 350 ? 13.156 7.754 30.766 1 90.88 350 LYS B N 1
ATOM 8068 C CA . LYS B 1 350 ? 13.664 7.73 29.406 1 90.88 350 LYS B CA 1
ATOM 8069 C C . LYS B 1 350 ? 14.172 6.34 29.031 1 90.88 350 LYS B C 1
ATOM 8071 O O . LYS B 1 350 ? 13.891 5.848 27.922 1 90.88 350 LYS B O 1
ATOM 8076 N N . VAL B 1 351 ? 14.891 5.723 29.922 1 88.19 351 VAL B N 1
ATOM 8077 C CA . VAL B 1 351 ? 15.398 4.375 29.688 1 88.19 351 VAL B CA 1
ATOM 8078 C C . VAL B 1 351 ? 14.242 3.404 29.5 1 88.19 351 VAL B C 1
ATOM 8080 O O . VAL B 1 351 ? 14.297 2.529 28.625 1 88.19 351 VAL B O 1
ATOM 8083 N N . LEU B 1 352 ? 13.273 3.604 30.312 1 90.31 352 LEU B N 1
ATOM 8084 C CA . LEU B 1 352 ? 12.086 2.756 30.203 1 90.31 352 LEU B CA 1
ATOM 8085 C C . LEU B 1 352 ? 11.445 2.91 28.828 1 90.31 352 LEU B C 1
ATOM 8087 O O . LEU B 1 352 ? 11.016 1.923 28.219 1 90.31 352 LEU B O 1
ATOM 8091 N N . MET B 1 353 ? 11.352 4.129 28.359 1 89.75 353 MET B N 1
ATOM 8092 C CA . MET B 1 353 ? 10.773 4.391 27.031 1 89.75 353 MET B CA 1
ATOM 8093 C C . MET B 1 353 ? 11.602 3.74 25.938 1 89.75 353 MET B C 1
ATO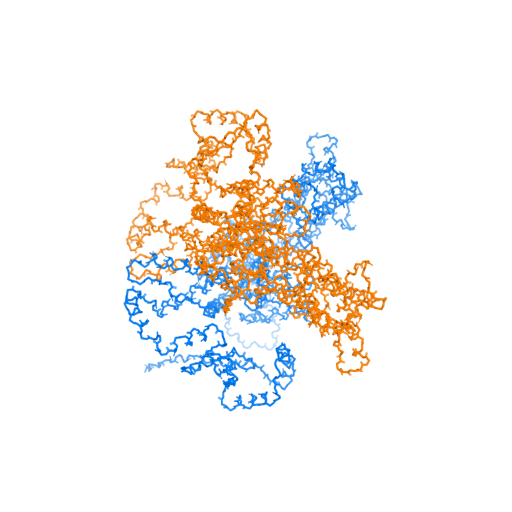M 8095 O O . MET B 1 353 ? 11.047 3.18 24.984 1 89.75 353 MET B O 1
ATOM 8099 N N . ASP B 1 354 ? 12.844 3.812 26.062 1 87.44 354 ASP B N 1
ATOM 8100 C CA . ASP B 1 354 ? 13.742 3.182 25.094 1 87.44 354 ASP B CA 1
ATOM 8101 C C . ASP B 1 354 ? 13.562 1.665 25.094 1 87.44 354 ASP B C 1
ATOM 8103 O O . ASP B 1 354 ? 13.617 1.032 24.031 1 87.44 354 ASP B O 1
ATOM 8107 N N . GLN B 1 355 ? 13.43 1.125 26.25 1 87.94 355 GLN B N 1
ATOM 8108 C CA . GLN B 1 355 ? 13.211 -0.313 26.375 1 87.94 355 GLN B CA 1
ATOM 8109 C C . GLN B 1 355 ? 11.898 -0.729 25.719 1 87.94 355 GLN B C 1
ATOM 8111 O O . GLN B 1 355 ? 11.82 -1.78 25.078 1 87.94 355 GLN B O 1
ATOM 8116 N N . CYS B 1 356 ? 10.891 0.106 25.891 1 90.06 356 CYS B N 1
ATOM 8117 C CA . CYS B 1 356 ? 9.617 -0.176 25.25 1 90.06 356 CYS B CA 1
ATOM 8118 C C . CYS B 1 356 ? 9.758 -0.147 23.734 1 90.06 356 CYS B C 1
ATOM 8120 O O . CYS B 1 356 ? 9.125 -0.938 23.031 1 90.06 356 CYS B O 1
ATOM 8122 N N . GLU B 1 357 ? 10.492 0.789 23.234 1 87.94 357 GLU B N 1
ATOM 8123 C CA . GLU B 1 357 ? 10.742 0.873 21.797 1 87.94 357 GLU B CA 1
ATOM 8124 C C . GLU B 1 357 ? 11.422 -0.392 21.281 1 87.94 357 GLU B C 1
ATOM 8126 O O . GLU B 1 357 ? 11.031 -0.933 20.25 1 87.94 357 GLU B O 1
ATOM 8131 N N . LEU B 1 358 ? 12.414 -0.873 22 1 84.62 358 LEU B N 1
ATOM 8132 C CA . LEU B 1 358 ? 13.133 -2.08 21.609 1 84.62 358 LEU B CA 1
ATOM 8133 C C . LEU B 1 358 ? 12.211 -3.293 21.625 1 84.62 358 LEU B C 1
ATOM 8135 O O . LEU B 1 358 ? 12.281 -4.141 20.734 1 84.62 358 LEU B O 1
ATOM 8139 N N . LEU B 1 359 ? 11.43 -3.328 22.609 1 87.31 359 LEU B N 1
ATOM 8140 C CA . LEU B 1 359 ? 10.469 -4.422 22.703 1 87.31 359 LEU B CA 1
ATOM 8141 C C . LEU B 1 359 ? 9.523 -4.418 21.516 1 87.31 359 LEU B C 1
ATOM 8143 O O . LEU B 1 359 ? 9.266 -5.469 20.906 1 87.31 359 LEU B O 1
ATOM 8147 N N . THR B 1 360 ? 9.016 -3.236 21.203 1 86.81 360 THR B N 1
ATOM 8148 C CA . THR B 1 360 ? 8.07 -3.104 20.094 1 86.81 360 THR B CA 1
ATOM 8149 C C . THR B 1 360 ? 8.719 -3.529 18.781 1 86.81 360 THR B C 1
ATOM 8151 O O . THR B 1 360 ? 8.094 -4.207 17.969 1 86.81 360 THR B O 1
ATOM 8154 N N . LEU B 1 361 ? 9.945 -3.143 18.578 1 78.06 361 LEU B N 1
ATOM 8155 C CA . LEU B 1 361 ? 10.664 -3.521 17.359 1 78.06 361 LEU B CA 1
ATOM 8156 C C . LEU B 1 361 ? 10.836 -5.035 17.281 1 78.06 361 LEU B C 1
ATOM 8158 O O . LEU B 1 361 ? 10.719 -5.621 16.203 1 78.06 361 LEU B O 1
ATOM 8162 N N . HIS B 1 362 ? 11.055 -5.645 18.391 1 79 362 HIS B N 1
ATOM 8163 C CA . HIS B 1 362 ? 11.203 -7.094 18.453 1 79 362 HIS B CA 1
ATOM 8164 C C . HIS B 1 362 ? 9.891 -7.793 18.125 1 79 362 HIS B C 1
ATOM 8166 O O . HIS B 1 362 ? 9.867 -8.758 17.359 1 79 362 HIS B O 1
ATOM 8172 N N . ILE B 1 363 ? 8.867 -7.324 18.719 1 81.19 363 ILE B N 1
ATOM 8173 C CA . ILE B 1 363 ? 7.547 -7.91 18.516 1 81.19 363 ILE B CA 1
ATOM 8174 C C . ILE B 1 363 ? 7.184 -7.848 17.031 1 81.19 363 ILE B C 1
ATOM 8176 O O . ILE B 1 363 ? 6.66 -8.812 16.469 1 81.19 363 ILE B O 1
ATOM 8180 N N . ARG B 1 364 ? 7.465 -6.723 16.406 1 73.38 364 ARG B N 1
ATOM 8181 C CA . ARG B 1 364 ? 7.094 -6.504 15.008 1 73.38 364 ARG B CA 1
ATOM 8182 C C . ARG B 1 364 ? 7.914 -7.391 14.078 1 73.38 364 ARG B C 1
ATOM 8184 O O . ARG B 1 364 ? 7.414 -7.844 13.047 1 73.38 364 ARG B O 1
ATOM 8191 N N . THR B 1 365 ? 9.117 -7.68 14.438 1 63.34 365 THR B N 1
ATOM 8192 C CA . THR B 1 365 ? 10.023 -8.406 13.562 1 63.34 365 THR B CA 1
ATOM 8193 C C . THR B 1 365 ? 9.922 -9.914 13.812 1 63.34 365 THR B C 1
ATOM 8195 O O . THR B 1 365 ? 9.922 -10.703 12.867 1 63.34 365 THR B O 1
ATOM 8198 N N . TYR B 1 366 ? 9.836 -10.328 15.086 1 64.19 366 TYR B N 1
ATOM 8199 C CA . TYR B 1 366 ? 10 -11.734 15.414 1 64.19 366 TYR B CA 1
ATOM 8200 C C . TYR B 1 366 ? 8.758 -12.281 16.109 1 64.19 366 TYR B C 1
ATOM 8202 O O . TYR B 1 366 ? 8.562 -13.5 16.172 1 64.19 366 TYR B O 1
ATOM 8210 N N . GLY B 1 367 ? 7.926 -11.445 16.516 1 72.06 367 GLY B N 1
ATOM 8211 C CA . GLY B 1 367 ? 6.824 -11.922 17.344 1 72.06 367 GLY B CA 1
ATOM 8212 C C . GLY B 1 367 ? 7.266 -12.352 18.719 1 72.06 367 GLY B C 1
ATOM 8213 O O . GLY B 1 367 ? 8.445 -12.266 19.062 1 72.06 367 GLY B O 1
ATOM 8214 N N . ILE B 1 368 ? 6.348 -12.719 19.656 1 77.69 368 ILE B N 1
ATOM 8215 C CA . ILE B 1 368 ? 6.707 -13.109 21.016 1 77.69 368 ILE B CA 1
ATOM 8216 C C . ILE B 1 368 ? 6.113 -14.484 21.328 1 77.69 368 ILE B C 1
ATOM 8218 O O . ILE B 1 368 ? 5.918 -14.828 22.5 1 77.69 368 ILE B O 1
ATOM 8222 N N . GLY B 1 369 ? 5.824 -15.289 20.328 1 66.06 369 GLY B N 1
ATOM 8223 C CA . GLY B 1 369 ? 5.406 -16.672 20.5 1 66.06 369 GLY B CA 1
ATOM 8224 C C . GLY B 1 369 ? 3.936 -16.812 20.844 1 66.06 369 GLY B C 1
ATOM 8225 O O . GLY B 1 369 ? 3.422 -17.922 20.938 1 66.06 369 GLY B O 1
ATOM 8226 N N . ILE B 1 370 ? 3.293 -15.586 21.219 1 74.75 370 ILE B N 1
ATOM 8227 C CA . ILE B 1 370 ? 1.862 -15.633 21.5 1 74.75 370 ILE B CA 1
ATOM 8228 C C . ILE B 1 370 ? 1.116 -14.719 20.531 1 74.75 370 ILE B C 1
ATOM 8230 O O . ILE B 1 370 ? 1.706 -13.812 19.953 1 74.75 370 ILE B O 1
ATOM 8234 N N . ASP B 1 371 ? -0.155 -15.086 20.312 1 69.31 371 ASP B N 1
ATOM 8235 C CA . ASP B 1 371 ? -0.99 -14.242 19.469 1 69.31 371 ASP B CA 1
ATOM 8236 C C . ASP B 1 371 ? -1.332 -12.93 20.172 1 69.31 371 ASP B C 1
ATOM 8238 O O . ASP B 1 371 ? -1.782 -12.93 21.312 1 69.31 371 ASP B O 1
ATOM 8242 N N . LEU B 1 372 ? -0.966 -11.922 19.547 1 80.44 372 LEU B N 1
ATOM 8243 C CA . LEU B 1 372 ? -1.264 -10.594 20.062 1 80.44 372 LEU B CA 1
ATOM 8244 C C . LEU B 1 372 ? -2.537 -10.039 19.422 1 80.44 372 LEU B C 1
ATOM 8246 O O . LEU B 1 372 ? -2.805 -10.281 18.25 1 80.44 372 LEU B O 1
ATOM 8250 N N . PRO B 1 373 ? -3.361 -9.438 20.219 1 74.81 373 PRO B N 1
ATOM 8251 C CA . PRO B 1 373 ? -4.582 -8.836 19.672 1 74.81 373 PRO B CA 1
ATOM 8252 C C . PRO B 1 373 ? -4.297 -7.797 18.594 1 74.81 373 PRO B C 1
ATOM 8254 O O . PRO B 1 373 ? -5.156 -7.527 17.75 1 74.81 373 PRO B O 1
ATOM 8257 N N . PHE B 1 374 ? -3.191 -7.113 18.75 1 76.75 374 PHE B N 1
ATOM 8258 C CA . PHE B 1 374 ? -2.742 -6.156 17.75 1 76.75 374 PHE B CA 1
ATOM 8259 C C . PHE B 1 374 ? -1.224 -6.031 17.766 1 76.75 374 PHE B C 1
ATOM 8261 O O . PHE B 1 374 ? -0.57 -6.441 18.719 1 76.75 374 PHE B O 1
ATOM 8268 N N . ILE B 1 375 ? -0.742 -5.492 16.672 1 76.31 375 ILE B N 1
ATOM 8269 C CA . ILE B 1 375 ? 0.693 -5.246 16.594 1 76.31 375 ILE B CA 1
ATOM 8270 C C . ILE B 1 375 ? 0.999 -3.814 17.031 1 76.31 375 ILE B C 1
ATOM 8272 O O . ILE B 1 375 ? 0.412 -2.861 16.516 1 76.31 375 ILE B O 1
ATOM 8276 N N . PRO B 1 376 ? 1.85 -3.727 17.984 1 85.62 376 PRO B N 1
ATOM 8277 C CA . PRO B 1 376 ? 2.158 -2.375 18.453 1 85.62 376 PRO B CA 1
ATOM 8278 C C . PRO B 1 376 ? 2.744 -1.488 17.359 1 85.62 376 PRO B C 1
ATOM 8280 O O . PRO B 1 376 ? 3.502 -1.967 16.5 1 85.62 376 PRO B O 1
ATOM 8283 N N . ARG B 1 377 ? 2.529 -0.217 17.375 1 81.38 377 ARG B N 1
ATOM 8284 C CA . ARG B 1 377 ? 2.947 0.758 16.375 1 81.38 377 ARG B CA 1
ATOM 8285 C C . ARG B 1 377 ? 4.441 1.054 16.484 1 81.38 377 ARG B C 1
ATOM 8287 O O . ARG B 1 377 ? 5 1.041 17.594 1 81.38 377 ARG B O 1
ATOM 8294 N N . LYS B 1 378 ? 4.957 1.337 15.242 1 79 378 LYS B N 1
ATOM 8295 C CA . LYS B 1 378 ? 6.344 1.786 15.195 1 79 378 LYS B CA 1
ATOM 8296 C C . LYS B 1 378 ? 6.445 3.293 15.414 1 79 378 LYS B C 1
ATOM 8298 O O . LYS B 1 378 ? 5.629 4.059 14.891 1 79 378 LYS B O 1
ATOM 8303 N N . PRO B 1 379 ? 7.375 3.682 16.281 1 81 379 PRO B N 1
ATOM 8304 C CA . PRO B 1 379 ? 7.52 5.121 16.516 1 81 379 PRO B CA 1
ATOM 8305 C C . PRO B 1 379 ? 8.227 5.836 15.367 1 81 379 PRO B C 1
ATOM 8307 O O . PRO B 1 379 ? 8.953 5.207 14.594 1 81 379 PRO B O 1
ATOM 8310 N N . CYS B 1 380 ? 7.895 7.098 15.18 1 73.56 380 CYS B N 1
ATOM 8311 C CA . CYS B 1 380 ? 8.547 7.992 14.227 1 73.56 380 CYS B CA 1
ATOM 8312 C C . CYS B 1 380 ? 9.312 9.094 14.945 1 73.56 380 CYS B C 1
ATOM 8314 O O . CYS B 1 380 ? 8.734 9.867 15.703 1 73.56 380 CYS B O 1
ATOM 8316 N N . SER B 1 381 ? 10.523 9.227 14.695 1 71.12 381 SER B N 1
ATOM 8317 C CA . SER B 1 381 ? 11.383 10.148 15.438 1 71.12 381 SER B CA 1
ATOM 8318 C C . SER B 1 381 ? 10.992 11.594 15.195 1 71.12 381 SER B C 1
ATOM 8320 O O . SER B 1 381 ? 11.109 12.438 16.078 1 71.12 381 SER B O 1
ATOM 8322 N N . THR B 1 382 ? 10.508 11.922 14.008 1 69.06 382 THR B N 1
ATOM 8323 C CA . THR B 1 382 ? 10.141 13.297 13.695 1 69.06 382 THR B CA 1
ATOM 8324 C C . THR B 1 382 ? 8.828 13.672 14.375 1 69.06 382 THR B C 1
ATOM 8326 O O . THR B 1 382 ? 8.539 14.859 14.555 1 69.06 382 THR B O 1
ATOM 8329 N N . ARG B 1 383 ? 8.086 12.648 14.695 1 79.25 383 ARG B N 1
ATOM 8330 C CA . ARG B 1 383 ? 6.867 12.812 15.477 1 79.25 383 ARG B CA 1
ATOM 8331 C C . ARG B 1 383 ? 6.973 12.086 16.812 1 79.25 383 ARG B C 1
ATOM 8333 O O . ARG B 1 383 ? 6.359 11.031 17 1 79.25 383 ARG B O 1
ATOM 8340 N N . TRP B 1 384 ? 7.629 12.742 17.625 1 87.19 384 TRP B N 1
ATOM 8341 C CA . TRP B 1 384 ? 8.07 12.102 18.859 1 87.19 384 TRP B CA 1
ATOM 8342 C C . TRP B 1 384 ? 6.887 11.547 19.641 1 87.19 384 TRP B C 1
ATOM 8344 O O . TRP B 1 384 ? 7.023 10.547 20.344 1 87.19 384 TRP B O 1
ATOM 8354 N N . LEU B 1 385 ? 5.785 12.148 19.578 1 89.62 385 LEU B N 1
ATOM 8355 C CA . LEU B 1 385 ? 4.629 11.719 20.359 1 89.62 385 LEU B CA 1
ATOM 8356 C C . LEU B 1 385 ? 4.164 10.336 19.922 1 89.62 385 LEU B C 1
ATOM 8358 O O . LEU B 1 385 ? 3.352 9.711 20.609 1 89.62 385 LEU B O 1
ATOM 8362 N N . THR B 1 386 ? 4.66 9.828 18.828 1 87.75 386 THR B N 1
ATOM 8363 C CA . THR B 1 386 ? 4.375 8.453 18.438 1 87.75 386 THR B CA 1
ATOM 8364 C C . THR B 1 386 ? 4.949 7.477 19.469 1 87.75 386 THR B C 1
ATOM 8366 O O . THR B 1 386 ? 4.5 6.328 19.562 1 87.75 386 THR B O 1
ATOM 8369 N N . TYR B 1 387 ? 5.922 7.91 20.234 1 87.25 387 TYR B N 1
ATOM 8370 C CA . TYR B 1 387 ? 6.461 7.098 21.312 1 87.25 387 TYR B CA 1
ATOM 8371 C C . TYR B 1 387 ? 5.414 6.875 22.391 1 87.25 387 TYR B C 1
ATOM 8373 O O . TYR B 1 387 ? 5.402 5.832 23.062 1 87.25 387 TYR B O 1
ATOM 8381 N N . VAL B 1 388 ? 4.621 7.895 22.516 1 88.75 388 VAL B N 1
ATOM 8382 C CA . VAL B 1 388 ? 3.547 7.777 23.5 1 88.75 388 VAL B CA 1
ATOM 8383 C C . VAL B 1 388 ? 2.529 6.742 23.016 1 88.75 388 VAL B C 1
ATOM 8385 O O . VAL B 1 388 ? 2.023 5.949 23.828 1 88.75 388 VAL B O 1
ATOM 8388 N N . ASP B 1 389 ? 2.273 6.75 21.797 1 89.12 389 ASP B N 1
ATOM 8389 C CA . ASP B 1 389 ? 1.378 5.746 21.234 1 89.12 389 ASP B CA 1
ATOM 8390 C C . ASP B 1 389 ? 1.945 4.34 21.406 1 89.12 389 ASP B C 1
ATOM 8392 O O . ASP B 1 389 ? 1.205 3.398 21.703 1 89.12 389 ASP B O 1
ATOM 8396 N N . LEU B 1 390 ? 3.178 4.297 21.172 1 91.5 390 LEU B N 1
ATOM 8397 C CA . LEU B 1 390 ? 3.867 3.029 21.391 1 91.5 390 LEU B CA 1
ATOM 8398 C C . LEU B 1 390 ? 3.732 2.57 22.828 1 91.5 390 LEU B C 1
ATOM 8400 O O . LEU B 1 390 ? 3.459 1.397 23.094 1 91.5 390 LEU B O 1
ATOM 8404 N N . MET B 1 391 ? 3.885 3.457 23.781 1 91 391 MET B N 1
ATOM 8405 C CA . MET B 1 391 ? 3.781 3.123 25.203 1 91 391 MET B CA 1
ATOM 8406 C C . MET B 1 391 ? 2.359 2.707 25.562 1 91 391 MET B C 1
ATOM 8408 O O . MET B 1 391 ? 2.158 1.79 26.359 1 91 391 MET B O 1
ATOM 8412 N N . LYS B 1 392 ? 1.486 3.365 24.953 1 92.81 392 LYS B N 1
ATOM 8413 C CA . LYS B 1 392 ? 0.091 2.996 25.172 1 92.81 392 LYS B CA 1
ATOM 8414 C C . LYS B 1 392 ? -0.189 1.58 24.672 1 92.81 392 LYS B C 1
ATOM 8416 O O . LYS B 1 392 ? -0.908 0.819 25.328 1 92.81 392 LYS B O 1
ATOM 8421 N N . ASP B 1 393 ? 0.378 1.312 23.531 1 91.94 393 ASP B N 1
ATOM 8422 C CA . ASP B 1 393 ? 0.203 -0.024 22.969 1 91.94 393 ASP B CA 1
ATOM 8423 C C . ASP B 1 393 ? 0.847 -1.083 23.859 1 91.94 393 ASP B C 1
ATOM 8425 O O . ASP B 1 393 ? 0.272 -2.15 24.078 1 91.94 393 ASP B O 1
ATOM 8429 N N . VAL B 1 394 ? 2.002 -0.771 24.359 1 92.31 394 VAL B N 1
ATOM 8430 C CA . VAL B 1 394 ? 2.693 -1.685 25.25 1 92.31 394 VAL B CA 1
ATOM 8431 C C . VAL B 1 394 ? 1.858 -1.894 26.516 1 92.31 394 VAL B C 1
ATOM 8433 O O . VAL B 1 394 ? 1.734 -3.02 27 1 92.31 394 VAL B O 1
ATOM 8436 N N . ASN B 1 395 ? 1.357 -0.805 27.016 1 92.25 395 ASN B N 1
ATOM 8437 C CA . ASN B 1 395 ? 0.505 -0.891 28.188 1 92.25 395 ASN B CA 1
ATOM 8438 C C . ASN B 1 395 ? -0.721 -1.763 27.938 1 92.25 395 ASN B C 1
ATOM 8440 O O . ASN B 1 395 ? -1.124 -2.543 28.797 1 92.25 395 ASN B O 1
ATOM 8444 N N . ARG B 1 396 ? -1.273 -1.628 26.844 1 91.06 396 ARG B N 1
ATOM 8445 C CA . ARG B 1 396 ? -2.453 -2.408 26.484 1 91.06 396 ARG B CA 1
ATOM 8446 C C . ARG B 1 396 ? -2.107 -3.887 26.344 1 91.06 396 ARG B C 1
ATOM 8448 O O . ARG B 1 396 ? -2.938 -4.754 26.625 1 91.06 396 ARG B O 1
ATOM 8455 N N . LEU B 1 397 ? -0.943 -4.164 25.938 1 91.88 397 LEU B N 1
ATOM 8456 C CA . LEU B 1 397 ? -0.502 -5.531 25.688 1 91.88 397 LEU B CA 1
ATOM 8457 C C . LEU B 1 397 ? 0.085 -6.148 26.953 1 91.88 397 LEU B C 1
ATOM 8459 O O . LEU B 1 397 ? 0.57 -7.281 26.922 1 91.88 397 LEU B O 1
ATOM 8463 N N . MET B 1 398 ? 0.005 -5.406 28.047 1 91.88 398 MET B N 1
ATOM 8464 C CA . MET B 1 398 ? 0.697 -5.809 29.266 1 91.88 398 MET B CA 1
ATOM 8465 C C . MET B 1 398 ? 0.23 -7.188 29.734 1 91.88 398 MET B C 1
ATOM 8467 O O . MET B 1 398 ? 1.043 -8.023 30.141 1 91.88 398 MET B O 1
ATOM 8471 N N . PRO B 1 399 ? -1.014 -7.523 29.641 1 89.75 399 PRO B N 1
ATOM 8472 C CA . PRO B 1 399 ? -1.441 -8.867 30.047 1 89.75 399 PRO B CA 1
ATOM 8473 C C . PRO B 1 399 ? -0.831 -9.969 29.188 1 89.75 399 PRO B C 1
ATOM 8475 O O . PRO B 1 399 ? -0.387 -10.992 29.703 1 89.75 399 PRO B O 1
ATOM 8478 N N . GLN B 1 400 ? -0.776 -9.742 27.906 1 88.5 400 GLN B N 1
ATOM 8479 C CA . GLN B 1 400 ? -0.193 -10.719 26.984 1 88.5 400 GLN B CA 1
ATOM 8480 C C . GLN B 1 400 ? 1.319 -10.805 27.172 1 88.5 400 GLN B C 1
ATOM 8482 O O . GLN B 1 400 ? 1.901 -11.891 27.047 1 88.5 400 GLN B O 1
ATOM 8487 N N . LEU B 1 401 ? 1.887 -9.703 27.453 1 90.94 401 LEU B N 1
ATOM 8488 C CA . LEU B 1 401 ? 3.332 -9.68 27.656 1 90.94 401 LEU B CA 1
ATOM 8489 C C . LEU B 1 401 ? 3.719 -10.461 28.906 1 90.94 401 LEU B C 1
ATOM 8491 O O . LEU B 1 401 ? 4.711 -11.195 28.891 1 90.94 401 LEU B O 1
ATOM 8495 N N . LYS B 1 402 ? 2.934 -10.281 29.938 1 90.25 402 LYS B N 1
ATOM 8496 C CA . LYS B 1 402 ? 3.18 -11.016 31.172 1 90.25 402 LYS B CA 1
ATOM 8497 C C . LYS B 1 402 ? 3.021 -12.523 30.969 1 90.25 402 LYS B C 1
ATOM 8499 O O . LYS B 1 402 ? 3.807 -13.312 31.484 1 90.25 402 LYS B O 1
ATOM 8504 N N . GLU B 1 403 ? 2.072 -12.836 30.156 1 88.75 403 GLU B N 1
ATOM 8505 C CA . GLU B 1 403 ? 1.845 -14.242 29.828 1 88.75 403 GLU B CA 1
ATOM 8506 C C . GLU B 1 403 ? 3.002 -14.812 29.016 1 88.75 403 GLU B C 1
ATOM 8508 O O . GLU B 1 403 ? 3.494 -15.906 29.312 1 88.75 403 GLU B O 1
ATOM 8513 N N . ALA B 1 404 ? 3.414 -14.141 28.016 1 87 404 ALA B N 1
ATOM 8514 C CA . ALA B 1 404 ? 4.516 -14.586 27.172 1 87 404 ALA B CA 1
ATOM 8515 C C . ALA B 1 404 ? 5.801 -14.742 27.969 1 87 404 ALA B C 1
ATOM 8517 O O . ALA B 1 404 ? 6.543 -15.711 27.797 1 87 404 ALA B O 1
ATOM 8518 N N . TYR B 1 405 ? 5.996 -13.805 28.844 1 87.12 405 TYR B N 1
ATOM 8519 C CA . TYR B 1 405 ? 7.211 -13.805 29.641 1 87.12 405 TYR B CA 1
ATOM 8520 C C . TYR B 1 405 ? 7.207 -14.969 30.641 1 87.12 405 TYR B C 1
ATOM 8522 O O . TYR B 1 405 ? 8.258 -15.523 30.953 1 87.12 405 TYR B O 1
ATOM 8530 N N . ALA B 1 406 ? 6.074 -15.297 31.109 1 85.88 406 ALA B N 1
ATOM 8531 C CA . ALA B 1 406 ? 5.949 -16.438 32.031 1 85.88 406 ALA B CA 1
ATOM 8532 C C . ALA B 1 406 ? 6.281 -17.75 31.312 1 85.88 406 ALA B C 1
ATOM 8534 O O . ALA B 1 406 ? 6.828 -18.656 31.922 1 85.88 406 ALA B O 1
ATOM 8535 N N . GLN B 1 407 ? 5.961 -17.812 30.047 1 81.06 407 GLN B N 1
ATOM 8536 C CA . GLN B 1 407 ? 6.207 -19.016 29.266 1 81.06 407 GLN B CA 1
ATOM 8537 C C . GLN B 1 407 ? 7.668 -19.109 28.828 1 81.06 407 GLN B C 1
ATOM 8539 O O . GLN B 1 407 ? 8.281 -20.172 28.906 1 81.06 407 GLN B O 1
ATOM 8544 N N . ASP B 1 408 ? 8.117 -17.984 28.281 1 79.62 408 ASP B N 1
ATOM 8545 C CA . ASP B 1 408 ? 9.5 -17.891 27.812 1 79.62 408 ASP B CA 1
ATOM 8546 C C . ASP B 1 408 ? 10.117 -16.547 28.203 1 79.62 408 ASP B C 1
ATOM 8548 O O . ASP B 1 408 ? 9.766 -15.508 27.641 1 79.62 408 ASP B O 1
ATOM 8552 N N . LYS B 1 409 ? 11.078 -16.578 29.078 1 80.06 409 LYS B N 1
ATOM 8553 C CA . LYS B 1 409 ? 11.68 -15.359 29.609 1 80.06 409 LYS B CA 1
ATOM 8554 C C . LYS B 1 409 ? 12.516 -14.656 28.531 1 80.06 409 LYS B C 1
ATOM 8556 O O . LYS B 1 409 ? 12.828 -13.469 28.656 1 80.06 409 LYS B O 1
ATOM 8561 N N . ASP B 1 410 ? 12.812 -15.328 27.406 1 78.19 410 ASP B N 1
ATOM 8562 C CA . ASP B 1 410 ? 13.641 -14.742 26.359 1 78.19 410 ASP B CA 1
ATOM 8563 C C . ASP B 1 410 ? 12.797 -14.328 25.156 1 78.19 410 ASP B C 1
ATOM 8565 O O . ASP B 1 410 ? 13.336 -13.961 24.109 1 78.19 410 ASP B O 1
ATOM 8569 N N . CYS B 1 411 ? 11.516 -14.289 25.453 1 78.62 411 CYS B N 1
ATOM 8570 C CA . CYS B 1 411 ? 10.617 -14.07 24.328 1 78.62 411 CYS B CA 1
ATOM 8571 C C . CYS B 1 411 ? 10.734 -12.648 23.797 1 78.62 411 CYS B C 1
ATOM 8573 O O . CYS B 1 411 ? 10.375 -12.375 22.656 1 78.62 411 CYS B O 1
ATOM 8575 N N . PHE B 1 412 ? 11.281 -11.711 24.609 1 79.69 412 PHE B N 1
ATOM 8576 C CA . PHE B 1 412 ? 11.297 -10.305 24.219 1 79.69 412 PHE B CA 1
ATOM 8577 C C . PHE B 1 412 ? 12.539 -9.984 23.391 1 79.69 412 PHE B C 1
ATOM 8579 O O . PHE B 1 412 ? 12.617 -8.922 22.781 1 79.69 412 PHE B O 1
ATOM 8586 N N . GLY B 1 413 ? 13.352 -10.922 23.188 1 69.62 413 GLY B N 1
ATOM 8587 C CA . GLY B 1 413 ? 14.555 -10.727 22.391 1 69.62 413 GLY B CA 1
ATOM 8588 C C . GLY B 1 413 ? 15.492 -9.68 22.969 1 69.62 413 GLY B C 1
ATOM 8589 O O . GLY B 1 413 ? 16.344 -9.133 22.266 1 69.62 413 GLY B O 1
ATOM 8590 N N . ILE B 1 414 ? 15.18 -9.055 24.094 1 71.62 414 ILE B N 1
ATOM 8591 C CA . ILE B 1 414 ? 16.031 -8.094 24.797 1 71.62 414 ILE B CA 1
ATOM 8592 C C . ILE B 1 414 ? 16.562 -8.727 26.078 1 71.62 414 ILE B C 1
ATOM 8594 O O . ILE B 1 414 ? 16.188 -9.844 26.438 1 71.62 414 ILE B O 1
ATOM 8598 N N . LYS B 1 415 ? 17.547 -8.039 26.625 1 69.25 415 LYS B N 1
ATOM 8599 C CA . LYS B 1 415 ? 18.109 -8.57 27.859 1 69.25 415 LYS B CA 1
ATOM 8600 C C . LYS B 1 415 ? 17.031 -8.867 28.875 1 69.25 415 LYS B C 1
ATOM 8602 O O . LYS B 1 415 ? 16.062 -8.102 29.016 1 69.25 415 LYS B O 1
ATOM 8607 N N . THR B 1 416 ? 17.094 -9.961 29.484 1 70.62 416 THR B N 1
ATOM 8608 C CA . THR B 1 416 ? 16.094 -10.453 30.422 1 70.62 416 THR B CA 1
ATOM 8609 C C . THR B 1 416 ? 15.75 -9.391 31.469 1 70.62 416 THR B C 1
ATOM 8611 O O . THR B 1 416 ? 14.586 -9.227 31.828 1 70.62 416 THR B O 1
ATOM 8614 N N . ASN B 1 417 ? 16.75 -8.703 31.844 1 73.19 417 ASN B N 1
ATOM 8615 C CA . ASN B 1 417 ? 16.531 -7.672 32.875 1 73.19 417 ASN B CA 1
ATOM 8616 C C . ASN B 1 417 ? 15.688 -6.52 32.312 1 73.19 417 ASN B C 1
ATOM 8618 O O . ASN B 1 417 ? 14.852 -5.961 33.031 1 73.19 417 ASN B O 1
ATOM 8622 N N . GLU B 1 418 ? 15.906 -6.32 31.078 1 77.56 418 GLU B N 1
ATOM 8623 C CA . GLU B 1 418 ? 15.156 -5.234 30.438 1 77.56 418 GLU B CA 1
ATOM 8624 C C . GLU B 1 418 ? 13.695 -5.617 30.234 1 77.56 418 GLU B C 1
ATOM 8626 O O . GLU B 1 418 ? 12.805 -4.793 30.438 1 77.56 418 GLU B O 1
ATOM 8631 N N . GLY B 1 419 ? 13.484 -6.812 29.906 1 79.38 419 GLY B N 1
ATOM 8632 C CA . GLY B 1 419 ? 12.125 -7.301 29.766 1 79.38 419 GLY B CA 1
ATOM 8633 C C . GLY B 1 419 ? 11.344 -7.309 31.062 1 79.38 419 GLY B C 1
ATOM 8634 O O . GLY B 1 419 ? 10.188 -6.891 31.109 1 79.38 419 GLY B O 1
ATOM 8635 N N . ARG B 1 420 ? 12.047 -7.715 32.094 1 83.31 420 ARG B N 1
ATOM 8636 C CA . ARG B 1 420 ? 11.445 -7.73 33.406 1 83.31 420 ARG B CA 1
ATOM 8637 C C . ARG B 1 420 ? 11.125 -6.316 33.906 1 83.31 420 ARG B C 1
ATOM 8639 O O . ARG B 1 420 ? 10.109 -6.09 34.562 1 83.31 420 ARG B O 1
ATOM 8646 N N . ALA B 1 421 ? 12.023 -5.457 33.5 1 84.88 421 ALA B N 1
ATOM 8647 C CA . ALA B 1 421 ? 11.836 -4.066 33.906 1 84.88 421 ALA B CA 1
ATOM 8648 C C . ALA B 1 421 ? 10.555 -3.492 33.312 1 84.88 421 ALA B C 1
ATOM 8650 O O . ALA B 1 421 ? 9.828 -2.756 33.969 1 84.88 421 ALA B O 1
ATOM 8651 N N . ILE B 1 422 ? 10.266 -3.803 32.125 1 89.19 422 ILE B N 1
ATOM 8652 C CA . ILE B 1 422 ? 9.07 -3.314 31.438 1 89.19 422 ILE B CA 1
ATOM 8653 C C . ILE B 1 422 ? 7.824 -3.826 32.156 1 89.19 422 ILE B C 1
ATOM 8655 O O . ILE B 1 422 ? 6.883 -3.066 32.406 1 89.19 422 ILE B O 1
ATOM 8659 N N . LEU B 1 423 ? 7.848 -5.051 32.594 1 90.31 423 LEU B N 1
ATOM 8660 C CA . LEU B 1 423 ? 6.695 -5.672 33.25 1 90.31 423 LEU B CA 1
ATOM 8661 C C . LEU B 1 423 ? 6.477 -5.098 34.656 1 90.31 423 LEU B C 1
ATOM 8663 O O . LEU B 1 423 ? 5.336 -4.914 35.062 1 90.31 423 LEU B O 1
ATOM 8667 N N . LYS B 1 424 ? 7.559 -4.742 35.281 1 86.88 424 LYS B N 1
ATOM 8668 C CA . LYS B 1 424 ? 7.48 -4.223 36.656 1 86.88 424 LYS B CA 1
ATOM 8669 C C . LYS B 1 424 ? 7.051 -2.756 36.656 1 86.88 424 LYS B C 1
ATOM 8671 O O . LYS B 1 424 ? 6.543 -2.256 37.656 1 86.88 424 LYS B O 1
ATOM 8676 N N . ASN B 1 425 ? 7.262 -2.141 35.594 1 90.06 425 ASN B N 1
ATOM 8677 C CA . ASN B 1 425 ? 7.023 -0.703 35.5 1 90.06 425 ASN B CA 1
ATOM 8678 C C . ASN B 1 425 ? 5.695 -0.386 34.844 1 90.06 425 ASN B C 1
ATOM 8680 O O . ASN B 1 425 ? 5.582 0.609 34.125 1 90.06 425 ASN B O 1
ATOM 8684 N N . GLU B 1 426 ? 4.73 -1.217 35 1 90.56 426 GLU B N 1
ATOM 8685 C CA . GLU B 1 426 ? 3.418 -1.032 34.375 1 90.56 426 GLU B CA 1
ATOM 8686 C C . GLU B 1 426 ? 2.783 0.281 34.844 1 90.56 426 GLU B C 1
ATOM 8688 O O . GLU B 1 426 ? 2.258 1.033 34 1 90.56 426 GLU B O 1
ATOM 8693 N N . GLU B 1 427 ? 2.926 0.53 36.125 1 87.38 427 GLU B N 1
ATOM 8694 C CA . GLU B 1 427 ? 2.316 1.749 36.625 1 87.38 427 GLU B CA 1
ATOM 8695 C C . GLU B 1 427 ? 3.066 2.99 36.156 1 87.38 427 GLU B C 1
ATOM 8697 O O . GLU B 1 427 ? 2.457 4.035 35.906 1 87.38 427 GLU B O 1
ATOM 8702 N N . ARG B 1 428 ? 4.355 2.871 36.094 1 90.12 428 ARG B N 1
ATOM 8703 C CA . ARG B 1 428 ? 5.141 3.982 35.562 1 90.12 428 ARG B CA 1
ATOM 8704 C C . ARG B 1 428 ? 4.758 4.285 34.125 1 90.12 428 ARG B C 1
ATOM 8706 O O . ARG B 1 428 ? 4.699 5.449 33.719 1 90.12 428 ARG B O 1
ATOM 8713 N N . ILE B 1 429 ? 4.492 3.273 33.406 1 93 429 ILE B N 1
ATOM 8714 C CA . ILE B 1 429 ? 4.09 3.432 32 1 93 429 ILE B CA 1
ATOM 8715 C C . ILE B 1 429 ? 2.744 4.152 31.953 1 93 429 ILE B C 1
ATOM 8717 O O . ILE B 1 429 ? 2.549 5.039 31.109 1 93 429 ILE B O 1
ATOM 8721 N N . LYS B 1 430 ? 1.896 3.854 32.875 1 90.75 430 LYS B N 1
ATOM 8722 C CA . LYS B 1 430 ? 0.588 4.504 32.906 1 90.75 430 LYS B CA 1
ATOM 8723 C C . LYS B 1 430 ? 0.721 5.984 33.25 1 90.75 430 LYS B C 1
ATOM 8725 O O . LYS B 1 430 ? 0.037 6.824 32.656 1 90.75 430 LYS B O 1
ATOM 8730 N N . VAL B 1 431 ? 1.599 6.266 34.156 1 89.5 431 VAL B N 1
ATOM 8731 C CA . VAL B 1 431 ? 1.826 7.648 34.562 1 89.5 431 VAL B CA 1
A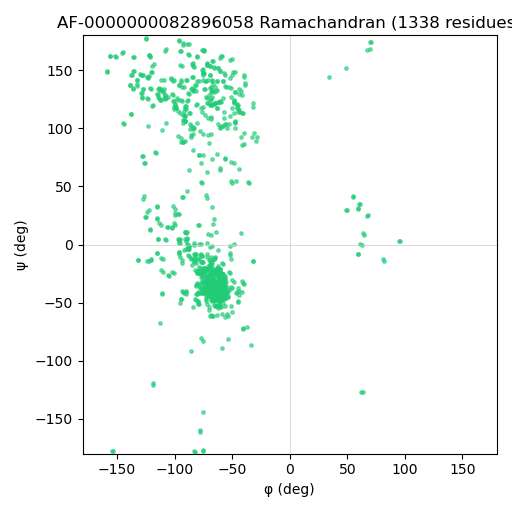TOM 8732 C C . VAL B 1 431 ? 2.396 8.438 33.406 1 89.5 431 VAL B C 1
ATOM 8734 O O . VAL B 1 431 ? 1.97 9.57 33.125 1 89.5 431 VAL B O 1
ATOM 8737 N N . LEU B 1 432 ? 3.273 7.836 32.719 1 92.62 432 LEU B N 1
ATOM 8738 C CA . LEU B 1 432 ? 3.887 8.5 31.578 1 92.62 432 LEU B CA 1
ATOM 8739 C C . LEU B 1 432 ? 2.865 8.734 30.469 1 92.62 432 LEU B C 1
ATOM 8741 O O . LEU B 1 432 ? 2.824 9.805 29.859 1 92.62 432 LEU B O 1
ATOM 8745 N N . CYS B 1 433 ? 2.066 7.781 30.219 1 92.94 433 CYS B N 1
ATOM 8746 C CA . CYS B 1 433 ? 1.032 7.914 29.188 1 92.94 433 CYS B CA 1
ATOM 8747 C C . CYS B 1 433 ? 0.069 9.039 29.531 1 92.94 433 CYS B C 1
ATOM 8749 O O . CYS B 1 433 ? -0.28 9.852 28.672 1 92.94 433 CYS B O 1
ATOM 8751 N N . THR B 1 434 ? -0.273 9.141 30.75 1 89.88 434 THR B N 1
ATOM 8752 C CA . THR B 1 434 ? -1.196 10.172 31.203 1 89.88 434 THR B CA 1
ATOM 8753 C C . THR B 1 434 ? -0.559 11.555 31.078 1 89.88 434 THR B C 1
ATOM 8755 O O . THR B 1 434 ? -1.211 12.508 30.656 1 89.88 434 THR B O 1
ATOM 8758 N N . PHE B 1 435 ? 0.698 11.594 31.5 1 92.19 435 PHE B N 1
ATOM 8759 C CA . PHE B 1 435 ? 1.417 12.859 31.422 1 92.19 435 PHE B CA 1
ATOM 8760 C C . PHE B 1 435 ? 1.486 13.359 29.984 1 92.19 435 PHE B C 1
ATOM 8762 O O . PHE B 1 435 ? 1.161 14.516 29.703 1 92.19 435 PHE B O 1
ATOM 8769 N N . TYR B 1 436 ? 1.828 12.484 29.078 1 93.69 436 TYR B N 1
ATOM 8770 C CA . TYR B 1 436 ? 2.086 12.914 27.719 1 93.69 436 TYR B CA 1
ATOM 8771 C C . TYR B 1 436 ? 0.783 13.109 26.953 1 93.69 436 TYR B C 1
ATOM 8773 O O . TYR B 1 436 ? 0.773 13.703 25.875 1 93.69 436 TYR B O 1
ATOM 8781 N N . GLU B 1 437 ? -0.308 12.703 27.391 1 90.25 437 GLU B N 1
ATOM 8782 C CA . GLU B 1 437 ? -1.611 12.891 26.766 1 90.25 437 GLU B CA 1
ATOM 8783 C C . GLU B 1 437 ? -1.955 14.375 26.656 1 90.25 437 GLU B C 1
ATOM 8785 O O . GLU B 1 437 ? -2.703 14.773 25.75 1 90.25 437 GLU B O 1
ATOM 8790 N N . ILE B 1 438 ? -1.396 15.156 27.531 1 91.5 438 ILE B N 1
ATOM 8791 C CA . ILE B 1 438 ? -1.656 16.594 27.5 1 91.5 438 ILE B CA 1
ATOM 8792 C C . ILE B 1 438 ? -1.162 17.172 26.188 1 91.5 438 ILE B C 1
ATOM 8794 O O . ILE B 1 438 ? -1.787 18.078 25.625 1 91.5 438 ILE B O 1
ATOM 8798 N N . PHE B 1 439 ? -0.086 16.641 25.703 1 93.38 439 PHE B N 1
ATOM 8799 C CA . PHE B 1 439 ? 0.473 17.125 24.453 1 93.38 439 PHE B CA 1
ATOM 8800 C C . PHE B 1 439 ? -0.365 16.656 23.266 1 93.38 439 PHE B C 1
ATOM 8802 O O . PHE B 1 439 ? -0.625 17.438 22.344 1 93.38 439 PHE B O 1
ATOM 8809 N N . THR B 1 440 ? -0.81 15.438 23.25 1 89.12 440 THR B N 1
ATOM 8810 C CA . THR B 1 440 ? -1.6 14.891 22.156 1 89.12 440 THR B CA 1
ATOM 8811 C C . THR B 1 440 ? -2.912 15.656 22 1 89.12 440 THR B C 1
ATOM 8813 O O . THR B 1 440 ? -3.312 15.984 20.891 1 89.12 440 THR B O 1
ATOM 8816 N N . THR B 1 441 ? -3.516 15.969 23.062 1 88.31 441 THR B N 1
ATOM 8817 C CA . THR B 1 441 ? -4.777 16.703 23.047 1 88.31 441 THR B CA 1
ATOM 8818 C C . THR B 1 441 ? -4.574 18.125 22.531 1 88.31 441 THR B C 1
ATOM 8820 O O . THR B 1 441 ? -5.398 18.641 21.781 1 88.31 441 THR B O 1
ATOM 8823 N N . SER B 1 442 ? -3.506 18.703 22.953 1 90.81 442 SER B N 1
ATOM 8824 C CA . SER B 1 442 ? -3.211 20.062 22.531 1 90.81 442 SER B CA 1
ATOM 8825 C C . SER B 1 442 ? -2.908 20.125 21.047 1 90.81 442 SER B C 1
ATOM 8827 O O . SER B 1 442 ? -3.336 21.062 20.344 1 90.81 442 SER B O 1
ATOM 8829 N N . ILE B 1 443 ? -2.238 19.156 20.578 1 90.25 443 ILE B N 1
ATOM 8830 C CA . ILE B 1 443 ? -1.855 19.156 19.172 1 90.25 443 ILE B CA 1
ATOM 8831 C C . ILE B 1 443 ? -3.102 19 18.312 1 90.25 443 ILE B C 1
ATOM 8833 O O . ILE B 1 443 ? -3.238 19.672 17.281 1 90.25 443 ILE B O 1
ATOM 8837 N N . VAL B 1 444 ? -3.988 18.172 18.688 1 87.19 444 VAL B N 1
ATOM 8838 C CA . VAL B 1 444 ? -5.207 17.938 17.922 1 87.19 444 VAL B CA 1
ATOM 8839 C C . VAL B 1 444 ? -6.035 19.219 17.859 1 87.19 444 VAL B C 1
ATOM 8841 O O . VAL B 1 444 ? -6.633 19.531 16.828 1 87.19 444 VAL B O 1
ATOM 8844 N N . SER B 1 445 ? -5.977 19.969 18.859 1 86.44 445 SER B N 1
ATOM 8845 C CA . SER B 1 445 ? -6.793 21.188 18.953 1 86.44 445 SER B CA 1
ATOM 8846 C C . SER B 1 445 ? -6.238 22.297 18.062 1 86.44 445 SER B C 1
ATOM 8848 O O . SER B 1 445 ? -6.973 23.203 17.672 1 86.44 445 SER B O 1
ATOM 8850 N N . ILE B 1 446 ? -5.031 22.266 17.75 1 92.31 446 ILE B N 1
ATOM 8851 C CA . ILE B 1 446 ? -4.43 23.391 17.062 1 92.31 446 ILE B CA 1
ATOM 8852 C C . ILE B 1 446 ? -4.16 23.016 15.602 1 92.31 446 ILE B C 1
ATOM 8854 O O . ILE B 1 446 ? -3.607 23.812 14.844 1 92.31 446 ILE B O 1
ATOM 8858 N N . GLN B 1 447 ? -4.547 21.875 15.195 1 90.75 447 GLN B N 1
ATOM 8859 C CA . GLN B 1 447 ? -4.215 21.391 13.859 1 90.75 447 GLN B CA 1
ATOM 8860 C C . GLN B 1 447 ? -5.355 21.656 12.883 1 90.75 447 GLN B C 1
ATOM 8862 O O . GLN B 1 447 ? -5.254 21.344 11.695 1 90.75 447 GLN B O 1
ATOM 8867 N N . ALA B 1 448 ? -6.34 22.281 13.273 1 87.5 448 ALA B N 1
ATOM 8868 C CA . ALA B 1 448 ? -7.484 22.516 12.398 1 87.5 448 ALA B CA 1
ATOM 8869 C C . ALA B 1 448 ? -7.129 23.5 11.281 1 87.5 448 ALA B C 1
ATOM 8871 O O . ALA B 1 448 ? -6.371 24.453 11.5 1 87.5 448 ALA B O 1
ATOM 8872 N N . ASP B 1 449 ? -7.73 23.266 10.117 1 87.75 449 ASP B N 1
ATOM 8873 C CA . ASP B 1 449 ? -7.461 24.141 8.977 1 87.75 449 ASP B CA 1
ATOM 8874 C C . ASP B 1 449 ? -8.719 24.906 8.562 1 87.75 449 ASP B C 1
ATOM 8876 O O . ASP B 1 449 ? -8.648 25.812 7.734 1 87.75 449 ASP B O 1
ATOM 8880 N N . SER B 1 450 ? -9.82 24.578 9.148 1 87.94 450 SER B N 1
ATOM 8881 C CA . SER B 1 450 ? -11.078 25.172 8.703 1 87.94 450 SER B CA 1
ATOM 8882 C C . SER B 1 450 ? -11.453 26.359 9.562 1 87.94 450 SER B C 1
ATOM 8884 O O . SER B 1 450 ? -12.406 27.078 9.258 1 87.94 450 SER B O 1
ATOM 8886 N N . TYR B 1 451 ? -10.766 26.594 10.602 1 91.31 451 TYR B N 1
ATOM 8887 C CA . TYR B 1 451 ? -10.977 27.75 11.453 1 91.31 451 TYR B CA 1
ATOM 8888 C C . TYR B 1 451 ? -9.664 28.25 12.047 1 91.31 451 TYR B C 1
ATOM 8890 O O . TYR B 1 451 ? -8.648 27.531 11.992 1 91.31 451 TYR B O 1
ATOM 8898 N N . PRO B 1 452 ? -9.672 29.422 12.562 1 95.06 452 PRO B N 1
ATOM 8899 C CA . PRO B 1 452 ? -8.422 30 13.062 1 95.06 452 PRO B CA 1
ATOM 8900 C C . PRO B 1 452 ? -7.883 29.266 14.289 1 95.06 452 PRO B C 1
ATOM 8902 O O . PRO B 1 452 ? -8.656 28.844 15.156 1 95.06 452 PRO B O 1
ATOM 8905 N N . THR B 1 453 ? -6.555 29.125 14.312 1 96.44 453 THR B N 1
ATOM 8906 C CA . THR B 1 453 ? -5.953 28.375 15.422 1 96.44 453 THR B CA 1
ATOM 8907 C C . THR B 1 453 ? -4.789 29.156 16.016 1 96.44 453 THR B C 1
ATOM 8909 O O . THR B 1 453 ? -4.324 28.828 17.125 1 96.44 453 THR B O 1
ATOM 8912 N N . LEU B 1 454 ? -4.293 30.172 15.383 1 96.88 454 LEU B N 1
ATOM 8913 C CA . LEU B 1 454 ? -3.107 30.875 15.852 1 96.88 454 LEU B CA 1
ATOM 8914 C C . LEU B 1 454 ? -3.355 31.516 17.219 1 96.88 454 LEU B C 1
ATOM 8916 O O . LEU B 1 454 ? -2.443 31.594 18.047 1 96.88 454 LEU B O 1
ATOM 8920 N N . GLN B 1 455 ? -4.535 31.969 17.484 1 96.25 455 GLN B N 1
ATOM 8921 C CA . GLN B 1 455 ? -4.879 32.656 18.734 1 96.25 455 GLN B CA 1
ATOM 8922 C C . GLN B 1 455 ? -4.766 31.703 19.922 1 96.25 455 GLN B C 1
ATOM 8924 O O . GLN B 1 455 ? -4.727 32.156 21.078 1 96.25 455 GLN B O 1
ATOM 8929 N N . ARG B 1 456 ? -4.652 30.453 19.656 1 95.56 456 ARG B N 1
ATOM 8930 C CA . ARG B 1 456 ? -4.625 29.453 20.719 1 95.56 456 ARG B CA 1
ATOM 8931 C C . ARG B 1 456 ? -3.207 29.234 21.234 1 95.56 456 ARG B C 1
ATOM 8933 O O . ARG B 1 456 ? -3.006 28.625 22.297 1 95.56 456 ARG B O 1
ATOM 8940 N N . VAL B 1 457 ? -2.244 29.781 20.562 1 96 457 VAL B N 1
ATOM 8941 C CA . VAL B 1 457 ? -0.852 29.453 20.859 1 96 457 VAL B CA 1
ATOM 8942 C C . VAL B 1 457 ? -0.502 29.922 22.266 1 96 457 VAL B C 1
ATOM 8944 O O . VAL B 1 457 ? -0.055 29.125 23.094 1 96 457 VAL B O 1
ATOM 8947 N N . LEU B 1 458 ? -0.733 31.156 22.594 1 94.69 458 LEU B N 1
ATOM 8948 C CA . LEU B 1 458 ? -0.372 31.719 23.891 1 94.69 458 LEU B CA 1
ATOM 8949 C C . LEU B 1 458 ? -1.15 31.031 25.016 1 94.69 458 LEU B C 1
ATOM 8951 O O . LEU B 1 458 ? -0.568 30.625 26.016 1 94.69 458 LEU B O 1
ATOM 8955 N N . PRO B 1 459 ? -2.439 30.828 24.859 1 93.19 459 PRO B N 1
ATOM 8956 C CA . PRO B 1 459 ? -3.182 30.094 25.891 1 93.19 459 PRO B CA 1
ATOM 8957 C C . PRO B 1 459 ? -2.676 28.672 26.078 1 93.19 459 PRO B C 1
ATOM 8959 O O . PRO B 1 459 ? -2.725 28.141 27.188 1 93.19 459 PRO B O 1
ATOM 8962 N N . THR B 1 460 ? -2.238 28.078 25.031 1 94.19 460 THR B N 1
ATOM 8963 C CA . THR B 1 460 ? -1.704 26.719 25.141 1 94.19 460 THR B CA 1
ATOM 8964 C C . THR B 1 460 ? -0.47 26.688 26.031 1 94.19 460 THR B C 1
ATOM 8966 O O . THR B 1 460 ? -0.332 25.812 26.891 1 94.19 460 THR B O 1
ATOM 8969 N N . PHE B 1 461 ? 0.395 27.641 25.891 1 94.12 461 PHE B N 1
ATOM 8970 C CA . PHE B 1 461 ? 1.58 27.719 26.734 1 94.12 461 PHE B CA 1
ATOM 8971 C C . PHE B 1 461 ? 1.193 27.984 28.188 1 94.12 461 PHE B C 1
ATOM 8973 O O . PHE B 1 461 ? 1.76 27.391 29.109 1 94.12 461 PHE B O 1
ATOM 8980 N N . LYS B 1 462 ? 0.247 28.812 28.359 1 92.44 462 LYS B N 1
ATOM 8981 C CA . LYS B 1 462 ? -0.234 29.062 29.719 1 92.44 462 LYS B CA 1
ATOM 8982 C C . LYS B 1 462 ? -0.84 27.812 30.328 1 92.44 462 LYS B C 1
ATOM 8984 O O . LYS B 1 462 ? -0.665 27.562 31.531 1 92.44 462 LYS B O 1
ATOM 8989 N N . GLY B 1 463 ? -1.563 27.125 29.5 1 92.25 463 GLY B N 1
ATOM 8990 C CA . GLY B 1 463 ? -2.121 25.859 29.953 1 92.25 463 GLY B CA 1
ATOM 8991 C C . GLY B 1 463 ? -1.064 24.875 30.422 1 92.25 463 GLY B C 1
ATOM 8992 O O . GLY B 1 463 ? -1.25 24.188 31.422 1 92.25 463 GLY B O 1
ATOM 8993 N N . PHE B 1 464 ? 0.035 24.828 29.734 1 94.25 464 PHE B N 1
ATOM 8994 C CA . PHE B 1 464 ? 1.127 23.938 30.109 1 94.25 464 PHE B CA 1
ATOM 8995 C C . PHE B 1 464 ? 1.756 24.375 31.422 1 94.25 464 PHE B C 1
ATOM 8997 O O . PHE B 1 464 ? 2.113 23.547 32.25 1 94.25 464 PHE B O 1
ATOM 9004 N N . GLU B 1 465 ? 1.868 25.656 31.625 1 91.69 465 GLU B N 1
ATOM 9005 C CA . GLU B 1 465 ? 2.404 26.172 32.875 1 91.69 465 GLU B CA 1
ATOM 9006 C C . GLU B 1 465 ? 1.513 25.812 34.062 1 91.69 465 GLU B C 1
ATOM 9008 O O . GLU B 1 465 ? 2.006 25.391 35.094 1 91.69 465 GLU B O 1
ATOM 9013 N N . MET B 1 466 ? 0.291 25.953 33.812 1 91.88 466 MET B N 1
ATOM 9014 C CA . MET B 1 466 ? -0.662 25.625 34.875 1 91.88 466 MET B CA 1
ATOM 9015 C C . MET B 1 466 ? -0.643 24.141 35.188 1 91.88 466 MET B C 1
ATOM 9017 O O . MET B 1 466 ? -0.737 23.734 36.344 1 91.88 466 MET B O 1
ATOM 9021 N N . THR B 1 467 ? -0.581 23.422 34.156 1 92.75 467 THR B N 1
ATOM 9022 C CA . THR B 1 467 ? -0.51 21.984 34.344 1 92.75 467 THR B CA 1
ATOM 9023 C C . THR B 1 467 ? 0.762 21.594 35.094 1 92.75 467 THR B C 1
ATOM 9025 O O . THR B 1 467 ? 0.733 20.734 35.969 1 92.75 467 THR B O 1
ATOM 9028 N N . ALA B 1 468 ? 1.868 22.156 34.719 1 92.81 468 ALA B N 1
ATOM 9029 C CA . ALA B 1 468 ? 3.127 21.906 35.406 1 92.81 468 ALA B CA 1
ATOM 9030 C C . ALA B 1 468 ? 3.002 22.219 36.875 1 92.81 468 ALA B C 1
ATOM 9032 O O . ALA B 1 468 ? 3.416 21.422 37.75 1 92.81 468 ALA B O 1
ATOM 9033 N N . ASP B 1 469 ? 2.365 23.281 37.219 1 92.38 469 ASP B N 1
ATOM 9034 C CA . ASP B 1 469 ? 2.186 23.688 38.594 1 92.38 469 ASP B CA 1
ATOM 9035 C C . ASP B 1 469 ? 1.293 22.703 39.375 1 92.38 469 ASP B C 1
ATOM 9037 O O . ASP B 1 469 ? 1.546 22.406 40.531 1 92.38 469 ASP B O 1
ATOM 9041 N N . ARG B 1 470 ? 0.324 22.281 38.688 1 90.94 470 ARG B N 1
ATOM 9042 C CA . ARG B 1 470 ? -0.58 21.312 39.281 1 90.94 470 ARG B CA 1
ATOM 9043 C C . ARG B 1 470 ? 0.146 20 39.594 1 90.94 470 ARG B C 1
ATOM 9045 O O . ARG B 1 470 ? -0.024 19.422 40.656 1 90.94 470 ARG B O 1
ATOM 9052 N N . LEU B 1 471 ? 0.953 19.547 38.688 1 89.88 471 LEU B N 1
ATOM 9053 C CA . LEU B 1 471 ? 1.693 18.312 38.875 1 89.88 471 LEU B CA 1
ATOM 9054 C C . LEU B 1 471 ? 2.682 18.422 40 1 89.88 471 LEU B C 1
ATOM 9056 O O . LEU B 1 471 ? 2.891 17.469 40.75 1 89.88 471 LEU B O 1
ATOM 9060 N N . ILE B 1 472 ? 3.232 19.531 40.188 1 88.5 472 ILE B N 1
ATOM 9061 C CA . ILE B 1 472 ? 4.219 19.766 41.25 1 88.5 472 ILE B CA 1
ATOM 9062 C C . ILE B 1 472 ? 3.533 19.797 42.594 1 88.5 472 ILE B C 1
ATOM 9064 O O . ILE B 1 472 ? 4.066 19.281 43.594 1 88.5 472 ILE B O 1
ATOM 9068 N N . ARG B 1 473 ? 2.283 20.234 42.625 1 86.81 473 ARG B N 1
ATOM 9069 C CA . ARG B 1 473 ? 1.597 20.438 43.875 1 86.81 473 ARG B CA 1
ATOM 9070 C C . ARG B 1 473 ? 0.805 19.203 44.281 1 86.81 473 ARG B C 1
ATOM 9072 O O . ARG B 1 473 ? 0.701 18.875 45.469 1 86.81 473 ARG B O 1
ATOM 9079 N N . GLU B 1 474 ? 0.158 18.609 43.219 1 76.44 474 GLU B N 1
ATOM 9080 C CA . GLU B 1 474 ? -0.773 17.531 43.5 1 76.44 474 GLU B CA 1
ATOM 9081 C C . GLU B 1 474 ? -0.045 16.312 44.094 1 76.44 474 GLU B C 1
ATOM 9083 O O . GLU B 1 474 ? 1.021 15.938 43.594 1 76.44 474 GLU B O 1
ATOM 9088 N N . LYS B 1 475 ? -0.371 15.875 45.219 1 65.81 475 LYS B N 1
ATOM 9089 C CA . LYS B 1 475 ? 0.141 14.672 45.875 1 65.81 475 LYS B CA 1
ATOM 9090 C C . LYS B 1 475 ? -0.856 13.516 45.75 1 65.81 475 LYS B C 1
ATOM 9092 O O . LYS B 1 475 ? -2.066 13.742 45.688 1 65.81 475 LYS B O 1
ATOM 9097 N N . ASP B 1 476 ? -0.394 12.297 45.156 1 59.34 476 ASP B N 1
ATOM 9098 C CA . ASP B 1 476 ? -1.256 11.125 45.125 1 59.34 476 ASP B CA 1
ATOM 9099 C C . ASP B 1 476 ? -1.935 10.898 46.469 1 59.34 476 ASP B C 1
ATOM 9101 O O . ASP B 1 476 ? -1.273 10.891 47.5 1 59.34 476 ASP B O 1
ATOM 9105 N N . PRO B 1 477 ? -3.295 10.938 46.406 1 50.72 477 PRO B N 1
ATOM 9106 C CA . PRO B 1 477 ? -4.012 10.797 47.688 1 50.72 477 PRO B CA 1
ATOM 9107 C C . PRO B 1 477 ? -3.66 9.508 48.438 1 50.72 477 PRO B C 1
ATOM 9109 O O . PRO B 1 477 ? -4.043 9.328 49.594 1 50.72 477 PRO B O 1
ATOM 9112 N N . LEU B 1 478 ? -3.334 8.531 47.656 1 52.03 478 LEU B N 1
ATOM 9113 C CA . LEU B 1 478 ? -3.295 7.25 48.344 1 52.03 478 LEU B CA 1
ATOM 9114 C C . LEU B 1 478 ? -2.154 7.207 49.344 1 52.03 478 LEU B C 1
ATOM 9116 O O . LEU B 1 478 ? -2.143 6.355 50.25 1 52.03 478 LEU B O 1
ATOM 9120 N N . GLY B 1 479 ? -1.338 8.078 49.562 1 50.75 479 GLY B N 1
ATOM 9121 C CA . GLY B 1 479 ? -0.41 8.266 50.656 1 50.75 479 GLY B CA 1
ATOM 9122 C C . GLY B 1 479 ? 0.56 7.109 50.812 1 50.75 479 GLY B C 1
ATOM 9123 O O . GLY B 1 479 ? 1.29 7.043 51.812 1 50.75 479 GLY B O 1
ATOM 9124 N N . ASP B 1 480 ? 0.441 5.973 50.125 1 52.66 480 ASP B N 1
ATOM 9125 C CA . ASP B 1 480 ? 1.288 4.816 50.375 1 52.66 480 ASP B CA 1
ATOM 9126 C C . ASP B 1 480 ? 2.578 4.879 49.562 1 52.66 480 ASP B C 1
ATOM 9128 O O . ASP B 1 480 ? 2.756 5.777 48.75 1 52.66 480 ASP B O 1
ATOM 9132 N N . LYS B 1 481 ? 3.572 4.008 50.031 1 53.22 481 LYS B N 1
ATOM 9133 C CA . LYS B 1 481 ? 4.93 3.971 49.5 1 53.22 481 LYS B CA 1
ATOM 9134 C C . LYS B 1 481 ? 4.914 3.994 47.969 1 53.22 481 LYS B C 1
ATOM 9136 O O . LYS B 1 481 ? 5.754 4.645 47.344 1 53.22 481 LYS B O 1
ATOM 9141 N N . GLN B 1 482 ? 4.129 3.188 47.312 1 52.59 482 GLN B N 1
ATOM 9142 C CA . GLN B 1 482 ? 4.012 3.109 45.844 1 52.59 482 GLN B CA 1
ATOM 9143 C C . GLN B 1 482 ? 3.496 4.422 45.281 1 52.59 482 GLN B C 1
ATOM 9145 O O . GLN B 1 482 ? 3.961 4.867 44.219 1 52.59 482 GLN B O 1
ATOM 9150 N N . GLY B 1 483 ? 2.711 4.98 46.062 1 56.34 483 GLY B N 1
ATOM 9151 C CA . GLY B 1 483 ? 2.152 6.273 45.688 1 56.34 483 GLY B CA 1
ATOM 9152 C C . GLY B 1 483 ? 3.18 7.391 45.688 1 56.34 483 GLY B C 1
ATOM 9153 O O . GLY B 1 483 ? 3.131 8.289 44.844 1 56.34 483 GLY B O 1
ATOM 9154 N N . SER B 1 484 ? 4.133 7.113 46.625 1 67.31 484 SER B N 1
ATOM 9155 C CA . SER B 1 484 ? 5.184 8.117 46.781 1 67.31 484 SER B CA 1
ATOM 9156 C C . SER B 1 484 ? 6.102 8.133 45.562 1 67.31 484 SER B C 1
ATOM 9158 O O . SER B 1 484 ? 6.496 9.203 45.094 1 67.31 484 SER B O 1
ATOM 9160 N N . GLU B 1 485 ? 6.418 6.926 45 1 73.69 485 GLU B N 1
ATOM 9161 C CA . GLU B 1 485 ? 7.293 6.848 43.844 1 73.69 485 GLU B CA 1
ATOM 9162 C C . GLU B 1 485 ? 6.637 7.484 42.625 1 73.69 485 GLU B C 1
ATOM 9164 O O . GLU B 1 485 ? 7.293 8.188 41.844 1 73.69 485 GLU B O 1
ATOM 9169 N N . PHE B 1 486 ? 5.414 7.336 42.594 1 81.19 486 PHE B N 1
ATOM 9170 C CA . PHE B 1 486 ? 4.703 7.879 41.438 1 81.19 486 PHE B CA 1
ATOM 9171 C C . PHE B 1 486 ? 4.48 9.375 41.594 1 81.19 486 PHE B C 1
ATOM 9173 O O . PHE B 1 486 ? 4.473 10.117 40.594 1 81.19 486 PHE B O 1
ATOM 9180 N N . ASP B 1 487 ? 4.496 9.734 42.875 1 83.88 487 ASP B N 1
ATOM 9181 C CA . ASP B 1 487 ? 4.418 11.172 43.125 1 83.88 487 ASP B CA 1
ATOM 9182 C C . ASP B 1 487 ? 5.723 11.867 42.75 1 83.88 487 ASP B C 1
ATOM 9184 O O . ASP B 1 487 ? 5.703 12.961 42.188 1 83.88 487 ASP B O 1
ATOM 9188 N N . THR B 1 488 ? 6.746 11.117 43 1 85.94 488 THR B N 1
ATOM 9189 C CA . THR B 1 488 ? 8.047 11.688 42.656 1 85.94 488 THR B CA 1
ATOM 9190 C C . THR B 1 488 ? 8.203 11.797 41.156 1 85.94 488 THR B C 1
ATOM 9192 O O . THR B 1 488 ? 8.758 12.773 40.656 1 85.94 488 THR B O 1
ATOM 9195 N N . LEU B 1 489 ? 7.758 10.875 40.5 1 89.5 489 LEU B N 1
ATOM 9196 C CA . LEU B 1 489 ? 7.824 10.906 39.031 1 89.5 489 LEU B CA 1
ATOM 9197 C C . LEU B 1 489 ? 6.965 12.031 38.469 1 89.5 489 LEU B C 1
ATOM 9199 O O . LEU B 1 489 ? 7.414 12.797 37.625 1 89.5 489 LEU B O 1
ATOM 9203 N N . ARG B 1 490 ? 5.824 12.172 39 1 90.06 490 ARG B N 1
ATOM 9204 C CA . ARG B 1 490 ? 4.906 13.211 38.531 1 90.06 490 ARG B CA 1
ATOM 9205 C C . ARG B 1 490 ? 5.477 14.602 38.812 1 90.06 490 ARG B C 1
ATOM 9207 O O . ARG B 1 490 ? 5.398 15.492 37.938 1 90.06 490 ARG B O 1
ATOM 9214 N N . GLN B 1 491 ? 6.016 14.711 39.969 1 90.19 491 GLN B N 1
ATOM 9215 C CA . GLN B 1 491 ? 6.586 16 40.344 1 90.19 491 GLN B CA 1
ATOM 9216 C C . GLN B 1 491 ? 7.801 16.328 39.469 1 90.19 491 GLN B C 1
ATOM 9218 O O . GLN B 1 491 ? 7.973 17.484 39.062 1 90.19 491 GLN B O 1
ATOM 9223 N N . SER B 1 492 ? 8.57 15.32 39.281 1 90.19 492 SER B N 1
ATOM 9224 C CA . SER B 1 492 ? 9.75 15.531 38.438 1 90.19 492 SER B CA 1
ATOM 9225 C C . SER B 1 492 ? 9.359 15.914 37 1 90.19 492 SER B C 1
ATOM 9227 O O . SER B 1 492 ? 10 16.766 36.375 1 90.19 492 SER B O 1
ATOM 9229 N N . LEU B 1 493 ? 8.32 15.336 36.531 1 91.94 493 LEU B N 1
ATOM 9230 C CA . LEU B 1 493 ? 7.809 15.672 35.219 1 91.94 493 LEU B CA 1
ATOM 9231 C C . LEU B 1 493 ? 7.258 17.094 35.188 1 91.94 493 LEU B C 1
ATOM 9233 O O . LEU B 1 493 ? 7.438 17.812 34.219 1 91.94 493 LEU B O 1
ATOM 9237 N N . GLY B 1 494 ? 6.59 17.453 36.25 1 90.88 494 GLY B N 1
ATOM 9238 C CA . GLY B 1 494 ? 6.082 18.812 36.375 1 90.88 494 GLY B CA 1
ATOM 9239 C C . GLY B 1 494 ? 7.18 19.859 36.344 1 90.88 494 GLY B C 1
ATOM 9240 O O . GLY B 1 494 ? 7.059 20.875 35.625 1 90.88 494 GLY B O 1
ATOM 9241 N N . HIS B 1 495 ? 8.219 19.562 37.062 1 89.88 495 HIS B N 1
ATOM 9242 C CA . HIS B 1 495 ? 9.352 20.484 37.094 1 89.88 495 HIS B CA 1
ATOM 9243 C C . HIS B 1 495 ? 10.016 20.594 35.719 1 89.88 495 HIS B C 1
ATOM 9245 O O . HIS B 1 495 ? 10.391 21.672 35.281 1 89.88 495 HIS B O 1
ATOM 9251 N N . SER B 1 496 ? 10.148 19.5 35.125 1 90.81 496 SER B N 1
ATOM 9252 C CA . SER B 1 496 ? 10.773 19.484 33.812 1 90.81 496 SER B CA 1
ATOM 9253 C C . SER B 1 496 ? 9.922 20.234 32.812 1 90.81 496 SER B C 1
ATOM 9255 O O . SER B 1 496 ? 10.445 21.016 32 1 90.81 496 SER B O 1
ATOM 9257 N N . LEU B 1 497 ? 8.656 20 32.812 1 92.19 497 LEU B N 1
ATOM 9258 C CA . LEU B 1 497 ? 7.742 20.672 31.922 1 92.19 497 LEU B CA 1
ATOM 9259 C C . LEU B 1 497 ? 7.812 22.188 32.094 1 92.19 497 LEU B C 1
ATOM 9261 O O . LEU B 1 497 ? 7.871 22.938 31.125 1 92.19 497 LEU B O 1
ATOM 9265 N N . LYS B 1 498 ? 7.805 22.562 33.281 1 90.06 498 LYS B N 1
ATOM 9266 C CA . LYS B 1 498 ? 7.875 23.984 33.594 1 90.06 498 LYS B CA 1
ATOM 9267 C C . LYS B 1 498 ? 9.148 24.609 33.062 1 90.06 498 LYS B C 1
ATOM 9269 O O . LYS B 1 498 ? 9.117 25.703 32.469 1 90.06 498 LYS B O 1
ATOM 9274 N N . ALA B 1 499 ? 10.203 23.906 33.219 1 88 499 ALA B N 1
ATOM 9275 C CA . ALA B 1 499 ? 11.492 24.422 32.75 1 88 499 ALA B CA 1
ATOM 9276 C C . ALA B 1 499 ? 11.531 24.484 31.234 1 88 499 ALA B C 1
ATOM 9278 O O . ALA B 1 499 ? 11.992 25.469 30.656 1 88 499 ALA B O 1
ATOM 9279 N N . VAL B 1 500 ? 11.047 23.5 30.594 1 89.62 500 VAL B N 1
ATOM 9280 C CA . VAL B 1 500 ? 11.102 23.422 29.141 1 89.62 500 VAL B CA 1
ATOM 9281 C C . VAL B 1 500 ? 10.164 24.469 28.531 1 89.62 500 VAL B C 1
ATOM 9283 O O . VAL B 1 500 ? 10.5 25.125 27.547 1 89.62 500 VAL B O 1
ATOM 9286 N N . VAL B 1 501 ? 9.039 24.594 29.125 1 90.19 501 VAL B N 1
ATOM 9287 C CA . VAL B 1 501 ? 8.047 25.531 28.625 1 90.19 501 VAL B CA 1
ATOM 9288 C C . VAL B 1 501 ? 8.57 26.953 28.766 1 90.19 501 VAL B C 1
ATOM 9290 O O . VAL B 1 501 ? 8.414 27.781 27.875 1 90.19 501 VAL B O 1
ATOM 9293 N N . ALA B 1 502 ? 9.148 27.219 29.859 1 86.56 502 ALA B N 1
ATOM 9294 C CA . ALA B 1 502 ? 9.719 28.547 30.094 1 86.56 502 ALA B CA 1
ATOM 9295 C C . ALA B 1 502 ? 10.781 28.875 29.047 1 86.56 502 ALA B C 1
ATOM 9297 O O . ALA B 1 502 ? 10.844 30 28.547 1 86.56 502 ALA B O 1
ATOM 9298 N N . TRP B 1 503 ? 11.5 27.938 28.766 1 82.5 503 TRP B N 1
ATOM 9299 C CA . TRP B 1 503 ? 12.555 28.125 27.781 1 82.5 503 TRP B CA 1
ATOM 9300 C C . TRP B 1 503 ? 11.969 28.328 26.391 1 82.5 503 TRP B C 1
ATOM 9302 O O . TRP B 1 503 ? 12.422 29.203 25.641 1 82.5 503 TRP B O 1
ATOM 9312 N N . LYS B 1 504 ? 11.047 27.562 26.062 1 82.81 504 LYS B N 1
ATOM 9313 C CA . LYS B 1 504 ? 10.469 27.641 24.734 1 82.81 504 LYS B CA 1
ATOM 9314 C C . LYS B 1 504 ? 9.617 28.891 24.562 1 82.81 504 LYS B C 1
ATOM 9316 O O . LYS B 1 504 ? 9.539 29.453 23.469 1 82.81 504 LYS B O 1
ATOM 9321 N N . GLU B 1 505 ? 9.039 29.266 25.625 1 83.75 505 GLU B N 1
ATOM 9322 C CA . GLU B 1 505 ? 8.281 30.516 25.578 1 83.75 505 GLU B CA 1
ATOM 9323 C C . GLU B 1 505 ? 9.172 31.672 25.156 1 83.75 505 GLU B C 1
ATOM 9325 O O . GLU B 1 505 ? 8.773 32.5 24.328 1 83.75 505 GLU B O 1
ATOM 9330 N N . LEU B 1 506 ? 10.344 31.625 25.578 1 77.62 506 LEU B N 1
ATOM 9331 C CA . LEU B 1 506 ? 11.289 32.719 25.328 1 77.62 506 LEU B CA 1
ATOM 9332 C C . LEU B 1 506 ? 11.789 32.656 23.891 1 77.62 506 LEU B C 1
ATOM 9334 O O . LEU B 1 506 ? 12.016 33.719 23.266 1 77.62 506 LEU B O 1
ATOM 9338 N N . ASN B 1 507 ? 11.758 31.516 23.328 1 81.19 507 ASN B N 1
ATOM 9339 C CA . ASN B 1 507 ? 12.438 31.391 22.031 1 81.19 507 ASN B CA 1
ATOM 9340 C C . ASN B 1 507 ? 11.438 31.172 20.891 1 81.19 507 ASN B C 1
ATOM 9342 O O . ASN B 1 507 ? 11.789 31.297 19.719 1 81.19 507 ASN B O 1
ATOM 9346 N N . PHE B 1 508 ? 10.273 30.906 21.25 1 90.25 508 PHE B N 1
ATOM 9347 C CA . PHE B 1 508 ? 9.297 30.547 20.234 1 90.25 508 PHE B CA 1
ATOM 9348 C C . PHE B 1 508 ? 8.234 31.625 20.078 1 90.25 508 PHE B C 1
ATOM 9350 O O . PHE B 1 508 ? 7.887 32 18.969 1 90.25 508 PHE B O 1
ATOM 9357 N N . LEU B 1 509 ? 7.734 32.188 21.141 1 93.38 509 LEU B N 1
ATOM 9358 C CA . LEU B 1 509 ? 6.629 33.125 21.109 1 93.38 509 LEU B CA 1
ATOM 9359 C C . LEU B 1 509 ? 7.098 34.469 20.578 1 93.38 509 LEU B C 1
ATOM 9361 O O . LEU B 1 509 ? 8.164 34.969 20.969 1 93.38 509 LEU B O 1
ATOM 9365 N N . THR B 1 510 ? 6.332 35 19.688 1 92.81 510 THR B N 1
ATOM 9366 C CA . THR B 1 510 ? 6.602 36.312 19.109 1 92.81 510 THR B CA 1
ATOM 9367 C C . THR B 1 510 ? 5.398 37.219 19.281 1 92.81 510 THR B C 1
ATOM 9369 O O . THR B 1 510 ? 4.355 36.812 19.781 1 92.81 510 THR B O 1
ATOM 9372 N N . ASP B 1 511 ? 5.562 38.438 18.844 1 95 511 ASP B N 1
ATOM 9373 C CA . ASP B 1 511 ? 4.523 39.438 18.984 1 95 511 ASP B CA 1
ATOM 9374 C C . ASP B 1 511 ? 3.291 39.094 18.156 1 95 511 ASP B C 1
ATOM 9376 O O . ASP B 1 511 ? 2.172 39.469 18.5 1 95 511 ASP B O 1
ATOM 9380 N N . VAL B 1 512 ? 3.51 38.312 17.125 1 96.12 512 VAL B N 1
ATOM 9381 C CA . VAL B 1 512 ? 2.371 37.906 16.297 1 96.12 512 VAL B CA 1
ATOM 9382 C C . VAL B 1 512 ? 1.458 36.969 17.094 1 96.12 512 VAL B C 1
ATOM 9384 O O . VAL B 1 512 ? 0.234 37.031 16.953 1 96.12 512 VAL B O 1
ATOM 9387 N N . HIS B 1 513 ? 2.01 36.188 17.906 1 97.06 513 HIS B N 1
ATOM 9388 C CA . HIS B 1 513 ? 1.221 35.281 18.734 1 97.06 513 HIS B CA 1
ATOM 9389 C C . HIS B 1 513 ? 0.406 36.062 19.766 1 97.06 513 HIS B C 1
ATOM 9391 O O . HIS B 1 513 ? -0.753 35.719 20.031 1 97.06 513 HIS B O 1
ATOM 9397 N N . TYR B 1 514 ? 1.083 37.094 20.312 1 97 514 TYR B N 1
ATOM 9398 C CA . TYR B 1 514 ? 0.407 37.938 21.281 1 97 514 TYR B CA 1
ATOM 9399 C C . TYR B 1 514 ? -0.782 38.656 20.656 1 97 514 TYR B C 1
ATOM 9401 O O . TYR B 1 514 ? -1.87 38.688 21.234 1 97 514 TYR B O 1
ATOM 9409 N N . LEU B 1 515 ? -0.475 39.125 19.516 1 97.44 515 LEU B N 1
ATOM 9410 C CA . LEU B 1 515 ? -1.521 39.844 18.812 1 97.44 515 LEU B CA 1
ATOM 9411 C C . LEU B 1 515 ? -2.689 38.906 18.469 1 97.44 515 LEU B C 1
ATOM 9413 O O . LEU B 1 515 ? -3.852 39.281 18.641 1 97.44 515 LEU B O 1
ATOM 9417 N N . ALA B 1 516 ? -2.412 37.75 17.953 1 97.69 516 ALA B N 1
ATOM 9418 C CA . ALA B 1 516 ? -3.461 36.781 17.609 1 97.69 516 ALA B CA 1
ATOM 9419 C C . ALA B 1 516 ? -4.371 36.5 18.797 1 97.69 516 ALA B C 1
ATOM 9421 O O . ALA B 1 516 ? -5.594 36.438 18.656 1 97.69 516 ALA B O 1
ATOM 9422 N N . THR B 1 517 ? -3.797 36.312 19.938 1 96.81 517 THR B N 1
ATOM 9423 C CA . THR B 1 517 ? -4.566 36.062 21.141 1 96.81 517 THR B CA 1
ATOM 9424 C C . THR B 1 517 ? -5.418 37.281 21.516 1 96.81 517 THR B C 1
ATOM 9426 O O . THR B 1 517 ? -6.574 37.125 21.922 1 96.81 517 THR B O 1
ATOM 9429 N N . MET B 1 518 ? -4.855 38.438 21.391 1 96.88 518 MET B N 1
ATOM 9430 C CA . MET B 1 518 ? -5.586 39.688 21.688 1 96.88 518 MET B CA 1
ATOM 9431 C C . MET B 1 518 ? -6.805 39.812 20.781 1 96.88 518 MET B C 1
ATOM 9433 O O . MET B 1 518 ? -7.82 40.375 21.188 1 96.88 518 MET B O 1
ATOM 9437 N N . LEU B 1 519 ? -6.684 39.344 19.562 1 96.94 519 LEU B N 1
ATOM 9438 C CA . LEU B 1 519 ? -7.742 39.469 18.578 1 96.94 519 LEU B CA 1
ATOM 9439 C C . LEU B 1 519 ? -8.844 38.469 18.812 1 96.94 519 LEU B C 1
ATOM 9441 O O . LEU B 1 519 ? -9.812 38.375 18.047 1 96.94 519 LEU B O 1
ATOM 9445 N N . TRP B 1 520 ? -8.688 37.688 19.812 1 96.12 520 TRP B N 1
ATOM 9446 C CA . TRP B 1 520 ? -9.727 36.812 20.328 1 96.12 520 TRP B CA 1
ATOM 9447 C C . TRP B 1 520 ? -10.523 37.5 21.438 1 96.12 520 TRP B C 1
ATOM 9449 O O . TRP B 1 520 ? -10.023 37.656 22.547 1 96.12 520 TRP B O 1
ATOM 9459 N N . PRO B 1 521 ? -11.711 37.875 21.125 1 94.88 521 PRO B N 1
ATOM 9460 C CA . PRO B 1 521 ? -12.469 38.688 22.062 1 94.88 521 PRO B CA 1
ATOM 9461 C C . PRO B 1 521 ? -12.453 38.125 23.484 1 94.88 521 PRO B C 1
ATOM 9463 O O . PRO B 1 521 ? -12.484 38.906 24.453 1 94.88 521 PRO B O 1
ATOM 9466 N N . LYS B 1 522 ? -12.406 36.875 23.656 1 91.81 522 LYS B N 1
ATOM 9467 C CA . LYS B 1 522 ? -12.312 36.281 24.984 1 91.81 522 LYS B CA 1
ATOM 9468 C C . LYS B 1 522 ? -11.086 36.781 25.734 1 91.81 522 LYS B C 1
ATOM 9470 O O . LYS B 1 522 ? -11.102 36.875 26.969 1 91.81 522 LYS B O 1
ATOM 9475 N N . TYR B 1 523 ? -10.023 37.219 24.969 1 93.69 523 TYR B N 1
ATOM 9476 C CA . TYR B 1 523 ? -8.758 37.625 25.562 1 93.69 523 TYR B CA 1
ATOM 9477 C C . TYR B 1 523 ? -8.398 39.062 25.125 1 93.69 523 TYR B C 1
ATOM 9479 O O . TYR B 1 523 ? -7.223 39.375 24.969 1 93.69 523 TYR B O 1
ATOM 9487 N N . LYS B 1 524 ? -9.344 39.844 24.844 1 93.69 524 LYS B N 1
ATOM 9488 C CA . LYS B 1 524 ? -9.117 41.188 24.297 1 93.69 524 LYS B CA 1
ATOM 9489 C C . LYS B 1 524 ? -8.305 42.062 25.266 1 93.69 524 LYS B C 1
ATOM 9491 O O . LYS B 1 524 ? -7.562 42.938 24.828 1 93.69 524 LYS B O 1
ATOM 9496 N N . SER B 1 525 ? -8.391 41.75 26.609 1 89.56 525 SER B N 1
ATOM 9497 C CA . SER B 1 525 ? -7.707 42.562 27.609 1 89.56 525 SER B CA 1
ATOM 9498 C C . SER B 1 525 ? -6.332 42 27.938 1 89.56 525 SER B C 1
ATOM 9500 O O . SER B 1 525 ? -5.488 42.688 28.5 1 89.56 525 SER B O 1
ATOM 9502 N N . ILE B 1 526 ? -6.035 40.719 27.562 1 90.12 526 ILE B N 1
ATOM 9503 C CA . ILE B 1 526 ? -4.777 40.031 27.828 1 90.12 526 ILE B CA 1
ATOM 9504 C C . ILE B 1 526 ? -4.41 40.156 29.297 1 90.12 526 ILE B C 1
ATOM 9506 O O . ILE B 1 526 ? -3.232 40.312 29.641 1 90.12 526 ILE B O 1
ATOM 9510 N N . SER B 1 527 ? -5.359 40.25 30.156 1 86.31 527 SER B N 1
ATOM 9511 C CA . SER B 1 527 ? -5.125 40.531 31.578 1 86.31 527 SER B CA 1
ATOM 9512 C C . SER B 1 527 ? -4.52 39.312 32.281 1 86.31 527 SER B C 1
ATOM 9514 O O . SER B 1 527 ? -3.838 39.469 33.312 1 86.31 527 SER B O 1
ATOM 9516 N N . LYS B 1 528 ? -4.648 38.156 31.812 1 86.31 528 LYS B N 1
ATOM 9517 C CA . LYS B 1 528 ? -4.184 36.938 32.438 1 86.31 528 LYS B CA 1
ATOM 9518 C C . LYS B 1 528 ? -2.709 36.688 32.156 1 86.31 528 LYS B C 1
ATOM 9520 O O . LYS B 1 528 ? -2.119 35.719 32.656 1 86.31 528 LYS B O 1
ATOM 9525 N N . PHE B 1 529 ? -2.162 37.688 31.344 1 90.88 529 PHE B N 1
ATOM 9526 C CA . PHE B 1 529 ? -0.774 37.531 30.938 1 90.88 529 PHE B CA 1
ATOM 9527 C C . PHE B 1 529 ? 0.07 38.719 31.391 1 90.88 529 PHE B C 1
ATOM 9529 O O . PHE B 1 529 ? -0.468 39.75 31.797 1 90.88 529 PHE B O 1
ATOM 9536 N N . PRO B 1 530 ? 1.363 38.562 31.422 1 88.5 530 PRO B N 1
ATOM 9537 C CA . PRO B 1 530 ? 2.225 39.656 31.828 1 88.5 530 PRO B CA 1
ATOM 9538 C C . PRO B 1 530 ? 2.008 40.906 30.984 1 88.5 530 PRO B C 1
ATOM 9540 O O . PRO B 1 530 ? 1.751 40.812 29.781 1 88.5 530 PRO B O 1
ATOM 9543 N N . PRO B 1 531 ? 2.139 42 31.547 1 91.69 531 PRO B N 1
ATOM 9544 C CA . PRO B 1 531 ? 1.817 43.281 30.891 1 91.69 531 PRO B CA 1
ATOM 9545 C C . PRO B 1 531 ? 2.65 43.5 29.641 1 91.69 531 PRO B C 1
ATOM 9547 O O . PRO B 1 531 ? 2.184 44.156 28.703 1 91.69 531 PRO B O 1
ATOM 9550 N N . HIS B 1 532 ? 3.824 43.031 29.656 1 92.12 532 HIS B N 1
ATOM 9551 C CA . HIS B 1 532 ? 4.656 43.281 28.484 1 92.12 532 HIS B CA 1
ATOM 9552 C C . HIS B 1 532 ? 4.043 42.656 27.234 1 92.12 532 HIS B C 1
ATOM 9554 O O . HIS B 1 532 ? 4.254 43.156 26.125 1 92.12 532 HIS B O 1
ATOM 9560 N N . ILE B 1 533 ? 3.311 41.625 27.375 1 94 533 ILE B N 1
ATOM 9561 C CA . ILE B 1 533 ? 2.656 40.938 26.266 1 94 533 ILE B CA 1
ATOM 9562 C C . ILE B 1 533 ? 1.613 41.875 25.641 1 94 533 ILE B C 1
ATOM 9564 O O . ILE B 1 533 ? 1.481 41.906 24.422 1 94 533 ILE B O 1
ATOM 9568 N N . ARG B 1 534 ? 0.887 42.594 26.453 1 94.31 534 ARG B N 1
ATOM 9569 C CA . ARG B 1 534 ? -0.106 43.531 25.984 1 94.31 534 ARG B CA 1
ATOM 9570 C C . ARG B 1 534 ? 0.549 44.656 25.156 1 94.31 534 ARG B C 1
ATOM 9572 O O . ARG B 1 534 ? 0.08 44.969 24.062 1 94.31 534 ARG B O 1
ATOM 9579 N N . THR B 1 535 ? 1.611 45.125 25.703 1 94.5 535 THR B N 1
ATOM 9580 C CA . THR B 1 535 ? 2.309 46.219 25.031 1 94.5 535 THR B CA 1
ATOM 9581 C C . THR B 1 535 ? 2.855 45.75 23.688 1 94.5 535 THR B C 1
ATOM 9583 O O . THR B 1 535 ? 2.729 46.469 22.688 1 94.5 535 THR B O 1
ATOM 9586 N N . GLU B 1 536 ? 3.395 44.594 23.688 1 95.25 536 GLU B N 1
ATOM 9587 C CA . GLU B 1 536 ? 3.967 44.062 22.469 1 95.25 536 GLU B CA 1
ATOM 9588 C C . GLU B 1 536 ? 2.879 43.781 21.438 1 95.25 536 GLU B C 1
ATOM 9590 O O . GLU B 1 536 ? 3.088 43.938 20.234 1 95.25 536 GLU B O 1
ATOM 9595 N N . ALA B 1 537 ? 1.737 43.281 21.844 1 96.38 537 ALA B N 1
ATOM 9596 C CA . ALA B 1 537 ? 0.609 43.031 20.953 1 96.38 537 ALA B CA 1
ATOM 9597 C C . ALA B 1 537 ? 0.095 44.312 20.328 1 96.38 537 ALA B C 1
ATOM 9599 O O . ALA B 1 537 ? -0.174 44.375 19.125 1 96.38 537 ALA B O 1
ATOM 9600 N N . GLU B 1 538 ? -0.003 45.344 21.141 1 95.06 538 GLU B N 1
ATOM 9601 C CA . GLU B 1 538 ? -0.468 46.656 20.672 1 95.06 538 GLU B CA 1
ATOM 9602 C C . GLU B 1 538 ? 0.534 47.25 19.703 1 95.06 538 GLU B C 1
ATOM 9604 O O . GLU B 1 538 ? 0.144 47.844 18.672 1 95.06 538 GLU B O 1
ATOM 9609 N N . ASP B 1 539 ? 1.754 47.094 20.062 1 94.81 539 ASP B N 1
ATOM 9610 C CA . ASP B 1 539 ? 2.795 47.625 19.188 1 94.81 539 ASP B CA 1
ATOM 9611 C C . ASP B 1 539 ? 2.766 46.938 17.828 1 94.81 539 ASP B C 1
ATOM 9613 O O . ASP B 1 539 ? 2.967 47.562 16.797 1 94.81 539 ASP B O 1
ATOM 9617 N N . LYS B 1 540 ? 2.562 45.688 17.875 1 95.31 540 LYS B N 1
ATOM 9618 C CA . LYS B 1 540 ? 2.494 44.938 16.625 1 95.31 540 LYS B CA 1
ATOM 9619 C C . LYS B 1 540 ? 1.278 45.344 15.805 1 95.31 540 LYS B C 1
ATOM 9621 O O . LYS B 1 540 ? 1.347 45.406 14.578 1 95.31 540 LYS B O 1
ATOM 9626 N N . LEU B 1 541 ? 0.182 45.531 16.469 1 95.5 541 LEU B N 1
ATOM 9627 C CA . LEU B 1 541 ? -1.021 46.031 15.797 1 95.5 541 LEU B CA 1
ATOM 9628 C C . LEU B 1 541 ? -0.758 47.344 15.094 1 95.5 541 LEU B C 1
ATOM 9630 O O . LEU B 1 541 ? -1.176 47.562 13.953 1 95.5 541 LEU B O 1
ATOM 9634 N N . VAL B 1 542 ? -0.08 48.219 15.797 1 93.94 542 VAL B N 1
ATOM 9635 C CA . VAL B 1 542 ? 0.246 49.531 15.242 1 93.94 542 VAL B CA 1
ATOM 9636 C C . VAL B 1 542 ? 1.186 49.344 14.047 1 93.94 542 VAL B C 1
ATOM 9638 O O . VAL B 1 542 ? 1.017 50.031 13.023 1 93.94 542 VAL B O 1
ATOM 9641 N N . GLU B 1 543 ? 2.113 48.531 14.227 1 92.56 543 GLU B N 1
ATOM 9642 C CA . GLU B 1 543 ? 3.059 48.25 13.148 1 92.56 543 GLU B CA 1
ATOM 9643 C C . GLU B 1 543 ? 2.338 47.781 11.883 1 92.56 543 GLU B C 1
ATOM 9645 O O . GLU B 1 543 ? 2.623 48.25 10.789 1 92.56 543 GLU B O 1
ATOM 9650 N N . LEU B 1 544 ? 1.415 46.875 12.039 1 91.81 544 LEU B N 1
ATOM 9651 C CA . LEU B 1 544 ? 0.698 46.312 10.898 1 91.81 544 LEU B CA 1
ATOM 9652 C C . LEU B 1 544 ? -0.282 47.312 10.32 1 91.81 544 LEU B C 1
ATOM 9654 O O . LEU B 1 544 ? -0.604 47.281 9.133 1 91.81 544 LEU B O 1
ATOM 9658 N N . ALA B 1 545 ? -0.719 48.219 11.125 1 91.44 545 ALA B N 1
ATOM 9659 C CA . ALA B 1 545 ? -1.674 49.25 10.688 1 91.44 545 ALA B CA 1
ATOM 9660 C C . ALA B 1 545 ? -1.035 50.188 9.688 1 91.44 545 ALA B C 1
ATOM 9662 O O . ALA B 1 545 ? -1.726 50.781 8.844 1 91.44 545 ALA B O 1
ATOM 9663 N N . TYR B 1 546 ? 0.253 50.312 9.859 1 84.94 546 TYR B N 1
ATOM 9664 C CA . TYR B 1 546 ? 0.958 51.219 8.945 1 84.94 546 TYR B CA 1
ATOM 9665 C C . TYR B 1 546 ? 0.877 50.719 7.512 1 84.94 546 TYR B C 1
ATOM 9667 O O . TYR B 1 546 ? 0.963 51.5 6.562 1 84.94 546 TYR B O 1
ATOM 9675 N N . GLU B 1 547 ? 0.712 49.438 7.41 1 76.44 547 GLU B N 1
ATOM 9676 C CA . GLU B 1 547 ? 0.588 48.844 6.082 1 76.44 547 GLU B CA 1
ATOM 9677 C C . GLU B 1 547 ? -0.736 49.25 5.426 1 76.44 547 GLU B C 1
ATOM 9679 O O . GLU B 1 547 ? -0.869 49.188 4.203 1 76.44 547 GLU B O 1
ATOM 9684 N N . TYR B 1 548 ? -1.713 49.5 6.215 1 67.06 548 TYR B N 1
ATOM 9685 C CA . TYR B 1 548 ? -3.049 49.781 5.691 1 67.06 548 TYR B CA 1
ATOM 9686 C C . TYR B 1 548 ? -3.33 51.281 5.664 1 67.06 548 TYR B C 1
ATOM 9688 O O . TYR B 1 548 ? -4.48 51.688 5.512 1 67.06 548 TYR B O 1
ATOM 9696 N N . LYS B 1 549 ? -2.477 52.219 5.57 1 55.53 549 LYS B N 1
ATOM 9697 C CA . LYS B 1 549 ? -2.73 53.656 5.578 1 55.53 549 LYS B CA 1
ATOM 9698 C C . LYS B 1 549 ? -3.943 54.031 4.723 1 55.53 549 LYS B C 1
ATOM 9700 O O . LYS B 1 549 ? -4.062 53.562 3.586 1 55.53 549 LYS B O 1
ATOM 9705 N N . PRO B 1 550 ? -4.918 54.5 5.352 1 44.66 550 PRO B N 1
ATOM 9706 C CA . PRO B 1 550 ? -6.043 55.031 4.586 1 44.66 550 PRO B CA 1
ATOM 9707 C C . PRO B 1 550 ? -5.594 55.906 3.422 1 44.66 550 PRO B C 1
ATOM 9709 O O . PRO B 1 550 ? -4.594 56.625 3.533 1 44.66 550 PRO B O 1
ATOM 9712 N N . THR B 1 551 ? -5.824 55.5 2.193 1 38.91 551 THR B N 1
ATOM 9713 C CA . THR B 1 551 ? -5.727 56.469 1.095 1 38.91 551 THR B CA 1
ATOM 9714 C C . THR B 1 551 ? -6.23 57.844 1.526 1 38.91 551 THR B C 1
ATOM 9716 O O . THR B 1 551 ? -7.438 58.094 1.585 1 38.91 551 THR B O 1
ATOM 9719 N N . GLN B 1 552 ? -5.824 58.438 2.504 1 34.81 552 GLN B N 1
ATOM 9720 C CA . GLN B 1 552 ? -6.27 59.844 2.619 1 34.81 552 GLN B CA 1
ATOM 9721 C C . GLN B 1 552 ? -6.164 60.562 1.279 1 34.81 552 GLN B C 1
ATOM 9723 O O . GLN B 1 552 ? -5.293 60.25 0.467 1 34.81 552 GLN B O 1
ATOM 9728 N N . SER B 1 553 ? -7.258 61.25 0.838 1 34.12 553 SER B N 1
ATOM 9729 C CA . SER B 1 553 ? -7.367 62.219 -0.269 1 34.12 553 SER B CA 1
ATOM 9730 C C . SER B 1 553 ? -6.078 63 -0.449 1 34.12 553 SER B C 1
ATOM 9732 O O . SER B 1 553 ? -5.414 63.344 0.531 1 34.12 553 SER B O 1
ATOM 9734 N N . SER B 1 554 ? -5.492 62.938 -1.605 1 35 554 SER B N 1
ATOM 9735 C CA . SER B 1 554 ? -4.379 63.75 -2.092 1 35 554 SER B CA 1
ATOM 9736 C C . SER B 1 554 ? -4.418 65.125 -1.497 1 35 554 SER B C 1
ATOM 9738 O O . SER B 1 554 ? -5.418 65.875 -1.636 1 35 554 SER B O 1
ATOM 9740 N N . PRO B 1 555 ? -3.742 65.438 -0.465 1 37.12 555 PRO B N 1
ATOM 9741 C CA . PRO B 1 555 ? -3.775 66.812 -0.157 1 37.12 555 PRO B CA 1
ATOM 9742 C C . PRO B 1 555 ? -3.588 67.688 -1.395 1 37.12 555 PRO B C 1
ATOM 9744 O O . PRO B 1 555 ? -3.004 67.25 -2.387 1 37.12 555 PRO B O 1
ATOM 9747 N N . PRO B 1 556 ? -4.379 68.75 -1.642 1 36.28 556 PRO B N 1
ATOM 9748 C CA . PRO B 1 556 ? -4.191 69.625 -2.824 1 36.28 556 PRO B CA 1
ATOM 9749 C C . PRO B 1 556 ? -2.723 69.875 -3.117 1 36.28 556 PRO B C 1
ATOM 9751 O O . PRO B 1 556 ? -1.881 69.812 -2.219 1 36.28 556 PRO B O 1
ATOM 9754 N N . PRO B 1 557 ? -2.377 70 -4.363 1 36.62 557 PRO B N 1
ATOM 9755 C CA . PRO B 1 557 ? -0.999 70.25 -4.797 1 36.62 557 PRO B CA 1
ATOM 9756 C C . PRO B 1 557 ? -0.291 71.25 -3.953 1 36.62 557 PRO B C 1
ATOM 9758 O O . PRO B 1 557 ? -0.786 72.375 -3.82 1 36.62 557 PRO B O 1
ATOM 9761 N N . LYS B 1 558 ? 0.412 70.812 -2.959 1 37.44 558 LYS B N 1
ATOM 9762 C CA . LYS B 1 558 ? 1.135 71.812 -2.156 1 37.44 558 LYS B CA 1
ATOM 9763 C C . LYS B 1 558 ? 1.957 72.75 -3.039 1 37.44 558 LYS B C 1
ATOM 9765 O O . LYS B 1 558 ? 2.512 72.312 -4.055 1 37.44 558 LYS B O 1
ATOM 9770 N N . LYS B 1 559 ? 1.648 74 -3.023 1 38.66 559 LYS B N 1
ATOM 9771 C CA . LYS B 1 559 ? 2.424 75.062 -3.646 1 38.66 559 LYS B CA 1
ATOM 9772 C C . LYS B 1 559 ? 3.922 74.812 -3.48 1 38.66 559 LYS B C 1
ATOM 9774 O O . LYS B 1 559 ? 4.352 74.125 -2.523 1 38.66 559 LYS B O 1
ATOM 9779 N N . PRO B 1 560 ? 4.785 75.062 -4.523 1 36.81 560 PRO B N 1
ATOM 9780 C CA . PRO B 1 560 ? 6.23 74.875 -4.586 1 36.81 560 PRO B CA 1
ATOM 9781 C C . PRO B 1 560 ? 6.945 75.312 -3.312 1 36.81 560 PRO B C 1
ATOM 9783 O O . PRO B 1 560 ? 6.848 76.5 -2.922 1 36.81 560 PRO B O 1
ATOM 9786 N N . LYS B 1 561 ? 7.031 74.438 -2.338 1 37.53 561 LYS B N 1
ATOM 9787 C CA . LYS B 1 561 ? 7.633 74.875 -1.099 1 37.53 561 LYS B CA 1
ATOM 9788 C C . LYS B 1 561 ? 9.07 75.312 -1.328 1 37.53 561 LYS B C 1
ATOM 9790 O O . LYS B 1 561 ? 9.766 74.812 -2.207 1 37.53 561 LYS B O 1
ATOM 9795 N N . SER B 1 562 ? 9.398 76.562 -0.948 1 34.81 562 SER B N 1
ATOM 9796 C CA . SER B 1 562 ? 10.727 77.125 -0.986 1 34.81 562 SER B CA 1
ATOM 9797 C C . SER B 1 562 ? 11.773 76.188 -0.382 1 34.81 562 SER B C 1
ATOM 9799 O O . SER B 1 562 ? 11.445 75.312 0.425 1 34.81 562 SER B O 1
ATOM 9801 N N . MET B 1 563 ? 13.094 76.188 -0.875 1 39.44 563 MET B N 1
ATOM 9802 C CA . MET B 1 563 ? 14.312 75.375 -0.695 1 39.44 563 MET B CA 1
ATOM 9803 C C . MET B 1 563 ? 14.555 75.125 0.779 1 39.44 563 MET B C 1
ATOM 9805 O O . MET B 1 563 ? 15.227 74.125 1.114 1 39.44 563 MET B O 1
ATOM 9809 N N . PHE B 1 564 ? 14.406 76.062 1.753 1 36.44 564 PHE B N 1
ATOM 9810 C CA . PHE B 1 564 ? 14.953 76 3.104 1 36.44 564 PHE B CA 1
ATOM 9811 C C . PHE B 1 564 ? 14.062 75.188 4.039 1 36.44 564 PHE B C 1
ATOM 9813 O O . PHE B 1 564 ? 14.281 75.188 5.25 1 36.44 564 PHE B O 1
ATOM 9820 N N . ASP B 1 565 ? 12.82 74.938 3.621 1 32.12 565 ASP B N 1
ATOM 9821 C CA . ASP B 1 565 ? 11.93 74.5 4.691 1 32.12 565 ASP B CA 1
ATOM 9822 C C . ASP B 1 565 ? 12.156 73 5.016 1 32.12 565 ASP B C 1
ATOM 9824 O O . ASP B 1 565 ? 11.797 72.125 4.23 1 32.12 565 ASP B O 1
ATOM 9828 N N . PHE B 1 566 ? 13.25 72.75 5.754 1 35.12 566 PHE B N 1
ATOM 9829 C CA . PHE B 1 566 ? 13.703 71.438 6.301 1 35.12 566 PHE B CA 1
ATOM 9830 C C . PHE B 1 566 ? 12.578 70.75 7.066 1 35.12 566 PHE B C 1
ATOM 9832 O O . PHE B 1 566 ? 12.805 69.75 7.734 1 35.12 566 PHE B O 1
ATOM 9839 N N . SER B 1 567 ? 11.414 71.438 7.332 1 34.31 567 SER B N 1
ATOM 9840 C CA . SER B 1 567 ? 10.492 70.875 8.312 1 34.31 567 SER B CA 1
ATOM 9841 C C . SER B 1 567 ? 9.875 69.562 7.812 1 34.31 567 SER B C 1
ATOM 9843 O O . SER B 1 567 ? 8.719 69.25 8.133 1 34.31 567 SER B O 1
ATOM 9845 N N . ASP B 1 568 ? 10.445 69 6.895 1 35.81 568 ASP B N 1
ATOM 9846 C CA . ASP B 1 568 ? 9.75 67.875 6.332 1 35.81 568 ASP B CA 1
ATOM 9847 C C . ASP B 1 568 ? 9.586 66.75 7.375 1 35.81 568 ASP B C 1
ATOM 9849 O O . ASP B 1 568 ? 8.906 65.75 7.129 1 35.81 568 ASP B O 1
ATOM 9853 N N . ASP B 1 569 ? 10.438 66.812 8.398 1 37.94 569 ASP B N 1
ATOM 9854 C CA . ASP B 1 569 ? 10.375 65.688 9.336 1 37.94 569 ASP B CA 1
ATOM 9855 C C . ASP B 1 569 ? 9.07 65.688 10.133 1 37.94 569 ASP B C 1
ATOM 9857 O O . ASP B 1 569 ? 8.719 64.75 10.797 1 37.94 569 ASP B O 1
ATOM 9861 N N . GLU B 1 570 ? 8.43 66.812 10.336 1 37.09 570 GLU B N 1
ATOM 9862 C CA . GLU B 1 570 ? 7.254 66.938 11.195 1 37.09 570 GLU B CA 1
ATOM 9863 C C . GLU B 1 570 ? 6.027 66.312 10.562 1 37.09 570 GLU B C 1
ATOM 9865 O O . GLU B 1 570 ? 5.102 65.875 11.273 1 37.09 570 GLU B O 1
ATOM 9870 N N . GLU B 1 571 ? 5.867 66.312 9.32 1 38.09 571 GLU B N 1
ATOM 9871 C CA . GLU B 1 571 ? 4.676 65.812 8.664 1 38.09 571 GLU B CA 1
ATOM 9872 C C . GLU B 1 571 ? 4.664 64.25 8.719 1 38.09 571 GLU B C 1
ATOM 9874 O O . GLU B 1 571 ? 3.596 63.656 8.797 1 38.09 571 GLU B O 1
ATOM 9879 N N . GLU B 1 572 ? 5.789 63.688 8.516 1 42.72 572 GLU B N 1
ATOM 9880 C CA . GLU B 1 572 ? 5.828 62.219 8.648 1 42.72 572 GLU B CA 1
ATOM 9881 C C . GLU B 1 572 ? 5.48 61.781 10.07 1 42.72 572 GLU B C 1
ATOM 9883 O O . GLU B 1 572 ? 4.82 60.781 10.266 1 42.72 572 GLU B O 1
ATOM 9888 N N . THR B 1 573 ? 5.934 62.469 11.102 1 43 573 THR B N 1
ATOM 9889 C CA . THR B 1 573 ? 5.609 62.219 12.5 1 43 573 THR B CA 1
ATOM 9890 C C . THR B 1 573 ? 4.133 62.469 12.773 1 43 573 THR B C 1
ATOM 9892 O O . THR B 1 573 ? 3.518 61.812 13.609 1 43 573 THR B O 1
ATOM 9895 N N . ALA B 1 574 ? 3.574 63.5 12.227 1 44.72 574 ALA B N 1
ATOM 9896 C CA . ALA B 1 574 ? 2.162 63.812 12.391 1 44.72 574 ALA B CA 1
ATOM 9897 C C . ALA B 1 574 ? 1.272 62.719 11.797 1 44.72 574 ALA B C 1
ATOM 9899 O O . ALA B 1 574 ? 0.227 62.406 12.359 1 44.72 574 ALA B O 1
ATOM 9900 N N . GLY B 1 575 ? 1.582 62.188 10.672 1 45.25 575 GLY B N 1
ATOM 9901 C CA . GLY B 1 575 ? 0.887 61.094 10.016 1 45.25 575 GLY B CA 1
ATOM 9902 C C . GLY B 1 575 ? 0.954 59.812 10.789 1 45.25 575 GLY B C 1
ATOM 9903 O O . GLY B 1 575 ? -0.033 59.062 10.859 1 45.25 575 GLY B O 1
ATOM 9904 N N . SER B 1 576 ? 2.18 59.469 11.242 1 54.03 576 SER B N 1
ATOM 9905 C CA . SER B 1 576 ? 2.402 58.281 12.086 1 54.03 576 SER B CA 1
ATOM 9906 C C . SER B 1 576 ? 1.65 58.406 13.406 1 54.03 576 SER B C 1
ATOM 9908 O O . SER B 1 576 ? 1.083 57.406 13.891 1 54.03 576 SER B O 1
ATOM 9910 N N . PHE B 1 577 ? 1.716 59.562 14.062 1 54.84 577 PHE B N 1
ATOM 9911 C CA . PHE B 1 577 ? 0.99 59.844 15.305 1 54.84 577 PHE B CA 1
ATOM 9912 C C . PHE B 1 577 ? -0.508 59.625 15.102 1 54.84 577 PHE B C 1
ATOM 9914 O O . PHE B 1 577 ? -1.195 59.125 16 1 54.84 577 PHE B O 1
ATOM 9921 N N . ASN B 1 578 ? -0.916 59.812 13.805 1 76.12 578 ASN B N 1
ATOM 9922 C CA . ASN B 1 578 ? -2.34 59.719 13.5 1 76.12 578 ASN B CA 1
ATOM 9923 C C . ASN B 1 578 ? -2.803 58.281 13.406 1 76.12 578 ASN B C 1
ATOM 9925 O O . ASN B 1 578 ? -3.867 57.938 13.914 1 76.12 578 ASN B O 1
ATOM 9929 N N . VAL B 1 579 ? -1.808 57.406 13.086 1 84.31 579 VAL B N 1
ATOM 9930 C CA . VAL B 1 579 ? -2.217 56 12.953 1 84.31 579 VAL B CA 1
ATOM 9931 C C . VAL B 1 579 ? -2.309 55.344 14.336 1 84.31 579 VAL B C 1
ATOM 9933 O O . VAL B 1 579 ? -3.26 54.625 14.625 1 84.31 579 VAL B O 1
ATOM 9936 N N . ARG B 1 580 ? -1.315 55.656 15.133 1 88.75 580 ARG B N 1
ATOM 9937 C CA . ARG B 1 580 ? -1.304 55.094 16.484 1 88.75 580 ARG B CA 1
ATOM 9938 C C . ARG B 1 580 ? -2.531 55.531 17.266 1 88.75 580 ARG B C 1
ATOM 9940 O O . ARG B 1 580 ? -3.158 54.719 17.953 1 88.75 580 ARG B O 1
ATOM 9947 N N . ALA B 1 581 ? -2.801 56.781 17.188 1 89.75 581 ALA B N 1
ATOM 9948 C CA . ALA B 1 581 ? -3.965 57.312 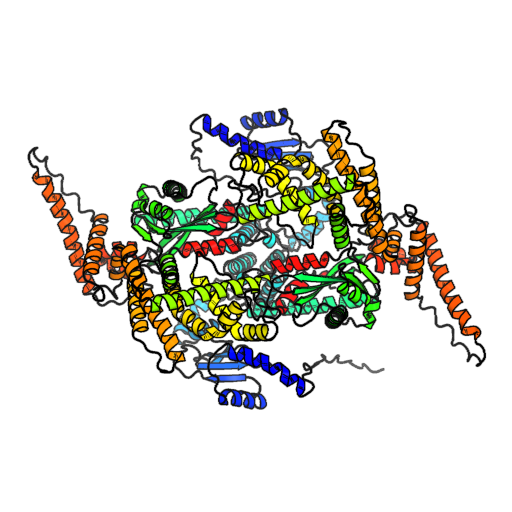17.906 1 89.75 581 ALA B CA 1
ATOM 9949 C C . ALA B 1 581 ? -5.246 56.625 17.422 1 89.75 581 ALA B C 1
ATOM 9951 O O . ALA B 1 581 ? -6.129 56.312 18.219 1 89.75 581 ALA B O 1
ATOM 9952 N N . ALA B 1 582 ? -5.301 56.469 16.156 1 90.25 582 ALA B N 1
ATOM 9953 C CA . ALA B 1 582 ? -6.48 55.812 15.586 1 90.25 582 ALA B CA 1
ATOM 9954 C C . ALA B 1 582 ? -6.609 54.375 16.078 1 90.25 582 ALA B C 1
ATOM 9956 O O . ALA B 1 582 ? -7.711 53.938 16.406 1 90.25 582 ALA B O 1
ATOM 9957 N N . VAL B 1 583 ? -5.5 53.688 16.078 1 93.31 583 VAL B N 1
ATOM 9958 C CA . VAL B 1 583 ? -5.484 52.281 16.516 1 93.31 583 VAL B CA 1
ATOM 9959 C C . VAL B 1 583 ? -5.887 52.188 18 1 93.31 583 VAL B C 1
ATOM 9961 O O . VAL B 1 583 ? -6.676 51.344 18.375 1 93.31 583 VAL B O 1
ATOM 9964 N N . MET B 1 584 ? -5.367 53.125 18.797 1 93.06 584 MET B N 1
ATOM 9965 C CA . MET B 1 584 ? -5.656 53.094 20.219 1 93.06 584 MET B CA 1
ATOM 9966 C C . MET B 1 584 ? -7.133 53.375 20.484 1 93.06 584 MET B C 1
ATOM 9968 O O . MET B 1 584 ? -7.715 52.812 21.422 1 93.06 584 MET B O 1
ATOM 9972 N N . ARG B 1 585 ? -7.699 54.188 19.703 1 93.31 585 ARG B N 1
ATOM 9973 C CA . ARG B 1 585 ? -9.133 54.438 19.812 1 93.31 585 ARG B CA 1
ATOM 9974 C C . ARG B 1 585 ? -9.93 53.188 19.516 1 93.31 585 ARG B C 1
ATOM 9976 O O . ARG B 1 585 ? -10.898 52.875 20.203 1 93.31 585 ARG B O 1
ATOM 9983 N N . GLU B 1 586 ? -9.516 52.531 18.438 1 95 586 GLU B N 1
ATOM 9984 C CA . GLU B 1 586 ? -10.211 51.281 18.078 1 95 586 GLU B CA 1
ATOM 9985 C C . GLU B 1 586 ? -10.031 50.219 19.156 1 95 586 GLU B C 1
ATOM 9987 O O . GLU B 1 586 ? -10.953 49.438 19.438 1 95 586 GLU B O 1
ATOM 9992 N N . ILE B 1 587 ? -8.836 50.188 19.719 1 95.12 587 ILE B N 1
ATOM 9993 C CA . ILE B 1 587 ? -8.578 49.219 20.781 1 95.12 587 ILE B CA 1
ATOM 9994 C C . ILE B 1 587 ? -9.531 49.5 21.953 1 95.12 587 ILE B C 1
ATOM 9996 O O . ILE B 1 587 ? -10.086 48.562 22.531 1 95.12 587 ILE B O 1
ATOM 10000 N N . SER B 1 588 ? -9.703 50.719 22.297 1 94.06 588 SER B N 1
ATOM 10001 C CA . SER B 1 588 ? -10.594 51.094 23.391 1 94.06 588 SER B CA 1
ATOM 10002 C C . SER B 1 588 ? -12.031 50.688 23.094 1 94.06 588 SER B C 1
ATOM 10004 O O . SER B 1 588 ? -12.719 50.156 23.953 1 94.06 588 SER B O 1
ATOM 10006 N N . SER B 1 589 ? -12.406 50.906 21.859 1 94.69 589 SER B N 1
ATOM 10007 C CA . SER B 1 589 ? -13.75 50.5 21.453 1 94.69 589 SER B CA 1
ATOM 10008 C C . SER B 1 589 ? -13.898 49 21.484 1 94.69 589 SER B C 1
ATOM 10010 O O . SER B 1 589 ? -14.938 48.469 21.906 1 94.69 589 SER B O 1
ATOM 10012 N N . TYR B 1 590 ? -12.891 48.406 20.953 1 96.19 590 TYR B N 1
ATOM 10013 C CA . TYR B 1 590 ? -12.867 46.938 20.938 1 96.19 590 TYR B CA 1
ATOM 10014 C C . TYR B 1 590 ? -12.992 46.375 22.344 1 96.19 590 TYR B C 1
ATOM 10016 O O . TYR B 1 590 ? -13.766 45.438 22.578 1 96.19 590 TYR B O 1
ATOM 10024 N N . ARG B 1 591 ? -12.344 46.875 23.266 1 94.06 591 ARG B N 1
ATOM 10025 C CA . ARG B 1 591 ? -12.328 46.406 24.641 1 94.06 591 ARG B CA 1
ATOM 10026 C C . ARG B 1 591 ? -13.68 46.625 25.312 1 94.06 591 ARG B C 1
ATOM 10028 O O . ARG B 1 591 ? -14.062 45.906 26.234 1 94.06 591 ARG B O 1
ATOM 10035 N N . ALA B 1 592 ? -14.367 47.562 24.828 1 92.31 592 ALA B N 1
ATOM 10036 C CA . ALA B 1 592 ? -15.664 47.906 25.406 1 92.31 592 ALA B CA 1
ATOM 10037 C C . ALA B 1 592 ? -16.75 47 24.891 1 92.31 592 ALA B C 1
ATOM 10039 O O . ALA B 1 592 ? -17.844 46.906 25.484 1 92.31 592 ALA B O 1
ATOM 10040 N N . MET B 1 593 ? -16.406 46.312 23.906 1 93.06 593 MET B N 1
ATOM 10041 C CA . MET B 1 593 ? -17.406 45.406 23.312 1 93.06 593 MET B CA 1
ATOM 10042 C C . MET B 1 593 ? -17.625 44.188 24.188 1 93.06 593 MET B C 1
ATOM 10044 O O . MET B 1 593 ? -16.703 43.688 24.828 1 93.06 593 MET B O 1
ATOM 10048 N N . ASN B 1 594 ? -18.875 43.594 24.234 1 87.75 594 ASN B N 1
ATOM 10049 C CA . ASN B 1 594 ? -19.203 42.438 25.062 1 87.75 594 ASN B CA 1
ATOM 10050 C C . ASN B 1 594 ? -19.516 41.219 24.219 1 87.75 594 ASN B C 1
ATOM 10052 O O . ASN B 1 594 ? -19.953 40.188 24.75 1 87.75 594 ASN B O 1
ATOM 10056 N N . ASP B 1 595 ? -19.125 41.188 22.984 1 86.44 595 ASP B N 1
ATOM 10057 C CA . ASP B 1 595 ? -19.406 40.062 22.109 1 86.44 595 ASP B CA 1
ATOM 10058 C C . ASP B 1 595 ? -18.5 38.875 22.438 1 86.44 595 ASP B C 1
ATOM 10060 O O . ASP B 1 595 ? -17.344 39.062 22.828 1 86.44 595 ASP B O 1
ATOM 10064 N N . LYS B 1 596 ? -19.109 37.719 22.359 1 86.25 596 LYS B N 1
ATOM 10065 C CA . LYS B 1 596 ? -18.375 36.469 22.578 1 86.25 596 LYS B CA 1
ATOM 10066 C C . LYS B 1 596 ? -18.609 35.5 21.422 1 86.25 596 LYS B C 1
ATOM 10068 O O . LYS B 1 596 ? -19.281 34.5 21.578 1 86.25 596 LYS B O 1
ATOM 10073 N N . PRO B 1 597 ? -17.906 35.844 20.344 1 90.25 597 PRO B N 1
ATOM 10074 C CA . PRO B 1 597 ? -18.094 34.938 19.203 1 90.25 597 PRO B CA 1
ATOM 10075 C C . PRO B 1 597 ? -17.469 33.562 19.438 1 90.25 597 PRO B C 1
ATOM 10077 O O . PRO B 1 597 ? -16.562 33.406 20.266 1 90.25 597 PRO B O 1
ATOM 10080 N N . ASP B 1 598 ? -18.078 32.625 18.734 1 90.44 598 ASP B N 1
ATOM 10081 C CA . ASP B 1 598 ? -17.469 31.297 18.719 1 90.44 598 ASP B CA 1
ATOM 10082 C C . ASP B 1 598 ? -16.078 31.344 18.078 1 90.44 598 ASP B C 1
ATOM 10084 O O . ASP B 1 598 ? -15.867 32.062 17.109 1 90.44 598 ASP B O 1
ATOM 10088 N N . GLU B 1 599 ? -15.203 30.609 18.656 1 89.06 599 GLU B N 1
ATOM 10089 C CA . GLU B 1 599 ? -13.812 30.578 18.188 1 89.06 599 GLU B CA 1
ATOM 10090 C C . GLU B 1 599 ? -13.734 30.203 16.719 1 89.06 599 GLU B C 1
ATOM 10092 O O . GLU B 1 599 ? -12.883 30.703 15.984 1 89.06 599 GLU B O 1
ATOM 10097 N N . LYS B 1 600 ? -14.656 29.406 16.25 1 89.38 600 LYS B N 1
ATOM 10098 C CA . LYS B 1 600 ? -14.648 28.906 14.883 1 89.38 600 LYS B CA 1
ATOM 10099 C C . LYS B 1 600 ? -15.117 29.984 13.906 1 89.38 600 LYS B C 1
ATOM 10101 O O . LYS B 1 600 ? -14.812 29.922 12.719 1 89.38 600 LYS B O 1
ATOM 10106 N N . ASP B 1 601 ? -15.734 31.016 14.477 1 91.75 601 ASP B N 1
ATOM 10107 C CA . ASP B 1 601 ? -16.312 32.031 13.625 1 91.75 601 ASP B CA 1
ATOM 10108 C C . ASP B 1 601 ? -15.617 33.375 13.82 1 91.75 601 ASP B C 1
ATOM 10110 O O . ASP B 1 601 ? -16.203 34.438 13.57 1 91.75 601 ASP B O 1
ATOM 10114 N N . LEU B 1 602 ? -14.461 33.312 14.297 1 95.19 602 LEU B N 1
ATOM 10115 C CA . LEU B 1 602 ? -13.758 34.531 14.641 1 95.19 602 LEU B CA 1
ATOM 10116 C C . LEU B 1 602 ? -13.562 35.406 13.406 1 95.19 602 LEU B C 1
ATOM 10118 O O . LEU B 1 602 ? -13.734 36.625 13.469 1 95.19 602 LEU B O 1
ATOM 10122 N N . ILE B 1 603 ? -13.188 34.812 12.336 1 94.56 603 ILE B N 1
ATOM 10123 C CA . ILE B 1 603 ? -12.953 35.594 11.117 1 94.56 603 ILE B CA 1
ATOM 10124 C C . ILE B 1 603 ? -14.273 36.188 10.633 1 94.56 603 ILE B C 1
ATOM 10126 O O . ILE B 1 603 ? -14.328 37.344 10.258 1 94.56 603 ILE B O 1
ATOM 10130 N N . THR B 1 604 ? -15.305 35.375 10.664 1 93.88 604 THR B N 1
ATOM 10131 C CA . THR B 1 604 ? -16.625 35.875 10.289 1 93.88 604 THR B CA 1
ATOM 10132 C C . THR B 1 604 ? -17.047 37.031 11.18 1 93.88 604 THR B C 1
ATOM 10134 O O . THR B 1 604 ? -17.594 38.031 10.703 1 93.88 604 THR B O 1
ATOM 10137 N N . TRP B 1 605 ? -16.812 36.938 12.43 1 95.88 605 TRP B N 1
ATOM 10138 C CA . TRP B 1 605 ? -17.141 38 13.383 1 95.88 605 TRP B CA 1
ATOM 10139 C C . TRP B 1 605 ? -16.375 39.281 13.055 1 95.88 605 TRP B C 1
ATOM 10141 O O . TRP B 1 605 ? -16.953 40.375 13.062 1 95.88 605 TRP B O 1
ATOM 10151 N N . TRP B 1 606 ? -15.125 39.188 12.789 1 95.62 606 TRP B N 1
ATOM 10152 C CA . TRP B 1 606 ? -14.305 40.375 12.508 1 95.62 606 TRP B CA 1
ATOM 10153 C C . TRP B 1 606 ? -14.727 41.031 11.195 1 95.62 606 TRP B C 1
ATOM 10155 O O . TRP B 1 606 ? -14.664 42.25 11.07 1 95.62 606 TRP B O 1
ATOM 10165 N N . ILE B 1 607 ? -15.055 40.219 10.273 1 93.06 607 ILE B N 1
ATOM 10166 C CA . ILE B 1 607 ? -15.578 40.75 9.031 1 93.06 607 ILE B CA 1
ATOM 10167 C C . ILE B 1 607 ? -16.812 41.625 9.328 1 93.06 607 ILE B C 1
ATOM 10169 O O . ILE B 1 607 ? -17 42.688 8.711 1 93.06 607 ILE B O 1
ATOM 10173 N N . GLY B 1 608 ? -17.531 41.25 10.211 1 92.56 608 GLY B N 1
ATOM 10174 C CA . GLY B 1 608 ? -18.719 42 10.609 1 92.56 608 GLY B CA 1
ATOM 10175 C C . GLY B 1 608 ? -18.391 43.281 11.336 1 92.56 608 GLY B C 1
ATOM 10176 O O . GLY B 1 608 ? -19.219 44.188 11.383 1 92.56 608 GLY B O 1
ATOM 10177 N N . GLN B 1 609 ? -17.188 43.406 11.922 1 93.56 609 GLN B N 1
ATOM 10178 C CA . GLN B 1 609 ? -16.812 44.562 12.711 1 93.56 609 GLN B CA 1
ATOM 10179 C C . GLN B 1 609 ? -16.141 45.625 11.836 1 93.56 609 GLN B C 1
ATOM 10181 O O . GLN B 1 609 ? -15.656 46.656 12.336 1 93.56 609 GLN B O 1
ATOM 10186 N N . LYS B 1 610 ? -16.156 45.531 10.578 1 91.44 610 LYS B N 1
ATOM 10187 C CA . LYS B 1 610 ? -15.43 46.406 9.656 1 91.44 610 LYS B CA 1
ATOM 10188 C C . LYS B 1 610 ? -15.883 47.844 9.789 1 91.44 610 LYS B C 1
ATOM 10190 O O . LYS B 1 610 ? -15.094 48.781 9.602 1 91.44 610 LYS B O 1
ATOM 10195 N N . LYS B 1 611 ? -17.062 48.062 10.109 1 91 611 LYS B N 1
ATOM 10196 C CA . LYS B 1 611 ? -17.594 49.406 10.195 1 91 611 LYS B CA 1
ATOM 10197 C C . LYS B 1 611 ? -17.172 50.094 11.484 1 91 611 LYS B C 1
ATOM 10199 O O . LYS B 1 611 ? -16.859 51.312 11.484 1 91 611 LYS B O 1
ATOM 10204 N N . ILE B 1 612 ? -17.109 49.344 12.508 1 92 612 ILE B N 1
ATOM 10205 C CA . ILE B 1 612 ? -16.812 49.906 13.828 1 92 612 ILE B CA 1
ATOM 10206 C C . ILE B 1 612 ? -15.312 49.906 14.055 1 92 612 ILE B C 1
ATOM 10208 O O . ILE B 1 612 ? -14.781 50.844 14.656 1 92 612 ILE B O 1
ATOM 10212 N N . LEU B 1 613 ? -14.656 48.844 13.641 1 94.94 613 LEU B N 1
ATOM 10213 C CA . LEU B 1 613 ? -13.227 48.656 13.844 1 94.94 613 LEU B CA 1
ATOM 10214 C C . LEU B 1 613 ? -12.523 48.375 12.523 1 94.94 613 LEU B C 1
ATOM 10216 O O . LEU B 1 613 ? -11.961 47.281 12.336 1 94.94 613 LEU B O 1
ATOM 10220 N N . PRO B 1 614 ? -12.406 49.312 11.641 1 93 614 PRO B N 1
ATOM 10221 C CA . PRO B 1 614 ? -11.906 49.062 10.289 1 93 614 PRO B CA 1
ATOM 10222 C C . PRO B 1 614 ? -10.453 48.594 10.273 1 93 614 PRO B C 1
ATOM 10224 O O . PRO B 1 614 ? -10.102 47.656 9.547 1 93 614 PRO B O 1
ATOM 10227 N N . ILE B 1 615 ? -9.609 49.219 11.078 1 93.12 615 ILE B N 1
ATOM 10228 C CA . ILE B 1 615 ? -8.188 48.875 11.07 1 93.12 615 ILE B CA 1
ATOM 10229 C C . ILE B 1 615 ? -7.973 47.531 11.719 1 93.12 615 ILE B C 1
ATOM 10231 O O . ILE B 1 615 ? -7.312 46.656 11.141 1 93.12 615 ILE B O 1
ATOM 10235 N N . MET B 1 616 ? -8.594 47.312 12.836 1 95.5 616 MET B N 1
ATOM 10236 C CA . MET B 1 616 ? -8.406 46.062 13.57 1 95.5 616 MET B CA 1
ATOM 10237 C C . MET B 1 616 ? -9.008 44.906 12.812 1 95.5 616 MET B C 1
ATOM 10239 O O . MET B 1 616 ? -8.461 43.781 12.836 1 95.5 616 MET B O 1
ATOM 10243 N N . SER B 1 617 ? -10.109 45.156 12.18 1 94.69 617 SER B N 1
ATOM 10244 C CA . SER B 1 617 ? -10.766 44.094 11.414 1 94.69 617 SER B CA 1
ATOM 10245 C C . SER B 1 617 ? -9.867 43.594 10.305 1 94.69 617 SER B C 1
ATOM 10247 O O . SER B 1 617 ? -9.719 42.375 10.125 1 94.69 617 SER B O 1
ATOM 10249 N N . GLN B 1 618 ? -9.281 44.438 9.602 1 92.44 618 GLN B N 1
ATOM 10250 C CA . GLN B 1 618 ? -8.398 44.062 8.5 1 92.44 618 GLN B CA 1
ATOM 10251 C C . GLN B 1 618 ? -7.195 43.281 9 1 92.44 618 GLN B C 1
ATOM 10253 O O . GLN B 1 618 ? -6.816 42.25 8.414 1 92.44 618 GLN B O 1
ATOM 10258 N N . ILE B 1 619 ? -6.633 43.75 10.039 1 94.62 619 ILE B N 1
ATOM 10259 C CA . ILE B 1 619 ? -5.453 43.094 10.594 1 94.62 619 ILE B CA 1
ATOM 10260 C C . ILE B 1 619 ? -5.84 41.75 11.203 1 94.62 619 ILE B C 1
ATOM 10262 O O . ILE B 1 619 ? -5.09 40.781 11.094 1 94.62 619 ILE B O 1
ATOM 10266 N N . ALA B 1 620 ? -7.031 41.719 11.836 1 96.25 620 ALA B N 1
ATOM 10267 C CA . ALA B 1 620 ? -7.508 40.469 12.438 1 96.25 620 ALA B CA 1
ATOM 10268 C C . ALA B 1 620 ? -7.672 39.375 11.391 1 96.25 620 ALA B C 1
ATOM 10270 O O . ALA B 1 620 ? -7.305 38.219 11.617 1 96.25 620 ALA B O 1
ATOM 10271 N N . ILE B 1 621 ? -8.172 39.719 10.266 1 93.94 621 ILE B N 1
ATOM 10272 C CA . ILE B 1 621 ? -8.367 38.75 9.195 1 93.94 621 ILE B CA 1
ATOM 10273 C C . ILE B 1 621 ? -7.02 38.219 8.711 1 93.94 621 ILE B C 1
ATOM 10275 O O . ILE B 1 621 ? -6.844 37 8.531 1 93.94 621 ILE B O 1
ATOM 10279 N N . LYS B 1 622 ? -6.062 39.031 8.625 1 93.94 622 LYS B N 1
ATOM 10280 C CA . LYS B 1 622 ? -4.715 38.688 8.203 1 93.94 622 LYS B CA 1
ATOM 10281 C C . LYS B 1 622 ? -4.062 37.75 9.211 1 93.94 622 LYS B C 1
ATOM 10283 O O . LYS B 1 622 ? -3.576 36.656 8.836 1 93.94 622 LYS B O 1
ATOM 10288 N N . VAL B 1 623 ? -4.133 38.062 10.398 1 96.38 623 VAL B N 1
ATOM 10289 C CA . VAL B 1 623 ? -3.395 37.344 11.445 1 96.38 623 VAL B CA 1
ATOM 10290 C C . VAL B 1 623 ? -4.094 36.031 11.773 1 96.38 623 VAL B C 1
ATOM 10292 O O . VAL B 1 623 ? -3.439 35 11.945 1 96.38 623 VAL B O 1
ATOM 10295 N N . LEU B 1 624 ? -5.41 36.094 11.844 1 96.38 624 LEU B N 1
ATOM 10296 C CA . LEU B 1 624 ? -6.168 34.906 12.242 1 96.38 624 LEU B CA 1
ATOM 10297 C C . LEU B 1 624 ? -6.242 33.906 11.102 1 96.38 624 LEU B C 1
ATOM 10299 O O . LEU B 1 624 ? -6.605 32.75 11.312 1 96.38 624 LEU B O 1
ATOM 10303 N N . SER B 1 625 ? -5.852 34.25 9.93 1 94.88 625 SER B N 1
ATOM 10304 C CA . SER B 1 625 ? -5.801 33.344 8.797 1 94.88 625 SER B CA 1
ATOM 10305 C C . SER B 1 625 ? -4.52 32.5 8.812 1 94.88 625 SER B C 1
ATOM 10307 O O . SER B 1 625 ? -4.379 31.562 8.047 1 94.88 625 SER B O 1
ATOM 10309 N N . ILE B 1 626 ? -3.604 32.844 9.672 1 95.94 626 ILE B N 1
ATOM 10310 C CA . ILE B 1 626 ? -2.363 32.094 9.82 1 95.94 626 ILE B CA 1
ATOM 10311 C C . ILE B 1 626 ? -2.613 30.859 10.68 1 95.94 626 ILE B C 1
ATOM 10313 O O . ILE B 1 626 ? -3.049 30.969 11.828 1 95.94 626 ILE B O 1
ATOM 10317 N N . PRO B 1 627 ? -2.354 29.703 10.125 1 95.81 627 PRO B N 1
ATOM 10318 C CA . PRO B 1 627 ? -2.506 28.516 10.961 1 95.81 627 PRO B CA 1
ATOM 10319 C C . PRO B 1 627 ? -1.406 28.391 12.016 1 95.81 627 PRO B C 1
ATOM 10321 O O . PRO B 1 627 ? -0.291 28.875 11.812 1 95.81 627 PRO B O 1
ATOM 10324 N N . ALA B 1 628 ? -1.741 27.719 13.07 1 96.38 628 ALA B N 1
ATOM 10325 C CA . ALA B 1 628 ? -0.765 27.547 14.148 1 96.38 628 ALA B CA 1
ATOM 10326 C C . ALA B 1 628 ? 0.241 26.453 13.805 1 96.38 628 ALA B C 1
ATOM 10328 O O . ALA B 1 628 ? 1.301 26.359 14.422 1 96.38 628 ALA B O 1
ATOM 10329 N N . THR B 1 629 ? -0.181 25.625 12.859 1 95.19 629 THR B N 1
ATOM 10330 C CA . THR B 1 629 ? 0.664 24.484 12.547 1 95.19 629 THR B CA 1
ATOM 10331 C C . THR B 1 629 ? 0.785 24.297 11.031 1 95.19 629 THR B C 1
ATOM 10333 O O . THR B 1 629 ? 0.002 24.875 10.266 1 95.19 629 THR B O 1
ATOM 10336 N N . SER B 1 630 ? 1.818 23.547 10.648 1 93 630 SER B N 1
ATOM 10337 C CA . SER B 1 630 ? 1.979 23.141 9.258 1 93 630 SER B CA 1
ATOM 10338 C C . SER B 1 630 ? 1.423 21.734 9.031 1 93 630 SER B C 1
ATOM 10340 O O . SER B 1 630 ? 1.931 20.984 8.188 1 93 630 SER B O 1
ATOM 10342 N N . ALA B 1 631 ? 0.451 21.297 9.836 1 91.25 631 ALA B N 1
ATOM 10343 C CA . ALA B 1 631 ? -0.127 19.953 9.781 1 91.25 631 ALA B CA 1
ATOM 10344 C C . ALA B 1 631 ? -0.799 19.703 8.438 1 91.25 631 ALA B C 1
ATOM 10346 O O . ALA B 1 631 ? -0.94 18.547 8.016 1 91.25 631 ALA B O 1
ATOM 10347 N N . SER B 1 632 ? -1.22 20.75 7.801 1 92.31 632 SER B N 1
ATOM 10348 C CA . SER B 1 632 ? -1.837 20.609 6.484 1 92.31 632 SER B CA 1
ATOM 10349 C C . SER B 1 632 ? -0.89 19.938 5.5 1 92.31 632 SER B C 1
ATOM 10351 O O . SER B 1 632 ? -1.321 19.141 4.664 1 92.31 632 SER B O 1
ATOM 10353 N N . ALA B 1 633 ? 0.364 20.234 5.617 1 91.25 633 ALA B N 1
ATOM 10354 C CA . ALA B 1 633 ? 1.349 19.594 4.754 1 91.25 633 ALA B CA 1
ATOM 10355 C C . ALA B 1 633 ? 1.433 18.094 5.047 1 91.25 633 ALA B C 1
ATOM 10357 O O . ALA B 1 633 ? 1.561 17.281 4.125 1 91.25 633 ALA B O 1
ATOM 10358 N N . GLU B 1 634 ? 1.334 17.719 6.258 1 84.62 634 GLU B N 1
ATOM 10359 C CA . GLU B 1 634 ? 1.363 16.312 6.652 1 84.62 634 GLU B CA 1
ATOM 10360 C C . GLU B 1 634 ? 0.168 15.555 6.082 1 84.62 634 GLU B C 1
ATOM 10362 O O . GLU B 1 634 ? 0.29 14.391 5.703 1 84.62 634 GLU B O 1
ATOM 10367 N N . ARG B 1 635 ? -0.917 16.203 6.117 1 87.06 635 ARG B N 1
ATOM 10368 C CA . ARG B 1 635 ? -2.111 15.578 5.551 1 87.06 635 ARG B CA 1
ATOM 10369 C C . ARG B 1 635 ? -1.932 15.305 4.062 1 87.06 635 ARG B C 1
ATOM 10371 O O . ARG B 1 635 ? -2.408 14.289 3.551 1 87.06 635 ARG B O 1
ATOM 10378 N N . VAL B 1 636 ? -1.275 16.219 3.432 1 91.06 636 VAL B N 1
ATOM 10379 C CA . VAL B 1 636 ? -0.999 16.047 2.01 1 91.06 636 VAL B CA 1
ATOM 10380 C C . VAL B 1 636 ? -0.047 14.875 1.805 1 91.06 636 VAL B C 1
ATOM 10382 O O . VAL B 1 636 ? -0.209 14.094 0.864 1 91.06 636 VAL B O 1
ATOM 10385 N N . PHE B 1 637 ? 0.872 14.75 2.656 1 89 637 PHE B N 1
ATOM 10386 C CA . PHE B 1 637 ? 1.81 13.641 2.545 1 89 637 PHE B CA 1
ATOM 10387 C C . PHE B 1 637 ? 1.116 12.312 2.842 1 89 637 PHE B C 1
ATOM 10389 O O . PHE B 1 637 ? 1.458 11.281 2.258 1 89 637 PHE B O 1
ATOM 10396 N N . SER B 1 638 ? 0.171 12.32 3.713 1 83.62 638 SER B N 1
ATOM 10397 C CA . SER B 1 638 ? -0.628 11.125 3.965 1 83.62 638 SER B CA 1
ATOM 10398 C C . SER B 1 638 ? -1.404 10.703 2.719 1 83.62 638 SER B C 1
ATOM 10400 O O . SER B 1 638 ? -1.539 9.516 2.436 1 83.62 638 SER B O 1
ATOM 10402 N N . LYS B 1 639 ? -1.883 11.688 2.066 1 85.19 639 LYS B N 1
ATOM 10403 C CA . LYS B 1 639 ? -2.566 11.422 0.804 1 85.19 639 LYS B CA 1
ATOM 10404 C C . LYS B 1 639 ? -1.606 10.844 -0.228 1 85.19 639 LYS B C 1
ATOM 10406 O O . LYS B 1 639 ? -1.989 9.977 -1.021 1 85.19 639 LYS B O 1
ATOM 10411 N N . LEU B 1 640 ? -0.431 11.367 -0.222 1 87.06 640 LEU B N 1
ATOM 10412 C CA . LEU B 1 640 ? 0.595 10.875 -1.137 1 87.06 640 LEU B CA 1
ATOM 10413 C C . LEU B 1 640 ? 0.823 9.383 -0.951 1 87.06 640 LEU B C 1
ATOM 10415 O O . LEU B 1 640 ? 0.967 8.648 -1.929 1 87.06 640 LEU B O 1
ATOM 10419 N N . LYS B 1 641 ? 0.792 8.961 0.244 1 80.5 641 LYS B N 1
ATOM 10420 C CA . LYS B 1 641 ? 1.01 7.555 0.55 1 80.5 641 LYS B CA 1
ATOM 10421 C C . LYS B 1 641 ? -0.118 6.691 -0.008 1 80.5 641 LYS B C 1
ATOM 10423 O O . LYS B 1 641 ? 0.103 5.535 -0.38 1 80.5 641 LYS B O 1
ATOM 10428 N N . ALA B 1 642 ? -1.226 7.266 -0.049 1 77.5 642 ALA B N 1
ATOM 10429 C CA . ALA B 1 642 ? -2.379 6.551 -0.585 1 77.5 642 ALA B CA 1
ATOM 10430 C C . ALA B 1 642 ? -2.332 6.496 -2.109 1 77.5 642 ALA B C 1
ATOM 10432 O O . ALA B 1 642 ? -2.875 5.57 -2.721 1 77.5 642 ALA B O 1
ATOM 10433 N N . VAL B 1 643 ? -1.708 7.496 -2.611 1 83.56 643 VAL B N 1
ATOM 10434 C CA . VAL B 1 643 ? -1.612 7.586 -4.062 1 83.56 643 VAL B CA 1
ATOM 10435 C C . VAL B 1 643 ? -0.477 6.691 -4.562 1 83.56 643 VAL B C 1
ATOM 10437 O O . VAL B 1 643 ? -0.648 5.941 -5.523 1 83.56 643 VAL B O 1
ATOM 10440 N N . LEU B 1 644 ? 0.655 6.84 -3.887 1 79.81 644 LEU B N 1
ATOM 10441 C CA . LEU B 1 644 ? 1.824 6.066 -4.289 1 79.81 644 LEU B CA 1
ATOM 10442 C C . LEU B 1 644 ? 1.889 4.746 -3.529 1 79.81 644 LEU B C 1
ATOM 10444 O O . LEU B 1 644 ? 2.492 4.672 -2.455 1 79.81 644 LEU B O 1
ATOM 10448 N N . THR B 1 645 ? 1.269 3.777 -4.09 1 71.62 645 THR B N 1
ATOM 10449 C CA . THR B 1 645 ? 1.288 2.443 -3.496 1 71.62 645 THR B CA 1
ATOM 10450 C C . THR B 1 645 ? 2.367 1.58 -4.145 1 71.62 645 THR B C 1
ATOM 10452 O O . THR B 1 645 ? 3.031 2.012 -5.09 1 71.62 645 THR B O 1
ATOM 10455 N N . SER B 1 646 ? 2.559 0.354 -3.631 1 64.56 646 SER B N 1
ATOM 10456 C CA . SER B 1 646 ? 3.557 -0.562 -4.172 1 64.56 646 SER B CA 1
ATOM 10457 C C . SER B 1 646 ? 3.283 -0.87 -5.641 1 64.56 646 SER B C 1
ATOM 10459 O O . SER B 1 646 ? 4.211 -1.143 -6.406 1 64.56 646 SER B O 1
ATOM 10461 N N . HIS B 1 647 ? 2.002 -0.72 -5.992 1 64.06 647 HIS B N 1
ATOM 10462 C CA . HIS B 1 647 ? 1.627 -1.053 -7.359 1 64.06 647 HIS B CA 1
ATOM 10463 C C . HIS B 1 647 ? 1.605 0.19 -8.242 1 64.06 647 HIS B C 1
ATOM 10465 O O . HIS B 1 647 ? 1.373 0.095 -9.453 1 64.06 647 HIS B O 1
ATOM 10471 N N . ARG B 1 648 ? 1.795 1.379 -7.605 1 73.5 648 ARG B N 1
ATOM 10472 C CA . ARG B 1 648 ? 1.746 2.631 -8.352 1 73.5 648 ARG B CA 1
ATOM 10473 C C . ARG B 1 648 ? 3.002 3.463 -8.109 1 73.5 648 ARG B C 1
ATOM 10475 O O . ARG B 1 648 ? 2.918 4.672 -7.895 1 73.5 648 ARG B O 1
ATOM 10482 N N . ARG B 1 649 ? 4.105 2.801 -8.102 1 64 649 ARG B N 1
ATOM 10483 C CA . ARG B 1 649 ? 5.344 3.48 -7.742 1 64 649 ARG B CA 1
ATOM 10484 C C . ARG B 1 649 ? 5.938 4.215 -8.938 1 64 649 ARG B C 1
ATOM 10486 O O . ARG B 1 649 ? 6.77 5.109 -8.781 1 64 649 ARG B O 1
ATOM 10493 N N . SER B 1 650 ? 5.418 3.869 -10.141 1 67.31 650 SER B N 1
ATOM 10494 C CA . SER B 1 650 ? 6.035 4.438 -11.336 1 67.31 650 SER B CA 1
ATOM 10495 C C . SER B 1 650 ? 5.227 5.613 -11.875 1 67.31 650 SER B C 1
ATOM 10497 O O . SER B 1 650 ? 5.41 6.027 -13.016 1 67.31 650 SER B O 1
ATOM 10499 N N . LEU B 1 651 ? 4.375 6.16 -11.039 1 77.56 651 LEU B N 1
ATOM 10500 C CA . LEU B 1 651 ? 3.555 7.289 -11.453 1 77.56 651 LEU B CA 1
ATOM 10501 C C . LEU B 1 651 ? 4.414 8.531 -11.664 1 77.56 651 LEU B C 1
ATOM 10503 O O . LEU B 1 651 ? 5.277 8.844 -10.852 1 77.56 651 LEU B O 1
ATOM 10507 N N . HIS B 1 652 ? 4.18 9.141 -12.812 1 80.38 652 HIS B N 1
ATOM 10508 C CA . HIS B 1 652 ? 4.914 10.367 -13.109 1 80.38 652 HIS B CA 1
ATOM 10509 C C . HIS B 1 652 ? 4.672 11.422 -12.039 1 80.38 652 HIS B C 1
ATOM 10511 O O . HIS B 1 652 ? 3.543 11.586 -11.562 1 80.38 652 HIS B O 1
ATOM 10517 N N . PRO B 1 653 ? 5.73 12.18 -11.656 1 81.25 653 PRO B N 1
ATOM 10518 C CA . PRO B 1 653 ? 5.609 13.18 -10.594 1 81.25 653 PRO B CA 1
ATOM 10519 C C . PRO B 1 653 ? 4.555 14.242 -10.906 1 81.25 653 PRO B C 1
ATOM 10521 O O . PRO B 1 653 ? 3.859 14.703 -10 1 81.25 653 PRO B O 1
ATOM 10524 N N . LEU B 1 654 ? 4.434 14.578 -12.164 1 84.12 654 LEU B N 1
ATOM 10525 C CA . LEU B 1 654 ? 3.445 15.594 -12.531 1 84.12 654 LEU B CA 1
ATOM 10526 C C . LEU B 1 654 ? 2.029 15.078 -12.289 1 84.12 654 LEU B C 1
ATOM 10528 O O . LEU B 1 654 ? 1.162 15.828 -11.836 1 84.12 654 LEU B O 1
ATOM 10532 N N . THR B 1 655 ? 1.821 13.836 -12.625 1 86.62 655 THR B N 1
ATOM 10533 C CA . THR B 1 655 ? 0.516 13.227 -12.375 1 86.62 655 THR B CA 1
ATOM 10534 C C . THR B 1 655 ? 0.234 13.133 -10.883 1 86.62 655 THR B C 1
ATOM 10536 O O . THR B 1 655 ? -0.888 13.391 -10.438 1 86.62 655 THR B O 1
ATOM 10539 N N . THR B 1 656 ? 1.28 12.82 -10.203 1 88.12 656 THR B N 1
ATOM 10540 C CA . THR B 1 656 ? 1.155 12.75 -8.75 1 88.12 656 THR B CA 1
ATOM 10541 C C . THR B 1 656 ? 0.777 14.117 -8.18 1 88.12 656 THR B C 1
ATOM 10543 O O . THR B 1 656 ? -0.124 14.211 -7.34 1 88.12 656 THR B O 1
ATOM 10546 N N . SER B 1 657 ? 1.447 15.078 -8.648 1 90.56 657 SER B N 1
ATOM 10547 C CA . SER B 1 657 ? 1.187 16.438 -8.18 1 90.56 657 SER B CA 1
ATOM 10548 C C . SER B 1 657 ? -0.254 16.844 -8.469 1 90.56 657 SER B C 1
ATOM 10550 O O . SER B 1 657 ? -0.923 17.422 -7.602 1 90.56 657 SER B O 1
ATOM 10552 N N . ARG B 1 658 ? -0.727 16.547 -9.594 1 89.44 658 ARG B N 1
ATOM 10553 C CA . ARG B 1 658 ? -2.078 16.922 -9.992 1 89.44 658 ARG B CA 1
ATOM 10554 C C . ARG B 1 658 ? -3.121 16.203 -9.141 1 89.44 658 ARG B C 1
ATOM 10556 O O . ARG B 1 658 ? -4.137 16.797 -8.766 1 89.44 658 ARG B O 1
ATOM 10563 N N . LEU B 1 659 ? -2.861 14.992 -8.898 1 90.38 659 LEU B N 1
ATOM 10564 C CA . LEU B 1 659 ? -3.781 14.203 -8.086 1 90.38 659 LEU B CA 1
ATOM 10565 C C . LEU B 1 659 ? -3.861 14.75 -6.664 1 90.38 659 LEU B C 1
ATOM 10567 O O . LEU B 1 659 ? -4.926 14.727 -6.047 1 90.38 659 LEU B O 1
ATOM 10571 N N . ILE B 1 660 ? -2.783 15.227 -6.191 1 91.25 660 ILE B N 1
ATOM 10572 C CA . ILE B 1 660 ? -2.727 15.727 -4.82 1 91.25 660 ILE B CA 1
ATOM 10573 C C . ILE B 1 660 ? -3.326 17.125 -4.758 1 91.25 660 ILE B C 1
ATOM 10575 O O . ILE B 1 660 ? -4.105 17.438 -3.852 1 91.25 660 ILE B O 1
ATOM 10579 N N . GLN B 1 661 ? -3.035 17.891 -5.695 1 91.81 661 GLN B N 1
ATOM 10580 C CA . GLN B 1 661 ? -3.387 19.312 -5.652 1 91.81 661 GLN B CA 1
ATOM 10581 C C . GLN B 1 661 ? -4.852 19.516 -6.031 1 91.81 661 GLN B C 1
ATOM 10583 O O . GLN B 1 661 ? -5.52 20.391 -5.48 1 91.81 661 GLN B O 1
ATOM 10588 N N . PHE B 1 662 ? -5.352 18.75 -6.887 1 90.06 662 PHE B N 1
ATOM 10589 C CA . PHE B 1 662 ? -6.602 19.156 -7.504 1 90.06 662 PHE B CA 1
ATOM 10590 C C . PHE B 1 662 ? -7.695 18.125 -7.266 1 90.06 662 PHE B C 1
ATOM 10592 O O . PHE B 1 662 ? -8.727 18.141 -7.938 1 90.06 662 PHE B O 1
ATOM 10599 N N . SER B 1 663 ? -7.422 17.203 -6.363 1 87.56 663 SER B N 1
ATOM 10600 C CA . SER B 1 663 ? -8.477 16.266 -6.016 1 87.56 663 SER B CA 1
ATOM 10601 C C . SER B 1 663 ? -9.477 16.875 -5.051 1 87.56 663 SER B C 1
ATOM 10603 O O . SER B 1 663 ? -9.102 17.641 -4.16 1 87.56 663 SER B O 1
ATOM 10605 N N . ASN B 1 664 ? -10.773 16.625 -5.18 1 77.12 664 ASN B N 1
ATOM 10606 C CA . ASN B 1 664 ? -11.875 16.922 -4.273 1 77.12 664 ASN B CA 1
ATOM 10607 C C . ASN B 1 664 ? -12.008 18.438 -4.047 1 77.12 664 ASN B C 1
ATOM 10609 O O . ASN B 1 664 ? -12.125 18.891 -2.91 1 77.12 664 ASN B O 1
ATOM 10613 N N . ILE B 1 665 ? -11.742 19.156 -5.039 1 77.69 665 ILE B N 1
ATOM 10614 C CA . ILE B 1 665 ? -11.961 20.594 -4.938 1 77.69 665 ILE B CA 1
ATOM 10615 C C . ILE B 1 665 ? -13.398 20.938 -5.332 1 77.69 665 ILE B C 1
ATOM 10617 O O . ILE B 1 665 ? -13.859 20.531 -6.402 1 77.69 665 ILE B O 1
ATOM 10621 N N . ASP B 1 666 ? -14.133 21.406 -4.289 1 61.91 666 ASP B N 1
ATOM 10622 C CA . ASP B 1 666 ? -15.523 21.797 -4.512 1 61.91 666 ASP B CA 1
ATOM 10623 C C . ASP B 1 666 ? -15.617 22.953 -5.496 1 61.91 666 ASP B C 1
ATOM 10625 O O . ASP B 1 666 ? -14.891 23.953 -5.371 1 61.91 666 ASP B O 1
ATOM 10629 N N . SER B 1 667 ? -16.328 22.719 -6.523 1 56.03 667 SER B N 1
ATOM 10630 C CA . SER B 1 667 ? -16.5 23.719 -7.574 1 56.03 667 SER B CA 1
ATOM 10631 C C . SER B 1 667 ? -17.047 25.031 -7.012 1 56.03 667 SER B C 1
ATOM 10633 O O . SER B 1 667 ? -16.781 26.094 -7.555 1 56.03 667 SER B O 1
ATOM 10635 N N . ASP B 1 668 ? -17.812 24.922 -5.93 1 51.31 668 ASP B N 1
ATOM 10636 C CA . ASP B 1 668 ? -18.438 26.141 -5.438 1 51.31 668 ASP B CA 1
ATOM 10637 C C . ASP B 1 668 ? -17.422 27.078 -4.789 1 51.31 668 ASP B C 1
ATOM 10639 O O . ASP B 1 668 ? -17.625 28.281 -4.715 1 51.31 668 ASP B O 1
ATOM 10643 N N . LEU B 1 669 ? -16.562 26.5 -4.184 1 53.84 669 LEU B N 1
ATOM 10644 C CA . LEU B 1 669 ? -15.547 27.312 -3.533 1 53.84 669 LEU B CA 1
ATOM 10645 C C . LEU B 1 669 ? -14.773 28.141 -4.555 1 53.84 669 LEU B C 1
ATOM 10647 O O . LEU B 1 669 ? -14.25 29.203 -4.234 1 53.84 669 LEU B O 1
ATOM 10651 N N . LEU B 1 670 ? -14.797 27.594 -5.855 1 54.25 670 LEU B N 1
ATOM 10652 C CA . LEU B 1 670 ? -13.961 28.25 -6.863 1 54.25 670 LEU B CA 1
ATOM 10653 C C . LEU B 1 670 ? -14.75 29.328 -7.609 1 54.25 670 LEU B C 1
ATOM 10655 O O . LEU B 1 670 ? -14.211 30 -8.484 1 54.25 670 LEU B O 1
ATOM 10659 N N . LEU B 1 671 ? -16.078 29.484 -7.34 1 43.19 671 LEU B N 1
ATOM 10660 C CA . LEU B 1 671 ? -16.844 30.594 -7.891 1 43.19 671 LEU B CA 1
ATOM 10661 C C . LEU B 1 671 ? -16.781 31.812 -6.977 1 43.19 671 LEU B C 1
ATOM 10663 O O . LEU B 1 671 ? -16.797 31.672 -5.75 1 43.19 671 LEU B O 1
#

Nearest PDB structures (foldseek):
  4d1q-assembly1_H-2  TM=7.458E-01  e=1.860E-19  Musca domestica
  6dww-assembly1_A  TM=7.818E-01  e=6.805E-19  Musca domestica
  4d1q-assembly1_A-2  TM=7.467E-01  e=3.043E-19  Musca domestica
  4d1q-assembly1_B  TM=7.384E-01  e=3.182E-19  Musca domestica
  8sjd-assembly1_C  TM=7.718E-01  e=3.116E-16  Musca domestica

Radius of gyration: 38.31 Å; Cα contacts (8 Å, |Δi|>4): 1800; chains: 2; bounding box: 97×153×97 Å

Secondary structure (DSSP, 8-state):
--------------------STHHHHTTHHHHHHHHHHS-----HHHHHHHHHHHHHT-SEEEEE--STT-SSEEEEEEEEETTEEEEEEEEETTT--EEESSSHHHHHHHHHT-SHHHHHHHHHHHHHHHSS----HHHHHHHHHHHHHHHHHS---HHHHTSHHHHHHHHHHHHHH--SS----TT-----HHHHHHHHHHHHHHHHHHHHHHHHHHHHTT-EEEEEEEEESSSEEEEEEEEEE-TTS-EEEEEEEEEEPPTTS---HHHHHHHHHHHHHTTT--GGGGGGEEEEE-S-HHHHHHHTTSSEEEE-HHHHHHHHHHHHHS--TT----HHHHHHHHHHHHHHHHHHHHHHHHHHH--SS--SSPPPPPBTTBTTHHHHHHHHHHHTHHHHHHHHHH-TTTTSS-HHHHHHHHHTHHHHHHHHHHHHHHHHHHHHH--SSS--GGGHHHHHHHHHHHHHHHHH---TT-SHHHHHHHHHHHHHHHHHHHHHHHHHHHH--HHHHHHHHTSGGGTT-TTS-HHHHHHHHHHHHHHHGGG--------------TT--THHHHHHHHHHHHHHHHHHHHHHHHH------GGGHHHHHHHTTTT-HHHHHHHHHHHTS-S--HHHHHHHHHHHHHS-TTSTT--HHHHHHHHHSTT--GGGG-/--------------------SGGGGGGGHHHHHHHHHHS-S---HHHHHHHHHHHHHS-SEEEEE--STT-SSEEEEEEEEETTEEEEEEEEETTT--EEESSSHHHHHHHHHT-SGGGSHHHHHHHHHHHSS----HHHHHHHHHHHHHHHHHHT--HHHHTSHHHHHHHHHHHHHH--SS----TT-----HHHHHHHHHHHHHHHHHHHHHHHHHHHHTT-EEEEEEEEESSSEEEEEEEEEE-TTS-EEEEEEEEEEPPTTS---HHHHHHHHHHHHHTTT--GGGGGGEEEEE-S-HHHHHHHTTSSEEEE-HHHHHHHHHHHTTS--TT----HHHHHHHHHHHHHHHHHHHHHHHHHHH--SS--SSPPPPPBTTBTTHHHHHHHHHHHTHHHHHHHHHH-TTTTSS-HHHHHHHHHTHHHHHHHHHHHHHHHHHHHHH--SSS--GGGHHHHHHHHHHHHHHHHH---TT-SHHHHHHHHHHHHHHHHHHHHHHHHHHHH--HHHHHHHHTSGGGTT-TTS-HHHHHHHHHHHHHHHGGG--------------TT--THHHHHHHHHHHHHHHHHHHHHHHHH------GGGHHHHHHHTTTT-HHHHHHHHHHHTS-S--HHHHHHHHHHHHHS-TTSTT--HHHHHHHHHSTT--GGGG-

pLDDT: mean 74.27, std 23.19, range [14.54, 97.69]